Protein AF-A0A662BRL5-F1 (afdb_monomer_lite)

Structure (mmCIF, N/CA/C/O backbone):
data_AF-A0A662BRL5-F1
#
_entry.id   AF-A0A662BRL5-F1
#
loop_
_atom_site.group_PDB
_atom_site.id
_atom_site.type_symbol
_atom_site.label_atom_id
_atom_site.label_alt_id
_atom_site.label_comp_id
_atom_site.label_asym_id
_atom_site.label_entity_id
_atom_site.label_seq_id
_atom_site.pdbx_PDB_ins_code
_atom_site.Cartn_x
_atom_site.Cartn_y
_atom_site.Cartn_z
_atom_site.occupancy
_atom_site.B_iso_or_equiv
_atom_site.auth_seq_id
_atom_site.auth_comp_id
_atom_site.auth_asym_id
_atom_site.auth_atom_id
_atom_site.pdbx_PDB_model_num
ATOM 1 N N . MET A 1 1 ? -62.141 -13.578 77.604 1.00 36.78 1 MET A N 1
ATOM 2 C CA . MET A 1 1 ? -61.032 -13.968 76.701 1.00 36.78 1 MET A CA 1
ATOM 3 C C . MET A 1 1 ? -61.361 -14.030 75.199 1.00 36.78 1 MET A C 1
ATOM 5 O O . MET A 1 1 ? -60.428 -13.894 74.429 1.00 36.78 1 MET A O 1
ATOM 9 N N . LYS A 1 2 ? -62.613 -14.178 74.716 1.00 31.14 2 LYS A N 1
ATOM 10 C CA . LYS A 1 2 ? -62.895 -14.167 73.251 1.00 31.14 2 LYS A CA 1
ATOM 11 C C . LYS A 1 2 ? -63.094 -12.777 72.604 1.00 31.14 2 LYS A C 1
ATOM 13 O O . LYS A 1 2 ? -63.170 -12.710 71.384 1.00 31.14 2 LYS A O 1
ATOM 18 N N . LYS A 1 3 ? -63.198 -11.683 73.374 1.00 34.66 3 LYS A N 1
ATOM 19 C CA . LYS A 1 3 ? -63.510 -10.340 72.834 1.00 34.66 3 LYS A CA 1
ATOM 20 C C . LYS A 1 3 ? -62.288 -9.458 72.517 1.00 34.66 3 LYS A C 1
ATOM 22 O O . LYS A 1 3 ? -62.398 -8.659 71.596 1.00 34.66 3 LYS A O 1
ATOM 27 N N . ASP A 1 4 ? -61.130 -9.665 73.150 1.00 42.19 4 ASP A N 1
ATOM 28 C CA . ASP A 1 4 ? -59.970 -8.763 72.980 1.00 42.19 4 ASP A CA 1
ATOM 29 C C . ASP A 1 4 ? -59.029 -9.124 71.816 1.00 42.19 4 ASP A C 1
ATOM 31 O O . ASP A 1 4 ? -58.421 -8.237 71.221 1.00 42.19 4 ASP A O 1
ATOM 35 N N . TYR A 1 5 ? -58.996 -10.388 71.372 1.00 40.97 5 TYR A N 1
ATOM 36 C CA . TYR A 1 5 ? -58.233 -10.792 70.176 1.00 40.97 5 TYR A CA 1
ATOM 37 C C . TYR A 1 5 ? -58.779 -10.188 68.868 1.00 40.97 5 TYR A C 1
ATOM 39 O O . TYR A 1 5 ? -58.029 -9.976 67.917 1.00 40.9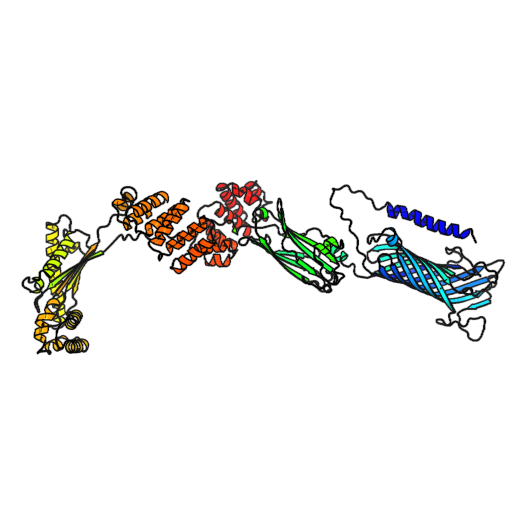7 5 TYR A O 1
ATOM 47 N N . SER A 1 6 ? -60.078 -9.864 68.823 1.00 39.91 6 SER A N 1
ATOM 48 C CA . SER A 1 6 ? -60.726 -9.239 67.657 1.00 39.91 6 SER A CA 1
ATOM 49 C C . SER A 1 6 ? -60.170 -7.839 67.380 1.00 39.91 6 SER A C 1
ATOM 51 O O . SER A 1 6 ? -60.080 -7.436 66.227 1.00 39.91 6 SER A O 1
ATOM 53 N N . SER A 1 7 ? -59.810 -7.086 68.418 1.00 37.59 7 SER A N 1
ATOM 54 C CA . SER A 1 7 ? -59.367 -5.691 68.300 1.00 37.59 7 SER A CA 1
ATOM 55 C C . SER A 1 7 ? -57.946 -5.592 67.737 1.00 37.59 7 SER A C 1
ATOM 57 O O . SER A 1 7 ? -57.661 -4.713 66.931 1.00 37.59 7 SER A O 1
ATOM 59 N N . ILE A 1 8 ? -57.090 -6.553 68.096 1.00 42.84 8 ILE A N 1
ATOM 60 C CA . ILE A 1 8 ? -55.699 -6.674 67.636 1.00 42.84 8 ILE A CA 1
ATOM 61 C C . ILE A 1 8 ? -55.653 -7.096 66.170 1.00 42.84 8 ILE A C 1
ATOM 63 O O . ILE A 1 8 ? -54.989 -6.445 65.370 1.00 42.84 8 ILE A O 1
ATOM 67 N N . LEU A 1 9 ? -56.425 -8.126 65.795 1.00 40.19 9 LEU A N 1
ATOM 68 C CA . LEU A 1 9 ? -56.559 -8.531 64.394 1.00 40.19 9 LEU A CA 1
ATOM 69 C C . LEU A 1 9 ? -57.145 -7.408 63.533 1.00 40.19 9 LEU A C 1
ATOM 71 O O . LEU A 1 9 ? -56.758 -7.278 62.381 1.00 40.19 9 LEU A O 1
ATOM 75 N N . LYS A 1 10 ? -58.047 -6.582 64.080 1.00 40.88 10 LYS A N 1
ATOM 76 C CA . LYS A 1 10 ? -58.621 -5.430 63.370 1.00 40.88 10 LYS A CA 1
ATOM 77 C C . LYS A 1 10 ? -57.633 -4.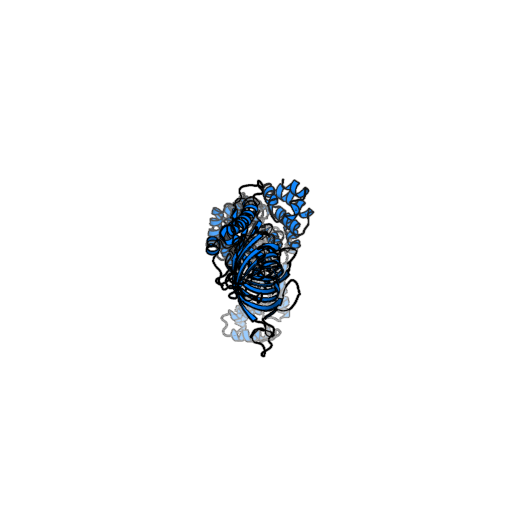277 63.214 1.00 40.88 10 LYS A C 1
ATOM 79 O O . LYS A 1 10 ? -57.625 -3.681 62.151 1.00 40.88 10 LYS A O 1
ATOM 84 N N . LEU A 1 11 ? -56.794 -3.975 64.207 1.00 38.50 11 LEU A N 1
ATOM 85 C CA . LEU A 1 11 ? -55.778 -2.919 64.091 1.00 38.50 11 LEU A CA 1
ATOM 86 C C . LEU A 1 11 ? -54.636 -3.332 63.144 1.00 38.50 11 LEU A C 1
ATOM 88 O O . LEU A 1 11 ? -54.232 -2.540 62.298 1.00 38.50 11 LEU A O 1
ATOM 92 N N . LEU A 1 12 ? -54.181 -4.590 63.230 1.00 40.88 12 LEU A N 1
ATOM 93 C CA . LEU A 1 12 ? -53.237 -5.186 62.275 1.00 40.88 12 LEU A CA 1
ATOM 94 C C . LEU A 1 12 ? -53.835 -5.249 60.869 1.00 40.88 12 LEU A C 1
ATOM 96 O O . LEU A 1 12 ? -53.167 -4.865 59.918 1.00 40.88 12 LEU A O 1
ATOM 100 N N . ALA A 1 13 ? -55.103 -5.649 60.728 1.00 41.62 13 ALA A N 1
ATOM 101 C CA . ALA A 1 13 ? -55.793 -5.597 59.445 1.00 41.62 13 ALA A CA 1
ATOM 102 C C . ALA A 1 13 ? -55.906 -4.158 58.930 1.00 41.62 13 ALA A C 1
ATOM 104 O O . ALA A 1 13 ? -55.647 -3.940 57.762 1.00 41.62 13 ALA A O 1
ATOM 105 N N . VAL A 1 14 ? -56.218 -3.163 59.765 1.00 43.59 14 VAL A N 1
ATOM 106 C CA . VAL A 1 14 ? -56.313 -1.756 59.337 1.00 43.59 14 VAL A CA 1
ATOM 107 C C . VAL A 1 14 ? -54.953 -1.193 58.911 1.00 43.59 14 VAL A C 1
ATOM 109 O O . VAL A 1 14 ? -54.904 -0.505 57.902 1.00 43.59 14 VAL A O 1
ATOM 112 N N . LEU A 1 15 ? -53.848 -1.519 59.590 1.00 40.47 15 LEU A N 1
ATOM 113 C CA . LEU A 1 15 ? -52.495 -1.128 59.157 1.00 40.47 15 LEU A CA 1
ATOM 114 C C . LEU A 1 15 ? -52.079 -1.831 57.854 1.00 40.47 15 LEU A C 1
ATOM 116 O O . LEU A 1 15 ? -51.554 -1.185 56.952 1.00 40.47 15 LEU A O 1
ATOM 120 N N . ILE A 1 16 ? -52.388 -3.124 57.711 1.00 43.31 16 ILE A N 1
ATOM 121 C CA . ILE A 1 16 ? -52.152 -3.885 56.474 1.00 43.31 16 ILE A CA 1
ATOM 122 C C . ILE A 1 16 ? -53.010 -3.330 55.317 1.00 43.31 16 ILE A C 1
ATOM 124 O O . ILE A 1 16 ? -52.501 -3.142 54.215 1.00 43.31 16 ILE A O 1
ATOM 128 N N . PHE A 1 17 ? -54.285 -3.003 55.558 1.00 44.00 17 PHE A N 1
ATOM 129 C CA . PHE A 1 17 ? -55.219 -2.472 54.553 1.00 44.00 17 PHE A CA 1
ATOM 130 C C . PHE A 1 17 ? -55.031 -0.978 54.251 1.00 44.00 17 PHE A C 1
ATOM 132 O O . PHE A 1 17 ? -55.436 -0.545 53.179 1.00 44.00 17 PHE A O 1
ATOM 139 N N . ALA A 1 18 ? -54.436 -0.186 55.148 1.00 43.16 18 ALA A N 1
ATOM 140 C CA . ALA A 1 18 ? -54.142 1.228 54.899 1.00 43.16 18 ALA A CA 1
ATOM 141 C C . ALA A 1 18 ? -52.850 1.426 54.089 1.00 43.16 18 ALA A C 1
ATOM 143 O O . ALA A 1 18 ? -52.760 2.377 53.319 1.00 43.16 18 ALA A O 1
ATOM 144 N N . VAL A 1 19 ? -51.868 0.525 54.233 1.00 42.78 19 VAL A N 1
ATOM 145 C CA . VAL A 1 19 ? -50.582 0.601 53.513 1.00 42.78 19 VAL A CA 1
ATOM 146 C C . VAL A 1 19 ? -50.626 -0.154 52.175 1.00 42.78 19 VAL A C 1
ATOM 148 O O . VAL A 1 19 ? -49.979 0.271 51.220 1.00 42.78 19 VAL A O 1
ATOM 151 N N . MET A 1 20 ? -51.440 -1.213 52.045 1.00 40.47 20 MET A N 1
ATOM 152 C CA . MET A 1 20 ? -51.589 -1.960 50.782 1.00 40.47 20 MET A CA 1
ATOM 153 C C . MET A 1 20 ? -51.941 -1.086 49.559 1.00 40.47 20 MET A C 1
ATOM 155 O O . MET A 1 20 ? -51.289 -1.254 48.534 1.00 40.47 20 MET A O 1
ATOM 159 N N . PRO A 1 21 ? -52.902 -0.143 49.607 1.00 41.41 21 PRO A N 1
ATOM 160 C CA . PRO A 1 21 ? -53.247 0.659 48.435 1.00 41.41 21 PRO A CA 1
ATOM 161 C C . PRO A 1 21 ? -52.083 1.537 47.956 1.00 41.41 21 PRO A C 1
ATOM 163 O O . PRO A 1 21 ? -51.913 1.723 46.761 1.00 41.41 21 PRO A O 1
ATOM 166 N N . ILE A 1 22 ? -51.236 2.019 48.869 1.00 45.06 22 ILE A N 1
ATOM 167 C CA . ILE A 1 22 ? -50.062 2.842 48.532 1.00 45.06 22 ILE A CA 1
ATOM 168 C C . ILE A 1 22 ? -48.951 1.971 47.917 1.00 45.06 22 ILE A C 1
ATOM 170 O O . ILE A 1 22 ? -48.270 2.406 46.995 1.00 45.06 22 ILE A O 1
ATOM 174 N N . LEU A 1 23 ? -48.814 0.718 48.371 1.00 42.38 23 LEU A N 1
ATOM 175 C CA . LEU A 1 23 ? -47.863 -0.262 47.828 1.00 42.38 23 LEU A CA 1
ATOM 176 C C . LEU A 1 23 ? -48.262 -0.823 46.450 1.00 42.38 23 LEU A C 1
ATOM 178 O O . LEU A 1 23 ? -47.379 -1.252 45.716 1.00 42.38 23 LEU A O 1
ATOM 182 N N . PHE A 1 24 ? -49.557 -0.843 46.109 1.00 43.28 24 PHE A N 1
ATOM 183 C CA . PHE A 1 24 ? -50.061 -1.393 44.839 1.00 43.28 24 PHE A CA 1
ATOM 184 C C . PHE A 1 24 ? -50.448 -0.332 43.794 1.00 43.28 24 PHE A C 1
ATOM 186 O O . PHE A 1 24 ? -50.415 -0.642 42.609 1.00 43.28 24 PHE A O 1
ATOM 193 N N . PHE A 1 25 ? -50.807 0.895 44.196 1.00 41.94 25 PHE A N 1
ATOM 194 C CA . PHE A 1 25 ? -51.289 1.940 43.273 1.00 41.94 25 PHE A CA 1
ATOM 195 C C . PHE A 1 25 ? -50.382 3.178 43.178 1.00 41.94 25 PHE A C 1
ATOM 197 O O . PHE A 1 25 ? -50.632 4.036 42.342 1.00 41.94 25 PHE A O 1
ATOM 204 N N . GLY A 1 26 ? -49.329 3.288 43.997 1.00 37.62 26 GLY A N 1
ATOM 205 C CA . GLY A 1 26 ? -48.412 4.437 43.986 1.00 37.62 26 GLY A CA 1
ATOM 206 C C . GLY A 1 26 ? -47.245 4.353 42.993 1.00 37.62 26 GLY A C 1
ATOM 207 O O . GLY A 1 26 ? -46.361 5.195 43.066 1.00 37.62 26 GLY A O 1
ATOM 208 N N . GLN A 1 27 ? -47.192 3.335 42.123 1.00 40.22 27 GLN A N 1
ATOM 209 C CA . GLN A 1 27 ? -46.070 3.100 41.192 1.00 40.22 27 GLN A CA 1
ATOM 210 C C . GLN A 1 27 ? -46.424 3.273 39.706 1.00 40.22 27 GLN A C 1
ATOM 212 O O . GLN A 1 27 ? -45.607 2.946 38.853 1.00 40.22 27 GLN A O 1
ATOM 217 N N . ALA A 1 28 ? -47.611 3.783 39.381 1.00 36.34 28 ALA A N 1
ATOM 218 C CA . ALA A 1 28 ? -47.956 4.145 38.009 1.00 36.34 28 ALA A CA 1
ATOM 219 C C . ALA A 1 28 ? -47.971 5.674 37.880 1.00 36.34 28 ALA A C 1
ATOM 221 O O . ALA A 1 28 ? -49.023 6.296 38.008 1.00 36.34 28 ALA A O 1
ATOM 222 N N . GLU A 1 29 ? -46.801 6.278 37.674 1.00 33.28 29 GLU A N 1
ATOM 223 C CA . GLU A 1 29 ? -46.736 7.530 36.916 1.00 33.28 29 GLU A CA 1
ATOM 224 C C . GLU A 1 29 ? -46.647 7.137 35.438 1.00 33.28 29 GLU A C 1
ATOM 226 O O . GLU A 1 29 ? -45.697 6.487 35.005 1.00 33.28 29 GLU A O 1
ATOM 231 N N . GLU A 1 30 ? -47.715 7.439 34.699 1.00 34.56 30 GLU A N 1
ATOM 232 C CA . GLU A 1 30 ? -47.754 7.380 33.242 1.00 34.56 30 GLU A CA 1
ATOM 233 C C . GLU A 1 30 ? -46.883 8.516 32.690 1.00 34.56 30 GLU A C 1
ATOM 235 O O . GLU A 1 30 ? -47.279 9.680 32.734 1.00 34.56 30 GLU A O 1
ATOM 240 N N . GLU A 1 31 ? -45.717 8.179 32.144 1.00 30.42 31 GLU A N 1
ATOM 241 C CA . GLU A 1 31 ? -45.100 8.966 31.078 1.00 30.42 31 GLU A CA 1
ATOM 242 C C . GLU A 1 31 ? -45.382 8.258 29.747 1.00 30.42 31 GLU A C 1
ATOM 244 O O . GLU A 1 31 ? -44.936 7.138 29.496 1.00 30.42 31 GLU A O 1
ATOM 249 N N . GLU A 1 32 ? -46.187 8.907 28.901 1.00 34.16 32 GLU A N 1
ATOM 250 C CA . GLU A 1 32 ? -46.326 8.570 27.486 1.00 34.16 32 GLU A CA 1
ATOM 251 C C . GLU A 1 32 ? -44.974 8.771 26.791 1.00 34.16 32 GLU A C 1
ATOM 253 O O . GLU A 1 32 ? -44.585 9.908 26.526 1.00 34.16 32 GLU A O 1
ATOM 258 N N . GLN A 1 33 ? -44.290 7.680 26.442 1.00 28.19 33 GLN A N 1
ATOM 259 C CA . GLN A 1 33 ? -43.311 7.649 25.355 1.00 28.19 33 GLN A CA 1
ATOM 260 C C . GLN A 1 33 ? -43.151 6.215 24.821 1.00 28.19 33 GLN A C 1
ATOM 262 O O . GLN A 1 33 ? -42.829 5.300 25.568 1.00 28.19 33 GLN A O 1
ATOM 267 N N . THR A 1 34 ? -43.485 6.077 23.531 1.00 29.47 34 THR A N 1
ATOM 268 C CA . THR A 1 34 ? -43.089 5.083 22.506 1.00 29.47 34 THR A CA 1
ATOM 269 C C . THR A 1 34 ? -42.745 3.643 22.916 1.00 29.47 34 THR A C 1
ATOM 271 O O . THR A 1 34 ? -41.901 3.399 23.766 1.00 29.47 34 THR A O 1
ATOM 274 N N . GLU A 1 35 ? -43.366 2.682 22.214 1.00 31.41 35 GLU A N 1
ATOM 275 C CA . GLU A 1 35 ? -43.081 1.239 22.256 1.00 31.41 35 GLU A CA 1
ATOM 276 C C . GLU A 1 35 ? -41.592 0.927 22.008 1.00 31.41 35 GLU A C 1
ATOM 278 O O . GLU A 1 35 ? -41.199 0.596 20.894 1.00 31.41 35 GLU A O 1
ATOM 283 N N . ASP A 1 36 ? -40.780 0.968 23.060 1.00 31.89 36 ASP A N 1
ATOM 284 C CA . ASP A 1 36 ? -39.532 0.219 23.142 1.00 31.89 36 ASP A CA 1
ATOM 285 C C . ASP A 1 36 ? -39.727 -0.978 24.067 1.00 31.89 36 ASP A C 1
ATOM 287 O O . ASP A 1 36 ? -40.474 -0.938 25.051 1.00 31.89 36 ASP A O 1
ATOM 291 N N . GLN A 1 37 ? -39.100 -2.090 23.691 1.00 32.62 37 GLN A N 1
ATOM 292 C CA . GLN A 1 37 ? -39.237 -3.387 24.337 1.00 32.62 37 GLN A CA 1
ATOM 293 C C . GLN A 1 37 ? -38.915 -3.289 25.828 1.00 32.62 37 GLN A C 1
ATOM 295 O O . GLN A 1 37 ? -37.768 -3.364 26.258 1.00 32.62 37 GLN A O 1
ATOM 300 N N . ASN A 1 38 ? -39.967 -3.168 26.630 1.00 28.20 38 ASN A N 1
ATOM 301 C CA . ASN A 1 38 ? -39.901 -3.145 28.078 1.00 28.20 38 ASN A CA 1
ATOM 302 C C . ASN A 1 38 ? -39.608 -4.574 28.575 1.00 28.20 38 ASN A C 1
ATOM 304 O O . ASN A 1 38 ? -40.479 -5.289 29.081 1.00 28.20 38 ASN A O 1
ATOM 308 N N . THR A 1 39 ? -38.374 -5.045 28.377 1.00 33.50 39 THR A N 1
ATOM 309 C CA . THR A 1 39 ? -37.855 -6.222 29.068 1.00 33.50 39 THR A CA 1
ATOM 310 C C . THR A 1 39 ? -37.786 -5.864 30.541 1.00 33.50 39 THR A C 1
ATOM 312 O O . THR A 1 39 ? -36.853 -5.203 30.988 1.00 33.50 39 THR A O 1
ATOM 315 N N . SER A 1 40 ? -38.813 -6.265 31.295 1.00 34.59 40 SER A N 1
ATOM 316 C CA . SER A 1 40 ? -38.899 -6.028 32.732 1.00 34.59 40 SER A CA 1
ATOM 317 C C . SER A 1 40 ? -37.583 -6.449 33.397 1.00 34.59 40 SER A C 1
ATOM 319 O O . SER A 1 40 ? -37.280 -7.648 33.443 1.00 34.59 40 SER A O 1
ATOM 321 N N . GLN A 1 41 ? -36.803 -5.484 33.892 1.00 44.94 41 GLN A N 1
ATOM 322 C CA . GLN A 1 41 ? -35.589 -5.732 34.665 1.00 44.94 41 GLN A CA 1
ATOM 323 C C . GLN A 1 41 ? -35.923 -6.684 35.821 1.00 44.94 41 GLN A C 1
ATOM 325 O O . GLN A 1 41 ? -36.547 -6.308 36.815 1.00 44.94 41 GLN A O 1
ATOM 330 N N . LYS A 1 42 ? -35.522 -7.954 35.712 1.00 42.34 42 LYS A N 1
ATOM 331 C CA . LYS A 1 42 ? -35.641 -8.901 36.823 1.00 42.34 42 LYS A CA 1
ATOM 332 C C . LYS A 1 42 ? -34.487 -8.650 37.777 1.00 42.34 42 LYS A C 1
ATOM 334 O O . LYS A 1 42 ? -33.387 -9.159 37.592 1.00 42.34 42 LYS A O 1
ATOM 339 N N . SER A 1 43 ? -34.743 -7.873 38.825 1.00 51.09 43 SER A N 1
ATOM 340 C CA . SER A 1 43 ? -33.744 -7.651 39.861 1.00 51.09 43 SER A CA 1
ATOM 341 C C . SER A 1 43 ? -33.311 -8.968 40.518 1.00 51.09 43 SER A C 1
ATOM 343 O O . SER A 1 43 ? -34.113 -9.700 41.103 1.00 51.09 43 SER A O 1
ATOM 345 N N . TYR A 1 44 ? -32.002 -9.209 40.505 1.00 58.53 44 TYR A N 1
ATOM 346 C CA . TYR A 1 44 ? -31.361 -10.325 41.188 1.00 58.53 44 TYR A CA 1
ATOM 347 C C . TYR A 1 44 ? -31.083 -10.005 42.673 1.00 58.53 44 TYR A C 1
ATOM 349 O O . TYR A 1 44 ? -30.647 -8.902 43.006 1.00 58.53 44 TYR A O 1
ATOM 357 N N . PHE A 1 45 ? -31.327 -10.970 43.572 1.00 67.44 45 PHE A N 1
ATOM 358 C CA . PHE A 1 45 ? -31.087 -10.836 45.018 1.00 67.44 45 PHE A CA 1
ATOM 359 C C . PHE A 1 45 ? -29.639 -11.161 45.395 1.00 67.44 45 PHE A C 1
ATOM 361 O O . PHE A 1 45 ? -29.175 -12.284 45.186 1.00 67.44 45 PHE A O 1
ATOM 368 N N . THR A 1 46 ? -28.965 -10.218 46.051 1.00 69.19 46 THR A N 1
ATOM 369 C CA . THR A 1 46 ? -27.636 -10.429 46.640 1.00 69.19 46 THR A CA 1
ATOM 370 C C . THR A 1 46 ? -27.750 -10.646 48.146 1.00 69.19 46 THR A C 1
ATOM 372 O O . THR A 1 46 ? -28.529 -9.977 48.823 1.00 69.19 46 THR A O 1
ATOM 375 N N . LYS A 1 47 ? -26.981 -11.601 48.685 1.00 80.12 47 LYS A N 1
ATOM 376 C CA . LYS A 1 47 ? -26.941 -11.871 50.130 1.00 80.12 47 LYS A CA 1
ATOM 377 C C . LYS A 1 47 ? -26.306 -10.684 50.850 1.00 80.12 47 LYS A C 1
ATOM 379 O O . LYS A 1 47 ? -25.286 -10.175 50.397 1.00 80.12 47 LYS A O 1
ATOM 384 N N . TYR A 1 48 ? -26.864 -10.295 51.989 1.00 84.25 48 TYR A N 1
ATOM 385 C CA . TYR A 1 48 ? -26.320 -9.204 52.793 1.00 84.25 48 TYR A CA 1
ATOM 386 C C . TYR A 1 48 ? -26.411 -9.510 54.288 1.00 84.25 48 TYR A C 1
ATOM 388 O O . TYR A 1 48 ? -27.338 -10.176 54.763 1.00 84.25 48 TYR A O 1
ATOM 396 N N . GLY A 1 49 ? -25.434 -9.000 55.030 1.00 90.69 49 GLY A N 1
ATOM 397 C CA . GLY A 1 49 ? -25.485 -8.895 56.479 1.00 90.69 49 GLY A CA 1
ATOM 398 C C . GLY A 1 49 ? -26.113 -7.569 56.897 1.00 90.69 49 GLY A C 1
ATOM 399 O O . GLY A 1 49 ? -26.138 -6.604 56.132 1.00 90.69 49 GLY A O 1
ATOM 400 N N . TYR A 1 50 ? -26.640 -7.508 58.114 1.00 94.50 50 TYR A N 1
ATOM 401 C CA . TYR A 1 50 ? -27.094 -6.252 58.696 1.00 94.50 50 TYR A CA 1
ATOM 402 C C . TYR A 1 50 ? -26.896 -6.222 60.207 1.00 94.50 50 TYR A C 1
ATOM 404 O O . TYR A 1 50 ? -26.993 -7.242 60.889 1.00 94.50 50 TYR A O 1
ATOM 412 N N . VAL A 1 51 ? -26.644 -5.029 60.732 1.00 96.75 51 VAL A N 1
ATOM 413 C CA . VAL A 1 51 ? -26.609 -4.743 62.169 1.00 96.75 51 VAL A CA 1
ATOM 414 C C . VAL A 1 51 ? -27.498 -3.550 62.458 1.00 96.75 51 VAL A C 1
ATOM 416 O O . VAL A 1 51 ? -27.615 -2.644 61.638 1.00 96.75 51 VAL A O 1
ATOM 419 N N . GLY A 1 52 ? -28.139 -3.536 63.617 1.00 96.25 52 GLY A N 1
ATOM 420 C CA . GLY A 1 52 ? -29.022 -2.443 63.989 1.00 96.25 52 GLY A CA 1
ATOM 421 C C . GLY A 1 52 ? -29.141 -2.279 65.490 1.00 96.25 52 GLY A C 1
ATOM 422 O O . GLY A 1 52 ? -28.859 -3.199 66.259 1.00 96.25 52 GLY A O 1
ATOM 423 N N . ALA A 1 53 ? -29.568 -1.090 65.886 1.00 96.31 53 ALA A N 1
ATOM 424 C CA . ALA A 1 53 ? -29.884 -0.760 67.264 1.00 96.31 53 ALA A CA 1
ATOM 425 C C . ALA A 1 53 ? -31.202 0.012 67.305 1.00 96.31 53 ALA A C 1
ATOM 427 O O . ALA A 1 53 ? -31.416 0.911 66.488 1.00 96.31 53 ALA A O 1
ATOM 428 N N . SER A 1 54 ? -32.069 -0.323 68.255 1.00 95.44 54 SER A N 1
ATOM 429 C CA . SER A 1 54 ? -33.331 0.369 68.498 1.00 95.44 54 SER A CA 1
ATOM 430 C C . SER A 1 54 ? -33.511 0.712 69.969 1.00 95.44 54 SER A C 1
ATOM 432 O O . SER A 1 54 ? -33.017 0.028 70.866 1.00 95.44 54 SER A O 1
ATOM 434 N N . PHE A 1 55 ? -34.264 1.778 70.213 1.00 95.31 55 PHE A N 1
ATOM 435 C CA . PHE A 1 55 ? -34.703 2.204 71.536 1.00 95.31 55 PHE A CA 1
ATOM 436 C C . PHE A 1 55 ? -36.217 2.382 71.523 1.00 95.31 55 PHE A C 1
ATOM 438 O O . PHE A 1 55 ? -36.783 2.857 70.535 1.00 95.31 55 PHE A O 1
ATOM 445 N N . GLY A 1 56 ? -36.886 2.024 72.616 1.00 92.00 56 GLY A N 1
ATOM 446 C CA . GLY A 1 56 ? -38.320 2.254 72.696 1.00 92.00 56 GLY A CA 1
ATOM 447 C C . GLY A 1 56 ? -38.993 1.764 73.958 1.00 92.00 56 GLY A C 1
ATOM 448 O O . GLY A 1 56 ? -38.338 1.519 74.968 1.00 92.00 56 GLY A O 1
ATOM 449 N N . GLY A 1 57 ? -40.320 1.692 73.889 1.00 90.62 57 GLY A N 1
ATOM 450 C CA . GLY A 1 57 ? -41.192 1.415 75.021 1.00 90.62 57 GLY A CA 1
ATOM 451 C C . GLY A 1 57 ? -41.343 -0.075 75.303 1.00 90.62 57 GLY A C 1
ATOM 452 O O . GLY A 1 57 ? -41.388 -0.888 74.377 1.00 90.62 57 GLY A O 1
ATOM 453 N N . ILE A 1 58 ? -41.468 -0.409 76.584 1.00 89.31 58 ILE A N 1
ATOM 454 C CA . ILE A 1 58 ? -41.767 -1.751 77.079 1.00 89.31 58 ILE A CA 1
ATOM 455 C C . ILE A 1 58 ? -43.143 -1.743 77.737 1.00 89.31 58 ILE A C 1
ATOM 457 O O . ILE A 1 58 ? -43.403 -0.871 78.568 1.00 89.31 58 ILE A O 1
ATOM 461 N N . ALA A 1 59 ? -43.975 -2.730 77.394 1.00 86.75 59 ALA A N 1
ATOM 462 C CA . ALA A 1 59 ? -45.207 -3.022 78.116 1.00 86.75 59 ALA A CA 1
ATOM 463 C C . ALA A 1 59 ? -45.156 -4.411 78.750 1.00 86.75 59 ALA A C 1
ATOM 465 O O . ALA A 1 59 ? -44.894 -5.398 78.061 1.00 86.75 59 ALA A O 1
ATOM 466 N N . TYR A 1 60 ? -45.375 -4.506 80.060 1.00 87.81 60 TYR A N 1
ATOM 467 C CA . TYR A 1 60 ? -45.289 -5.779 80.779 1.00 87.81 60 TYR A CA 1
ATOM 468 C C . TYR A 1 60 ? -46.667 -6.398 81.026 1.00 87.81 60 TYR A C 1
ATOM 470 O O . TYR A 1 60 ? -47.645 -5.703 81.317 1.00 87.81 60 TYR A O 1
ATOM 478 N N . HIS A 1 61 ? -46.730 -7.727 80.951 1.00 86.31 61 HIS A N 1
ATOM 479 C CA . HIS A 1 61 ? -47.935 -8.498 81.207 1.00 86.31 61 HIS A CA 1
ATOM 480 C C . HIS A 1 61 ? -47.638 -9.716 82.089 1.00 86.31 61 HIS A C 1
ATOM 482 O O . HIS A 1 61 ? -47.019 -10.684 81.648 1.00 86.31 61 HIS A O 1
ATOM 488 N N . GLY A 1 62 ? -48.149 -9.674 83.314 1.00 85.25 62 GLY A N 1
ATOM 489 C CA . GLY A 1 62 ? -48.089 -10.740 84.309 1.00 85.25 62 GLY A CA 1
ATOM 490 C C . GLY A 1 62 ? -49.224 -10.630 85.328 1.00 85.25 62 GLY A C 1
ATOM 491 O O . GLY A 1 62 ? -50.252 -9.990 85.070 1.00 85.25 62 GLY A O 1
ATOM 492 N N . ASP A 1 63 ? -49.044 -11.242 86.493 1.00 80.19 63 ASP A N 1
ATOM 493 C CA . ASP A 1 63 ? -50.070 -11.360 87.535 1.00 80.19 63 ASP A CA 1
ATOM 494 C C . ASP A 1 63 ? -50.256 -10.068 88.336 1.00 80.19 63 ASP A C 1
ATOM 496 O O . ASP A 1 63 ? -51.388 -9.699 88.700 1.00 80.19 63 ASP A O 1
ATOM 500 N N . VAL A 1 64 ? -49.148 -9.365 88.602 1.00 78.56 64 VAL A N 1
ATOM 501 C CA . VAL A 1 64 ? -49.168 -8.048 89.252 1.00 78.56 64 VAL A CA 1
ATOM 502 C C . VAL A 1 64 ? -49.781 -7.014 88.330 1.00 78.56 64 VAL A C 1
ATOM 504 O O . VAL A 1 64 ? -50.476 -6.131 88.808 1.00 78.56 64 VAL A O 1
ATOM 507 N N . TYR A 1 65 ? -49.549 -7.094 87.023 1.00 74.25 65 TYR A N 1
ATOM 508 C CA . TYR A 1 65 ? -50.073 -6.105 86.094 1.00 74.25 65 TYR A CA 1
ATOM 509 C C . TYR A 1 65 ? -50.130 -6.645 84.671 1.00 74.25 65 TYR A C 1
ATOM 511 O O . TYR A 1 65 ? -49.153 -7.197 84.175 1.00 74.25 65 TYR A O 1
ATOM 519 N N . ALA A 1 66 ? -51.262 -6.434 84.003 1.00 68.00 66 ALA A N 1
ATOM 520 C CA . ALA A 1 66 ? -51.434 -6.729 82.589 1.00 68.00 66 ALA A CA 1
ATOM 521 C C . ALA A 1 66 ? -51.769 -5.429 81.853 1.00 68.00 66 ALA A C 1
ATOM 523 O O . ALA A 1 66 ? -52.924 -4.992 81.865 1.00 68.00 66 ALA A O 1
ATOM 524 N N . GLU A 1 67 ? -50.772 -4.802 81.222 1.00 65.06 67 GLU A N 1
ATOM 525 C CA . GLU A 1 67 ? -51.032 -3.649 80.354 1.00 65.06 67 GLU A CA 1
ATOM 526 C C . GLU A 1 67 ? -51.914 -4.037 79.155 1.00 65.06 67 GLU A C 1
ATOM 528 O O . GLU A 1 67 ? -52.052 -5.214 78.803 1.00 65.06 67 GLU A O 1
ATOM 533 N N . PRO A 1 68 ? -52.539 -3.069 78.469 1.00 66.00 68 PRO A N 1
ATOM 534 C CA . PRO A 1 68 ? -52.835 -3.220 77.050 1.00 66.00 68 PRO A CA 1
ATOM 535 C C . PRO A 1 68 ? -51.532 -3.404 76.262 1.00 66.00 68 PRO A C 1
ATOM 537 O O . PRO A 1 68 ? -50.470 -3.001 76.707 1.00 66.00 68 PRO A O 1
ATOM 540 N N . ILE A 1 69 ? -51.602 -3.978 75.062 1.00 58.59 69 ILE A N 1
ATOM 541 C CA . ILE A 1 69 ? -50.405 -4.299 74.252 1.00 58.59 69 ILE A CA 1
ATOM 542 C C . ILE A 1 69 ? -49.513 -3.081 73.959 1.00 58.59 69 ILE A C 1
ATOM 544 O O . ILE A 1 69 ? -48.343 -3.253 73.657 1.00 58.59 69 ILE A O 1
ATOM 548 N N . LEU A 1 70 ? -50.041 -1.856 74.042 1.00 61.56 70 LEU A N 1
ATOM 549 C CA . LEU A 1 70 ? -49.241 -0.638 73.925 1.00 61.56 70 LEU A CA 1
ATOM 550 C C . LEU A 1 70 ? -48.955 -0.056 75.321 1.00 61.56 70 LEU A C 1
ATOM 552 O O . LEU A 1 70 ? -49.911 0.084 76.094 1.00 61.56 70 LEU A O 1
ATOM 556 N N . PRO A 1 71 ? -47.699 0.347 75.611 1.00 62.16 71 PRO A N 1
ATOM 557 C CA . PRO A 1 71 ? -47.327 0.919 76.902 1.00 62.16 71 PRO A CA 1
ATOM 558 C C . PRO A 1 71 ? -48.183 2.141 77.233 1.00 62.16 71 PRO A C 1
ATOM 560 O O . PRO A 1 71 ? -48.375 3.024 76.388 1.00 62.16 71 PRO A O 1
ATOM 563 N N . GLN A 1 72 ? -48.678 2.235 78.464 1.00 66.44 72 GLN A N 1
ATOM 564 C CA . GLN A 1 72 ? -49.367 3.441 78.918 1.00 66.44 72 GLN A CA 1
ATOM 565 C C . GLN A 1 72 ? -48.375 4.439 79.515 1.00 66.44 72 GLN A C 1
ATOM 567 O O . GLN A 1 72 ? -47.413 4.058 80.170 1.00 66.44 72 GLN A O 1
ATOM 572 N N . TRP A 1 73 ? -48.654 5.741 79.396 1.00 65.38 73 TRP A N 1
ATOM 573 C CA . TRP A 1 73 ? -47.807 6.802 79.967 1.00 65.38 73 TRP A CA 1
ATOM 574 C C . TRP A 1 73 ? -47.499 6.627 81.462 1.00 65.38 73 TRP A C 1
ATOM 576 O O . TRP A 1 73 ? -46.441 7.042 81.924 1.00 65.38 73 TRP A O 1
ATOM 586 N N . LYS A 1 74 ? -48.413 6.009 82.219 1.00 66.38 74 LYS A N 1
ATOM 587 C CA . LYS A 1 74 ? -48.275 5.799 83.665 1.00 66.38 74 LYS A CA 1
ATOM 588 C C . LYS A 1 74 ? -47.257 4.701 84.026 1.00 66.38 74 LYS A C 1
ATOM 590 O O . LYS A 1 74 ? -46.651 4.779 85.090 1.00 66.38 74 LYS A O 1
ATOM 595 N N . HIS A 1 75 ? -47.041 3.729 83.138 1.00 66.06 75 HIS A N 1
ATOM 596 C CA . HIS A 1 75 ? -46.128 2.592 83.327 1.00 66.06 75 HIS A CA 1
ATOM 597 C C . HIS A 1 75 ? -45.121 2.473 82.181 1.00 66.06 75 HIS A C 1
ATOM 599 O O . HIS A 1 75 ? -44.572 1.404 81.933 1.00 66.06 75 HIS A O 1
ATOM 605 N N . PHE A 1 76 ? -44.855 3.591 81.499 1.00 72.75 76 PHE A N 1
ATOM 606 C CA . PHE A 1 76 ? -43.924 3.629 80.386 1.00 72.75 76 PHE A CA 1
ATOM 607 C C . PHE A 1 76 ? -42.520 3.286 80.879 1.00 72.75 76 PHE A C 1
ATOM 609 O O . PHE A 1 76 ? -41.848 4.088 81.533 1.00 72.75 76 PHE A O 1
ATOM 616 N N . ASN A 1 77 ? -42.081 2.084 80.537 1.00 86.19 77 ASN A N 1
ATOM 617 C CA . ASN A 1 77 ? -40.705 1.666 80.689 1.00 86.19 77 ASN A CA 1
ATOM 618 C C . ASN A 1 77 ? -40.015 1.716 79.332 1.00 86.19 77 ASN A C 1
ATOM 620 O O . ASN A 1 77 ? -40.663 1.753 78.286 1.00 86.19 77 ASN A O 1
ATOM 624 N N . TRP A 1 78 ? -38.690 1.710 79.350 1.00 90.81 78 TRP A N 1
ATOM 625 C CA . TRP A 1 78 ? -37.891 1.759 78.138 1.00 90.81 78 TRP A CA 1
ATOM 626 C C . TRP A 1 78 ? -36.942 0.569 78.049 1.00 90.81 78 TRP A C 1
ATOM 628 O O . TRP A 1 78 ? -36.590 -0.050 79.057 1.00 90.81 78 TRP A O 1
ATOM 638 N N . GLY A 1 79 ? -36.539 0.261 76.822 1.00 93.00 79 GLY A N 1
ATOM 639 C CA . GLY A 1 79 ? -35.603 -0.804 76.506 1.00 93.00 79 GLY A CA 1
ATOM 640 C C . GLY A 1 79 ? -34.754 -0.491 75.278 1.00 93.00 79 GLY A C 1
ATOM 641 O O . GLY A 1 79 ? -35.069 0.407 74.488 1.00 93.00 79 GLY A O 1
ATOM 642 N N . PHE A 1 80 ? -33.678 -1.254 75.127 1.00 94.50 80 PHE A N 1
ATOM 643 C CA . PHE A 1 80 ? -32.766 -1.205 73.990 1.00 94.50 80 PHE A CA 1
ATOM 644 C C . PHE A 1 80 ? -32.677 -2.579 73.352 1.00 94.50 80 PHE A C 1
ATOM 646 O O . PHE A 1 80 ? -32.525 -3.557 74.072 1.00 94.50 80 PHE A O 1
ATOM 653 N N . ASP A 1 81 ? -32.678 -2.625 72.027 1.00 94.25 81 ASP A N 1
ATOM 654 C CA . ASP A 1 81 ? -32.509 -3.854 71.260 1.00 94.25 81 ASP A CA 1
ATOM 655 C C . ASP A 1 81 ? -31.357 -3.675 70.275 1.00 94.25 81 ASP A C 1
ATOM 657 O O . ASP A 1 81 ? -31.356 -2.756 69.458 1.00 94.25 81 ASP A O 1
ATOM 661 N N . PHE A 1 82 ? -30.383 -4.577 70.329 1.00 96.75 82 PHE A N 1
ATOM 662 C CA . PHE A 1 82 ? -29.342 -4.719 69.320 1.00 96.75 82 PHE A CA 1
ATOM 663 C C . PHE A 1 82 ? -29.629 -5.958 68.485 1.00 96.75 82 PHE A C 1
ATOM 665 O O . PHE A 1 82 ? -29.966 -7.021 69.011 1.00 96.75 82 PHE A O 1
ATOM 672 N N . ILE A 1 83 ? -29.493 -5.832 67.171 1.00 95.88 83 ILE A N 1
ATOM 673 C CA . ILE A 1 83 ? -29.706 -6.924 66.226 1.00 95.88 83 ILE A CA 1
ATOM 674 C C . ILE A 1 83 ? -28.489 -7.096 65.327 1.00 95.88 83 ILE A C 1
ATOM 676 O O . ILE A 1 83 ? -27.849 -6.129 64.920 1.00 95.88 83 ILE A O 1
ATOM 680 N N . GLY A 1 84 ? -28.208 -8.347 64.987 1.00 96.12 84 GLY A N 1
ATOM 681 C CA . GLY A 1 84 ? -27.271 -8.721 63.935 1.00 96.12 84 GLY A CA 1
ATOM 682 C C . GLY A 1 84 ? -27.878 -9.863 63.140 1.00 96.12 84 GLY A C 1
ATOM 683 O O . GLY A 1 84 ? -28.330 -10.844 63.729 1.00 96.12 84 GLY A O 1
ATOM 684 N N . GLY A 1 85 ? -27.943 -9.743 61.822 1.00 94.81 85 GLY A N 1
ATOM 685 C CA . GLY A 1 85 ? -28.602 -10.734 60.986 1.00 94.81 85 GLY A CA 1
ATOM 686 C C . GLY A 1 85 ? -27.971 -10.903 59.619 1.00 94.81 85 GLY A C 1
ATOM 687 O O . GLY A 1 85 ? -27.097 -10.145 59.202 1.00 94.81 85 GLY A O 1
ATOM 688 N N . TRP A 1 86 ? -28.429 -11.946 58.942 1.00 91.88 86 TRP A N 1
ATOM 689 C CA . TRP A 1 86 ? -27.989 -12.334 57.617 1.00 91.88 86 TRP A CA 1
ATOM 690 C C . TRP A 1 86 ? -29.201 -12.713 56.768 1.00 91.88 86 TRP A C 1
ATOM 692 O O . TRP A 1 86 ? -29.939 -13.645 57.103 1.00 91.88 86 TRP A O 1
ATOM 702 N N . GLN A 1 87 ? -29.392 -12.011 55.654 1.00 87.50 87 GLN A N 1
ATOM 703 C CA . GLN A 1 87 ? -30.399 -12.337 54.649 1.00 87.50 87 GLN A CA 1
ATOM 704 C C . GLN A 1 87 ? -29.728 -13.172 53.550 1.00 87.50 87 GLN A C 1
ATOM 706 O O . GLN A 1 87 ? -28.909 -12.669 52.782 1.00 87.50 87 GLN A O 1
ATOM 711 N N . PHE A 1 88 ? -30.044 -14.468 53.477 1.00 80.88 88 PHE A N 1
ATOM 712 C CA . PHE A 1 88 ? -29.414 -15.397 52.523 1.00 80.88 88 PHE A CA 1
ATOM 713 C C . PHE A 1 88 ? -30.307 -15.762 51.327 1.00 80.88 88 PHE A C 1
ATOM 715 O O . PHE A 1 88 ? -29.831 -16.415 50.398 1.00 80.88 88 PHE A O 1
ATOM 722 N N . HIS A 1 89 ? -31.575 -15.348 51.343 1.00 81.88 89 HIS A N 1
ATOM 723 C CA . HIS A 1 89 ? -32.575 -15.573 50.297 1.00 81.88 89 HIS A CA 1
ATOM 724 C C . HIS A 1 89 ? -33.501 -14.342 50.206 1.00 81.88 89 HIS A C 1
ATOM 726 O O . HIS A 1 89 ? -33.700 -13.699 51.237 1.00 81.88 89 HIS A O 1
ATOM 732 N N . PRO A 1 90 ? -34.150 -14.031 49.061 1.00 77.31 90 PRO A N 1
ATOM 733 C CA . PRO A 1 90 ? -35.038 -12.864 48.962 1.00 77.31 90 PRO A CA 1
ATOM 734 C C . PRO A 1 90 ? -36.121 -12.785 50.043 1.00 77.31 90 PRO A C 1
ATOM 736 O O . PRO A 1 90 ? -36.503 -11.708 50.485 1.00 77.31 90 PRO A O 1
ATOM 739 N N . VAL A 1 91 ? -36.590 -13.950 50.486 1.00 80.12 91 VAL A N 1
ATOM 740 C CA . VAL A 1 91 ? -37.632 -14.080 51.510 1.00 80.12 91 VAL A CA 1
ATOM 741 C C . VAL A 1 91 ? -37.069 -14.452 52.882 1.00 80.12 91 VAL A C 1
ATOM 743 O O . VAL A 1 91 ? -37.623 -14.021 53.885 1.00 80.12 91 VAL A O 1
ATOM 746 N N . LEU A 1 92 ? -35.987 -15.234 52.960 1.00 83.12 92 LEU A N 1
ATOM 747 C CA . LEU A 1 92 ? -35.562 -15.890 54.205 1.00 83.12 92 LEU A CA 1
ATOM 748 C C . LEU A 1 92 ? -34.243 -15.332 54.739 1.00 83.12 92 LEU A C 1
ATOM 750 O O . LEU A 1 92 ? -33.277 -15.137 53.992 1.00 83.12 92 LEU A O 1
ATOM 754 N N . GLY A 1 93 ? -34.192 -15.165 56.056 1.00 91.94 93 GLY A N 1
ATOM 755 C CA . GLY A 1 93 ? -32.989 -14.783 56.779 1.00 91.94 93 GLY A CA 1
ATOM 756 C C . GLY A 1 93 ? -32.957 -15.337 58.200 1.00 91.94 93 GLY A C 1
ATOM 757 O O . GLY A 1 93 ? -33.842 -16.076 58.646 1.00 91.94 93 GLY A O 1
ATOM 758 N N . ILE A 1 94 ? -31.894 -14.986 58.914 1.00 94.12 94 ILE A N 1
ATOM 759 C CA . ILE A 1 94 ? -31.694 -15.317 60.324 1.00 94.12 94 ILE A CA 1
ATOM 760 C C . ILE A 1 94 ? -31.134 -14.101 61.058 1.00 94.12 94 ILE A C 1
ATOM 762 O O . ILE A 1 94 ? -30.319 -13.362 60.507 1.00 94.12 94 ILE A O 1
ATOM 766 N N . ARG A 1 95 ? -31.550 -13.885 62.309 1.00 95.62 95 ARG A N 1
ATOM 767 C CA . ARG A 1 95 ? -31.023 -12.803 63.147 1.00 95.62 95 ARG A CA 1
ATOM 768 C C . ARG A 1 95 ? -30.817 -13.216 64.597 1.00 95.62 95 ARG A C 1
ATOM 770 O O . ARG A 1 95 ? -31.662 -13.885 65.189 1.00 95.62 95 ARG A O 1
ATOM 777 N N . GLY A 1 96 ? -29.723 -12.746 65.177 1.00 95.94 96 GLY A N 1
ATOM 778 C CA . GLY A 1 96 ? -29.529 -12.640 66.613 1.00 95.94 96 GLY A CA 1
ATOM 779 C C . GLY A 1 96 ? -30.088 -11.317 67.135 1.00 95.94 96 GLY A C 1
ATOM 780 O O . GLY A 1 96 ? -30.071 -10.300 66.437 1.00 95.94 96 GLY A O 1
ATOM 781 N N . ASN A 1 97 ? -30.588 -11.331 68.362 1.00 94.31 97 ASN A N 1
ATOM 782 C CA . ASN A 1 97 ? -31.065 -10.149 69.068 1.00 94.31 97 ASN A CA 1
ATOM 783 C C . ASN A 1 97 ? -30.566 -10.196 70.512 1.00 94.31 97 ASN A C 1
ATOM 785 O O . ASN A 1 97 ? -30.572 -11.269 71.113 1.00 94.31 97 ASN A O 1
ATOM 789 N N . ILE A 1 98 ? -30.116 -9.052 71.025 1.00 95.25 98 ILE A N 1
ATOM 790 C CA . ILE A 1 98 ? -29.746 -8.826 72.422 1.00 95.25 98 ILE A CA 1
ATOM 791 C C . ILE A 1 98 ? -30.535 -7.607 72.890 1.00 95.25 98 ILE A C 1
ATOM 793 O O . ILE A 1 98 ? -30.313 -6.507 72.384 1.00 95.25 98 ILE A O 1
ATOM 797 N N . GLY A 1 99 ? -31.449 -7.816 73.827 1.00 93.88 99 GLY A N 1
ATOM 798 C CA . GLY A 1 99 ? -32.336 -6.801 74.370 1.00 93.88 99 GLY A CA 1
ATOM 799 C C . GLY A 1 99 ? -32.064 -6.528 75.844 1.00 93.88 99 GLY A C 1
ATOM 800 O O . GLY A 1 99 ? -31.661 -7.414 76.597 1.00 93.88 99 GLY A O 1
ATOM 801 N N . TRP A 1 100 ? -32.283 -5.289 76.271 1.00 94.38 100 TRP A N 1
ATOM 802 C CA . TRP A 1 100 ? -32.426 -4.921 77.675 1.00 94.38 100 TRP A CA 1
ATOM 803 C C . TRP A 1 100 ? -33.770 -4.231 77.874 1.00 94.38 100 TRP A C 1
ATOM 805 O O . TRP A 1 100 ? -34.103 -3.301 77.140 1.00 94.38 100 TRP A O 1
ATOM 815 N N . ALA A 1 101 ? -34.523 -4.652 78.883 1.00 93.38 101 ALA A N 1
ATOM 816 C CA . ALA A 1 101 ? -35.852 -4.143 79.181 1.00 93.38 101 ALA A CA 1
ATOM 817 C C . ALA A 1 101 ? -35.969 -3.758 80.654 1.00 93.38 101 ALA A C 1
ATOM 819 O O . ALA A 1 101 ? -35.671 -4.563 81.537 1.00 93.38 101 ALA A O 1
ATOM 820 N N . ASN A 1 102 ? -36.465 -2.552 80.924 1.00 93.19 102 ASN A N 1
ATOM 821 C CA . ASN A 1 102 ? -36.949 -2.180 82.247 1.00 93.19 102 ASN A CA 1
ATOM 822 C C . ASN A 1 102 ? -38.395 -2.672 82.397 1.00 93.19 102 ASN A C 1
ATOM 824 O O . ASN A 1 102 ? -39.233 -2.403 81.537 1.00 93.19 102 ASN A O 1
ATOM 828 N N . LEU A 1 103 ? -38.680 -3.429 83.451 1.00 90.69 103 LEU A N 1
ATOM 829 C CA . LEU A 1 103 ? -39.975 -4.059 83.688 1.00 90.69 103 LEU A CA 1
ATOM 830 C C . LEU A 1 103 ? -40.598 -3.453 84.942 1.00 90.69 103 LEU A C 1
ATOM 832 O O . LEU A 1 103 ? -39.963 -3.375 85.993 1.00 90.69 103 LEU A O 1
ATOM 836 N N . SER A 1 104 ? -41.859 -3.052 84.872 1.00 88.62 104 SER A N 1
ATOM 837 C CA . SER A 1 104 ? -42.605 -2.678 86.068 1.00 88.62 104 SER A CA 1
ATOM 838 C C . SER A 1 104 ? -44.099 -2.868 85.878 1.00 88.62 104 SER A C 1
ATOM 840 O O . SER A 1 104 ? -44.595 -2.971 84.758 1.00 88.62 104 SER A O 1
ATOM 842 N N . GLY A 1 105 ? -44.815 -2.912 86.993 1.00 86.75 105 GLY A N 1
ATOM 843 C CA . GLY A 1 105 ? -46.265 -3.002 86.999 1.00 86.75 105 GLY A CA 1
ATOM 844 C C . GLY A 1 105 ? -46.820 -2.826 88.400 1.00 86.75 105 GLY A C 1
ATOM 845 O O . GLY A 1 105 ? -46.136 -3.107 89.384 1.00 86.75 105 GLY A O 1
ATOM 846 N N . GLU A 1 106 ? -48.058 -2.350 88.494 1.00 85.75 106 GLU A N 1
ATOM 847 C CA . GLU A 1 106 ? -48.769 -2.197 89.761 1.00 85.75 106 GLU A CA 1
ATOM 848 C C . GLU A 1 106 ? -50.244 -2.576 89.628 1.00 85.75 106 GLU A C 1
ATOM 850 O O . GLU A 1 106 ? -50.883 -2.332 88.605 1.00 85.75 106 GLU A O 1
ATOM 855 N N . ARG A 1 107 ? -50.808 -3.124 90.698 1.00 81.81 107 ARG A N 1
ATOM 856 C CA . ARG A 1 107 ? -52.233 -3.401 90.846 1.00 81.81 107 ARG A CA 1
ATOM 857 C C . ARG A 1 107 ? -52.684 -2.924 92.209 1.00 81.81 107 ARG A C 1
ATOM 859 O O . ARG A 1 107 ? -52.007 -3.109 93.218 1.00 81.81 107 ARG A O 1
ATOM 866 N N . TYR A 1 108 ? -53.831 -2.259 92.188 1.00 74.69 108 TYR A N 1
ATOM 867 C CA . TYR A 1 108 ? -54.455 -1.648 93.346 1.00 74.69 108 TYR A CA 1
ATOM 868 C C . TYR A 1 108 ? -55.918 -2.081 93.402 1.00 74.69 108 TYR A C 1
ATOM 870 O O . TYR A 1 108 ? -56.621 -2.024 92.391 1.00 74.69 108 TYR A O 1
ATOM 878 N N . GLY A 1 109 ? -56.377 -2.516 94.576 1.00 75.62 109 GLY A N 1
ATOM 879 C CA . GLY A 1 109 ? -57.736 -3.014 94.782 1.00 75.62 109 GLY A CA 1
ATOM 880 C C . GLY A 1 109 ? -57.749 -4.401 95.416 1.00 75.62 109 GLY A C 1
ATOM 881 O O . GLY A 1 109 ? -57.630 -4.519 96.631 1.00 75.62 109 GLY A O 1
ATOM 882 N N . ASP A 1 110 ? -57.932 -5.442 94.603 1.00 69.50 110 ASP A N 1
ATOM 883 C CA . ASP A 1 110 ? -58.052 -6.836 95.055 1.00 69.50 110 ASP A CA 1
ATOM 884 C C . ASP A 1 110 ? -56.718 -7.466 95.479 1.00 69.50 110 ASP A C 1
ATOM 886 O O . ASP A 1 110 ? -56.692 -8.355 96.330 1.00 69.50 110 ASP A O 1
ATOM 890 N N . VAL A 1 111 ? -55.613 -6.964 94.933 1.00 70.62 111 VAL A N 1
ATOM 891 C CA . VAL A 1 111 ? -54.254 -7.288 95.358 1.00 70.62 111 VAL A CA 1
ATOM 892 C C . VAL A 1 111 ? -53.453 -5.985 95.389 1.00 70.62 111 VAL A C 1
ATOM 894 O O . VAL A 1 111 ? -53.393 -5.298 94.377 1.00 70.62 111 VAL A O 1
ATOM 897 N N . ASP A 1 112 ? -52.866 -5.618 96.532 1.00 85.00 112 ASP A N 1
ATOM 898 C CA . ASP A 1 112 ? -52.040 -4.405 96.674 1.00 85.00 112 ASP A CA 1
ATOM 899 C C . ASP A 1 112 ? -50.568 -4.736 96.378 1.00 85.00 112 ASP A C 1
ATOM 901 O O . ASP A 1 112 ? -49.809 -5.124 97.273 1.00 85.00 112 ASP A O 1
ATOM 905 N N . ARG A 1 113 ? -50.169 -4.696 95.100 1.00 90.38 113 ARG A N 1
ATOM 906 C CA . ARG A 1 113 ? -48.841 -5.147 94.638 1.00 90.38 113 ARG A CA 1
ATOM 907 C C . ARG A 1 113 ? -48.254 -4.204 93.600 1.00 90.38 113 ARG A C 1
ATOM 909 O O . ARG A 1 113 ? -48.955 -3.752 92.706 1.00 90.38 113 ARG A O 1
ATOM 916 N N . ALA A 1 114 ? -46.952 -3.965 93.682 1.00 89.31 114 ALA A N 1
ATOM 917 C CA . ALA A 1 114 ? -46.165 -3.313 92.645 1.00 89.31 114 ALA A CA 1
ATOM 918 C C . ALA A 1 114 ? -44.817 -4.014 92.503 1.00 89.31 114 ALA A C 1
ATOM 920 O O . ALA A 1 114 ? -44.217 -4.394 93.505 1.00 89.31 114 ALA A O 1
ATOM 921 N N . PHE A 1 115 ? -44.310 -4.156 91.284 1.00 90.69 115 PHE A N 1
ATOM 922 C CA . PHE A 1 115 ? -42.981 -4.705 91.048 1.00 90.69 115 PHE A CA 1
ATOM 923 C C . PHE A 1 115 ? -42.151 -3.787 90.153 1.00 90.69 115 PHE A C 1
ATOM 925 O O . PHE A 1 115 ? -42.674 -3.028 89.333 1.00 90.69 115 PHE A O 1
ATOM 932 N N . LYS A 1 116 ? -40.832 -3.865 90.330 1.00 91.06 116 LYS A N 1
ATOM 933 C CA . LYS A 1 116 ? -39.845 -3.287 89.417 1.00 91.06 116 LYS A CA 1
ATOM 934 C C . LYS A 1 116 ? -38.724 -4.282 89.191 1.00 91.06 116 LYS A C 1
ATOM 936 O O . LYS A 1 116 ? -38.267 -4.926 90.135 1.00 91.06 116 LYS A O 1
ATOM 941 N N . GLY A 1 117 ? -38.266 -4.364 87.958 1.00 91.62 117 GLY A N 1
ATOM 942 C CA . GLY A 1 117 ? -37.218 -5.269 87.551 1.00 91.62 117 GLY A CA 1
ATOM 943 C C . GLY A 1 117 ? -36.579 -4.854 86.242 1.00 91.62 117 GLY A C 1
ATOM 944 O O . GLY A 1 117 ? -36.949 -3.858 85.626 1.00 91.62 117 GLY A O 1
ATOM 945 N N . ASP A 1 118 ? -35.598 -5.630 85.822 1.00 93.06 118 ASP A N 1
ATOM 946 C CA . ASP A 1 118 ? -34.983 -5.479 84.518 1.00 93.06 118 ASP A CA 1
ATOM 947 C C . ASP A 1 118 ? -34.573 -6.841 83.963 1.00 93.06 118 ASP A C 1
ATOM 949 O O . ASP A 1 118 ? -34.193 -7.742 84.718 1.00 93.06 118 ASP A O 1
ATOM 953 N N . ALA A 1 119 ? -34.647 -6.987 82.646 1.00 93.81 119 ALA A N 1
ATOM 954 C CA . ALA A 1 119 ? -34.317 -8.208 81.931 1.00 93.81 119 ALA A CA 1
ATOM 955 C C . ALA A 1 119 ? -33.284 -7.928 80.839 1.00 93.81 119 ALA A C 1
ATOM 957 O O . ALA A 1 119 ? -33.396 -6.950 80.107 1.00 93.81 119 ALA A O 1
ATOM 958 N N . LEU A 1 120 ? -32.292 -8.808 80.728 1.00 93.69 120 LEU A N 1
ATOM 959 C CA . LEU A 1 120 ? -31.382 -8.890 79.591 1.00 93.69 120 LEU A CA 1
ATOM 960 C C . LEU A 1 120 ? -31.754 -10.141 78.795 1.00 93.69 120 LEU A C 1
ATOM 962 O O . LEU A 1 120 ? -31.590 -11.248 79.310 1.00 93.69 120 LEU A O 1
ATOM 966 N N . ASP A 1 121 ? -32.261 -9.988 77.578 1.00 93.25 121 ASP A N 1
ATOM 967 C CA . ASP A 1 121 ? -32.666 -11.103 76.728 1.00 93.25 121 ASP A CA 1
ATOM 968 C C . ASP A 1 121 ? -31.761 -11.280 75.515 1.00 93.25 121 ASP A C 1
ATOM 970 O O . ASP A 1 121 ? -31.193 -10.333 74.982 1.00 93.25 121 ASP A O 1
ATOM 974 N N . TYR A 1 122 ? -31.601 -12.526 75.090 1.00 94.25 122 TYR A N 1
ATOM 975 C CA . TYR A 1 122 ? -30.907 -12.875 73.861 1.00 94.25 122 TYR A CA 1
ATOM 976 C C . TYR A 1 122 ? -31.667 -13.968 73.134 1.00 94.25 122 TYR A C 1
ATOM 978 O O . TYR A 1 122 ? -32.164 -14.916 73.742 1.00 94.25 122 TYR A O 1
ATOM 986 N N . SER A 1 123 ? -31.760 -13.845 71.814 1.00 96.06 123 SER A N 1
ATOM 987 C CA . SER A 1 123 ? -32.512 -14.783 70.984 1.00 96.06 123 SER A CA 1
ATOM 988 C C . SER A 1 123 ? -31.909 -14.956 69.601 1.00 96.06 123 SER A C 1
ATOM 990 O O . SER A 1 123 ? -31.265 -14.052 69.068 1.00 96.06 123 SER A O 1
ATOM 992 N N . VAL A 1 124 ? -32.171 -16.118 69.005 1.00 95.56 124 VAL A N 1
ATOM 993 C CA . VAL A 1 124 ? -31.937 -16.386 67.585 1.00 95.56 124 VAL A CA 1
ATOM 994 C C . VAL A 1 124 ? -33.292 -16.585 66.922 1.00 95.56 124 VAL A C 1
ATOM 996 O O . VAL A 1 124 ? -34.128 -17.344 67.411 1.00 95.56 124 VAL A O 1
ATOM 999 N N . ASN A 1 125 ? -33.514 -15.880 65.818 1.00 95.62 125 ASN A N 1
ATOM 1000 C CA . ASN A 1 125 ? -34.812 -15.763 65.171 1.00 95.62 125 ASN A CA 1
ATOM 1001 C C . ASN A 1 125 ? -34.679 -16.035 63.674 1.00 95.62 125 ASN A C 1
ATOM 1003 O O . ASN A 1 125 ? -33.793 -15.484 63.020 1.00 95.62 125 ASN A O 1
ATOM 1007 N N . ALA A 1 126 ? -35.591 -16.834 63.129 1.00 91.56 126 ALA A N 1
ATOM 1008 C CA . ALA A 1 126 ? -35.793 -16.902 61.688 1.00 91.56 126 ALA A CA 1
ATOM 1009 C C . ALA A 1 126 ? -36.572 -15.661 61.236 1.00 91.56 126 ALA A C 1
ATOM 1011 O O . ALA A 1 126 ? -37.470 -15.203 61.948 1.00 91.56 126 ALA A O 1
ATOM 1012 N N . THR A 1 127 ? -36.237 -15.123 60.065 1.00 93.69 127 THR A N 1
ATOM 1013 C CA . THR A 1 127 ? -36.905 -13.955 59.482 1.00 93.69 127 THR A CA 1
ATOM 1014 C C . THR A 1 127 ? -37.547 -14.313 58.146 1.00 93.69 127 THR A C 1
ATOM 1016 O O . THR A 1 127 ? -36.998 -15.090 57.361 1.00 93.69 127 THR A O 1
ATOM 1019 N N . ILE A 1 128 ? -38.725 -13.744 57.889 1.00 87.94 128 ILE A N 1
ATOM 1020 C CA . ILE A 1 128 ? -39.440 -13.845 56.617 1.00 87.94 128 ILE A CA 1
ATOM 1021 C C . ILE A 1 128 ? -39.816 -12.430 56.179 1.00 87.94 128 ILE A C 1
ATOM 1023 O O . ILE A 1 128 ? -40.602 -11.756 56.846 1.00 87.94 128 ILE A O 1
ATOM 1027 N N . SER A 1 129 ? -39.273 -11.992 55.048 1.00 88.12 129 SER A N 1
ATOM 1028 C CA . SER A 1 129 ? -39.679 -10.756 54.377 1.00 88.12 129 SER A CA 1
ATOM 1029 C C . SER A 1 129 ? -41.025 -10.991 53.687 1.00 88.12 129 SER A C 1
ATOM 1031 O O . SER A 1 129 ? -41.136 -11.753 52.724 1.00 88.12 129 SER A O 1
ATOM 1033 N N . LEU A 1 130 ? -42.075 -10.381 54.235 1.00 83.94 130 LEU A N 1
ATOM 1034 C CA . LEU A 1 130 ? -43.450 -10.588 53.794 1.00 83.94 130 LEU A CA 1
ATOM 1035 C C . LEU A 1 130 ? -43.708 -9.943 52.439 1.00 83.94 130 LEU A C 1
ATOM 1037 O O . LEU A 1 130 ? -44.412 -10.530 51.621 1.00 83.94 130 LEU A O 1
ATOM 1041 N N . ILE A 1 131 ? -43.148 -8.761 52.183 1.00 79.62 131 ILE A N 1
ATOM 1042 C CA . ILE A 1 131 ? -43.418 -8.081 50.917 1.00 79.62 131 ILE A CA 1
ATOM 1043 C C . ILE A 1 131 ? -42.699 -8.812 49.783 1.00 79.62 131 ILE A C 1
ATOM 1045 O O . ILE A 1 131 ? -43.306 -9.046 48.742 1.00 79.62 131 ILE A O 1
ATOM 1049 N N . ASN A 1 132 ? -41.478 -9.310 50.007 1.00 79.62 132 ASN A N 1
ATOM 1050 C CA . ASN A 1 132 ? -40.815 -10.164 49.017 1.00 79.62 132 ASN A CA 1
ATOM 1051 C C . ASN A 1 132 ? -41.513 -11.513 48.818 1.00 79.62 132 ASN A C 1
ATOM 1053 O O . ASN A 1 132 ? -41.497 -12.041 47.708 1.00 79.62 132 ASN A O 1
ATOM 1057 N N . LEU A 1 133 ? -42.138 -12.075 49.858 1.00 75.44 133 LEU A N 1
ATOM 1058 C CA . LEU A 1 133 ? -42.915 -13.311 49.737 1.00 75.44 133 LEU A CA 1
ATOM 1059 C C . LEU A 1 133 ? -44.170 -13.127 48.866 1.00 75.44 133 LEU A C 1
ATOM 1061 O O . LEU A 1 133 ? -44.520 -14.040 48.124 1.00 75.44 133 LEU A O 1
ATOM 1065 N N . ILE A 1 134 ? -44.853 -11.982 48.972 1.00 71.56 134 ILE A N 1
ATOM 1066 C CA . ILE A 1 134 ? -46.170 -11.763 48.346 1.00 71.56 134 ILE A CA 1
ATOM 1067 C C . ILE A 1 134 ? -46.055 -11.051 46.990 1.00 71.56 134 ILE A C 1
ATOM 1069 O O . ILE A 1 134 ? -46.781 -11.390 46.061 1.00 71.56 134 ILE A O 1
ATOM 1073 N N . ALA A 1 135 ? -45.156 -10.073 46.872 1.00 69.00 135 ALA A N 1
ATOM 1074 C CA . ALA A 1 135 ? -45.004 -9.216 45.693 1.00 69.00 135 ALA A CA 1
ATOM 1075 C C . ALA A 1 135 ? -43.707 -9.482 44.909 1.00 69.00 135 ALA A C 1
ATOM 1077 O O . ALA A 1 135 ? -43.393 -8.758 43.968 1.00 69.00 135 ALA A O 1
ATOM 1078 N N . GLY A 1 136 ? -42.937 -10.502 45.295 1.00 69.56 136 GLY A N 1
ATOM 1079 C CA . GLY A 1 136 ? -41.627 -10.767 44.713 1.00 69.56 136 GLY A CA 1
ATOM 1080 C C . GLY A 1 136 ? -40.554 -9.785 45.190 1.00 69.56 136 GLY A C 1
ATOM 1081 O O . GLY A 1 136 ? -40.823 -8.759 45.826 1.00 69.56 136 GLY A O 1
ATOM 1082 N N . TYR A 1 137 ? -39.302 -10.139 44.913 1.00 75.19 137 TYR A N 1
ATOM 1083 C CA . TYR A 1 137 ? -38.153 -9.330 45.299 1.00 75.19 137 TYR A CA 1
ATOM 1084 C C . TYR A 1 137 ? -38.077 -8.052 44.466 1.00 75.19 137 TYR A C 1
ATOM 1086 O O . TYR A 1 137 ? -37.933 -8.124 43.248 1.00 75.19 137 TYR A O 1
ATOM 1094 N N . ASN A 1 138 ? -38.124 -6.901 45.137 1.00 74.25 138 ASN A N 1
ATOM 1095 C CA . ASN A 1 138 ? -37.850 -5.602 44.534 1.00 74.25 138 ASN A CA 1
ATOM 1096 C C . ASN A 1 138 ? -36.815 -4.856 45.407 1.00 74.25 138 ASN A C 1
ATOM 1098 O O . ASN A 1 138 ? -37.126 -4.531 46.554 1.00 74.25 138 ASN A O 1
ATOM 1102 N N . PRO A 1 139 ? -35.593 -4.627 44.901 1.00 67.94 139 PRO A N 1
ATOM 1103 C CA . PRO A 1 139 ? -34.496 -3.973 45.615 1.00 67.94 139 PRO A CA 1
ATOM 1104 C C . PRO A 1 139 ? -34.728 -2.467 45.793 1.00 67.94 139 PRO A C 1
ATOM 1106 O O . PRO A 1 139 ? -34.240 -1.905 46.766 1.00 67.94 139 PRO A O 1
ATOM 1109 N N . ASP A 1 140 ? -35.496 -1.848 44.893 1.00 70.31 140 ASP A N 1
ATOM 1110 C CA . ASP A 1 140 ? -35.711 -0.400 44.802 1.00 70.31 140 ASP A CA 1
ATOM 1111 C C . ASP A 1 140 ? -36.940 0.023 45.616 1.00 70.31 140 ASP A C 1
ATOM 1113 O O . ASP A 1 140 ? -37.384 1.172 45.604 1.00 70.31 140 ASP A O 1
ATOM 1117 N N . ARG A 1 141 ? -37.531 -0.928 46.345 1.00 80.44 141 ARG A N 1
ATOM 1118 C CA . ARG A 1 141 ? -38.665 -0.670 47.218 1.00 80.44 141 ARG A CA 1
ATOM 1119 C C . ARG A 1 141 ? -38.206 0.206 48.383 1.00 80.44 141 ARG A C 1
ATOM 1121 O O . ARG A 1 141 ? -37.279 -0.139 49.104 1.00 80.44 141 ARG A O 1
ATOM 1128 N N . TRP A 1 142 ? -38.920 1.299 48.632 1.00 83.62 142 TRP A N 1
ATOM 1129 C CA . TRP A 1 142 ? -38.641 2.210 49.750 1.00 83.62 142 TRP A CA 1
ATOM 1130 C C . TRP A 1 142 ? -39.070 1.659 51.127 1.00 83.62 142 TRP A C 1
ATOM 1132 O O . TRP A 1 142 ? -38.744 2.239 52.162 1.00 83.62 142 TRP A O 1
ATOM 1142 N N . PHE A 1 143 ? -39.817 0.550 51.162 1.00 88.75 143 PHE A N 1
ATOM 1143 C CA . PHE A 1 143 ? -40.427 -0.009 52.370 1.00 88.75 143 PHE A CA 1
ATOM 1144 C C . PHE A 1 143 ? -40.405 -1.541 52.374 1.00 88.75 143 PHE A C 1
ATOM 1146 O O . PHE A 1 143 ? -40.749 -2.162 51.376 1.00 88.75 143 PHE A O 1
ATOM 1153 N N . GLU A 1 144 ? -40.082 -2.162 53.507 1.00 88.19 144 GLU A N 1
ATOM 1154 C CA . GLU A 1 144 ? -40.101 -3.617 53.684 1.00 88.19 144 GLU A CA 1
ATOM 1155 C C . GLU A 1 144 ? -40.760 -4.009 55.016 1.00 88.19 144 GLU A C 1
ATOM 1157 O O . GLU A 1 144 ? -40.670 -3.288 56.010 1.00 88.19 144 GLU A O 1
ATOM 1162 N N . MET A 1 145 ? -41.418 -5.172 55.052 1.00 92.50 145 MET A N 1
ATOM 1163 C CA . MET A 1 145 ? -42.048 -5.701 56.263 1.00 92.50 145 MET A CA 1
ATOM 1164 C C . MET A 1 145 ? -41.550 -7.117 56.526 1.00 92.50 145 MET A C 1
ATOM 1166 O O . MET A 1 145 ? -41.743 -8.016 55.710 1.00 92.50 145 MET A O 1
ATOM 1170 N N . THR A 1 146 ? -40.956 -7.337 57.696 1.00 92.44 146 THR A N 1
ATOM 1171 C CA . THR A 1 146 ? -40.359 -8.624 58.067 1.00 92.44 146 THR A CA 1
ATOM 1172 C C . THR A 1 146 ? -41.034 -9.193 59.308 1.00 92.44 146 THR A C 1
ATOM 1174 O O . THR A 1 146 ? -41.035 -8.556 60.358 1.00 92.44 146 THR A O 1
ATOM 1177 N N . VAL A 1 147 ? -41.565 -10.415 59.220 1.00 93.50 147 VAL A N 1
ATOM 1178 C CA . VAL A 1 147 ? -41.948 -11.196 60.409 1.00 93.50 147 VAL A CA 1
ATOM 1179 C C . VAL A 1 147 ? -40.756 -11.993 60.898 1.00 93.50 147 VAL A C 1
ATOM 1181 O O . VAL A 1 147 ? -39.940 -12.472 60.108 1.00 93.50 147 VAL A O 1
ATOM 1184 N N . TRP A 1 148 ? -40.672 -12.189 62.204 1.00 94.75 148 TRP A N 1
ATOM 1185 C CA . TRP A 1 148 ? -39.637 -13.023 62.784 1.00 94.75 148 TRP A CA 1
ATOM 1186 C C . TRP A 1 148 ? -40.126 -13.715 64.049 1.00 94.75 148 TRP A C 1
ATOM 1188 O O . TRP A 1 148 ? -40.956 -13.196 64.794 1.00 94.75 148 TRP A O 1
ATOM 1198 N N . ALA A 1 149 ? -39.613 -14.916 64.277 1.00 91.69 149 ALA A N 1
ATOM 1199 C CA . ALA A 1 149 ? -39.902 -15.713 65.459 1.00 91.69 149 ALA A CA 1
ATOM 1200 C C . ALA A 1 149 ? -38.686 -16.568 65.803 1.00 91.69 149 ALA A C 1
ATOM 1202 O O . ALA A 1 149 ? -37.909 -16.946 64.919 1.00 91.69 149 ALA A O 1
ATOM 1203 N N . GLY A 1 150 ? -38.514 -16.875 67.081 1.00 94.06 150 GLY A N 1
ATOM 1204 C CA . GLY A 1 150 ? -37.316 -17.560 67.531 1.00 94.06 150 GLY A CA 1
ATOM 1205 C C . GLY A 1 150 ? -37.434 -18.221 68.887 1.00 94.06 150 GLY A C 1
ATOM 1206 O O . GLY A 1 150 ? -38.516 -18.382 69.453 1.00 94.06 150 GLY A O 1
ATOM 1207 N N . ILE A 1 151 ? -36.268 -18.595 69.397 1.00 93.50 151 ILE A N 1
ATOM 1208 C CA . ILE A 1 151 ? -36.070 -19.080 70.756 1.00 93.50 151 ILE A CA 1
ATOM 1209 C C . ILE A 1 151 ? -34.918 -18.298 71.377 1.00 93.50 151 ILE A C 1
ATOM 1211 O O . ILE A 1 151 ? -33.944 -17.936 70.709 1.00 93.50 151 ILE A O 1
ATOM 1215 N N . GLY A 1 152 ? -35.049 -18.005 72.659 1.00 94.69 152 GLY A N 1
ATOM 1216 C CA . GLY A 1 152 ? -34.080 -17.237 73.405 1.00 94.69 152 GLY A CA 1
ATOM 1217 C C . GLY A 1 152 ? -34.101 -17.561 74.885 1.00 94.69 152 GLY A C 1
ATOM 1218 O O . GLY A 1 152 ? -34.737 -18.510 75.348 1.00 94.69 152 GLY A O 1
ATOM 1219 N N . GLN A 1 153 ? -33.377 -16.745 75.629 1.00 93.94 153 GLN A N 1
ATOM 1220 C CA . GLN A 1 153 ? -33.340 -16.776 77.077 1.00 93.94 153 GLN A CA 1
ATOM 1221 C C . GLN A 1 153 ? -33.256 -15.340 77.585 1.00 93.94 153 GLN A C 1
ATOM 1223 O O . GLN A 1 153 ? -32.575 -14.505 76.991 1.00 93.94 153 GLN A O 1
ATOM 1228 N N . ALA A 1 154 ? -33.948 -15.058 78.682 1.00 93.88 154 ALA A N 1
ATOM 1229 C CA . ALA A 1 154 ? -33.836 -13.800 79.395 1.00 93.88 154 ALA A CA 1
ATOM 1230 C C . ALA A 1 154 ? -33.278 -14.022 80.797 1.00 93.88 154 ALA A C 1
ATOM 1232 O O . ALA A 1 154 ? -33.574 -15.018 81.459 1.00 93.88 154 ALA A O 1
ATOM 1233 N N . GLN A 1 155 ? -32.457 -13.073 81.230 1.00 92.88 155 GLN A N 1
ATOM 1234 C CA . GLN A 1 155 ? -31.882 -13.010 82.560 1.00 92.88 155 GLN A CA 1
ATOM 1235 C C . GLN A 1 155 ? -32.438 -11.801 83.293 1.00 92.88 155 GLN A C 1
ATOM 1237 O O . GLN A 1 155 ? -32.158 -10.662 82.911 1.00 92.88 155 GLN A O 1
ATOM 1242 N N . TYR A 1 156 ? -33.200 -12.025 84.355 1.00 92.06 156 TYR A N 1
ATOM 1243 C CA . TYR A 1 156 ? -33.964 -10.964 84.998 1.00 92.06 156 TYR A CA 1
ATOM 1244 C C . TYR A 1 156 ? -33.654 -10.811 86.486 1.00 92.06 156 TYR A C 1
ATOM 1246 O O . TYR A 1 156 ? -33.165 -11.731 87.149 1.00 92.06 156 TYR A O 1
ATOM 1254 N N . ARG A 1 157 ? -33.934 -9.610 86.995 1.00 91.19 157 ARG A N 1
ATOM 1255 C CA . ARG A 1 157 ? -34.057 -9.321 88.424 1.00 91.19 157 ARG A CA 1
ATOM 1256 C C . ARG A 1 157 ? -35.337 -8.576 88.669 1.00 91.19 157 ARG A C 1
ATOM 1258 O O . ARG A 1 157 ? -35.632 -7.646 87.928 1.00 91.19 157 ARG A O 1
ATOM 1265 N N . THR A 1 158 ? -36.011 -8.907 89.756 1.00 91.06 158 THR A N 1
ATOM 1266 C CA . THR A 1 158 ? -37.259 -8.249 90.129 1.00 91.06 158 THR A CA 1
ATOM 1267 C C . THR A 1 158 ? -37.350 -8.083 91.636 1.00 91.06 158 THR A C 1
ATOM 1269 O O . THR A 1 158 ? -36.861 -8.920 92.391 1.00 91.06 158 THR A O 1
ATOM 1272 N N . ALA A 1 159 ? -37.965 -6.990 92.078 1.00 89.50 159 ALA A N 1
ATOM 1273 C CA . ALA A 1 159 ? -38.394 -6.774 93.451 1.00 89.50 159 ALA A CA 1
ATOM 1274 C C . ALA A 1 159 ? -39.902 -6.497 93.476 1.00 89.50 159 ALA A C 1
ATOM 1276 O O . ALA A 1 159 ? -40.366 -5.538 92.853 1.00 89.50 159 ALA A O 1
ATOM 1277 N N . LEU A 1 160 ? -40.642 -7.321 94.216 1.00 89.25 160 LEU A N 1
ATOM 1278 C CA . LEU A 1 160 ? -42.066 -7.164 94.485 1.00 89.25 160 LEU A CA 1
ATOM 1279 C C . LEU A 1 160 ? -42.258 -6.407 95.797 1.00 89.25 160 LEU A C 1
ATOM 1281 O O . LEU A 1 160 ? -41.606 -6.686 96.804 1.00 89.25 160 LEU A O 1
ATOM 1285 N N . ARG A 1 161 ? -43.188 -5.461 95.804 1.00 90.31 161 ARG A N 1
ATOM 1286 C CA . ARG A 1 161 ? -43.521 -4.612 96.944 1.00 90.31 161 ARG A CA 1
ATOM 1287 C C . ARG A 1 161 ? -45.028 -4.506 97.110 1.00 90.31 161 ARG A C 1
ATOM 1289 O O . ARG A 1 161 ? -45.794 -4.684 96.165 1.00 90.31 161 ARG A O 1
ATOM 1296 N N . GLU A 1 162 ? -45.454 -4.190 98.318 1.00 88.25 162 GLU A N 1
ATOM 1297 C CA . GLU A 1 162 ? -46.809 -3.731 98.582 1.00 88.25 162 GLU A CA 1
ATOM 1298 C C . GLU A 1 162 ? -46.965 -2.306 98.034 1.00 88.25 162 GLU A C 1
ATOM 1300 O O . GLU A 1 162 ? -46.138 -1.435 98.317 1.00 88.25 162 GLU A O 1
ATOM 1305 N N . HIS A 1 163 ? -47.982 -2.068 97.202 1.00 85.44 163 HIS A N 1
ATOM 1306 C CA . HIS A 1 163 ? -48.109 -0.800 96.477 1.00 85.44 163 HIS A CA 1
ATOM 1307 C C . HIS A 1 163 ? -48.449 0.373 97.418 1.00 85.44 163 HIS A C 1
ATOM 1309 O O . HIS A 1 163 ? -47.897 1.459 97.250 1.00 85.44 163 HIS A O 1
ATOM 1315 N N . SER A 1 164 ? -49.275 0.167 98.453 1.00 84.56 164 SER A N 1
ATOM 1316 C CA . SER A 1 164 ? -49.644 1.233 99.401 1.00 84.56 164 SER A CA 1
ATOM 1317 C C . SER A 1 164 ? -48.533 1.645 100.375 1.00 84.56 164 SER A C 1
ATOM 1319 O O . SER A 1 164 ? -48.434 2.826 100.712 1.00 84.56 164 SER A O 1
ATOM 1321 N N . THR A 1 165 ? -47.694 0.707 100.832 1.00 85.31 165 THR A N 1
ATOM 1322 C CA . THR A 1 165 ? -46.660 0.965 101.857 1.00 85.31 165 THR A CA 1
ATOM 1323 C C . THR A 1 165 ? -45.239 1.024 101.299 1.00 85.31 165 THR A C 1
ATOM 1325 O O . THR A 1 165 ? -44.321 1.428 102.011 1.00 85.31 165 THR A O 1
ATOM 1328 N N . ALA A 1 166 ? -45.041 0.623 100.038 1.00 83.19 166 ALA A N 1
ATOM 1329 C CA . ALA A 1 166 ? -43.735 0.386 99.422 1.00 83.19 166 ALA A CA 1
ATOM 1330 C C . ALA A 1 166 ? -42.865 -0.653 100.165 1.00 83.19 166 ALA A C 1
ATOM 1332 O O . ALA A 1 166 ? -41.658 -0.733 99.914 1.00 83.19 166 ALA A O 1
ATOM 1333 N N . THR A 1 167 ? -43.461 -1.464 101.049 1.00 87.69 167 THR A N 1
ATOM 1334 C CA . THR A 1 167 ? -42.765 -2.524 101.789 1.00 87.69 167 THR A CA 1
ATOM 1335 C C . THR A 1 167 ? -42.412 -3.658 100.839 1.00 87.69 167 THR A C 1
ATOM 1337 O O . THR A 1 167 ? -43.252 -4.105 100.063 1.00 87.69 167 THR A O 1
ATOM 1340 N N . GLU A 1 168 ? -41.170 -4.129 100.869 1.00 84.94 168 GLU A N 1
ATOM 1341 C CA . GLU A 1 168 ? -40.726 -5.215 99.999 1.00 84.94 168 GLU A CA 1
ATOM 1342 C C . GLU A 1 168 ? -41.235 -6.575 100.476 1.00 84.94 168 GLU A C 1
ATOM 1344 O O . GLU A 1 168 ? -41.135 -6.901 101.655 1.00 84.94 168 GLU A O 1
ATOM 1349 N N . LEU A 1 169 ? -41.801 -7.342 99.545 1.00 85.44 169 LEU A N 1
ATOM 1350 C CA . LEU A 1 169 ? -42.435 -8.631 99.808 1.00 85.44 169 LEU A CA 1
ATOM 1351 C C . LEU A 1 169 ? -41.559 -9.795 99.351 1.00 85.44 169 LEU A C 1
ATOM 1353 O O . LEU A 1 169 ? -41.480 -10.802 100.043 1.00 85.44 169 LEU A O 1
ATOM 1357 N N . SER A 1 170 ? -40.922 -9.668 98.186 1.00 84.69 170 SER A N 1
ATOM 1358 C CA . SER A 1 170 ? -40.016 -10.682 97.645 1.00 84.69 170 SER A CA 1
ATOM 1359 C C . SER A 1 170 ? -39.050 -10.064 96.635 1.00 84.69 170 SER A C 1
ATOM 1361 O O . SER A 1 170 ? -39.313 -9.005 96.054 1.00 84.69 170 SER A O 1
ATOM 1363 N N . ARG A 1 171 ? -37.922 -10.735 96.400 1.00 85.19 171 ARG A N 1
ATOM 1364 C CA . ARG A 1 171 ? -36.992 -10.426 95.311 1.00 85.19 171 ARG A CA 1
ATOM 1365 C C . ARG A 1 171 ? -36.655 -11.697 94.544 1.00 85.19 171 ARG A C 1
ATOM 1367 O O . ARG A 1 171 ? -36.669 -12.782 95.099 1.00 85.19 171 ARG A O 1
ATOM 1374 N N . ARG A 1 172 ? -36.332 -11.568 93.261 1.00 85.25 172 ARG A N 1
ATOM 1375 C CA . ARG A 1 172 ? -35.844 -12.667 92.414 1.00 85.25 172 ARG A CA 1
ATOM 1376 C C . ARG A 1 172 ? -34.637 -12.214 91.601 1.00 85.25 172 ARG A C 1
ATOM 1378 O O . ARG A 1 172 ? -34.581 -11.051 91.192 1.00 85.25 172 ARG A O 1
ATOM 1385 N N . GLY A 1 173 ? -33.668 -13.104 91.399 1.00 83.75 173 GLY A N 1
ATOM 1386 C CA . GLY A 1 173 ? -32.451 -12.848 90.623 1.00 83.75 173 GLY A CA 1
ATOM 1387 C C . GLY A 1 173 ? -31.365 -11.995 91.303 1.00 83.75 173 GLY A C 1
ATOM 1388 O O . GLY A 1 173 ? -30.565 -11.370 90.601 1.00 83.75 173 GLY A O 1
ATOM 1389 N N . TRP A 1 174 ? -31.325 -11.921 92.642 1.00 81.44 174 TRP A N 1
ATOM 1390 C CA . TRP A 1 174 ? -30.330 -11.116 93.386 1.00 81.44 174 TRP A CA 1
ATOM 1391 C C . TRP A 1 174 ? -29.225 -11.926 94.098 1.00 81.44 174 TRP A C 1
ATOM 1393 O O . TRP A 1 174 ? -28.253 -11.318 94.538 1.00 81.44 174 TRP A O 1
ATOM 1403 N N . GLY A 1 175 ? -29.307 -13.263 94.144 1.00 66.00 175 GLY A N 1
ATOM 1404 C CA . GLY A 1 175 ? -28.152 -14.141 94.401 1.00 66.00 175 GLY A CA 1
ATOM 1405 C C . GLY A 1 175 ? -27.669 -14.334 95.851 1.00 66.00 175 GLY A C 1
ATOM 1406 O O . GLY A 1 175 ? -26.528 -14.760 96.024 1.00 66.00 175 GLY A O 1
ATOM 1407 N N . ASP A 1 176 ? -28.481 -14.081 96.886 1.00 59.38 176 ASP A N 1
ATOM 1408 C CA . ASP A 1 176 ? -28.097 -14.397 98.277 1.00 59.38 176 ASP A CA 1
ATOM 1409 C C . ASP A 1 176 ? -28.488 -15.836 98.668 1.00 59.38 176 ASP A C 1
ATOM 1411 O O . ASP A 1 176 ? -29.653 -16.148 98.906 1.00 59.38 176 ASP A O 1
ATOM 1415 N N . ALA A 1 177 ? -27.483 -16.711 98.787 1.00 49.19 177 ALA A N 1
ATOM 1416 C CA . ALA A 1 177 ? -27.596 -18.163 99.009 1.00 49.19 177 ALA A CA 1
ATOM 1417 C C . ALA A 1 177 ? -28.152 -18.604 100.389 1.00 49.19 177 ALA A C 1
ATOM 1419 O O . ALA A 1 177 ? -28.022 -19.771 100.765 1.00 49.19 177 ALA A O 1
ATOM 1420 N N . GLY A 1 178 ? -28.722 -17.687 101.175 1.00 52.72 178 GLY A N 1
ATOM 1421 C CA . GLY A 1 178 ? -29.195 -17.941 102.541 1.00 52.72 178 GLY A CA 1
ATOM 1422 C C . GLY A 1 178 ? -30.712 -17.931 102.726 1.00 52.72 178 GLY A C 1
ATOM 1423 O O . GLY A 1 178 ? -31.180 -18.440 103.743 1.00 52.72 178 GLY A O 1
ATOM 1424 N N . ASP A 1 179 ? -31.474 -17.390 101.771 1.00 51.78 179 ASP A N 1
ATOM 1425 C CA . ASP A 1 179 ? -32.915 -17.171 101.924 1.00 51.78 179 ASP A CA 1
ATOM 1426 C C . ASP A 1 179 ? -33.683 -17.752 100.732 1.00 51.78 179 ASP A C 1
ATOM 1428 O O . ASP A 1 179 ? -33.459 -17.370 99.582 1.00 51.78 179 ASP A O 1
ATOM 1432 N N . LYS A 1 180 ? -34.588 -18.703 100.999 1.00 49.34 180 LYS A N 1
ATOM 1433 C CA . LYS A 1 180 ? -35.318 -19.458 99.957 1.00 49.34 180 LYS A CA 1
ATOM 1434 C C . LYS A 1 180 ? -36.262 -18.587 99.119 1.00 49.34 180 LYS A C 1
ATOM 1436 O O . LYS A 1 180 ? -36.728 -19.045 98.078 1.00 49.34 180 LYS A O 1
ATOM 1441 N N . ASP A 1 181 ? -36.494 -17.349 99.545 1.00 52.47 181 ASP A N 1
ATOM 1442 C CA . ASP A 1 181 ? -37.392 -16.394 98.899 1.00 52.47 181 ASP A CA 1
ATOM 1443 C C . ASP A 1 181 ? -36.685 -15.440 97.909 1.00 52.47 181 ASP A C 1
ATOM 1445 O O . ASP A 1 181 ? -37.371 -14.645 97.270 1.00 52.47 181 ASP A O 1
ATOM 1449 N N . ASN A 1 182 ? -35.351 -15.532 97.735 1.00 55.91 182 ASN A N 1
ATOM 1450 C CA . ASN A 1 182 ? -34.551 -14.611 96.896 1.00 55.91 182 ASN A CA 1
ATOM 1451 C C . ASN A 1 182 ? -34.082 -15.167 95.526 1.00 55.91 182 ASN A C 1
ATOM 1453 O O . ASN A 1 182 ? -33.515 -14.414 94.724 1.00 55.91 182 ASN A O 1
ATOM 1457 N N . GLY A 1 183 ? -34.340 -16.452 95.243 1.00 57.59 183 GLY A N 1
ATOM 1458 C CA . GLY A 1 183 ? -34.008 -17.139 93.981 1.00 57.59 183 GLY A CA 1
ATOM 1459 C C . GLY A 1 183 ? -32.538 -17.587 93.843 1.00 57.59 183 GLY A C 1
ATOM 1460 O O . GLY A 1 183 ? -31.614 -16.820 94.108 1.00 57.59 183 GLY A O 1
ATOM 1461 N N . ASP A 1 184 ? -32.311 -18.823 93.372 1.00 60.19 184 ASP A N 1
ATOM 1462 C CA . ASP A 1 184 ? -30.981 -19.443 93.156 1.00 60.19 184 ASP A CA 1
ATOM 1463 C C . ASP A 1 184 ? -30.344 -19.045 91.799 1.00 60.19 184 ASP A C 1
ATOM 1465 O O . ASP A 1 184 ? -29.759 -19.881 91.097 1.00 60.19 184 ASP A O 1
ATOM 1469 N N . GLY A 1 185 ? -30.517 -17.791 91.371 1.00 68.56 185 GLY A N 1
ATOM 1470 C CA . GLY A 1 185 ? -30.240 -17.346 90.004 1.00 68.56 185 GLY A CA 1
ATOM 1471 C C . GLY A 1 185 ? -28.847 -17.719 89.488 1.00 68.56 185 GLY A C 1
ATOM 1472 O O . GLY A 1 185 ? -27.822 -17.328 90.045 1.00 68.56 185 GLY A O 1
ATOM 1473 N N . LYS A 1 186 ? -28.803 -18.486 88.389 1.00 77.75 186 LYS A N 1
ATOM 1474 C CA . LYS A 1 186 ? -27.563 -18.992 87.759 1.00 77.75 186 LYS A CA 1
ATOM 1475 C C . LYS A 1 186 ? -27.044 -18.099 86.626 1.00 77.75 186 LYS A C 1
ATOM 1477 O O . LYS A 1 186 ? -26.084 -18.463 85.949 1.00 77.75 186 LYS A O 1
ATOM 1482 N N . GLY A 1 187 ? -27.706 -16.971 86.375 1.00 81.75 187 GLY A N 1
ATOM 1483 C CA . GLY A 1 187 ? -27.328 -15.986 85.369 1.00 81.75 187 GLY A CA 1
ATOM 1484 C C . GLY A 1 187 ? -26.217 -15.042 85.837 1.00 81.75 187 GLY A C 1
ATOM 1485 O O . GLY A 1 187 ? -25.723 -15.098 86.965 1.00 81.75 187 GLY A O 1
ATOM 1486 N N . PHE A 1 188 ? -25.830 -14.123 84.957 1.00 80.88 188 PHE A N 1
ATOM 1487 C CA . PHE A 1 188 ? -24.811 -13.116 85.212 1.00 80.88 188 PHE A CA 1
ATOM 1488 C C . PHE A 1 188 ? -25.178 -12.249 86.423 1.00 80.88 188 PHE A C 1
ATOM 1490 O O . PHE A 1 188 ? -26.250 -11.646 86.491 1.00 80.88 188 PHE A O 1
ATOM 1497 N N . GLY A 1 189 ? -24.273 -12.199 87.403 1.00 81.38 189 GLY A N 1
ATOM 1498 C CA . GLY A 1 189 ? -24.486 -11.491 88.664 1.00 81.38 189 GLY A CA 1
ATOM 1499 C C . GLY A 1 189 ? -25.610 -12.074 89.533 1.00 81.38 189 GLY A C 1
ATOM 1500 O O . GLY A 1 189 ? -26.211 -11.321 90.290 1.00 81.38 189 GLY A O 1
ATOM 1501 N N . GLY A 1 190 ? -25.952 -13.358 89.407 1.00 81.62 190 GLY A N 1
ATOM 1502 C CA . GLY A 1 190 ? -26.995 -13.993 90.226 1.00 81.62 190 GLY A CA 1
ATOM 1503 C C . GLY A 1 190 ? -28.424 -13.797 89.711 1.00 81.62 190 GLY A C 1
ATOM 1504 O O . GLY A 1 190 ? -29.372 -14.036 90.451 1.00 81.62 190 GLY A O 1
ATOM 1505 N N . ARG A 1 191 ? -28.587 -13.343 88.457 1.00 89.12 191 ARG A N 1
ATOM 1506 C CA . ARG A 1 191 ? -29.891 -13.180 87.787 1.00 89.12 191 ARG A CA 1
ATOM 1507 C C . ARG A 1 191 ? -30.608 -14.515 87.605 1.00 89.12 191 ARG A C 1
ATOM 1509 O O . ARG A 1 191 ? -29.965 -15.531 87.333 1.00 89.12 191 ARG A O 1
ATOM 1516 N N . ASP A 1 192 ? -31.934 -14.491 87.673 1.00 88.88 192 ASP A N 1
ATOM 1517 C CA . ASP A 1 192 ? -32.750 -15.654 87.331 1.00 88.88 192 ASP A CA 1
ATOM 1518 C C . ASP A 1 192 ? -32.869 -15.798 85.816 1.00 88.88 192 ASP A C 1
ATOM 1520 O O . ASP A 1 192 ? -32.798 -14.818 85.074 1.00 88.88 192 ASP A O 1
ATOM 1524 N N . LEU A 1 193 ? -33.016 -17.039 85.358 1.00 89.81 193 LEU A N 1
ATOM 1525 C CA . LEU A 1 193 ? -33.045 -17.405 83.945 1.00 89.81 193 LEU A CA 1
ATOM 1526 C C . LEU A 1 193 ? -34.446 -17.863 83.566 1.00 89.81 193 LEU A C 1
ATOM 1528 O O . LEU A 1 193 ? -35.055 -18.659 84.278 1.00 89.81 193 LEU A O 1
ATOM 1532 N N . VAL A 1 194 ? -34.915 -17.416 82.408 1.00 91.25 194 VAL A N 1
ATOM 1533 C CA . VAL A 1 194 ? -36.187 -17.844 81.833 1.00 91.25 194 VAL A CA 1
ATOM 1534 C C . VAL A 1 194 ? -36.026 -18.087 80.338 1.00 91.25 194 VAL A C 1
ATOM 1536 O O . VAL A 1 194 ? -35.307 -17.349 79.662 1.00 91.25 194 VAL A O 1
ATOM 1539 N N . THR A 1 195 ? -36.659 -19.129 79.804 1.00 92.75 195 THR A N 1
ATOM 1540 C CA . THR A 1 195 ? -36.669 -19.361 78.355 1.00 92.75 195 THR A CA 1
ATOM 1541 C C . THR A 1 195 ? -37.640 -18.380 77.720 1.00 92.75 195 THR A C 1
ATOM 1543 O O . THR A 1 195 ? -38.753 -18.201 78.218 1.00 92.75 195 THR A O 1
ATOM 1546 N N . THR A 1 196 ? -37.250 -17.764 76.606 1.00 94.44 196 THR A N 1
ATOM 1547 C CA . THR A 1 196 ? -38.121 -16.854 75.859 1.00 94.44 196 THR A CA 1
ATOM 1548 C C . THR A 1 196 ? -38.456 -17.403 74.476 1.00 94.44 196 THR A C 1
ATOM 1550 O O . THR A 1 196 ? -37.624 -18.005 73.799 1.00 94.44 196 THR A O 1
ATOM 1553 N N . TYR A 1 197 ? -39.693 -17.177 74.044 1.00 93.75 197 TYR A N 1
ATOM 1554 C CA . TYR A 1 197 ? -40.201 -17.483 72.707 1.00 93.75 197 TYR A CA 1
ATOM 1555 C C . TYR A 1 197 ? -40.619 -16.167 72.049 1.00 93.75 197 TYR A C 1
ATOM 1557 O O . TYR A 1 197 ? -41.785 -15.768 72.133 1.00 93.75 197 TYR A O 1
ATOM 1565 N N . PRO A 1 198 ? -39.658 -15.419 71.492 1.00 94.50 198 PRO A N 1
ATOM 1566 C CA . PRO A 1 198 ? -39.933 -14.114 70.926 1.00 94.50 198 PRO A CA 1
ATOM 1567 C C . PRO A 1 198 ? -40.594 -14.213 69.546 1.00 94.50 198 PRO A C 1
ATOM 1569 O O . PRO A 1 198 ? -40.230 -15.050 68.718 1.00 94.50 198 PRO A O 1
ATOM 1572 N N . VAL A 1 199 ? -41.547 -13.321 69.291 1.00 93.31 199 VAL A N 1
ATOM 1573 C CA . VAL A 1 199 ? -42.192 -13.131 67.985 1.00 93.31 199 VAL A CA 1
ATOM 1574 C C . VAL A 1 199 ? -42.315 -11.637 67.731 1.00 93.31 199 VAL A C 1
ATOM 1576 O O . VAL A 1 199 ? -42.702 -10.896 68.633 1.00 93.31 199 VAL A O 1
ATOM 1579 N N . GLY A 1 200 ? -42.032 -11.177 66.517 1.00 93.19 200 GLY A N 1
ATOM 1580 C CA . GLY A 1 200 ? -42.193 -9.770 66.184 1.00 93.19 200 GLY A CA 1
ATOM 1581 C C . GLY A 1 200 ? -42.300 -9.457 64.701 1.00 93.19 200 GLY A C 1
ATOM 1582 O O . GLY A 1 200 ? -42.283 -10.331 63.832 1.00 93.19 200 GLY A O 1
ATOM 1583 N N . LEU A 1 201 ? -42.464 -8.162 64.462 1.00 94.69 201 LEU A N 1
ATOM 1584 C CA . LEU A 1 201 ? -42.674 -7.508 63.183 1.00 94.69 201 LEU A CA 1
ATOM 1585 C C . LEU A 1 201 ? -41.712 -6.328 63.087 1.00 94.69 201 LEU A C 1
ATOM 1587 O O . LEU A 1 201 ? -41.672 -5.490 63.986 1.00 94.69 201 LEU A O 1
ATOM 1591 N N . ASP A 1 202 ? -40.974 -6.255 61.990 1.00 94.62 202 ASP A N 1
ATOM 1592 C CA . ASP A 1 202 ? -40.149 -5.106 61.641 1.00 94.62 202 ASP A CA 1
ATOM 1593 C C . ASP A 1 202 ? -40.760 -4.399 60.426 1.00 94.62 202 ASP A C 1
ATOM 1595 O O . ASP A 1 202 ? -41.120 -5.047 59.440 1.00 94.62 202 ASP A O 1
ATOM 1599 N N . PHE A 1 203 ? -40.835 -3.074 60.495 1.00 95.19 203 PHE A N 1
ATOM 1600 C CA . PHE A 1 203 ? -41.151 -2.179 59.389 1.00 95.19 203 PHE A CA 1
ATOM 1601 C C . PHE A 1 203 ? -39.894 -1.379 59.055 1.00 95.19 203 PHE A C 1
ATOM 1603 O O . PHE A 1 203 ? -39.444 -0.560 59.858 1.00 95.19 203 PHE A O 1
ATOM 1610 N N . ASP A 1 204 ? -39.307 -1.650 57.898 1.00 93.00 204 ASP A N 1
ATOM 1611 C CA . ASP A 1 204 ? -38.080 -1.023 57.424 1.00 93.00 204 ASP A CA 1
ATOM 1612 C C . ASP A 1 204 ? -38.412 0.040 56.374 1.00 93.00 204 ASP A C 1
ATOM 1614 O O . ASP A 1 204 ? -38.943 -0.274 55.314 1.00 93.00 204 ASP A O 1
ATOM 1618 N N . PHE A 1 205 ? -38.049 1.288 56.648 1.00 93.31 205 PHE A N 1
ATOM 1619 C CA . PHE A 1 205 ? -38.037 2.385 55.687 1.00 93.31 205 PHE A CA 1
ATOM 1620 C C . PHE A 1 205 ? -36.622 2.503 55.122 1.00 93.31 205 PHE A C 1
ATOM 1622 O O . PHE A 1 205 ? -35.681 2.826 55.854 1.00 93.31 205 PHE A O 1
ATOM 1629 N N . ILE A 1 206 ? -36.458 2.175 53.845 1.00 88.31 206 ILE A N 1
ATOM 1630 C CA . ILE A 1 206 ? -35.164 2.089 53.167 1.00 88.31 206 ILE A CA 1
ATOM 1631 C C . ILE A 1 206 ? -34.760 3.500 52.732 1.00 88.31 206 ILE A C 1
ATOM 1633 O O . ILE A 1 206 ? -35.458 4.136 51.948 1.00 88.31 206 ILE A O 1
ATOM 1637 N N . LEU A 1 207 ? -33.654 4.001 53.285 1.00 84.69 207 LEU A N 1
ATOM 1638 C CA . LEU A 1 207 ? -33.129 5.341 52.999 1.00 84.69 207 LEU A CA 1
ATOM 1639 C C . LEU A 1 207 ? -32.057 5.319 51.906 1.00 84.69 207 LEU A C 1
ATOM 1641 O O . LEU A 1 207 ? -31.906 6.284 51.164 1.00 84.69 207 LEU A O 1
ATOM 1645 N N . SER A 1 208 ? -31.271 4.243 51.860 1.00 81.56 208 SER A N 1
ATOM 1646 C CA . SER A 1 208 ? -30.235 3.981 50.861 1.00 81.56 208 SER A CA 1
ATOM 1647 C C . SER A 1 208 ? -29.929 2.483 50.806 1.00 81.56 208 SER A C 1
ATOM 1649 O O . SER A 1 208 ? -30.445 1.710 51.620 1.00 81.56 208 SER A O 1
ATOM 1651 N N . ASP A 1 209 ? -29.019 2.078 49.918 1.00 75.69 209 ASP A N 1
ATOM 1652 C CA . ASP A 1 209 ? -28.541 0.689 49.811 1.00 75.69 209 ASP A CA 1
ATOM 1653 C C . ASP A 1 209 ? -28.020 0.132 51.148 1.00 75.69 209 ASP A C 1
ATOM 1655 O O . ASP A 1 209 ? -28.112 -1.067 51.425 1.00 75.69 209 ASP A O 1
ATOM 1659 N N . HIS A 1 210 ? -27.526 1.020 52.016 1.00 83.75 210 HIS A N 1
ATOM 1660 C CA . HIS A 1 210 ? -26.900 0.661 53.280 1.00 83.75 210 HIS A CA 1
ATOM 1661 C C . HIS A 1 210 ? -27.714 1.007 54.526 1.00 83.75 210 HIS A C 1
ATOM 1663 O O . HIS A 1 210 ? -27.476 0.388 55.556 1.00 83.75 210 HIS A O 1
ATOM 1669 N N . PHE A 1 211 ? -28.648 1.959 54.496 1.00 90.56 211 PHE A N 1
ATOM 1670 C CA . PHE A 1 211 ? -29.324 2.423 55.714 1.00 90.56 211 PHE A CA 1
ATOM 1671 C C . PHE A 1 211 ? -30.841 2.260 55.655 1.00 90.56 211 PHE A C 1
ATOM 1673 O O . PHE A 1 211 ? -31.496 2.705 54.714 1.00 90.56 211 PHE A O 1
ATOM 1680 N N . ASN A 1 212 ? -31.401 1.704 56.731 1.00 93.06 212 ASN A N 1
ATOM 1681 C CA . ASN A 1 212 ? -32.838 1.646 56.972 1.00 93.06 212 ASN A CA 1
ATOM 1682 C C . ASN A 1 212 ? -33.188 2.293 58.316 1.00 93.06 212 ASN A C 1
ATOM 1684 O O . ASN A 1 212 ? -32.515 2.038 59.320 1.00 93.06 212 ASN A O 1
ATOM 1688 N N . ILE A 1 213 ? -34.307 3.013 58.374 1.00 95.38 213 ILE A N 1
ATOM 1689 C CA . ILE A 1 213 ? -35.005 3.280 59.638 1.00 95.38 213 ILE A CA 1
ATOM 1690 C C . ILE A 1 213 ? -35.929 2.097 59.917 1.00 95.38 213 ILE A C 1
ATOM 1692 O O . ILE A 1 213 ? -36.780 1.770 59.096 1.00 95.38 213 ILE A O 1
ATOM 1696 N N . ARG A 1 214 ? -35.787 1.468 61.083 1.00 94.75 214 ARG A N 1
ATOM 1697 C CA . ARG A 1 214 ? -36.580 0.306 61.489 1.00 94.75 214 ARG A CA 1
ATOM 1698 C C . ARG A 1 214 ? -37.515 0.655 62.633 1.00 94.75 214 ARG A C 1
ATOM 1700 O O . ARG A 1 214 ? -37.062 1.090 63.688 1.00 94.75 214 ARG A O 1
ATOM 1707 N N . VAL A 1 215 ? -38.801 0.372 62.464 1.00 95.12 215 VAL A N 1
ATOM 1708 C CA . VAL A 1 215 ? -39.760 0.281 63.568 1.00 95.12 215 VAL A CA 1
ATOM 1709 C C . VAL A 1 215 ? -39.974 -1.193 63.868 1.00 95.12 215 VAL A C 1
ATOM 1711 O O . VAL A 1 215 ? -40.459 -1.933 63.019 1.00 95.12 215 VAL A O 1
ATOM 1714 N N . THR A 1 216 ? -39.606 -1.636 65.064 1.00 93.62 216 THR A N 1
ATOM 1715 C CA . THR A 1 216 ? -39.783 -3.024 65.501 1.00 93.62 216 THR A CA 1
ATOM 1716 C C . THR A 1 216 ? -40.865 -3.103 66.562 1.00 93.62 216 THR A C 1
ATOM 1718 O O . THR A 1 216 ? -40.942 -2.250 67.446 1.00 93.62 216 THR A O 1
ATOM 1721 N N . SER A 1 217 ? -41.713 -4.121 66.478 1.00 92.56 217 SER A N 1
ATOM 1722 C CA . SER A 1 217 ? -42.707 -4.445 67.491 1.00 92.56 217 SER A CA 1
ATOM 1723 C C . SER A 1 217 ? -42.637 -5.935 67.791 1.00 92.56 217 SER A C 1
ATOM 1725 O O . SER A 1 217 ? -42.719 -6.755 66.878 1.00 92.56 217 SER A O 1
ATOM 1727 N N . SER A 1 218 ? -42.463 -6.311 69.055 1.00 92.50 218 SER A N 1
ATOM 1728 C CA . SER A 1 218 ? -42.249 -7.708 69.433 1.00 92.50 218 SER A CA 1
ATOM 1729 C C . SER A 1 218 ? -42.871 -8.076 70.763 1.00 92.50 218 SER A C 1
ATOM 1731 O O . SER A 1 218 ? -43.007 -7.236 71.643 1.00 92.50 218 SER A O 1
ATOM 1733 N N . ILE A 1 219 ? -43.226 -9.348 70.910 1.00 91.81 219 ILE A N 1
ATOM 1734 C CA . ILE A 1 219 ? -43.691 -9.957 72.152 1.00 91.81 219 ILE A CA 1
ATOM 1735 C C . ILE A 1 219 ? -42.688 -11.039 72.545 1.00 91.81 219 ILE A C 1
ATOM 1737 O O . ILE A 1 219 ? -42.344 -11.904 71.738 1.00 91.81 219 ILE A O 1
ATOM 1741 N N . LYS A 1 220 ? -42.237 -11.005 73.796 1.00 92.81 220 LYS A N 1
ATOM 1742 C CA . LYS A 1 220 ? -41.319 -11.974 74.391 1.00 92.81 220 LYS A CA 1
ATOM 1743 C C . LYS A 1 220 ? -42.102 -12.856 75.364 1.00 92.81 220 LYS A C 1
ATOM 1745 O O . LYS A 1 220 ? -42.240 -12.517 76.536 1.00 92.81 220 LYS A O 1
ATOM 1750 N N . PHE A 1 221 ? -42.650 -13.975 74.886 1.00 90.56 221 PHE A N 1
ATOM 1751 C CA . PHE A 1 221 ? -43.304 -14.943 75.774 1.00 90.56 221 PHE A CA 1
ATOM 1752 C C . PHE A 1 221 ? -42.266 -15.657 76.623 1.00 90.56 221 PHE A C 1
ATOM 1754 O O . PHE A 1 221 ? -41.243 -16.075 76.085 1.00 90.56 221 PHE A O 1
ATOM 1761 N N . THR A 1 222 ? -42.533 -15.850 77.910 1.00 90.81 222 THR A N 1
ATOM 1762 C CA . THR A 1 222 ? -41.633 -16.603 78.784 1.00 90.81 222 THR A CA 1
ATOM 1763 C C . THR A 1 222 ? -42.210 -17.968 79.150 1.00 90.81 222 THR A C 1
ATOM 1765 O O . THR A 1 222 ? -43.399 -18.230 78.950 1.00 90.81 222 THR A O 1
ATOM 1768 N N . ASP A 1 223 ? -41.376 -18.877 79.660 1.00 86.50 223 ASP A N 1
ATOM 1769 C CA . ASP A 1 223 ? -41.836 -20.134 80.251 1.00 86.50 223 ASP A CA 1
ATOM 1770 C C . ASP A 1 223 ? -42.157 -20.049 81.754 1.00 86.50 223 ASP A C 1
ATOM 1772 O O . ASP A 1 223 ? -42.646 -21.049 82.287 1.00 86.50 223 ASP A O 1
ATOM 1776 N N . SER A 1 224 ? -41.979 -18.877 82.376 1.00 82.81 224 SER A N 1
ATOM 1777 C CA . SER A 1 224 ? -42.170 -18.599 83.806 1.00 82.81 224 SER A CA 1
ATOM 1778 C C . SER A 1 224 ? -43.415 -17.746 84.073 1.00 82.81 224 SER A C 1
ATOM 1780 O O . SER A 1 224 ? -43.863 -16.978 83.229 1.00 82.81 224 SER A O 1
ATOM 1782 N N . ASP A 1 225 ? -43.972 -17.885 85.268 1.00 81.44 225 ASP A N 1
ATOM 1783 C CA . ASP A 1 225 ? -45.047 -17.065 85.847 1.00 81.44 225 ASP A CA 1
ATOM 1784 C C . ASP A 1 225 ? -44.534 -16.186 87.004 1.00 81.44 225 ASP A C 1
ATOM 1786 O O . ASP A 1 225 ? -45.304 -15.725 87.835 1.00 81.44 225 ASP A O 1
ATOM 1790 N N . GLY A 1 226 ? -43.212 -16.072 87.152 1.00 81.19 226 GLY A N 1
ATOM 1791 C CA . GLY A 1 226 ? -42.586 -15.414 88.294 1.00 81.19 226 GLY A CA 1
ATOM 1792 C C . GLY A 1 226 ? -41.542 -14.382 87.901 1.00 81.19 226 GLY A C 1
ATOM 1793 O O . GLY A 1 226 ? -40.588 -14.171 88.655 1.00 81.19 226 GLY A O 1
ATOM 1794 N N . VAL A 1 227 ? -41.670 -13.775 86.724 1.00 87.12 227 VAL A N 1
ATOM 1795 C CA . VAL A 1 227 ? -40.841 -12.643 86.302 1.00 87.12 227 VAL A CA 1
ATOM 1796 C C . VAL A 1 227 ? -41.193 -11.396 87.116 1.00 87.12 227 VAL A C 1
ATOM 1798 O O . VAL A 1 227 ? -40.287 -10.655 87.488 1.00 87.12 227 VAL A O 1
ATOM 1801 N N . ASP A 1 228 ? -42.452 -11.218 87.521 1.00 84.88 228 ASP A N 1
ATOM 1802 C CA . ASP A 1 228 ? -42.890 -10.155 88.448 1.00 84.88 228 ASP A CA 1
ATOM 1803 C C . ASP A 1 228 ? -42.716 -10.518 89.942 1.00 84.88 228 ASP A C 1
ATOM 1805 O O . ASP A 1 228 ? -43.015 -9.719 90.832 1.00 84.88 228 ASP A O 1
ATOM 1809 N N . ALA A 1 229 ? -42.186 -11.716 90.212 1.00 83.88 229 ALA A N 1
ATOM 1810 C CA . ALA A 1 229 ? -42.027 -12.324 91.530 1.00 83.88 229 ALA A CA 1
ATOM 1811 C C . ALA A 1 229 ? -43.340 -12.566 92.312 1.00 83.88 229 ALA A C 1
ATOM 1813 O O . ALA A 1 229 ? -43.287 -12.777 93.530 1.00 83.88 229 ALA A O 1
ATOM 1814 N N . TYR A 1 230 ? -44.492 -12.622 91.633 1.00 82.44 230 TYR A N 1
ATOM 1815 C CA . TYR A 1 230 ? -45.808 -12.878 92.219 1.00 82.44 230 TYR A CA 1
ATOM 1816 C C . TYR A 1 230 ? -46.584 -13.949 91.436 1.00 82.44 230 TYR A C 1
ATOM 1818 O O . TYR A 1 230 ? -46.903 -13.764 90.276 1.00 82.44 230 TYR A O 1
ATOM 1826 N N . GLN A 1 231 ? -46.949 -15.054 92.093 1.00 74.69 231 GLN A N 1
ATOM 1827 C CA . GLN A 1 231 ? -47.692 -16.152 91.460 1.00 74.69 231 GLN A CA 1
ATOM 1828 C C . GLN A 1 231 ? -49.079 -16.287 92.090 1.00 74.69 231 GLN A C 1
ATOM 1830 O O . GLN A 1 231 ? -49.194 -16.627 93.273 1.00 74.69 231 GLN A O 1
ATOM 1835 N N . HIS A 1 232 ? -50.147 -16.056 91.321 1.00 68.62 232 HIS A N 1
ATOM 1836 C CA . HIS A 1 232 ? -51.522 -16.227 91.796 1.00 68.62 232 HIS A CA 1
ATOM 1837 C C . HIS A 1 232 ? -52.208 -17.417 91.106 1.00 68.62 232 HIS A C 1
ATOM 1839 O O . HIS A 1 232 ? -52.470 -17.418 89.909 1.00 68.62 232 HIS A O 1
ATOM 1845 N N . ALA A 1 233 ? -52.642 -18.416 91.888 1.00 58.34 233 ALA A N 1
ATOM 1846 C CA . ALA A 1 233 ? -53.190 -19.692 91.389 1.00 58.34 233 ALA A CA 1
ATOM 1847 C C . ALA A 1 233 ? -54.449 -19.608 90.478 1.00 58.34 233 ALA A C 1
ATOM 1849 O O . ALA A 1 233 ? -54.879 -20.620 89.926 1.00 58.34 233 ALA A O 1
ATOM 1850 N N . THR A 1 234 ? -55.054 -18.426 90.318 1.00 61.72 234 THR A N 1
ATOM 1851 C CA . THR A 1 234 ? -56.268 -18.158 89.518 1.00 61.72 234 THR A CA 1
ATOM 1852 C C . THR A 1 234 ? -56.092 -16.964 88.569 1.00 61.72 234 THR A C 1
ATOM 1854 O O . THR A 1 234 ? -57.078 -16.334 88.185 1.00 61.72 234 THR A O 1
ATOM 1857 N N . ALA A 1 235 ? -54.853 -16.611 88.224 1.00 61.75 235 ALA A N 1
ATOM 1858 C CA . ALA A 1 235 ? -54.549 -15.402 87.470 1.00 61.75 235 ALA A CA 1
ATOM 1859 C C . ALA A 1 235 ? -55.059 -15.388 86.018 1.00 61.75 235 ALA A C 1
ATOM 1861 O O . ALA A 1 235 ? -55.355 -16.418 85.405 1.00 61.75 235 ALA A O 1
ATOM 1862 N N . ALA A 1 236 ? -55.160 -14.172 85.468 1.00 61.94 236 ALA A N 1
ATOM 1863 C CA . ALA A 1 236 ? -55.624 -13.908 84.106 1.00 61.94 236 ALA A CA 1
ATOM 1864 C C . ALA A 1 236 ? -54.554 -14.187 83.031 1.00 61.94 236 ALA A C 1
ATOM 1866 O O . ALA A 1 236 ? -54.910 -14.474 81.885 1.00 61.94 236 ALA A O 1
ATOM 1867 N N . VAL A 1 237 ? -53.270 -14.137 83.395 1.00 68.31 237 VAL A N 1
ATOM 1868 C CA . VAL A 1 237 ? -52.116 -14.413 82.531 1.00 68.31 237 VAL A CA 1
ATOM 1869 C C . VAL A 1 237 ? -51.381 -15.610 83.134 1.00 68.31 237 VAL A C 1
ATOM 1871 O O . VAL A 1 237 ? -51.057 -15.603 84.304 1.00 68.31 237 VAL A O 1
ATOM 1874 N N . LYS A 1 238 ? -51.192 -16.699 82.378 1.00 74.94 238 LYS A N 1
ATOM 1875 C CA . LYS A 1 238 ? -50.599 -17.938 82.933 1.00 74.94 238 LYS A CA 1
ATOM 1876 C C . LYS A 1 238 ? -49.071 -17.941 82.967 1.00 74.94 238 LYS A C 1
ATOM 1878 O O . LYS A 1 238 ? -48.493 -18.808 83.610 1.00 74.94 238 LYS A O 1
ATOM 1883 N N . LYS A 1 239 ? -48.451 -17.092 82.153 1.00 84.75 239 LYS A N 1
ATOM 1884 C CA . LYS A 1 239 ? -47.006 -16.965 81.984 1.00 84.75 239 LYS A CA 1
ATOM 1885 C C . LYS A 1 239 ? -46.704 -15.527 81.631 1.00 84.75 239 LYS A C 1
ATOM 1887 O O . LYS A 1 239 ? -47.387 -14.970 80.768 1.00 84.75 239 LYS A O 1
ATOM 1892 N N . ASP A 1 240 ? -45.681 -14.985 82.260 1.00 88.00 240 ASP A N 1
ATOM 1893 C CA . ASP A 1 240 ? -45.295 -13.600 82.087 1.00 88.00 240 ASP A CA 1
ATOM 1894 C C . ASP A 1 240 ? -44.742 -13.372 80.683 1.00 88.00 240 ASP A C 1
ATOM 1896 O O . ASP A 1 240 ? -44.104 -14.244 80.081 1.00 88.00 240 ASP A O 1
ATOM 1900 N N . PHE A 1 241 ? -44.993 -12.190 80.141 1.00 90.19 241 PHE A N 1
ATOM 1901 C CA . PHE A 1 241 ? -44.416 -11.747 78.882 1.00 90.19 241 PHE A CA 1
ATOM 1902 C C . PHE A 1 241 ? -44.307 -10.228 78.860 1.00 90.19 241 PHE A C 1
ATOM 1904 O O . PHE A 1 241 ? -44.983 -9.522 79.605 1.00 90.19 241 PHE A O 1
ATOM 1911 N N . TRP A 1 242 ? -43.474 -9.705 77.970 1.00 90.50 242 TRP A N 1
ATOM 1912 C CA . TRP A 1 242 ? -43.441 -8.272 77.704 1.00 90.50 242 TRP A CA 1
ATOM 1913 C C . TRP A 1 242 ? -43.444 -7.992 76.212 1.00 90.50 242 TRP A C 1
ATOM 1915 O O . TRP A 1 242 ? -42.998 -8.796 75.390 1.00 90.50 242 TRP A O 1
ATOM 1925 N N . HIS A 1 243 ? -43.989 -6.837 75.875 1.00 90.31 243 HIS A N 1
ATOM 1926 C CA . HIS A 1 243 ? -43.970 -6.254 74.552 1.00 90.31 243 HIS A CA 1
ATOM 1927 C C . HIS A 1 243 ? -42.879 -5.193 74.478 1.00 90.31 243 HIS A C 1
ATOM 1929 O O . HIS A 1 243 ? -42.659 -4.455 75.435 1.00 90.31 243 HIS A O 1
ATOM 1935 N N . TYR A 1 244 ? -42.208 -5.115 73.336 1.00 91.25 244 TYR A N 1
ATOM 1936 C CA . TYR A 1 244 ? -41.258 -4.064 73.004 1.00 91.25 244 TYR A CA 1
ATOM 1937 C C . TYR A 1 244 ? -41.682 -3.407 71.699 1.00 91.25 244 TYR A C 1
ATOM 1939 O O . TYR A 1 244 ? -41.928 -4.101 70.712 1.00 91.25 244 TYR A O 1
ATOM 1947 N N . THR A 1 245 ? -41.735 -2.076 71.678 1.00 91.69 245 THR A N 1
ATOM 1948 C CA . THR A 1 245 ? -41.855 -1.301 70.438 1.00 91.69 245 THR A CA 1
ATOM 1949 C C . THR A 1 245 ? -40.752 -0.267 70.375 1.00 91.69 245 THR A C 1
ATOM 1951 O O . THR A 1 245 ? -40.718 0.642 71.204 1.00 91.69 245 THR A O 1
ATOM 1954 N N . GLY A 1 246 ? -39.870 -0.400 69.387 1.00 90.69 246 GLY A N 1
ATOM 1955 C CA . GLY A 1 246 ? -38.674 0.419 69.232 1.00 90.69 246 GLY A CA 1
ATOM 1956 C C . GLY A 1 246 ? -38.549 1.062 67.861 1.00 90.69 246 GLY A C 1
ATOM 1957 O O . GLY A 1 246 ? -38.995 0.509 66.858 1.00 90.69 246 GLY A O 1
ATOM 1958 N N . LEU A 1 247 ? -37.900 2.224 67.832 1.00 95.00 247 LEU A N 1
ATOM 1959 C CA . LEU A 1 247 ? -37.414 2.878 66.620 1.00 95.00 247 LEU A CA 1
ATOM 1960 C C . LEU A 1 247 ? -35.888 2.767 66.601 1.00 95.00 247 LEU A C 1
ATOM 1962 O O . LEU A 1 247 ? -35.230 3.001 67.618 1.00 95.00 247 LEU A O 1
ATOM 1966 N N . GLY A 1 248 ? -35.323 2.392 65.461 1.00 93.75 248 GLY A N 1
ATOM 1967 C CA . GLY A 1 248 ? -33.896 2.139 65.325 1.00 93.75 248 GLY A CA 1
ATOM 1968 C C . GLY A 1 248 ? -33.344 2.424 63.940 1.00 93.75 248 GLY A C 1
ATOM 1969 O O . GLY A 1 248 ? -34.084 2.658 62.986 1.00 93.75 248 GLY A O 1
ATOM 1970 N N . LEU A 1 249 ? -32.019 2.374 63.844 1.00 96.50 249 LEU A N 1
ATOM 1971 C CA . LEU A 1 249 ? -31.279 2.452 62.589 1.00 96.50 249 LEU A CA 1
ATOM 1972 C C . LEU A 1 249 ? -30.646 1.086 62.316 1.00 96.50 249 LEU A C 1
ATOM 1974 O O . LEU A 1 249 ? -30.067 0.476 63.217 1.00 96.50 249 LEU A O 1
ATOM 1978 N N . THR A 1 250 ? -30.756 0.613 61.079 1.00 95.38 250 THR A N 1
ATOM 1979 C CA . THR A 1 250 ? -30.119 -0.623 60.614 1.00 95.38 250 THR A CA 1
ATOM 1980 C C . THR A 1 250 ? -29.159 -0.298 59.477 1.00 95.38 250 THR A C 1
ATOM 1982 O O . THR A 1 250 ? -29.537 0.385 58.528 1.00 95.38 250 THR A O 1
ATOM 1985 N N . TYR A 1 251 ? -27.931 -0.801 59.575 1.00 94.00 251 TYR A N 1
ATOM 1986 C CA . TYR A 1 251 ? -26.909 -0.735 58.540 1.00 94.00 251 TYR A CA 1
ATOM 1987 C C . TYR A 1 251 ? -26.769 -2.100 57.855 1.00 94.00 251 TYR A C 1
ATOM 1989 O O . TYR A 1 251 ? -26.528 -3.109 58.524 1.00 94.00 251 TYR A O 1
ATOM 1997 N N . LYS A 1 252 ? -26.921 -2.132 56.532 1.00 90.06 252 LYS A N 1
ATOM 1998 C CA . LYS A 1 252 ? -26.710 -3.291 55.661 1.00 90.06 252 LYS A CA 1
ATOM 1999 C C . LYS A 1 252 ? -25.290 -3.263 55.098 1.00 90.06 252 LYS A C 1
ATOM 2001 O O . LYS A 1 252 ? -24.802 -2.214 54.686 1.00 90.06 252 LYS A O 1
ATOM 2006 N N . PHE A 1 253 ? -24.648 -4.420 55.029 1.00 83.50 253 PHE A N 1
ATOM 2007 C CA . PHE A 1 253 ? -23.312 -4.592 54.462 1.00 83.50 253 PHE A CA 1
ATOM 2008 C C . PHE A 1 253 ? -23.224 -5.878 53.632 1.00 83.50 253 PHE A C 1
ATOM 2010 O O . PHE A 1 253 ? -23.901 -6.868 53.911 1.00 83.50 253 PHE A O 1
ATOM 2017 N N . GLY A 1 254 ? -22.385 -5.851 52.599 1.00 69.31 254 GLY A N 1
ATOM 2018 C CA . GLY A 1 254 ? -22.287 -6.877 51.554 1.00 69.31 254 GLY A CA 1
ATOM 2019 C C . GLY A 1 254 ? -22.138 -6.219 50.178 1.00 69.31 254 GLY A C 1
ATOM 2020 O O . GLY A 1 254 ? -22.515 -5.058 50.023 1.00 69.31 254 GLY A O 1
ATOM 2021 N N . ASN A 1 255 ? -21.552 -6.918 49.200 1.00 57.94 255 ASN A N 1
ATOM 2022 C CA . ASN A 1 255 ? -21.293 -6.352 47.872 1.00 57.94 255 ASN A CA 1
ATOM 2023 C C . ASN A 1 255 ? -22.615 -6.066 47.139 1.00 57.94 255 ASN A C 1
ATOM 2025 O O . ASN A 1 255 ? -23.465 -6.948 47.023 1.00 57.94 255 ASN A O 1
ATOM 2029 N N . GLY A 1 256 ? -22.765 -4.856 46.584 1.00 63.50 256 GLY A N 1
ATOM 2030 C CA . GLY A 1 256 ? -23.831 -4.528 45.622 1.00 63.50 256 GLY A CA 1
ATOM 2031 C C . GLY A 1 256 ? -23.737 -5.340 44.319 1.00 63.50 256 GLY A C 1
ATOM 2032 O O . GLY A 1 256 ? -24.652 -5.307 43.496 1.00 63.50 256 GLY A O 1
ATOM 2033 N N . GLY A 1 257 ? -22.665 -6.129 44.167 1.00 75.38 257 GLY A N 1
ATOM 2034 C CA . GLY A 1 257 ? -22.468 -7.104 43.104 1.00 75.38 257 GLY A CA 1
ATOM 2035 C C . GLY A 1 257 ? -22.496 -6.446 41.731 1.00 75.38 257 GLY A C 1
ATOM 2036 O O . GLY A 1 257 ? -22.109 -5.290 41.567 1.00 75.38 257 GLY A O 1
ATOM 2037 N N . VAL A 1 258 ? -23.010 -7.182 40.749 1.00 82.81 258 VAL A N 1
ATOM 2038 C CA . VAL A 1 258 ? -23.114 -6.740 39.351 1.00 82.81 258 VAL A CA 1
ATOM 2039 C C . VAL A 1 258 ? -23.870 -5.411 39.190 1.00 82.81 258 VAL A C 1
ATOM 2041 O O . VAL A 1 258 ? -23.562 -4.641 38.288 1.00 82.81 258 VAL A O 1
ATOM 2044 N N . LYS A 1 259 ? -24.808 -5.068 40.085 1.00 79.50 259 LYS A N 1
ATOM 2045 C CA . LYS A 1 259 ? -25.552 -3.797 39.991 1.00 79.50 259 LYS A CA 1
ATOM 2046 C C . LYS A 1 259 ? -24.670 -2.566 40.154 1.00 79.50 259 LYS A C 1
ATOM 2048 O O . LYS A 1 259 ? -24.944 -1.547 39.530 1.00 79.50 259 LYS A O 1
ATOM 2053 N N . ASN A 1 260 ? -23.614 -2.657 40.962 1.00 83.31 260 ASN A N 1
ATOM 2054 C CA . ASN A 1 260 ? -22.666 -1.556 41.097 1.00 83.31 260 ASN A CA 1
ATOM 2055 C C . ASN A 1 260 ? -21.884 -1.345 39.796 1.00 83.31 260 ASN A C 1
ATOM 2057 O O . ASN A 1 260 ? -21.650 -0.204 39.422 1.00 83.31 260 ASN A O 1
ATOM 2061 N N . MET A 1 261 ? -21.545 -2.428 39.085 1.00 89.75 261 MET A N 1
ATOM 2062 C CA . MET A 1 261 ? -20.889 -2.340 37.776 1.00 89.75 261 MET A CA 1
ATOM 2063 C C . MET A 1 261 ? -21.792 -1.655 36.747 1.00 89.75 261 MET A C 1
ATOM 2065 O O . MET A 1 261 ? -21.327 -0.795 36.011 1.00 89.75 261 MET A O 1
ATOM 2069 N N . VAL A 1 262 ? -23.087 -1.994 36.739 1.00 87.38 262 VAL A N 1
ATOM 2070 C CA . VAL A 1 262 ? -24.092 -1.372 35.858 1.00 87.38 262 VAL A CA 1
ATOM 2071 C C . VAL A 1 262 ? -24.245 0.118 36.166 1.00 87.38 262 VAL A C 1
ATOM 2073 O O . VAL A 1 262 ? -24.187 0.943 35.264 1.00 87.38 262 VAL A O 1
ATOM 2076 N N . LYS A 1 263 ? -24.411 0.476 37.446 1.00 84.50 263 LYS A N 1
ATOM 2077 C CA . LYS A 1 263 ? -24.614 1.865 37.885 1.00 84.50 263 LYS A CA 1
ATOM 2078 C C . LYS A 1 263 ? -23.421 2.771 37.577 1.00 84.50 263 LYS A C 1
ATOM 2080 O O . LYS A 1 263 ? -23.614 3.942 37.283 1.00 84.50 263 LYS A O 1
ATOM 2085 N N . ASN A 1 264 ? -22.214 2.226 37.672 1.00 88.69 264 ASN A N 1
ATOM 2086 C CA . ASN A 1 264 ? -20.966 2.965 37.517 1.00 88.69 264 ASN A CA 1
ATOM 2087 C C . ASN A 1 264 ? -20.290 2.662 36.172 1.00 88.69 264 ASN A C 1
ATOM 2089 O O . ASN A 1 264 ? -19.077 2.784 36.053 1.00 88.69 264 ASN A O 1
ATOM 2093 N N . PHE A 1 265 ? -21.036 2.178 35.176 1.00 89.94 265 PHE A N 1
ATOM 2094 C CA . PHE A 1 265 ? -20.451 1.736 33.910 1.00 89.94 265 PHE A CA 1
ATOM 2095 C C . PHE A 1 265 ? -19.704 2.861 33.176 1.00 89.94 265 PHE A C 1
ATOM 2097 O O . PHE A 1 265 ? -18.670 2.607 32.565 1.00 89.94 265 PHE A O 1
ATOM 2104 N N . GLU A 1 266 ? -20.173 4.104 33.311 1.00 89.88 266 GLU A N 1
ATOM 2105 C CA . GLU A 1 266 ? -19.522 5.304 32.763 1.00 89.88 266 GLU A CA 1
ATOM 2106 C C . GLU A 1 266 ? -18.115 5.562 33.335 1.00 89.88 266 GLU A C 1
ATOM 2108 O O . GLU A 1 266 ? -17.353 6.327 32.751 1.00 89.88 266 GLU A O 1
ATOM 2113 N N . ASP A 1 267 ? -17.736 4.907 34.440 1.00 93.75 267 ASP A N 1
ATOM 2114 C CA . ASP A 1 267 ? -16.382 5.003 34.991 1.00 93.75 267 ASP A CA 1
ATOM 2115 C C . ASP A 1 267 ? -15.348 4.209 34.156 1.00 93.75 267 ASP A C 1
ATOM 2117 O O . ASP A 1 267 ? -14.143 4.342 34.389 1.00 93.75 267 ASP A O 1
ATOM 2121 N N . ILE A 1 268 ? -15.785 3.364 33.208 1.00 95.69 268 ILE A N 1
ATOM 2122 C CA . ILE A 1 268 ? -14.892 2.672 32.270 1.00 95.69 268 ILE A CA 1
ATOM 2123 C C . ILE A 1 268 ? -14.531 3.614 31.121 1.00 95.69 268 ILE A C 1
ATOM 2125 O O . ILE A 1 268 ? -15.401 4.093 30.395 1.00 95.69 268 ILE A O 1
ATOM 2129 N N . THR A 1 269 ? -13.233 3.788 30.876 1.00 96.94 269 THR A N 1
ATOM 2130 C CA . THR A 1 269 ? -12.754 4.490 29.680 1.00 96.94 269 THR A CA 1
ATOM 2131 C C . THR A 1 269 ? -12.516 3.498 28.550 1.00 96.94 269 THR A C 1
ATOM 2133 O O . THR A 1 269 ? -11.707 2.579 28.698 1.00 96.94 269 THR A O 1
ATOM 2136 N N . TRP A 1 270 ? -13.164 3.727 27.410 1.00 96.81 270 TRP A N 1
ATOM 2137 C CA . TRP A 1 270 ? -12.961 2.968 26.179 1.00 96.81 270 TRP A CA 1
ATOM 2138 C C . TRP A 1 270 ? -12.243 3.810 25.130 1.00 96.81 270 TRP A C 1
ATOM 2140 O O . TRP A 1 270 ? -12.515 5.002 24.993 1.00 96.81 270 TRP A O 1
ATOM 2150 N N . LYS A 1 271 ? -11.338 3.185 24.379 1.00 97.25 271 LYS A N 1
ATOM 2151 C CA . LYS A 1 271 ? -10.620 3.820 23.274 1.00 97.25 271 LYS A CA 1
ATOM 2152 C C . LYS A 1 271 ? -10.482 2.846 22.108 1.00 97.25 271 LYS A C 1
ATOM 2154 O O . LYS A 1 271 ? -9.939 1.762 22.297 1.00 97.25 271 LYS A O 1
ATOM 2159 N N . ALA A 1 272 ? -10.930 3.249 20.922 1.00 97.19 272 ALA A N 1
ATOM 2160 C CA . ALA A 1 272 ? -10.617 2.571 19.667 1.00 97.19 272 ALA A CA 1
ATOM 2161 C C . ALA A 1 272 ? -9.341 3.164 19.041 1.00 97.19 272 ALA A C 1
ATOM 2163 O O . ALA A 1 272 ? -9.009 4.336 19.246 1.00 97.19 272 ALA A O 1
ATOM 2164 N N . THR A 1 273 ? -8.553 2.342 18.355 1.00 95.88 273 THR A N 1
ATOM 2165 C CA . THR A 1 273 ? -7.372 2.771 17.599 1.00 95.88 273 THR A CA 1
ATOM 2166 C C . THR A 1 273 ? -7.217 1.905 16.341 1.00 95.88 273 THR A C 1
ATOM 2168 O O . THR A 1 273 ? -7.234 0.676 16.478 1.00 95.88 273 THR A O 1
ATOM 2171 N N . PRO A 1 274 ? -7.006 2.509 15.154 1.00 94.06 274 PRO A N 1
ATOM 2172 C CA . PRO A 1 274 ? -7.044 3.960 14.884 1.00 94.06 274 PRO A CA 1
ATOM 2173 C C . PRO A 1 274 ? -8.450 4.562 15.109 1.00 94.06 274 PRO A C 1
ATOM 2175 O O . PRO A 1 274 ? -9.383 3.809 15.343 1.00 94.06 274 PRO A O 1
ATOM 2178 N N . ASN A 1 275 ? -8.559 5.894 15.177 1.00 92.75 275 ASN A N 1
ATOM 2179 C CA . ASN A 1 275 ? -9.840 6.616 15.212 1.00 92.75 275 ASN A CA 1
ATOM 2180 C C . ASN A 1 275 ? -9.709 7.898 14.364 1.00 92.75 275 ASN A C 1
ATOM 2182 O O . ASN A 1 275 ? -8.954 8.790 14.776 1.00 92.75 275 ASN A O 1
ATOM 2186 N N . PRO A 1 276 ? -10.385 7.993 13.202 1.00 95.06 276 PRO A N 1
ATOM 2187 C CA . PRO A 1 276 ? -11.281 6.977 12.622 1.00 95.06 276 PRO A CA 1
ATOM 2188 C C . PRO A 1 276 ? -10.579 5.651 12.273 1.00 95.06 276 PRO A C 1
ATOM 2190 O O . PRO A 1 276 ? -9.350 5.611 12.161 1.00 95.06 276 PRO A O 1
ATOM 2193 N N . LEU A 1 277 ? -11.339 4.566 12.103 1.00 96.12 277 LEU A N 1
ATOM 2194 C CA . LEU A 1 277 ? -10.811 3.278 11.631 1.00 96.12 277 LEU A CA 1
ATOM 2195 C C . LEU A 1 277 ? -10.262 3.393 10.203 1.00 96.12 277 LEU A C 1
ATOM 2197 O O . LEU A 1 277 ? -10.801 4.135 9.394 1.00 96.12 277 LEU A O 1
ATOM 2201 N N . GLU A 1 278 ? -9.234 2.614 9.863 1.00 94.56 278 GLU A N 1
ATOM 2202 C CA . GLU A 1 278 ? -8.561 2.661 8.556 1.00 94.56 278 GLU A CA 1
ATOM 2203 C C . GLU A 1 278 ? -8.793 1.351 7.776 1.00 94.56 278 GLU A C 1
ATOM 2205 O O . GLU A 1 278 ? -8.694 0.257 8.341 1.00 94.56 278 GLU A O 1
ATOM 2210 N N . VAL A 1 279 ? -9.069 1.441 6.468 1.00 94.94 279 VAL A N 1
ATOM 2211 C CA . VAL A 1 279 ? -9.056 0.270 5.573 1.00 94.94 279 VAL A CA 1
ATOM 2212 C C . VAL A 1 279 ? -7.615 -0.100 5.221 1.00 94.94 279 VAL A C 1
ATOM 2214 O O . VAL A 1 279 ? -6.885 0.691 4.614 1.00 94.94 279 VAL A O 1
ATOM 2217 N N . HIS A 1 280 ? -7.229 -1.335 5.537 1.00 90.31 280 HIS A N 1
ATOM 2218 C CA . HIS A 1 280 ? -5.960 -1.941 5.142 1.00 90.31 280 HIS A CA 1
ATOM 2219 C C . HIS A 1 280 ? -6.216 -3.145 4.234 1.00 90.31 280 HIS A C 1
ATOM 2221 O O . HIS A 1 280 ? -6.754 -4.170 4.664 1.00 90.31 280 HIS A O 1
ATOM 2227 N N . GLY A 1 281 ? -5.850 -3.005 2.958 1.00 87.31 281 GLY A N 1
ATOM 2228 C CA . GLY A 1 281 ? -6.199 -3.968 1.917 1.00 87.31 281 GLY A CA 1
ATOM 2229 C C . GLY A 1 281 ? -7.715 -4.136 1.799 1.00 87.31 281 GLY A C 1
ATOM 2230 O O . GLY A 1 281 ? -8.416 -3.206 1.403 1.00 87.31 281 GLY A O 1
ATOM 2231 N N . GLU A 1 282 ? -8.230 -5.308 2.175 1.00 90.00 282 GLU A N 1
ATOM 2232 C CA . GLU A 1 282 ? -9.668 -5.638 2.156 1.00 90.00 282 GLU A CA 1
ATOM 2233 C C . GLU A 1 282 ? -10.309 -5.706 3.553 1.00 90.00 282 GLU A C 1
ATOM 2235 O O . GLU A 1 282 ? -11.418 -6.223 3.705 1.00 90.00 282 GLU A O 1
ATOM 2240 N N . TYR A 1 283 ? -9.625 -5.217 4.591 1.00 94.19 283 TYR A N 1
ATOM 2241 C CA . TYR A 1 283 ? -10.074 -5.354 5.977 1.00 94.19 283 TYR A CA 1
ATOM 2242 C C . TYR A 1 283 ? -10.093 -4.024 6.725 1.00 94.19 283 TYR A C 1
ATOM 2244 O O . TYR A 1 283 ? -9.283 -3.131 6.481 1.00 94.19 283 TYR A O 1
ATOM 2252 N N . VAL A 1 284 ? -11.005 -3.939 7.689 1.00 95.62 284 VAL A N 1
ATOM 2253 C CA . VAL A 1 284 ? -11.026 -2.910 8.728 1.00 95.62 284 VAL A CA 1
ATOM 2254 C C . VAL A 1 284 ? -10.577 -3.572 10.023 1.00 95.62 284 VAL A C 1
ATOM 2256 O O . VAL A 1 284 ? -11.229 -4.500 10.514 1.00 95.62 284 VAL A O 1
ATOM 2259 N N . GLU A 1 285 ? -9.442 -3.128 10.557 1.00 95.31 285 GLU A N 1
ATOM 2260 C CA . GLU A 1 285 ? -8.912 -3.603 11.834 1.00 95.31 285 GLU A CA 1
ATOM 2261 C C . GLU A 1 285 ? -9.164 -2.571 12.933 1.00 95.31 285 GLU A C 1
ATOM 2263 O O . GLU A 1 285 ? -9.072 -1.365 12.713 1.00 95.31 285 GLU A O 1
ATOM 2268 N N . VAL A 1 286 ? -9.456 -3.048 14.141 1.00 96.69 286 VAL A N 1
ATOM 2269 C CA . VAL A 1 286 ? -9.623 -2.192 15.315 1.00 96.69 286 VAL A CA 1
ATOM 2270 C C . VAL A 1 286 ? -8.905 -2.782 16.514 1.00 96.69 286 VAL A C 1
ATOM 2272 O O . VAL A 1 286 ? -9.003 -3.977 16.794 1.00 96.69 286 VAL A O 1
ATOM 2275 N N . THR A 1 287 ? -8.225 -1.924 17.268 1.00 98.00 287 THR A N 1
ATOM 2276 C CA . THR A 1 287 ? -7.781 -2.221 18.629 1.00 98.00 287 THR A CA 1
ATOM 2277 C C . THR A 1 287 ? -8.624 -1.434 19.626 1.00 98.00 287 THR A C 1
ATOM 2279 O O . THR A 1 287 ? -8.690 -0.211 19.549 1.00 98.00 287 THR A O 1
ATOM 2282 N N . ILE A 1 288 ? -9.270 -2.130 20.562 1.00 98.25 288 ILE A N 1
ATOM 2283 C CA . ILE A 1 288 ? -10.100 -1.544 21.619 1.00 98.25 288 ILE A CA 1
ATOM 2284 C C . ILE A 1 288 ? -9.389 -1.715 22.958 1.00 98.25 288 ILE A C 1
ATOM 2286 O O . ILE A 1 288 ? -9.159 -2.836 23.418 1.00 98.25 288 ILE A O 1
ATOM 2290 N N . GLU A 1 289 ? -9.081 -0.598 23.608 1.00 98.19 289 GLU A N 1
ATOM 2291 C CA . GLU A 1 289 ? -8.565 -0.554 24.972 1.00 98.19 289 GLU A CA 1
ATOM 2292 C C . GLU A 1 289 ? -9.686 -0.179 25.945 1.00 98.19 289 GLU A C 1
ATOM 2294 O O . GLU A 1 289 ? -10.348 0.847 25.782 1.00 98.19 289 GLU A O 1
ATOM 2299 N N . GLY A 1 290 ? -9.896 -1.009 26.969 1.00 97.69 290 GLY A N 1
ATOM 2300 C CA . GLY A 1 290 ? -10.854 -0.755 28.050 1.00 97.69 290 GLY A CA 1
ATOM 2301 C C . GLY A 1 290 ? -10.135 -0.618 29.385 1.00 97.69 290 GLY A C 1
ATOM 2302 O O . GLY A 1 290 ? -9.465 -1.558 29.814 1.00 97.69 290 GLY A O 1
ATOM 2303 N N . THR A 1 291 ? -10.257 0.533 30.047 1.00 98.06 291 THR A N 1
ATOM 2304 C CA . THR A 1 291 ? -9.628 0.803 31.350 1.00 98.06 291 THR A CA 1
ATOM 2305 C C . THR A 1 291 ? -10.669 0.815 32.461 1.00 98.06 291 THR A C 1
ATOM 2307 O O . THR A 1 291 ? -11.558 1.661 32.487 1.00 98.06 291 THR A O 1
ATOM 2310 N N . PHE A 1 292 ? -10.524 -0.120 33.397 1.00 97.62 292 PHE A N 1
ATOM 2311 C CA . PHE A 1 292 ? -11.430 -0.361 34.512 1.00 97.62 292 PHE A CA 1
ATOM 2312 C C . PHE A 1 292 ? -10.833 0.182 35.817 1.00 97.62 292 PHE A C 1
ATOM 2314 O O . PHE A 1 292 ? -9.699 -0.180 36.159 1.00 97.62 292 PHE A O 1
ATOM 2321 N N . PRO A 1 293 ? -11.578 0.994 36.585 1.00 96.94 293 PRO A N 1
ATOM 2322 C CA . PRO A 1 293 ? -11.073 1.557 37.829 1.00 96.94 293 PRO A CA 1
ATOM 2323 C C . PRO A 1 293 ? -10.970 0.525 38.959 1.00 96.94 293 PRO A C 1
ATOM 2325 O O . PRO A 1 293 ? -11.603 -0.536 38.948 1.00 96.94 293 PRO A O 1
ATOM 2328 N N . GLU A 1 294 ? -10.185 0.868 39.983 1.00 94.00 294 GLU A N 1
ATOM 2329 C CA . GLU A 1 294 ? -10.138 0.113 41.236 1.00 94.00 294 GLU A CA 1
ATOM 2330 C C . GLU A 1 294 ? -11.546 -0.038 41.833 1.00 94.00 294 GLU A C 1
ATOM 2332 O O . GLU A 1 294 ? -12.326 0.912 41.891 1.00 94.00 294 GLU A O 1
ATOM 2337 N N . LYS A 1 295 ? -11.854 -1.225 42.356 1.00 91.62 295 LYS A N 1
ATOM 2338 C CA . LYS A 1 295 ? -13.123 -1.575 43.023 1.00 91.62 295 LYS A CA 1
ATOM 2339 C C . LYS A 1 295 ? -14.359 -1.475 42.128 1.00 91.62 295 LYS A C 1
ATOM 2341 O O . LYS A 1 295 ? -15.473 -1.379 42.643 1.00 91.62 295 LYS A O 1
ATOM 2346 N N . TYR A 1 296 ? -14.176 -1.547 40.811 1.00 93.44 296 TYR A N 1
ATOM 2347 C CA . TYR A 1 296 ? -15.269 -1.621 39.845 1.00 93.44 296 TYR A CA 1
ATOM 2348 C C . TYR A 1 296 ? -15.706 -3.071 39.583 1.00 93.44 296 TYR A C 1
ATOM 2350 O O . TYR A 1 296 ? -16.811 -3.476 39.959 1.00 93.44 296 TYR A O 1
ATOM 2358 N N . PHE A 1 297 ? -14.827 -3.866 38.962 1.00 94.81 297 PHE A N 1
ATOM 2359 C CA . PHE A 1 297 ? -15.179 -5.166 38.385 1.00 94.81 297 PHE A CA 1
ATOM 2360 C C . PHE A 1 297 ? -15.294 -6.241 39.469 1.00 94.81 297 PHE A C 1
ATOM 2362 O O . PHE A 1 297 ? -14.305 -6.555 40.126 1.00 94.81 297 PHE A O 1
ATOM 2369 N N . GLN A 1 298 ? -16.492 -6.788 39.693 1.00 92.19 298 GLN A N 1
ATOM 2370 C CA . GLN A 1 298 ? -16.710 -7.771 40.761 1.00 92.19 298 GLN A CA 1
ATOM 2371 C C . GLN A 1 298 ? -15.976 -9.087 40.478 1.00 92.19 298 GLN A C 1
ATOM 2373 O O . GLN A 1 298 ? -15.874 -9.520 39.331 1.00 92.19 298 GLN A O 1
ATOM 2378 N N . ASP A 1 299 ? -15.509 -9.729 41.544 1.00 90.50 299 ASP A N 1
ATOM 2379 C CA . ASP A 1 299 ? -14.795 -11.007 41.527 1.00 90.50 299 ASP A CA 1
ATOM 2380 C C . ASP A 1 299 ? -15.618 -12.143 40.894 1.00 90.50 299 ASP A C 1
ATOM 2382 O O . ASP A 1 299 ? -15.066 -12.912 40.109 1.00 90.50 299 ASP A O 1
ATOM 2386 N N . ASP A 1 300 ? -16.930 -12.195 41.150 1.00 90.19 300 ASP A N 1
ATOM 2387 C CA . ASP A 1 300 ? -17.869 -13.219 40.659 1.00 90.19 300 ASP A CA 1
ATOM 2388 C C . ASP A 1 300 ? -18.696 -12.814 39.415 1.00 90.19 300 ASP A C 1
ATOM 2390 O O . ASP A 1 300 ? -19.774 -13.369 39.159 1.00 90.19 300 ASP A O 1
ATOM 2394 N N . ALA A 1 301 ? -18.217 -11.844 38.630 1.00 93.00 301 ALA A N 1
ATOM 2395 C CA . ALA A 1 301 ? -18.925 -11.298 37.470 1.00 93.00 301 ALA A CA 1
ATOM 2396 C C . ALA A 1 301 ? -18.170 -11.473 36.147 1.00 93.00 301 ALA A C 1
ATOM 2398 O O . ALA A 1 301 ? -16.959 -11.689 36.107 1.00 93.00 301 ALA A O 1
ATOM 2399 N N . ALA A 1 302 ? -18.907 -11.335 35.049 1.00 95.25 302 ALA A N 1
ATOM 2400 C CA . ALA A 1 302 ? -18.362 -11.259 33.705 1.00 95.25 302 ALA A CA 1
ATOM 2401 C C . ALA A 1 302 ? -19.143 -10.244 32.858 1.00 95.25 302 ALA A C 1
ATOM 2403 O O . ALA A 1 302 ? -20.288 -9.893 33.158 1.00 95.25 302 ALA A O 1
ATOM 2404 N N . MET A 1 303 ? -18.495 -9.752 31.808 1.00 95.00 303 MET A N 1
ATOM 2405 C CA . MET A 1 303 ? -19.040 -8.796 30.856 1.00 95.00 303 MET A CA 1
ATOM 2406 C C . MET A 1 303 ? -18.718 -9.268 29.440 1.00 95.00 303 MET A C 1
ATOM 2408 O O . MET A 1 303 ? -17.547 -9.353 29.073 1.00 95.00 303 MET A O 1
ATOM 2412 N N . TYR A 1 304 ? -19.755 -9.572 28.669 1.00 91.44 304 TYR A N 1
ATOM 2413 C CA . TYR A 1 304 ? -19.661 -9.768 27.226 1.00 91.44 304 TYR A CA 1
ATOM 2414 C C . TYR A 1 304 ? -19.668 -8.413 26.536 1.00 91.44 304 TYR A C 1
ATOM 2416 O O . TYR A 1 304 ? -20.474 -7.557 26.894 1.00 91.44 304 TYR A O 1
ATOM 2424 N N . VAL A 1 305 ? -18.777 -8.211 25.572 1.00 94.38 305 VAL A N 1
ATOM 2425 C CA . VAL A 1 305 ? -18.712 -6.986 24.776 1.00 94.38 305 VAL A CA 1
ATOM 2426 C C . VAL A 1 305 ? -18.627 -7.366 23.308 1.00 94.38 305 VAL A C 1
ATOM 2428 O O . VAL A 1 305 ? -17.679 -8.034 22.893 1.00 94.38 305 VAL A O 1
ATOM 2431 N N . THR A 1 306 ? -19.600 -6.904 22.530 1.00 92.06 306 THR A N 1
ATOM 2432 C CA . THR A 1 306 ? -19.630 -7.090 21.077 1.00 92.06 306 THR A CA 1
ATOM 2433 C C . THR A 1 306 ? -19.378 -5.742 20.406 1.00 92.06 306 THR A C 1
ATOM 2435 O O . THR A 1 306 ? -20.232 -4.856 20.504 1.00 92.06 306 THR A O 1
ATOM 2438 N N . PRO A 1 307 ? -18.223 -5.534 19.751 1.00 96.06 307 PRO A N 1
ATOM 2439 C CA . PRO A 1 307 ? -18.017 -4.361 18.913 1.00 96.06 307 PRO A CA 1
ATOM 2440 C C . PRO A 1 307 ? -18.863 -4.477 17.644 1.00 96.06 307 PRO A C 1
ATOM 2442 O O . PRO A 1 307 ? -18.818 -5.493 16.952 1.00 96.06 307 PRO A O 1
ATOM 2445 N N . VAL A 1 308 ? -19.634 -3.443 17.330 1.00 89.62 308 VAL A N 1
ATOM 2446 C CA . VAL A 1 308 ? -20.548 -3.409 16.189 1.00 89.62 308 VAL A CA 1
ATOM 2447 C C . VAL A 1 308 ? -20.325 -2.128 15.408 1.00 89.62 308 VAL A C 1
ATOM 2449 O O . VAL A 1 308 ? -20.543 -1.031 15.923 1.00 89.62 308 VAL A O 1
ATOM 2452 N N . LEU A 1 309 ? -19.920 -2.280 14.153 1.00 88.81 309 LEU A N 1
ATOM 2453 C CA . LEU A 1 309 ? -19.846 -1.190 13.197 1.00 88.81 309 LEU A CA 1
ATOM 2454 C C . LEU A 1 309 ? -21.237 -0.990 12.588 1.00 88.81 309 LEU A C 1
ATOM 2456 O O . LEU A 1 309 ? -21.784 -1.913 11.983 1.00 88.81 309 LEU A O 1
ATOM 2460 N N . ARG A 1 310 ? -21.836 0.185 12.787 1.00 85.50 310 ARG A N 1
ATOM 2461 C CA . ARG A 1 310 ? -23.185 0.526 12.305 1.00 85.50 310 ARG A CA 1
ATOM 2462 C C . ARG A 1 310 ? -23.088 1.536 11.179 1.00 85.50 310 ARG A C 1
ATOM 2464 O O . ARG A 1 310 ? -22.319 2.478 11.293 1.00 85.50 310 ARG A O 1
ATOM 2471 N N . TYR A 1 311 ? -23.878 1.355 10.132 1.00 84.44 311 TYR A N 1
ATOM 2472 C CA . TYR A 1 311 ? -23.932 2.243 8.973 1.00 84.44 311 TYR A CA 1
ATOM 2473 C C . TYR A 1 311 ? -25.357 2.291 8.413 1.00 84.44 311 TYR A C 1
ATOM 2475 O O . TYR A 1 311 ? -26.250 1.566 8.864 1.00 84.44 311 TYR A O 1
ATOM 2483 N N . GLU A 1 312 ? -25.611 3.172 7.448 1.00 76.06 312 GLU A N 1
ATOM 2484 C CA . GLU A 1 312 ? -26.944 3.282 6.861 1.00 76.06 312 GLU A CA 1
ATOM 2485 C C . GLU A 1 312 ? -27.361 1.958 6.195 1.00 76.06 312 GLU A C 1
ATOM 2487 O O . GLU A 1 312 ? -26.690 1.433 5.311 1.00 76.06 312 GLU A O 1
ATOM 2492 N N . GLY A 1 313 ? -28.483 1.390 6.647 1.00 66.31 313 GLY A N 1
ATOM 2493 C CA . GLY A 1 313 ? -29.025 0.143 6.105 1.00 66.31 313 GLY A CA 1
ATOM 2494 C C . GLY A 1 313 ? -28.431 -1.150 6.678 1.00 66.31 313 GLY A C 1
ATOM 2495 O O . GLY A 1 313 ? -28.913 -2.222 6.306 1.00 66.31 313 GLY A O 1
ATOM 2496 N N . GLY A 1 314 ? -27.461 -1.096 7.603 1.00 74.50 314 GLY A N 1
ATOM 2497 C CA . GLY A 1 314 ? -26.858 -2.316 8.145 1.00 74.50 314 GLY A CA 1
ATOM 2498 C C . GLY A 1 314 ? -25.945 -2.152 9.360 1.00 74.50 314 GLY A C 1
ATOM 2499 O O . GLY A 1 314 ? -25.697 -1.064 9.873 1.00 74.50 314 GLY A O 1
ATOM 2500 N N . ALA A 1 315 ? -25.463 -3.292 9.849 1.00 83.56 315 ALA A N 1
ATOM 2501 C CA . ALA A 1 315 ? -24.451 -3.366 10.890 1.00 83.56 315 ALA A CA 1
ATOM 2502 C C . ALA A 1 315 ? -23.642 -4.659 10.743 1.00 83.56 315 ALA A C 1
ATOM 2504 O O . ALA A 1 315 ? -24.200 -5.707 10.406 1.00 83.56 315 ALA A O 1
ATOM 2505 N N . VAL A 1 316 ? -22.346 -4.592 11.044 1.00 83.75 316 VAL A N 1
ATOM 2506 C CA . VAL A 1 316 ? -21.442 -5.747 11.071 1.00 83.75 316 VAL A CA 1
ATOM 2507 C C . VAL A 1 316 ? -20.796 -5.836 12.445 1.00 83.75 316 VAL A C 1
ATOM 2509 O O . VAL A 1 316 ? -20.252 -4.860 12.961 1.00 83.75 316 VAL A O 1
ATOM 2512 N N . ALA A 1 317 ? -20.884 -7.013 13.057 1.00 87.06 317 ALA A N 1
ATOM 2513 C CA . ALA A 1 317 ? -20.257 -7.290 14.340 1.00 87.06 317 ALA A CA 1
ATOM 2514 C C . ALA A 1 317 ? -18.832 -7.819 14.140 1.00 87.06 317 ALA A C 1
ATOM 2516 O O . ALA A 1 317 ? -18.587 -8.656 13.270 1.00 87.06 317 ALA A O 1
ATOM 2517 N N . TYR A 1 318 ? -17.913 -7.354 14.980 1.00 92.06 318 TYR A N 1
ATOM 2518 C CA . TYR A 1 318 ? -16.643 -8.030 15.213 1.00 92.06 318 TYR A CA 1
ATOM 2519 C C . TYR A 1 318 ? -16.869 -9.243 16.123 1.00 92.06 318 TYR A C 1
ATOM 2521 O O . TYR A 1 318 ? -17.904 -9.354 16.785 1.00 92.06 318 TYR A O 1
ATOM 2529 N N . GLU A 1 319 ? -15.876 -10.129 16.201 1.00 91.56 319 GLU A N 1
ATOM 2530 C CA . GLU A 1 319 ? -15.891 -11.219 17.178 1.00 91.56 319 GLU A CA 1
ATOM 2531 C C . GLU A 1 319 ? -16.060 -10.660 18.608 1.00 91.56 319 GLU A C 1
ATOM 2533 O O . GLU A 1 319 ? -15.352 -9.726 19.003 1.00 91.56 319 GLU A O 1
ATOM 2538 N N . PRO A 1 320 ? -17.008 -11.185 19.402 1.00 91.38 320 PRO A N 1
ATOM 2539 C CA . PRO A 1 320 ? -17.225 -10.709 20.757 1.00 91.38 320 PRO A CA 1
ATOM 2540 C C . PRO A 1 320 ? -16.068 -11.120 21.669 1.00 91.38 320 PRO A C 1
ATOM 2542 O O . PRO A 1 320 ? -15.461 -12.181 21.514 1.00 91.38 320 PRO A O 1
ATOM 2545 N N . PHE A 1 321 ? -15.804 -10.312 22.692 1.00 94.81 321 PHE A N 1
ATOM 2546 C CA . PHE A 1 321 ? -14.841 -10.649 23.734 1.00 94.81 321 PHE A CA 1
ATOM 2547 C C . PHE A 1 321 ? -15.464 -10.587 25.124 1.00 94.81 321 PHE A C 1
ATOM 2549 O O . PHE A 1 321 ? -16.495 -9.956 25.356 1.00 94.81 321 PHE A O 1
ATOM 2556 N N . THR A 1 322 ? -14.826 -11.272 26.073 1.00 95.69 322 THR A N 1
ATOM 2557 C CA . THR A 1 322 ? -15.317 -11.366 27.451 1.00 95.69 322 THR A CA 1
ATOM 2558 C C . THR A 1 322 ? -14.308 -10.795 28.425 1.00 95.69 322 THR A C 1
ATOM 2560 O O . THR A 1 322 ? -13.130 -11.152 28.397 1.00 95.69 322 THR A O 1
ATOM 2563 N N . VAL A 1 323 ? -14.786 -9.947 29.327 1.00 97.19 323 VAL A N 1
ATOM 2564 C CA . VAL A 1 323 ? -14.055 -9.469 30.501 1.00 97.19 323 VAL A CA 1
ATOM 2565 C C . VAL A 1 323 ? -14.578 -10.212 31.722 1.00 97.19 323 VAL A C 1
ATOM 2567 O O . VAL A 1 323 ? -15.780 -10.456 31.830 1.00 97.19 323 VAL A O 1
ATOM 2570 N N . LYS A 1 324 ? -13.701 -10.599 32.645 1.00 96.06 324 LYS A N 1
ATOM 2571 C CA . LYS A 1 324 ? -14.061 -11.457 33.775 1.00 96.06 324 LYS A CA 1
ATOM 2572 C C . LYS A 1 324 ? -13.392 -11.045 35.083 1.00 96.06 324 LYS A C 1
ATOM 2574 O O . LYS A 1 324 ? -12.271 -10.531 35.087 1.00 96.06 324 LYS A O 1
ATOM 2579 N N . GLY A 1 325 ? -14.083 -11.336 36.180 1.00 94.88 325 GLY A N 1
ATOM 2580 C CA . GLY A 1 325 ? -13.582 -11.195 37.539 1.00 94.88 325 GLY A CA 1
ATOM 2581 C C . GLY A 1 325 ? -12.623 -12.317 37.930 1.00 94.88 325 GLY A C 1
ATOM 2582 O O . GLY A 1 325 ? -12.496 -13.338 37.249 1.00 94.88 325 GLY A O 1
ATOM 2583 N N . GLU A 1 326 ? -11.927 -12.120 39.047 1.00 93.31 326 GLU A N 1
ATOM 2584 C CA . GLU A 1 326 ? -10.874 -13.024 39.524 1.00 93.31 326 GLU A CA 1
ATOM 2585 C C . GLU A 1 326 ? -11.354 -14.398 40.010 1.00 93.31 326 GLU A C 1
ATOM 2587 O O . GLU A 1 326 ? -10.574 -15.350 39.950 1.00 93.31 326 GLU A O 1
ATOM 2592 N N . ASP A 1 327 ? -12.633 -14.539 40.371 1.00 92.38 327 ASP A N 1
ATOM 2593 C CA . ASP A 1 327 ? -13.231 -15.816 40.781 1.00 92.38 327 ASP A CA 1
ATOM 2594 C C . ASP A 1 327 ? -13.901 -16.568 39.610 1.00 92.38 327 ASP A C 1
ATOM 2596 O O . ASP A 1 327 ? -14.521 -17.617 39.806 1.00 92.38 327 ASP A O 1
ATOM 2600 N N . VAL A 1 328 ? -13.759 -16.074 38.372 1.00 93.50 328 VAL A N 1
ATOM 2601 C CA . VAL A 1 328 ? -14.370 -16.667 37.174 1.00 93.50 328 VAL A CA 1
ATOM 2602 C C . VAL A 1 328 ? -13.334 -17.410 36.321 1.00 93.50 328 VAL A C 1
ATOM 2604 O O . VAL A 1 328 ? -12.397 -16.839 35.749 1.00 93.50 328 VAL A O 1
ATOM 2607 N N . ALA A 1 329 ? -13.510 -18.722 36.191 1.00 90.31 329 ALA A N 1
ATOM 2608 C CA . ALA A 1 329 ? -12.733 -19.586 35.312 1.00 90.31 329 ALA A CA 1
ATOM 2609 C C . ALA A 1 329 ? -13.232 -19.520 33.856 1.00 90.31 329 ALA A C 1
ATOM 2611 O O . ALA A 1 329 ? -14.403 -19.263 33.587 1.00 90.31 329 ALA A O 1
ATOM 2612 N N . GLY A 1 330 ? -12.335 -19.789 32.907 1.00 89.31 330 GLY A N 1
ATOM 2613 C CA . GLY A 1 330 ? -12.599 -19.672 31.469 1.00 89.31 330 GLY A CA 1
ATOM 2614 C C . GLY A 1 330 ? -11.680 -18.661 30.789 1.00 89.31 330 GLY A C 1
ATOM 2615 O O . GLY A 1 330 ? -10.895 -17.983 31.465 1.00 89.31 330 GLY A O 1
ATOM 2616 N N . ASP A 1 331 ? -11.767 -18.605 29.463 1.00 90.31 331 ASP A N 1
ATOM 2617 C CA . ASP A 1 331 ? -10.959 -17.728 28.617 1.00 90.31 331 ASP A CA 1
ATOM 2618 C C . ASP A 1 331 ? -11.607 -16.342 28.491 1.00 90.31 331 ASP A C 1
ATOM 2620 O O . ASP A 1 331 ? -12.776 -16.227 28.136 1.00 90.31 331 ASP A O 1
ATOM 2624 N N . GLY A 1 332 ? -10.873 -15.296 28.862 1.00 93.12 332 GLY A N 1
ATOM 2625 C CA . GLY A 1 332 ? -11.379 -13.927 28.927 1.00 93.12 332 GLY A CA 1
ATOM 2626 C C . GLY A 1 332 ? -10.413 -12.989 29.643 1.00 93.12 332 GLY A C 1
ATOM 2627 O O . GLY A 1 332 ? -9.577 -13.420 30.445 1.00 93.12 332 GLY A O 1
ATOM 2628 N N . PHE A 1 333 ? -10.537 -11.693 29.370 1.00 97.12 333 PHE A N 1
ATOM 2629 C CA . PHE A 1 333 ? -9.675 -10.666 29.942 1.00 97.12 333 PHE A CA 1
ATOM 2630 C C . PHE A 1 333 ? -9.941 -10.505 31.441 1.00 97.12 333 PHE A C 1
ATOM 2632 O O . PHE A 1 333 ? -11.038 -10.137 31.854 1.00 97.12 333 PHE A O 1
ATOM 2639 N N . LEU A 1 334 ? -8.935 -10.789 32.268 1.00 96.75 334 LEU A N 1
ATOM 2640 C CA . LEU A 1 334 ? -9.045 -10.693 33.721 1.00 96.75 334 LEU A CA 1
ATOM 2641 C C . LEU A 1 334 ? -8.940 -9.235 34.186 1.00 96.75 334 LEU A C 1
ATOM 2643 O O . LEU A 1 334 ? -7.925 -8.584 33.943 1.00 96.75 334 LEU A O 1
ATOM 2647 N N . VAL A 1 335 ? -9.925 -8.779 34.959 1.00 97.06 335 VAL A N 1
ATOM 2648 C CA . VAL A 1 335 ? -9.879 -7.514 35.704 1.00 97.06 335 VAL A CA 1
ATOM 2649 C C . VAL A 1 335 ? -10.059 -7.822 37.185 1.00 97.06 335 VAL A C 1
ATOM 2651 O O . VAL A 1 335 ? -11.016 -8.485 37.585 1.00 97.06 335 VAL A O 1
ATOM 2654 N N . LYS A 1 336 ? -9.121 -7.364 38.018 1.00 95.06 336 LYS A N 1
ATOM 2655 C CA . LYS A 1 336 ? -9.167 -7.634 39.457 1.00 95.06 336 LYS A CA 1
ATOM 2656 C C . LYS A 1 336 ? -9.991 -6.583 40.173 1.00 95.06 336 LYS A C 1
ATOM 2658 O O . LYS A 1 336 ? -9.855 -5.392 39.897 1.00 95.06 336 LYS A O 1
ATOM 2663 N N . TYR A 1 337 ? -10.779 -7.008 41.159 1.00 92.88 337 TYR A N 1
ATOM 2664 C CA . TYR A 1 337 ? -11.641 -6.084 41.885 1.00 92.88 337 TYR A CA 1
ATOM 2665 C C . TYR A 1 337 ? -10.835 -4.993 42.587 1.00 92.88 337 TYR A C 1
ATOM 2667 O O . TYR A 1 337 ? -11.194 -3.829 42.505 1.00 92.88 337 TYR A O 1
ATOM 2675 N N . LYS A 1 338 ? -9.733 -5.315 43.273 1.00 92.12 338 LYS A N 1
ATOM 2676 C CA . LYS A 1 338 ? -9.000 -4.305 44.054 1.00 92.12 338 LYS A CA 1
ATOM 2677 C C . LYS A 1 338 ? -8.181 -3.353 43.194 1.00 92.12 338 LYS A C 1
ATOM 2679 O O . LYS A 1 338 ? -8.209 -2.162 43.476 1.00 92.12 338 LYS A O 1
ATOM 2684 N N . GLU A 1 339 ? -7.447 -3.875 42.216 1.00 95.44 339 GLU A N 1
ATOM 2685 C CA . GLU A 1 339 ? -6.506 -3.087 41.414 1.00 95.44 339 GLU A CA 1
ATOM 2686 C C . GLU A 1 339 ? -7.126 -2.468 40.150 1.00 95.44 339 GLU A C 1
ATOM 2688 O O . GLU A 1 339 ? -6.528 -1.563 39.576 1.00 95.44 339 GLU A O 1
ATOM 2693 N N . GLY A 1 340 ? -8.298 -2.933 39.703 1.00 95.31 340 GLY A N 1
ATOM 2694 C CA . GLY A 1 340 ? -8.812 -2.601 38.374 1.00 95.31 340 GLY A CA 1
ATOM 2695 C C . GLY A 1 340 ? -7.990 -3.284 37.275 1.00 95.31 340 GLY A C 1
ATOM 2696 O O . GLY A 1 340 ? -7.460 -4.386 37.469 1.00 95.31 340 GLY A O 1
ATOM 2697 N N . GLY A 1 341 ? -7.889 -2.651 36.107 1.00 95.62 341 GLY A N 1
ATOM 2698 C CA . GLY A 1 341 ? -7.035 -3.140 35.025 1.00 95.62 341 GLY A CA 1
ATOM 2699 C C . GLY A 1 341 ? -7.327 -2.515 33.668 1.00 95.62 341 GLY A C 1
ATOM 2700 O O . GLY A 1 341 ? -8.352 -1.870 33.477 1.00 95.62 341 GLY A O 1
ATOM 2701 N N . THR A 1 342 ? -6.429 -2.749 32.716 1.00 97.56 342 THR A N 1
ATOM 2702 C CA . THR A 1 342 ? -6.622 -2.390 31.308 1.00 97.56 342 THR A CA 1
ATOM 2703 C C . THR A 1 342 ? -6.630 -3.661 30.476 1.00 97.56 342 THR A C 1
ATOM 2705 O O . THR A 1 342 ? -5.803 -4.550 30.688 1.00 97.56 342 THR A O 1
ATOM 2708 N N . ILE A 1 343 ? -7.569 -3.742 29.541 1.00 97.62 343 ILE A N 1
ATOM 2709 C CA . ILE A 1 343 ? -7.662 -4.818 28.557 1.00 97.62 343 ILE A CA 1
ATOM 2710 C C . ILE A 1 343 ? -7.368 -4.256 27.170 1.00 97.62 343 ILE A C 1
ATOM 2712 O O . ILE A 1 343 ? -7.637 -3.081 26.915 1.00 97.62 343 ILE A O 1
ATOM 2716 N N . THR A 1 344 ? -6.896 -5.117 26.275 1.00 98.06 344 THR A N 1
ATOM 2717 C CA . THR A 1 344 ? -6.680 -4.782 24.867 1.00 98.06 344 THR A CA 1
ATOM 2718 C C . THR A 1 344 ? -7.262 -5.898 24.014 1.00 98.06 344 THR A C 1
ATOM 2720 O O . THR A 1 344 ? -6.811 -7.041 24.094 1.00 98.06 344 THR A O 1
ATOM 2723 N N . TYR A 1 345 ? -8.271 -5.563 23.220 1.00 97.75 345 TYR A N 1
ATOM 2724 C CA . TYR A 1 345 ? -8.877 -6.433 22.220 1.00 97.75 345 TYR A CA 1
ATOM 2725 C C . TYR A 1 345 ? -8.450 -5.975 20.826 1.00 97.75 345 TYR A C 1
ATOM 2727 O O . TYR A 1 345 ? -8.387 -4.774 20.578 1.00 97.75 345 TYR A O 1
ATOM 2735 N N . THR A 1 346 ? -8.214 -6.915 19.913 1.00 97.75 346 THR A N 1
ATOM 2736 C CA . THR A 1 346 ? -8.001 -6.618 18.494 1.00 97.75 346 THR A CA 1
ATOM 2737 C C . THR A 1 346 ? -8.963 -7.456 17.669 1.00 97.75 346 THR A C 1
ATOM 2739 O O . THR A 1 346 ? -9.071 -8.664 17.884 1.00 97.75 346 THR A O 1
ATOM 2742 N N . GLY A 1 347 ? -9.647 -6.814 16.729 1.00 95.50 347 GLY A N 1
ATOM 2743 C CA . GLY A 1 347 ? -10.591 -7.447 15.820 1.00 95.50 347 GLY A CA 1
ATOM 2744 C C . GLY A 1 347 ? -10.375 -6.988 14.387 1.00 95.50 347 GLY A C 1
ATOM 2745 O O . GLY A 1 347 ? -9.811 -5.922 14.150 1.00 95.50 347 GLY A O 1
ATOM 2746 N N . LYS A 1 348 ? -10.852 -7.791 13.436 1.00 95.62 348 LYS A N 1
ATOM 2747 C CA . LYS A 1 348 ? -10.866 -7.436 12.017 1.00 95.62 348 LYS A CA 1
ATOM 2748 C C . LYS A 1 348 ? -12.121 -7.950 11.329 1.00 95.62 348 LYS A C 1
ATOM 2750 O O . LYS A 1 348 ? -12.569 -9.055 11.637 1.00 95.62 348 LYS A O 1
ATOM 2755 N N . ILE A 1 349 ? -12.646 -7.176 10.388 1.00 94.62 349 ILE A N 1
ATOM 2756 C CA . ILE A 1 349 ? -13.781 -7.553 9.534 1.00 94.62 349 ILE A CA 1
ATOM 2757 C C . ILE A 1 349 ? -13.484 -7.197 8.071 1.00 94.62 349 ILE A C 1
ATOM 2759 O O . ILE A 1 349 ? -12.695 -6.283 7.828 1.00 94.62 349 ILE A O 1
ATOM 2763 N N . PRO A 1 350 ? -14.072 -7.905 7.091 1.00 95.25 350 PRO A N 1
ATOM 2764 C CA . PRO A 1 350 ? -13.979 -7.512 5.687 1.00 95.25 350 PRO A CA 1
ATOM 2765 C C . PRO A 1 350 ? -14.609 -6.136 5.457 1.00 95.25 350 PRO A C 1
ATOM 2767 O O . PRO A 1 350 ? -15.671 -5.851 6.008 1.00 95.25 350 PRO A O 1
ATOM 2770 N N . TYR A 1 351 ? -13.970 -5.311 4.633 1.00 94.69 351 TYR A N 1
ATOM 2771 C CA . TYR A 1 351 ? -14.485 -4.008 4.223 1.00 94.69 351 TYR A CA 1
ATOM 2772 C C . TYR A 1 351 ? -15.606 -4.151 3.185 1.00 94.69 351 TYR A C 1
ATOM 2774 O O . TYR A 1 351 ? -15.516 -4.970 2.268 1.00 94.69 351 TYR A O 1
ATOM 2782 N N . THR A 1 352 ? -16.636 -3.310 3.294 1.00 91.69 352 THR A N 1
ATOM 2783 C CA . THR A 1 352 ? -17.597 -3.061 2.213 1.00 91.69 352 THR A CA 1
ATOM 2784 C C . THR A 1 352 ? -17.872 -1.554 2.091 1.00 91.69 352 THR A C 1
ATOM 2786 O O . THR A 1 352 ? -17.792 -0.851 3.101 1.00 91.69 352 THR A O 1
ATOM 2789 N N . PRO A 1 353 ? -18.202 -1.024 0.896 1.00 91.44 353 PRO A N 1
ATOM 2790 C CA . PRO A 1 353 ? -18.393 0.418 0.692 1.00 91.44 353 PRO A CA 1
ATOM 2791 C C . PRO A 1 353 ? -19.460 1.067 1.582 1.00 91.44 353 PRO A C 1
ATOM 2793 O O . PRO A 1 353 ? -19.356 2.242 1.926 1.00 91.44 353 PRO A O 1
ATOM 2796 N N . GLU A 1 354 ? -20.470 0.313 2.024 1.00 86.56 354 GLU A N 1
ATOM 2797 C CA . GLU A 1 354 ? -21.500 0.816 2.941 1.00 86.56 354 GLU A CA 1
ATOM 2798 C C . GLU A 1 354 ? -20.919 1.243 4.302 1.00 86.56 354 GLU A C 1
ATOM 2800 O O . GLU A 1 354 ? -21.543 2.017 5.025 1.00 86.56 354 GLU A O 1
ATOM 2805 N N . MET A 1 355 ? -19.711 0.780 4.645 1.00 89.62 355 MET A N 1
ATOM 2806 C CA . MET A 1 355 ? -19.024 1.113 5.893 1.00 89.62 355 MET A CA 1
ATOM 2807 C C . MET A 1 355 ? -18.401 2.518 5.904 1.00 89.62 355 MET A C 1
ATOM 2809 O O . MET A 1 355 ? -18.022 2.978 6.981 1.00 89.62 355 MET A O 1
ATOM 2813 N N . ASN A 1 356 ? -18.305 3.220 4.767 1.00 88.56 356 ASN A N 1
ATOM 2814 C CA . ASN A 1 356 ? -17.646 4.537 4.688 1.00 88.56 356 ASN A CA 1
ATOM 2815 C C . ASN A 1 356 ? -18.302 5.568 5.628 1.00 88.56 356 ASN A C 1
ATOM 2817 O O . ASN A 1 356 ? -17.628 6.371 6.262 1.00 88.56 356 ASN A O 1
ATOM 2821 N N . ALA A 1 357 ? -19.627 5.510 5.790 1.00 85.50 357 ALA A N 1
ATOM 2822 C CA . ALA A 1 357 ? -20.393 6.365 6.700 1.00 85.50 357 ALA A CA 1
ATOM 2823 C C . ALA A 1 357 ? -20.841 5.605 7.958 1.00 85.50 357 ALA A C 1
ATOM 2825 O O . ALA A 1 357 ? -22.030 5.560 8.280 1.00 85.50 357 ALA A O 1
ATOM 2826 N N . SER A 1 358 ? -19.894 4.962 8.642 1.00 89.62 358 SER A N 1
ATOM 2827 C CA . SER A 1 358 ? -20.177 4.149 9.825 1.00 89.62 358 SER A CA 1
ATOM 2828 C C . SER A 1 358 ? -19.805 4.815 11.150 1.00 89.62 358 SER A C 1
ATOM 2830 O O . SER A 1 358 ? -19.157 5.854 11.188 1.00 89.62 358 SER A O 1
ATOM 2832 N N . GLU A 1 359 ? -20.225 4.193 12.249 1.00 90.00 359 GLU A N 1
ATOM 2833 C CA . GLU A 1 359 ? -19.808 4.491 13.620 1.00 90.00 359 GLU A CA 1
ATOM 2834 C C . GLU A 1 359 ? -19.593 3.167 14.373 1.00 90.00 359 GLU A C 1
ATOM 2836 O O . GLU A 1 359 ? -20.373 2.218 14.216 1.00 90.00 359 GLU A O 1
ATOM 2841 N N . LEU A 1 360 ? -18.548 3.080 15.204 1.00 94.12 360 LEU A N 1
ATOM 2842 C CA . LEU A 1 360 ? -18.280 1.879 16.004 1.00 94.12 360 LEU A CA 1
ATOM 2843 C C . LEU A 1 360 ? -18.894 2.010 17.396 1.00 94.12 360 LEU A C 1
ATOM 2845 O O . LEU A 1 360 ? -18.590 2.946 18.141 1.00 94.12 360 LEU A O 1
ATOM 2849 N N . PHE A 1 361 ? -19.683 1.009 17.775 1.00 90.38 361 PHE A N 1
ATOM 2850 C CA . PHE A 1 361 ? -20.281 0.891 19.097 1.00 90.38 361 PHE A CA 1
ATOM 2851 C C . PHE A 1 361 ? -19.790 -0.359 19.824 1.00 90.38 361 PHE A C 1
ATOM 2853 O O . PHE A 1 361 ? -19.605 -1.409 19.218 1.00 90.38 361 PHE A O 1
ATOM 2860 N N . LEU A 1 362 ? -19.643 -0.277 21.142 1.00 93.50 362 LEU A N 1
ATOM 2861 C CA . LEU A 1 362 ? -19.544 -1.440 22.016 1.00 93.50 362 LEU A CA 1
ATOM 2862 C C . LEU A 1 362 ? -20.926 -1.746 22.579 1.00 93.50 362 LEU A C 1
ATOM 2864 O O . LEU A 1 362 ? -21.556 -0.855 23.146 1.00 93.50 362 LEU A O 1
ATOM 2868 N N . VAL A 1 363 ? -21.361 -2.998 22.453 1.00 86.75 363 VAL A N 1
ATOM 2869 C CA . VAL A 1 363 ? -22.633 -3.504 22.986 1.00 86.75 363 VAL A CA 1
ATOM 2870 C C . VAL A 1 363 ? -22.328 -4.384 24.207 1.00 86.75 363 VAL A C 1
ATOM 2872 O O . VAL A 1 363 ? -21.920 -5.537 24.027 1.00 86.75 363 VAL A O 1
ATOM 2875 N N . PRO A 1 364 ? -22.429 -3.867 25.450 1.00 89.62 364 PRO A N 1
ATOM 2876 C CA . PRO A 1 364 ? -22.008 -4.581 26.650 1.00 89.62 364 PRO A CA 1
ATOM 2877 C C . PRO A 1 364 ? -23.178 -5.299 27.336 1.00 89.62 364 PRO A C 1
ATOM 2879 O O . PRO A 1 364 ? -24.246 -4.730 27.574 1.00 89.62 364 PRO A O 1
ATOM 2882 N N . ILE A 1 365 ? -22.931 -6.531 27.773 1.00 85.75 365 ILE A N 1
ATOM 2883 C CA . ILE A 1 365 ? -23.840 -7.318 28.607 1.00 85.75 365 ILE A CA 1
ATOM 2884 C C . ILE A 1 365 ? -23.093 -7.751 29.866 1.00 85.75 365 ILE A C 1
ATOM 2886 O O . ILE A 1 365 ? -22.142 -8.529 29.798 1.00 85.75 365 ILE A O 1
ATOM 2890 N N . ILE A 1 366 ? -23.545 -7.296 31.036 1.00 92.44 366 ILE A N 1
ATOM 2891 C CA . ILE A 1 366 ? -22.940 -7.663 32.324 1.00 92.44 366 ILE A CA 1
ATOM 2892 C C . ILE A 1 366 ? -23.788 -8.732 33.007 1.00 92.44 366 ILE A C 1
ATOM 2894 O O . ILE A 1 366 ? -25.002 -8.584 33.151 1.00 92.44 366 ILE A O 1
ATOM 2898 N N . TYR A 1 367 ? -23.163 -9.804 33.487 1.00 88.94 367 TYR A N 1
ATOM 2899 C CA . TYR A 1 367 ? -23.865 -10.911 34.129 1.00 88.94 367 TYR A CA 1
ATOM 2900 C C . TYR A 1 367 ? -23.059 -11.515 35.292 1.00 88.94 367 TYR A C 1
ATOM 2902 O O . TYR A 1 367 ? -21.830 -11.439 35.329 1.00 88.94 367 TYR A O 1
ATOM 2910 N N . PRO A 1 368 ? -23.734 -12.112 36.291 1.00 87.75 368 PRO A N 1
ATOM 2911 C CA . PRO A 1 368 ? -23.065 -12.830 37.365 1.00 87.75 368 PRO A CA 1
ATOM 2912 C C . PRO A 1 368 ? -22.641 -14.237 36.914 1.00 87.75 368 PRO A C 1
ATOM 2914 O O . PRO A 1 368 ? -23.481 -15.033 36.490 1.00 87.75 368 PRO A O 1
ATOM 2917 N N . ALA A 1 369 ? -21.376 -14.596 37.120 1.00 86.19 369 ALA A N 1
ATOM 2918 C CA . ALA A 1 369 ? -20.800 -15.893 36.760 1.00 86.19 369 ALA A CA 1
ATOM 2919 C C . ALA A 1 369 ? -20.726 -16.828 37.985 1.00 86.19 369 ALA A C 1
ATOM 2921 O O . ALA A 1 369 ? -19.667 -17.290 38.402 1.00 86.19 369 ALA A O 1
ATOM 2922 N N . LYS A 1 370 ? -21.882 -17.095 38.605 1.00 64.25 370 LYS A N 1
ATOM 2923 C CA . LYS A 1 370 ? -21.997 -17.735 39.939 1.00 64.25 370 LYS A CA 1
ATOM 2924 C C . LYS A 1 370 ? -21.496 -19.167 40.041 1.00 64.25 370 LYS A C 1
ATOM 2926 O O . LYS A 1 370 ? -21.181 -19.606 41.145 1.00 64.25 370 LYS A O 1
ATOM 2931 N N . ASP A 1 371 ? -21.435 -19.877 38.924 1.00 72.00 371 ASP A N 1
ATOM 2932 C CA . ASP A 1 371 ? -20.862 -21.222 38.876 1.00 72.00 371 ASP A CA 1
ATOM 2933 C C . ASP A 1 371 ? -19.326 -21.172 38.758 1.00 72.00 371 ASP A C 1
ATOM 2935 O O . ASP A 1 371 ? -18.677 -22.201 38.581 1.00 72.00 371 ASP A O 1
ATOM 2939 N N . GLY A 1 372 ? -18.741 -19.969 38.847 1.00 78.88 372 GLY A N 1
ATOM 2940 C CA . GLY A 1 372 ? -17.310 -19.719 38.725 1.00 78.88 372 GLY A CA 1
ATOM 2941 C C . GLY A 1 372 ? -16.785 -19.994 37.322 1.00 78.88 372 GLY A C 1
ATOM 2942 O O . GLY A 1 372 ? -15.597 -20.238 37.165 1.00 78.88 372 GLY A O 1
ATOM 2943 N N . THR A 1 373 ? -17.651 -20.020 36.307 1.00 86.12 373 THR A N 1
ATOM 2944 C CA . THR A 1 373 ? -17.299 -20.321 34.914 1.00 86.12 373 THR A CA 1
ATOM 2945 C C . THR A 1 373 ? -18.001 -19.358 33.963 1.00 86.12 373 THR A C 1
ATOM 2947 O O . THR A 1 373 ? -19.113 -18.907 34.242 1.00 86.12 373 THR A O 1
ATOM 2950 N N . LEU A 1 374 ? -17.338 -19.025 32.855 1.00 89.88 374 LEU A N 1
ATOM 2951 C CA . LEU A 1 374 ? -17.943 -18.252 31.772 1.00 89.88 374 LEU A CA 1
ATOM 2952 C C . LEU A 1 374 ? -19.019 -19.081 31.064 1.00 89.88 374 LEU A C 1
ATOM 2954 O O . LEU A 1 374 ? -18.755 -20.198 30.623 1.00 89.88 374 LEU A O 1
ATOM 2958 N N . ALA A 1 375 ? -20.219 -18.515 30.962 1.00 85.19 375 ALA A N 1
ATOM 2959 C CA . ALA A 1 375 ? -21.319 -19.043 30.157 1.00 85.19 375 ALA A CA 1
ATOM 2960 C C . ALA A 1 375 ? -21.274 -18.379 28.785 1.00 85.19 375 ALA A C 1
ATOM 2962 O O . ALA A 1 375 ? -20.924 -17.211 28.737 1.00 85.19 375 ALA A O 1
ATOM 2963 N N . THR A 1 376 ? -21.633 -19.059 27.701 1.00 85.19 376 THR A N 1
ATOM 2964 C CA . THR A 1 376 ? -21.739 -18.471 26.349 1.00 85.19 376 THR A CA 1
ATOM 2965 C C . THR A 1 376 ? -22.784 -17.350 26.286 1.00 85.19 376 THR A C 1
ATOM 2967 O O . THR A 1 376 ? -23.686 -17.294 27.122 1.00 85.19 376 THR A O 1
ATOM 2970 N N . GLU A 1 377 ? -22.708 -16.468 25.285 1.00 78.88 377 GLU A N 1
ATOM 2971 C CA . GLU A 1 377 ? -23.701 -15.395 25.096 1.00 78.88 377 GLU A CA 1
ATOM 2972 C C . GLU A 1 377 ? -25.137 -15.947 25.035 1.00 78.88 377 GLU A C 1
ATOM 2974 O O . GLU A 1 377 ? -26.023 -15.456 25.734 1.00 78.88 377 GLU A O 1
ATOM 2979 N N . GLU A 1 378 ? -25.361 -17.037 24.295 1.00 79.75 378 GLU A N 1
ATOM 2980 C CA . GLU A 1 378 ? -26.666 -17.699 24.210 1.00 79.75 378 GLU A CA 1
ATOM 2981 C C . GLU A 1 378 ? -27.152 -18.200 25.583 1.00 79.75 378 GLU A C 1
ATOM 2983 O O . GLU A 1 378 ? -28.317 -18.017 25.941 1.00 79.75 378 GLU A O 1
ATOM 2988 N N . GLU A 1 379 ? -26.273 -18.798 26.392 1.00 83.94 379 GLU A N 1
ATOM 2989 C CA . GLU A 1 379 ? -26.607 -19.239 27.751 1.00 83.94 379 GLU A CA 1
ATOM 2990 C C . GLU A 1 379 ? -26.930 -18.058 28.673 1.00 83.94 379 GLU A C 1
ATOM 2992 O O . GLU A 1 379 ? -27.876 -18.137 29.464 1.00 83.94 379 GLU A O 1
ATOM 2997 N N . VAL A 1 380 ? -26.190 -16.950 28.558 1.00 81.69 380 VAL A N 1
ATOM 2998 C CA . VAL A 1 380 ? -26.451 -15.718 29.312 1.00 81.69 380 VAL A CA 1
ATOM 2999 C C . VAL A 1 380 ? -27.828 -15.167 28.950 1.00 81.69 380 VAL A C 1
ATOM 3001 O O . VAL A 1 380 ? -28.653 -14.974 29.851 1.00 81.69 380 VAL A O 1
ATOM 3004 N N . LEU A 1 381 ? -28.119 -15.006 27.657 1.00 74.25 381 LEU A N 1
ATOM 3005 C CA . LEU A 1 381 ? -29.400 -14.501 27.164 1.00 74.25 381 LEU A CA 1
ATOM 3006 C C . LEU A 1 381 ? -30.568 -15.415 27.571 1.00 74.25 381 LEU A C 1
ATOM 3008 O O . LEU A 1 381 ? -31.573 -14.936 28.106 1.00 74.25 381 LEU A O 1
ATOM 3012 N N . ASN A 1 382 ? -30.412 -16.735 27.433 1.00 73.81 382 ASN A N 1
ATOM 3013 C CA . ASN A 1 382 ? -31.425 -17.723 27.821 1.00 73.81 382 ASN A CA 1
ATOM 3014 C C . ASN A 1 382 ? -31.642 -17.802 29.338 1.00 73.81 382 ASN A C 1
ATOM 3016 O O . ASN A 1 382 ? -32.746 -18.110 29.798 1.00 73.81 382 ASN A O 1
ATOM 3020 N N . SER A 1 383 ? -30.614 -17.515 30.141 1.00 77.00 383 SER A N 1
ATOM 3021 C CA . SER A 1 383 ? -30.738 -17.522 31.601 1.00 77.00 383 SER A CA 1
ATOM 3022 C C . SER A 1 383 ? -31.656 -16.411 32.124 1.00 77.00 383 SER A C 1
ATOM 3024 O O . SER A 1 383 ? -32.214 -16.540 33.220 1.00 77.00 383 SER A O 1
ATOM 3026 N N . GLY A 1 384 ? -31.781 -15.306 31.375 1.00 68.31 384 GLY A N 1
ATOM 3027 C CA . GLY A 1 384 ? -32.455 -14.082 31.811 1.00 68.31 384 GLY A CA 1
ATOM 3028 C C . GLY A 1 384 ? -31.786 -13.393 33.008 1.00 68.31 384 GLY A C 1
ATOM 3029 O O . GLY A 1 384 ? -32.432 -12.596 33.688 1.00 68.31 384 GLY A O 1
ATOM 3030 N N . LYS A 1 385 ? -30.530 -13.740 33.327 1.00 77.06 385 LYS A N 1
ATOM 3031 C CA . LYS A 1 385 ? -29.764 -13.215 34.469 1.00 77.06 385 LYS A CA 1
ATOM 3032 C C . LYS A 1 385 ? -28.607 -12.340 33.987 1.00 77.06 385 LYS A C 1
ATOM 3034 O O . LYS A 1 385 ? -27.451 -12.685 34.191 1.00 77.06 385 LYS A O 1
ATOM 3039 N N . TYR A 1 386 ? -28.918 -11.209 33.375 1.00 82.88 386 TYR A N 1
ATOM 3040 C CA . TYR A 1 386 ? -27.931 -10.260 32.864 1.00 82.88 386 TYR A CA 1
ATOM 3041 C C . TYR A 1 386 ? -28.493 -8.838 32.878 1.00 82.88 386 TYR A C 1
ATOM 3043 O O . TYR A 1 386 ? -29.680 -8.631 33.138 1.00 82.88 386 TYR A O 1
ATOM 3051 N N . TYR A 1 387 ? -27.627 -7.870 32.606 1.00 81.06 387 TYR A N 1
ATOM 3052 C CA . TYR A 1 387 ? -27.950 -6.462 32.445 1.00 81.06 387 TYR A CA 1
ATOM 3053 C C . TYR A 1 387 ? -27.428 -6.000 31.088 1.00 81.06 387 TYR A C 1
ATOM 3055 O O . TYR A 1 387 ? -26.249 -6.187 30.790 1.00 81.06 387 TYR A O 1
ATOM 3063 N N . ILE A 1 388 ? -28.314 -5.415 30.285 1.00 75.94 388 ILE A N 1
ATOM 3064 C CA . ILE A 1 388 ? -27.950 -4.719 29.049 1.00 75.94 388 ILE A CA 1
ATOM 3065 C C . ILE A 1 388 ? -27.530 -3.306 29.439 1.00 75.94 388 ILE A C 1
ATOM 3067 O O . ILE A 1 388 ? -28.231 -2.645 30.211 1.00 75.94 388 ILE A O 1
ATOM 3071 N N . ILE A 1 389 ? -26.386 -2.873 28.931 1.00 82.62 389 ILE A N 1
ATOM 3072 C CA . ILE A 1 389 ? -25.888 -1.510 29.081 1.00 82.62 389 ILE A CA 1
ATOM 3073 C C . ILE A 1 389 ? -26.172 -0.755 27.776 1.00 82.62 389 ILE A C 1
ATOM 3075 O O . ILE A 1 389 ? -26.103 -1.380 26.718 1.00 82.62 389 ILE A O 1
ATOM 3079 N N . PRO A 1 390 ? -26.498 0.552 27.817 1.00 79.19 390 PRO A N 1
ATOM 3080 C CA . PRO A 1 390 ? -26.559 1.358 26.605 1.00 79.19 390 PRO A CA 1
ATOM 3081 C C . PRO A 1 390 ? -25.273 1.236 25.786 1.00 79.19 390 PRO A C 1
ATOM 3083 O O . PRO A 1 390 ? -24.174 1.177 26.342 1.00 79.19 390 PRO A O 1
ATOM 3086 N N . ASP A 1 391 ? -25.422 1.212 24.468 1.00 82.38 391 ASP A N 1
ATOM 3087 C CA . ASP A 1 391 ? -24.283 1.085 23.568 1.00 82.38 391 ASP A CA 1
ATOM 3088 C C . ASP A 1 391 ? -23.320 2.264 23.728 1.00 82.38 391 ASP A C 1
ATOM 3090 O O . ASP A 1 391 ? -23.731 3.420 23.857 1.00 82.38 391 ASP A O 1
ATOM 3094 N N . VAL A 1 392 ? -22.024 1.976 23.668 1.00 90.50 392 VAL A N 1
ATOM 3095 C CA . VAL A 1 392 ? -20.971 2.984 23.816 1.00 90.50 392 VAL A CA 1
ATOM 3096 C C . VAL A 1 392 ? -20.368 3.269 22.456 1.00 90.50 392 VAL A C 1
ATOM 3098 O O . VAL A 1 392 ? -19.699 2.400 21.903 1.00 90.50 392 VAL A O 1
ATOM 3101 N N . LYS A 1 393 ? -20.550 4.478 21.921 1.00 94.06 393 LYS A N 1
ATOM 3102 C CA . LYS A 1 393 ? -19.805 4.906 20.731 1.00 94.06 393 LYS A CA 1
ATOM 3103 C C . LYS A 1 393 ? -18.326 5.067 21.086 1.00 94.06 393 LYS A C 1
ATOM 3105 O O . LYS A 1 393 ? -18.003 5.744 22.062 1.00 94.06 393 LYS A O 1
ATOM 3110 N N . VAL A 1 394 ? -17.441 4.457 20.303 1.00 95.50 394 VAL A N 1
ATOM 3111 C CA . VAL A 1 394 ? -15.984 4.484 20.532 1.00 95.50 394 VAL A CA 1
ATOM 3112 C C . VAL A 1 394 ? -15.170 4.944 19.323 1.00 95.50 394 VAL A C 1
ATOM 3114 O O . VAL A 1 394 ? -13.986 5.232 19.492 1.00 95.50 394 VAL A O 1
ATOM 3117 N N . ASP A 1 395 ? -15.788 5.040 18.142 1.00 96.00 395 ASP A N 1
ATOM 3118 C CA . ASP A 1 395 ? -15.146 5.498 16.906 1.00 96.00 395 ASP A CA 1
ATOM 3119 C C . ASP A 1 395 ? -16.122 6.249 15.985 1.00 96.00 395 ASP A C 1
ATOM 3121 O O . ASP A 1 395 ? -17.331 5.988 16.017 1.00 96.00 395 ASP A O 1
ATOM 3125 N N . ASP A 1 396 ? -15.589 7.161 15.170 1.00 90.44 396 ASP A N 1
ATOM 3126 C CA . ASP A 1 396 ? -16.331 8.034 14.254 1.00 90.44 396 ASP A CA 1
ATOM 3127 C C . ASP A 1 396 ? -16.404 7.526 12.799 1.00 90.44 396 ASP A C 1
ATOM 3129 O O . ASP A 1 396 ? -16.955 8.229 11.949 1.00 90.44 396 ASP A O 1
ATOM 3133 N N . GLY A 1 397 ? -15.907 6.317 12.507 1.00 88.94 397 GLY A N 1
ATOM 3134 C CA . GLY A 1 397 ? -16.216 5.586 11.274 1.00 88.94 397 GLY A CA 1
ATOM 3135 C C . GLY A 1 397 ? -15.012 4.939 10.610 1.00 88.94 397 GLY A C 1
ATOM 3136 O O . GLY A 1 397 ? -14.044 4.591 11.271 1.00 88.94 397 GLY A O 1
ATOM 3137 N N . VAL A 1 398 ? -15.081 4.744 9.293 1.00 95.38 398 VAL A N 1
ATOM 3138 C CA . VAL A 1 398 ? -14.013 4.117 8.504 1.00 95.38 398 VAL A CA 1
ATOM 3139 C C . VAL A 1 398 ? -13.548 5.083 7.417 1.00 95.38 398 VAL A C 1
ATOM 3141 O O . VAL A 1 398 ? -14.374 5.580 6.657 1.00 95.38 398 VAL A O 1
ATOM 3144 N N . ILE A 1 399 ? -12.238 5.324 7.330 1.00 95.81 399 ILE A N 1
ATOM 3145 C CA . ILE A 1 399 ? -11.589 5.970 6.183 1.00 95.81 399 ILE A CA 1
ATOM 3146 C C . ILE A 1 399 ? -11.037 4.910 5.231 1.00 95.81 399 ILE A C 1
ATOM 3148 O O . ILE A 1 399 ? -10.362 3.959 5.635 1.00 95.81 399 ILE A O 1
ATOM 3152 N N . HIS A 1 400 ? -11.301 5.094 3.944 1.00 95.25 400 HIS A N 1
ATOM 3153 C CA . HIS A 1 400 ? -10.989 4.157 2.861 1.00 95.25 400 HIS A CA 1
ATOM 3154 C C . HIS A 1 400 ? -10.015 4.756 1.843 1.00 95.25 400 HIS A C 1
ATOM 3156 O O . HIS A 1 400 ? -9.996 4.344 0.689 1.00 95.25 400 HIS A O 1
ATOM 3162 N N . THR A 1 401 ? -9.161 5.688 2.273 1.00 96.12 401 THR A N 1
ATOM 3163 C CA . THR A 1 401 ? -8.193 6.395 1.414 1.00 96.12 401 THR A CA 1
ATOM 3164 C C . THR A 1 401 ? -7.322 5.470 0.563 1.00 96.12 401 THR A C 1
ATOM 3166 O O . THR A 1 401 ? -6.977 5.811 -0.564 1.00 96.12 401 THR A O 1
ATOM 3169 N N . SER A 1 402 ? -7.017 4.264 1.048 1.00 94.62 402 SER A N 1
ATOM 3170 C CA . SER A 1 402 ? -6.277 3.239 0.301 1.00 94.62 402 SER A CA 1
ATOM 3171 C C . SER A 1 402 ? -6.990 2.730 -0.958 1.00 94.62 402 SER A C 1
ATOM 3173 O O . SER A 1 402 ? -6.337 2.152 -1.825 1.00 94.62 402 SER A O 1
ATOM 3175 N N . LYS A 1 403 ? -8.302 2.958 -1.089 1.00 93.69 403 LYS A N 1
ATOM 3176 C CA . LYS A 1 403 ? -9.109 2.578 -2.254 1.00 93.69 403 LYS A CA 1
ATOM 3177 C C . LYS A 1 403 ? -9.048 3.589 -3.400 1.00 93.69 403 LYS A C 1
ATOM 3179 O O . LYS A 1 403 ? -9.435 3.234 -4.508 1.00 93.69 403 LYS A O 1
ATOM 3184 N N . TYR A 1 404 ? -8.517 4.793 -3.184 1.00 95.06 404 TYR A N 1
ATOM 3185 C CA . TYR A 1 404 ? -8.311 5.788 -4.244 1.00 95.06 404 TYR A CA 1
ATOM 3186 C C . TYR A 1 404 ? -7.062 5.484 -5.082 1.00 95.06 404 TYR A C 1
ATOM 3188 O O . TYR A 1 404 ? -6.269 6.371 -5.347 1.00 95.06 404 TYR A O 1
ATOM 3196 N N . ILE A 1 405 ? -6.849 4.223 -5.452 1.00 93.38 405 ILE A N 1
ATOM 3197 C CA . ILE A 1 405 ? -5.721 3.786 -6.277 1.00 93.38 405 ILE A CA 1
ATOM 3198 C C . ILE A 1 405 ? -6.059 3.973 -7.762 1.00 93.38 405 ILE A C 1
ATOM 3200 O O . ILE A 1 405 ? -7.165 3.648 -8.194 1.00 93.38 405 ILE A O 1
ATOM 3204 N N . LEU A 1 406 ? -5.108 4.458 -8.562 1.00 93.44 406 LEU A N 1
ATOM 3205 C CA . LEU A 1 406 ? -5.259 4.521 -10.021 1.00 93.44 406 LEU A CA 1
ATOM 3206 C C . LEU A 1 406 ? -4.584 3.329 -10.707 1.00 93.44 406 LEU A C 1
ATOM 3208 O O . LEU A 1 406 ? -3.505 2.892 -10.308 1.00 93.44 406 LEU A O 1
ATOM 3212 N N . ASN A 1 407 ? -5.179 2.842 -11.796 1.00 90.62 407 ASN A N 1
ATOM 3213 C CA . ASN A 1 407 ? -4.546 1.867 -12.690 1.00 90.62 407 ASN A CA 1
ATOM 3214 C C . ASN A 1 407 ? -3.571 2.582 -13.637 1.00 90.62 407 ASN A C 1
ATOM 3216 O O . ASN A 1 407 ? -3.885 2.828 -14.797 1.00 90.62 407 ASN A O 1
ATOM 3220 N N . ASN A 1 408 ? -2.413 2.980 -13.110 1.00 90.94 408 ASN A N 1
ATOM 3221 C CA . ASN A 1 408 ? -1.373 3.721 -13.831 1.00 90.94 408 ASN A CA 1
ATOM 3222 C C . ASN A 1 408 ? -0.010 3.009 -13.776 1.00 90.94 408 ASN A C 1
ATOM 3224 O O . ASN A 1 408 ? 1.041 3.655 -13.719 1.00 90.94 408 ASN A O 1
ATOM 3228 N N . GLN A 1 409 ? -0.032 1.674 -13.743 1.00 93.25 409 GLN A N 1
ATOM 3229 C CA . GLN A 1 409 ? 1.176 0.858 -13.771 1.00 93.25 409 GLN A CA 1
ATOM 3230 C C . GLN A 1 409 ? 2.034 1.231 -14.986 1.00 93.25 409 GLN A C 1
ATOM 3232 O O . GLN A 1 409 ? 1.526 1.474 -16.076 1.00 93.25 409 GLN A O 1
ATOM 3237 N N . MET A 1 410 ? 3.348 1.287 -14.790 1.00 93.50 410 MET A N 1
ATOM 3238 C CA . MET A 1 410 ? 4.293 1.730 -15.808 1.00 93.50 410 MET A CA 1
ATOM 3239 C C . MET A 1 410 ? 4.635 0.573 -16.752 1.00 93.50 410 MET A C 1
ATOM 3241 O O . MET A 1 410 ? 5.231 -0.421 -16.311 1.00 93.50 410 MET A O 1
ATOM 3245 N N . PRO A 1 411 ? 4.304 0.675 -18.047 1.00 95.31 411 PRO A N 1
ATOM 3246 C CA . PRO A 1 411 ? 4.725 -0.317 -19.014 1.00 95.31 411 PRO A CA 1
ATOM 3247 C C . PRO A 1 411 ? 6.193 -0.115 -19.423 1.00 95.31 411 PRO A C 1
ATOM 3249 O O . PRO A 1 411 ? 6.818 0.914 -19.160 1.00 95.31 411 PRO A O 1
ATOM 3252 N N . ILE A 1 412 ? 6.757 -1.120 -20.091 1.00 96.50 412 ILE A N 1
ATOM 3253 C CA . ILE A 1 412 ? 8.109 -1.104 -20.645 1.00 96.50 412 ILE A CA 1
ATOM 3254 C C . ILE A 1 412 ? 8.019 -1.187 -22.169 1.00 96.50 412 ILE A C 1
ATOM 3256 O O . ILE A 1 412 ? 7.638 -2.205 -22.759 1.00 96.50 412 ILE A O 1
ATOM 3260 N N . ILE A 1 413 ? 8.434 -0.099 -22.812 1.00 95.81 413 ILE A N 1
ATOM 3261 C CA . ILE A 1 413 ? 8.561 -0.006 -24.264 1.00 95.81 413 ILE A CA 1
ATOM 3262 C C . ILE A 1 413 ? 9.899 -0.597 -24.698 1.00 95.81 413 ILE A C 1
ATOM 3264 O O . ILE A 1 413 ? 10.977 -0.168 -24.277 1.00 95.81 413 ILE A O 1
ATOM 3268 N N . ALA A 1 414 ? 9.848 -1.554 -25.619 1.00 97.19 414 ALA A N 1
ATOM 3269 C CA . ALA A 1 414 ? 11.041 -2.155 -26.176 1.00 97.19 414 ALA A CA 1
ATOM 3270 C C . ALA A 1 414 ? 11.765 -1.179 -27.114 1.00 97.19 414 ALA A C 1
ATOM 3272 O O . ALA A 1 414 ? 11.191 -0.646 -28.069 1.00 97.19 414 ALA A O 1
ATOM 3273 N N . TYR A 1 415 ? 13.065 -0.987 -26.876 1.00 96.44 415 TYR A N 1
ATOM 3274 C CA . TYR A 1 415 ? 13.875 -0.000 -27.589 1.00 96.44 415 TYR A CA 1
ATOM 3275 C C . TYR A 1 415 ? 13.879 -0.205 -29.116 1.00 96.44 415 TYR A C 1
ATOM 3277 O O . TYR A 1 415 ? 14.170 -1.291 -29.634 1.00 96.44 415 TYR A O 1
ATOM 3285 N N . HIS A 1 416 ? 13.642 0.876 -29.864 1.00 95.62 416 HIS A N 1
ATOM 3286 C CA . HIS A 1 416 ? 13.510 0.868 -31.326 1.00 95.62 416 HIS A CA 1
ATOM 3287 C C . HIS A 1 416 ? 14.787 0.427 -32.075 1.00 95.62 416 HIS A C 1
ATOM 3289 O O . HIS A 1 416 ? 14.719 -0.105 -33.187 1.00 95.62 416 HIS A O 1
ATOM 3295 N N . GLY A 1 417 ? 15.972 0.558 -31.468 1.00 93.50 417 GLY A N 1
ATOM 3296 C CA . GLY A 1 417 ? 17.231 0.026 -32.010 1.00 93.50 417 GLY A CA 1
ATOM 3297 C C . GLY A 1 417 ? 17.792 0.777 -33.226 1.00 93.50 417 GLY A C 1
ATOM 3298 O O . GLY A 1 417 ? 18.729 0.294 -33.869 1.00 93.50 417 GLY A O 1
ATOM 3299 N N . TYR A 1 418 ? 17.233 1.937 -33.577 1.00 94.75 418 TYR A N 1
ATOM 3300 C CA . TYR A 1 418 ? 17.741 2.777 -34.664 1.00 94.75 418 TYR A CA 1
ATOM 3301 C C . TYR A 1 418 ? 18.967 3.562 -34.206 1.00 94.75 418 TYR A C 1
ATOM 3303 O O . TYR A 1 418 ? 18.937 4.247 -33.188 1.00 94.75 418 TYR A O 1
ATOM 3311 N N . LYS A 1 419 ? 20.047 3.478 -34.984 1.00 92.62 419 LYS A N 1
ATOM 3312 C CA . LYS A 1 419 ? 21.274 4.244 -34.757 1.00 92.62 419 LYS A CA 1
ATOM 3313 C C . LYS A 1 419 ? 21.354 5.349 -35.801 1.00 92.62 419 LYS A C 1
ATOM 3315 O O . LYS A 1 419 ? 21.455 5.042 -36.990 1.00 92.62 419 LYS A O 1
ATOM 3320 N N . LYS A 1 420 ? 21.339 6.607 -35.344 1.00 88.50 420 LYS A N 1
ATOM 3321 C CA . LYS A 1 420 ? 21.427 7.791 -36.217 1.00 88.50 420 LYS A CA 1
ATOM 3322 C C . LYS A 1 420 ? 22.735 7.842 -37.003 1.00 88.50 420 LYS A C 1
ATOM 3324 O O . LYS A 1 420 ? 22.752 8.306 -38.135 1.00 88.50 420 LYS A O 1
ATOM 3329 N N . GLU A 1 421 ? 23.807 7.302 -36.431 1.00 88.62 421 GLU A N 1
ATOM 3330 C CA . GLU A 1 421 ? 25.104 7.196 -37.087 1.00 88.62 421 GLU A CA 1
ATOM 3331 C C . GLU A 1 421 ? 25.645 5.769 -36.974 1.00 88.62 421 GLU A C 1
ATOM 3333 O O . GLU A 1 421 ? 25.606 5.141 -35.913 1.00 88.62 421 GLU A O 1
ATOM 3338 N N . VAL A 1 422 ? 26.151 5.250 -38.092 1.00 90.94 422 VAL A N 1
ATOM 3339 C CA . VAL A 1 422 ? 26.865 3.973 -38.163 1.00 90.94 422 VAL A CA 1
ATOM 3340 C C . VAL A 1 422 ? 28.130 4.207 -38.971 1.00 90.94 422 VAL A C 1
ATOM 3342 O O . VAL A 1 422 ? 28.064 4.730 -40.082 1.00 90.94 422 VAL A O 1
ATOM 3345 N N . ILE A 1 423 ? 29.274 3.833 -38.404 1.00 92.69 423 ILE A N 1
ATOM 3346 C CA . ILE A 1 423 ? 30.562 3.912 -39.089 1.00 92.69 423 ILE A CA 1
ATOM 3347 C C . ILE A 1 423 ? 30.827 2.570 -39.762 1.00 92.69 423 ILE A C 1
ATOM 3349 O O . ILE A 1 423 ? 30.751 1.520 -39.122 1.00 92.69 423 ILE A O 1
ATOM 3353 N N . VAL A 1 424 ? 31.131 2.621 -41.054 1.00 94.12 424 VAL A N 1
ATOM 3354 C CA . VAL A 1 424 ? 31.538 1.470 -41.860 1.00 94.12 424 VAL A CA 1
ATOM 3355 C C . VAL A 1 424 ? 32.943 1.732 -42.382 1.00 94.12 424 VAL A C 1
ATOM 3357 O O . VAL A 1 424 ? 33.247 2.845 -42.815 1.00 94.12 424 VAL A O 1
ATOM 3360 N N . SER A 1 425 ? 33.783 0.701 -42.350 1.00 96.06 425 SER A N 1
ATOM 3361 C CA . SER A 1 425 ? 35.205 0.812 -42.670 1.00 96.06 425 SER A CA 1
ATOM 3362 C C . SER A 1 425 ? 35.598 -0.137 -43.793 1.00 96.06 425 SER A C 1
ATOM 3364 O O . SER A 1 425 ? 35.085 -1.256 -43.894 1.00 96.06 425 SER A O 1
ATOM 3366 N N . LYS A 1 426 ? 36.546 0.293 -44.626 1.00 97.44 426 LYS A N 1
ATOM 3367 C CA . LYS A 1 426 ? 37.190 -0.550 -45.637 1.00 97.44 426 LYS A CA 1
ATOM 3368 C C . LYS A 1 426 ? 38.696 -0.325 -45.590 1.00 97.44 426 LYS A C 1
ATOM 3370 O O . LYS A 1 426 ? 39.130 0.821 -45.516 1.00 97.44 426 LYS A O 1
ATOM 3375 N N . THR A 1 427 ? 39.464 -1.408 -45.672 1.00 97.38 427 THR A N 1
ATOM 3376 C CA . THR A 1 427 ? 40.927 -1.389 -45.541 1.00 97.38 427 THR A CA 1
ATOM 3377 C C . THR A 1 427 ? 41.595 -2.001 -46.768 1.00 97.38 427 THR A C 1
ATOM 3379 O O . THR A 1 427 ? 41.059 -2.942 -47.359 1.00 97.38 427 THR A O 1
ATOM 3382 N N . ALA A 1 428 ? 42.751 -1.462 -47.158 1.00 97.31 428 ALA A N 1
ATOM 3383 C CA . ALA A 1 428 ? 43.634 -2.037 -48.169 1.00 97.31 428 ALA A CA 1
ATOM 3384 C C . ALA A 1 428 ? 45.106 -1.718 -47.872 1.00 97.31 428 ALA A C 1
ATOM 3386 O O . ALA A 1 428 ? 45.418 -0.781 -47.136 1.00 97.31 428 ALA A O 1
ATOM 3387 N N . GLU A 1 429 ? 46.020 -2.466 -48.491 1.00 97.38 429 GLU A N 1
ATOM 3388 C CA . GLU A 1 429 ? 47.452 -2.373 -48.207 1.00 97.38 429 GLU A CA 1
ATOM 3389 C C . GLU A 1 429 ? 48.283 -2.053 -49.458 1.00 97.38 429 GLU A C 1
ATOM 3391 O O . GLU A 1 429 ? 48.031 -2.519 -50.577 1.00 97.38 429 GLU A O 1
ATOM 3396 N N . LEU A 1 430 ? 49.337 -1.263 -49.255 1.00 97.56 430 LEU A N 1
ATOM 3397 C CA . LEU A 1 430 ? 50.397 -1.042 -50.232 1.00 97.56 430 LEU A CA 1
ATOM 3398 C C . LEU A 1 430 ? 51.684 -1.688 -49.739 1.00 97.56 430 LEU A C 1
ATOM 3400 O O . LEU A 1 430 ? 52.188 -1.327 -48.680 1.00 97.56 430 LEU A O 1
ATOM 3404 N N . PHE A 1 431 ? 52.257 -2.581 -50.542 1.00 97.69 431 PHE A N 1
ATOM 3405 C CA . PHE A 1 431 ? 53.499 -3.268 -50.201 1.00 97.69 431 PHE A CA 1
ATOM 3406 C C . PHE A 1 431 ? 54.720 -2.616 -50.853 1.00 97.69 431 PHE A C 1
ATOM 3408 O O . PHE A 1 431 ? 54.667 -2.085 -51.969 1.00 97.69 431 PHE A O 1
ATOM 3415 N N . PHE A 1 432 ? 55.861 -2.705 -50.179 1.00 97.25 432 PHE A N 1
ATOM 3416 C CA . PHE A 1 432 ? 57.104 -2.052 -50.565 1.00 97.25 432 PHE A CA 1
ATOM 3417 C C . PHE A 1 432 ? 58.271 -3.040 -50.626 1.00 97.25 432 PHE A C 1
ATOM 3419 O O . PHE A 1 432 ? 58.293 -4.077 -49.968 1.00 97.25 432 PHE A O 1
ATOM 3426 N N . LEU A 1 433 ? 59.287 -2.701 -51.423 1.00 95.12 433 LEU A N 1
ATOM 3427 C CA . LEU A 1 433 ? 60.562 -3.419 -51.390 1.00 95.12 433 LEU A CA 1
ATOM 3428 C C . LEU A 1 433 ? 61.329 -3.094 -50.099 1.00 95.12 433 LEU A C 1
ATOM 3430 O O . LEU A 1 433 ? 61.117 -2.046 -49.477 1.00 95.12 433 LEU A O 1
ATOM 3434 N N . VAL A 1 434 ? 62.255 -3.982 -49.733 1.00 93.44 434 VAL A N 1
ATOM 3435 C CA . VAL A 1 434 ? 63.196 -3.772 -48.624 1.00 93.44 434 VAL A CA 1
ATOM 3436 C C . VAL A 1 434 ? 63.886 -2.411 -48.742 1.00 93.44 434 VAL A C 1
ATOM 3438 O O . VAL A 1 434 ? 64.285 -2.008 -49.836 1.00 93.44 434 VAL A O 1
ATOM 3441 N N . ASN A 1 435 ? 63.989 -1.684 -47.626 1.00 93.31 435 ASN A N 1
ATOM 3442 C CA . ASN A 1 435 ? 64.646 -0.372 -47.519 1.00 93.31 435 ASN A CA 1
ATOM 3443 C C . ASN A 1 435 ? 64.143 0.693 -48.513 1.00 93.31 435 ASN A C 1
ATOM 3445 O O . ASN A 1 435 ? 64.858 1.638 -48.853 1.00 93.31 435 ASN A O 1
ATOM 3449 N N . ARG A 1 436 ? 62.916 0.538 -49.026 1.00 95.56 436 ARG A N 1
ATOM 3450 C CA . ARG A 1 436 ? 62.293 1.461 -49.979 1.00 95.56 436 ARG A CA 1
ATOM 3451 C C . ARG A 1 436 ? 60.897 1.855 -49.519 1.00 95.56 436 ARG A C 1
ATOM 3453 O O . ARG A 1 436 ? 60.164 1.051 -48.944 1.00 95.56 436 ARG A O 1
ATOM 3460 N N . TYR A 1 437 ? 60.535 3.094 -49.827 1.00 95.19 437 TYR A N 1
ATOM 3461 C CA . TYR A 1 437 ? 59.197 3.653 -49.619 1.00 95.19 437 TYR A CA 1
ATOM 3462 C C . TYR A 1 437 ? 58.532 4.073 -50.933 1.00 95.19 437 TYR A C 1
ATOM 3464 O O . TYR A 1 437 ? 57.349 4.374 -50.955 1.00 95.19 437 TYR A O 1
ATOM 3472 N N . ASN A 1 438 ? 59.258 4.087 -52.056 1.00 94.00 438 ASN A N 1
ATOM 3473 C CA . ASN A 1 438 ? 58.669 4.446 -53.340 1.00 94.00 438 ASN A CA 1
ATOM 3474 C C . ASN A 1 438 ? 57.711 3.340 -53.818 1.00 94.00 438 ASN A C 1
ATOM 3476 O O . ASN A 1 438 ? 58.131 2.194 -54.006 1.00 94.00 438 ASN A O 1
ATOM 3480 N N . LEU A 1 439 ? 56.440 3.688 -54.051 1.00 93.94 439 LEU A N 1
ATOM 3481 C CA . LEU A 1 439 ? 55.429 2.741 -54.523 1.00 93.94 439 LEU A CA 1
ATOM 3482 C C . LEU A 1 439 ? 55.856 2.113 -55.857 1.00 93.94 439 LEU A C 1
ATOM 3484 O O . LEU A 1 439 ? 56.164 2.809 -56.828 1.00 93.94 439 LEU A O 1
ATOM 3488 N N . ASN A 1 440 ? 55.882 0.782 -55.900 1.00 93.75 440 ASN A N 1
ATOM 3489 C CA . ASN A 1 440 ? 56.292 0.014 -57.068 1.00 93.75 440 ASN A CA 1
ATOM 3490 C C . ASN A 1 440 ? 55.316 -1.141 -57.313 1.00 93.75 440 ASN A C 1
ATOM 3492 O O . ASN A 1 440 ? 55.297 -2.134 -56.589 1.00 93.75 440 ASN A O 1
ATOM 3496 N N . TRP A 1 441 ? 54.556 -1.047 -58.402 1.00 94.12 441 TRP A N 1
ATOM 3497 C CA . TRP A 1 441 ? 53.592 -2.074 -58.808 1.00 94.12 441 TRP A CA 1
ATOM 3498 C C . TRP A 1 441 ? 54.231 -3.390 -59.270 1.00 94.12 441 TRP A C 1
ATOM 3500 O O . TRP A 1 441 ? 53.529 -4.364 -59.513 1.00 94.12 441 TRP A O 1
ATOM 3510 N N . ARG A 1 442 ? 55.563 -3.446 -59.414 1.00 92.50 442 ARG A N 1
ATOM 3511 C CA . ARG A 1 442 ? 56.288 -4.693 -59.696 1.00 92.50 442 ARG A CA 1
ATOM 3512 C C . ARG A 1 442 ? 56.576 -5.520 -58.439 1.00 92.50 442 ARG A C 1
ATOM 3514 O O . ARG A 1 442 ? 57.033 -6.648 -58.594 1.00 92.50 442 ARG A O 1
ATOM 3521 N N . VAL A 1 443 ? 56.321 -4.993 -57.235 1.00 94.19 443 VAL A N 1
ATOM 3522 C CA . VAL A 1 443 ? 56.381 -5.771 -55.983 1.00 94.19 443 VAL A CA 1
ATOM 3523 C C . VAL A 1 443 ? 55.408 -6.955 -56.092 1.00 94.19 443 VAL A C 1
ATOM 3525 O O . VAL A 1 443 ? 54.247 -6.717 -56.425 1.00 94.19 443 VAL A O 1
ATOM 3528 N N . PRO A 1 444 ? 55.834 -8.209 -55.829 1.00 94.12 444 PRO A N 1
ATOM 3529 C CA . PRO A 1 444 ? 54.985 -9.390 -56.005 1.00 94.12 444 PRO A CA 1
ATOM 3530 C C . PRO A 1 444 ? 53.629 -9.300 -55.296 1.00 94.12 444 PRO A C 1
ATOM 3532 O O . PRO A 1 444 ? 52.609 -9.550 -55.931 1.00 94.12 444 PRO A O 1
ATOM 3535 N N . LEU A 1 445 ? 53.605 -8.847 -54.037 1.00 95.50 445 LEU A N 1
ATOM 3536 C CA . LEU A 1 445 ? 52.374 -8.704 -53.250 1.00 95.50 445 LEU A CA 1
ATOM 3537 C C . LEU A 1 445 ? 51.394 -7.684 -53.853 1.00 95.50 445 LEU A C 1
ATOM 3539 O O . LEU A 1 445 ? 50.198 -7.945 -53.919 1.00 95.50 445 LEU A O 1
ATOM 3543 N N . ASN A 1 446 ? 51.894 -6.584 -54.429 1.00 95.75 446 ASN A N 1
ATOM 3544 C CA . ASN A 1 446 ? 51.052 -5.614 -55.142 1.00 95.75 446 ASN A CA 1
ATOM 3545 C C . ASN A 1 446 ? 50.460 -6.170 -56.451 1.00 95.75 446 ASN A C 1
ATOM 3547 O O . ASN A 1 446 ? 49.526 -5.587 -56.998 1.00 95.75 446 ASN A O 1
ATOM 3551 N N . LYS A 1 447 ? 51.011 -7.265 -56.993 1.00 94.75 447 LYS A N 1
ATOM 3552 C CA . LYS A 1 447 ? 50.520 -7.902 -58.223 1.00 94.75 447 LYS A CA 1
ATOM 3553 C C . LYS A 1 447 ? 49.485 -8.991 -57.971 1.00 94.75 447 LYS A C 1
ATOM 3555 O O . LYS A 1 447 ? 48.851 -9.399 -58.947 1.00 94.75 447 LYS A O 1
ATOM 3560 N N . LEU A 1 448 ? 49.353 -9.466 -56.733 1.00 95.81 448 LEU A N 1
ATOM 3561 C CA . LEU A 1 448 ? 48.362 -10.471 -56.368 1.00 95.81 448 LEU A CA 1
ATOM 3562 C C . LEU A 1 448 ? 46.964 -9.924 -56.639 1.00 95.81 448 LEU A C 1
ATOM 3564 O O . LEU A 1 448 ? 46.668 -8.780 -56.291 1.00 95.81 448 LEU A O 1
ATOM 3568 N N . ASP A 1 449 ? 46.108 -10.738 -57.251 1.00 95.00 449 ASP A N 1
ATOM 3569 C CA . ASP A 1 449 ? 44.748 -10.311 -57.585 1.00 95.00 449 ASP A CA 1
ATOM 3570 C C . ASP A 1 449 ? 43.955 -9.967 -56.322 1.00 95.00 449 ASP A C 1
ATOM 3572 O O . ASP A 1 449 ? 43.322 -8.920 -56.287 1.00 95.00 449 ASP A O 1
ATOM 3576 N N . ALA A 1 450 ? 44.156 -10.714 -55.232 1.00 93.44 450 ALA A N 1
ATOM 3577 C CA . ALA A 1 450 ? 43.581 -10.399 -53.926 1.00 93.44 450 ALA A CA 1
ATOM 3578 C C . ALA A 1 450 ? 43.938 -8.985 -53.417 1.00 93.44 450 ALA A C 1
ATOM 3580 O O . ALA A 1 450 ? 43.083 -8.303 -52.859 1.00 93.44 450 ALA A O 1
ATOM 3581 N N . ASN A 1 451 ? 45.175 -8.505 -53.619 1.00 94.31 451 ASN A N 1
ATOM 3582 C CA . ASN A 1 451 ? 45.543 -7.150 -53.188 1.00 94.31 451 ASN A CA 1
ATOM 3583 C C . ASN A 1 451 ? 44.970 -6.076 -54.122 1.00 94.31 451 ASN A C 1
ATOM 3585 O O . ASN A 1 451 ? 44.525 -5.021 -53.674 1.00 94.31 451 ASN A O 1
ATOM 3589 N N . LYS A 1 452 ? 44.946 -6.346 -55.433 1.00 94.56 452 LYS A N 1
ATOM 3590 C CA . LYS A 1 452 ? 44.291 -5.447 -56.394 1.00 94.56 452 LYS A CA 1
ATOM 3591 C C . LYS A 1 452 ? 42.801 -5.313 -56.100 1.00 94.56 452 LYS A C 1
ATOM 3593 O O . LYS A 1 452 ? 42.285 -4.207 -56.181 1.00 94.56 452 LYS A O 1
ATOM 3598 N N . GLU A 1 453 ? 42.134 -6.412 -55.758 1.00 95.75 453 GLU A N 1
ATOM 3599 C CA . GLU A 1 453 ? 40.721 -6.437 -55.375 1.00 95.75 453 GLU A CA 1
ATOM 3600 C C . GLU A 1 453 ? 40.471 -5.651 -54.087 1.00 95.75 453 GLU A C 1
ATOM 3602 O O . GLU A 1 453 ? 39.505 -4.897 -54.027 1.00 95.75 453 GLU A O 1
ATOM 3607 N N . GLN A 1 454 ? 41.353 -5.740 -53.086 1.00 95.69 454 GLN A N 1
ATOM 3608 C CA . GLN A 1 454 ? 41.247 -4.914 -51.877 1.00 95.69 454 GLN 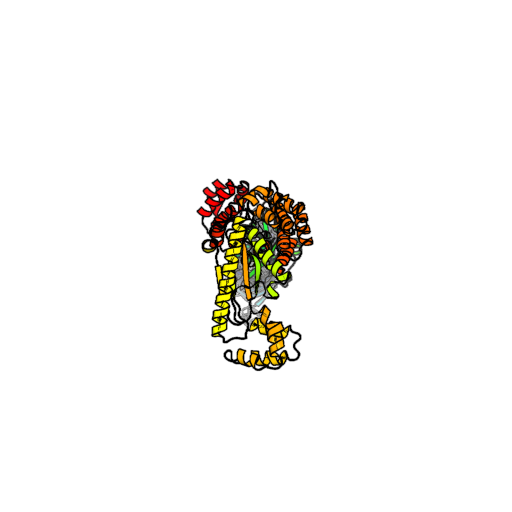A CA 1
ATOM 3609 C C . GLN A 1 454 ? 41.377 -3.417 -52.186 1.00 95.69 454 GLN A C 1
ATOM 3611 O O . GLN A 1 454 ? 40.530 -2.630 -51.767 1.00 95.69 454 GLN A O 1
ATOM 3616 N N . LEU A 1 455 ? 42.387 -3.021 -52.969 1.00 95.19 455 LEU A N 1
ATOM 3617 C CA . LEU A 1 455 ? 42.584 -1.624 -53.376 1.00 95.19 455 LEU A CA 1
ATOM 3618 C C . LEU A 1 455 ? 41.432 -1.106 -54.253 1.00 95.19 455 LEU A C 1
ATOM 3620 O O . LEU A 1 455 ? 40.985 0.026 -54.078 1.00 95.19 455 LEU A O 1
ATOM 3624 N N . ALA A 1 456 ? 40.930 -1.930 -55.177 1.00 94.62 456 ALA A N 1
ATOM 3625 C CA . ALA A 1 456 ? 39.764 -1.599 -55.990 1.00 94.62 456 ALA A CA 1
ATOM 3626 C C . ALA A 1 456 ? 38.507 -1.457 -55.123 1.00 94.62 456 ALA A C 1
ATOM 3628 O O . ALA A 1 456 ? 37.812 -0.454 -55.232 1.00 94.62 456 ALA A O 1
ATOM 3629 N N . GLY A 1 457 ? 38.269 -2.393 -54.204 1.00 95.81 457 GLY A N 1
ATOM 3630 C CA . GLY A 1 457 ? 37.139 -2.355 -53.280 1.00 95.81 457 GLY A CA 1
ATOM 3631 C C . GLY A 1 457 ? 37.185 -1.170 -52.312 1.00 95.81 457 GLY A C 1
ATOM 3632 O O . GLY A 1 457 ? 36.136 -0.645 -51.948 1.00 95.81 457 GLY A O 1
ATOM 3633 N N . LEU A 1 458 ? 38.376 -0.712 -51.911 1.00 96.00 458 LEU A N 1
ATOM 3634 C CA . LEU A 1 458 ? 38.546 0.526 -51.145 1.00 96.00 458 LEU A CA 1
ATOM 3635 C C . LEU A 1 458 ? 38.148 1.756 -51.972 1.00 96.00 458 LEU A C 1
ATOM 3637 O O . LEU A 1 458 ? 37.418 2.622 -51.493 1.00 96.00 458 LEU A O 1
ATOM 3641 N N . ASN A 1 459 ? 38.585 1.816 -53.231 1.00 93.75 459 ASN A N 1
ATOM 3642 C CA . ASN A 1 459 ? 38.222 2.897 -54.144 1.00 93.75 459 ASN A CA 1
ATOM 3643 C C . ASN A 1 459 ? 36.718 2.900 -54.466 1.00 93.75 459 ASN A C 1
ATOM 3645 O O . ASN A 1 459 ? 36.103 3.962 -54.496 1.00 93.75 459 ASN A O 1
ATOM 3649 N N . GLU A 1 460 ? 36.113 1.728 -54.673 1.00 93.19 460 GLU A N 1
ATOM 3650 C CA . GLU A 1 460 ? 34.666 1.573 -54.858 1.00 93.19 460 GLU A CA 1
ATOM 3651 C C . GLU A 1 460 ? 33.891 2.031 -53.620 1.00 93.19 460 GLU A C 1
ATOM 3653 O O . GLU A 1 460 ? 32.896 2.740 -53.753 1.00 93.19 460 GLU A O 1
ATOM 3658 N N . PHE A 1 461 ? 34.378 1.697 -52.421 1.00 93.50 461 PHE A N 1
ATOM 3659 C CA . PHE A 1 461 ? 33.786 2.144 -51.161 1.00 93.50 461 PHE A CA 1
ATOM 3660 C C . PHE A 1 461 ? 33.791 3.673 -51.033 1.00 93.50 461 PHE A C 1
ATOM 3662 O O . PHE A 1 461 ? 32.767 4.267 -50.708 1.00 93.50 461 PHE A O 1
ATOM 3669 N N . VAL A 1 462 ? 34.900 4.332 -51.379 1.00 91.88 462 VAL A N 1
ATOM 3670 C CA . VAL A 1 462 ? 34.969 5.804 -51.439 1.00 91.88 462 VAL A CA 1
ATOM 3671 C C . VAL A 1 462 ? 34.037 6.371 -52.513 1.00 91.88 462 VAL A C 1
ATOM 3673 O O . VAL A 1 462 ? 33.380 7.391 -52.299 1.00 91.88 462 VAL A O 1
ATOM 3676 N N . ALA A 1 463 ? 33.933 5.701 -53.662 1.00 90.50 463 ALA A N 1
ATOM 3677 C CA . ALA A 1 463 ? 33.088 6.135 -54.771 1.00 90.50 463 ALA A CA 1
ATOM 3678 C C . ALA A 1 463 ? 31.582 6.103 -54.457 1.00 90.50 463 ALA A C 1
ATOM 3680 O O . ALA A 1 463 ? 30.823 6.761 -55.174 1.00 90.50 463 ALA A O 1
ATOM 3681 N N . LEU A 1 464 ? 31.160 5.424 -53.377 1.00 89.44 464 LEU A N 1
ATOM 3682 C CA . LEU A 1 464 ? 29.789 5.481 -52.853 1.00 89.44 464 LEU A CA 1
ATOM 3683 C C . LEU A 1 464 ? 29.364 6.902 -52.451 1.00 89.44 464 LEU A C 1
ATOM 3685 O O . LEU A 1 464 ? 28.168 7.166 -52.338 1.00 89.44 464 LEU A O 1
ATOM 3689 N N . GLY A 1 465 ? 30.317 7.817 -52.231 1.00 87.00 465 GLY A N 1
ATOM 3690 C CA . GLY A 1 465 ? 30.017 9.209 -51.893 1.00 87.00 465 GLY A CA 1
ATOM 3691 C C . GLY A 1 465 ? 29.557 9.414 -50.451 1.00 87.00 465 GLY A C 1
ATOM 3692 O O . GLY A 1 465 ? 29.006 10.459 -50.115 1.00 87.00 465 GLY A O 1
ATOM 3693 N N . TRP A 1 466 ? 29.747 8.412 -49.595 1.00 90.56 466 TRP A N 1
ATOM 3694 C CA . TRP A 1 466 ? 29.390 8.498 -48.185 1.00 90.56 466 TRP A CA 1
ATOM 3695 C C . TRP A 1 466 ? 30.283 9.514 -47.473 1.00 90.56 466 TRP A C 1
ATOM 3697 O O . TRP A 1 466 ? 31.461 9.664 -47.806 1.00 90.56 466 TRP A O 1
ATOM 3707 N N . LYS A 1 467 ? 29.733 10.207 -46.470 1.00 89.12 467 LYS A N 1
ATOM 3708 C CA . LYS A 1 467 ? 30.493 11.197 -45.701 1.00 89.12 467 LYS A CA 1
ATOM 3709 C C . LYS A 1 467 ? 31.653 10.491 -44.998 1.00 89.12 467 LYS A C 1
ATOM 3711 O O . LYS A 1 467 ? 31.431 9.633 -44.146 1.00 89.12 467 LYS A O 1
ATOM 3716 N N . ILE A 1 468 ? 32.881 10.851 -45.351 1.00 91.38 468 ILE A N 1
ATOM 3717 C CA . ILE A 1 468 ? 34.081 10.307 -44.713 1.00 91.38 468 ILE A CA 1
ATOM 3718 C C . ILE A 1 468 ? 34.190 10.908 -43.308 1.00 91.38 468 ILE A C 1
ATOM 3720 O O . ILE A 1 468 ? 34.135 12.126 -43.144 1.00 91.38 468 ILE A O 1
ATOM 3724 N N . ARG A 1 469 ? 34.322 10.045 -42.299 1.00 92.62 469 ARG A N 1
ATOM 3725 C CA . ARG A 1 469 ? 34.662 10.437 -40.928 1.00 92.62 469 ARG A CA 1
ATOM 3726 C C . ARG A 1 469 ? 36.152 10.734 -40.843 1.00 92.62 469 ARG A C 1
ATOM 3728 O O . ARG A 1 469 ? 36.539 11.820 -40.427 1.00 92.62 469 ARG A O 1
ATOM 3735 N N . GLU A 1 470 ? 36.961 9.765 -41.256 1.00 95.75 470 GLU A N 1
ATOM 3736 C CA . GLU A 1 470 ? 38.417 9.862 -41.278 1.00 95.75 470 GLU A CA 1
ATOM 3737 C C . GLU A 1 470 ? 39.030 8.827 -42.225 1.00 95.75 470 GLU A C 1
ATOM 3739 O O . GLU A 1 470 ? 38.400 7.821 -42.568 1.00 95.75 470 GLU A O 1
ATOM 3744 N N . VAL A 1 471 ? 40.262 9.094 -42.650 1.00 96.81 471 VAL A N 1
ATOM 3745 C CA . VAL A 1 471 ? 41.114 8.131 -43.346 1.00 96.81 471 VAL A CA 1
ATOM 3746 C C . VAL A 1 471 ? 42.352 7.902 -42.503 1.00 96.81 471 VAL A C 1
ATOM 3748 O O . VAL A 1 471 ? 43.147 8.818 -42.292 1.00 96.81 471 VAL A O 1
ATOM 3751 N N . GLU A 1 472 ? 42.508 6.669 -42.050 1.00 97.94 472 GLU A N 1
ATOM 3752 C CA . GLU A 1 472 ? 43.642 6.215 -41.263 1.00 97.94 472 GLU A CA 1
ATOM 3753 C C . GLU A 1 472 ? 44.688 5.608 -42.193 1.00 97.94 472 GLU A C 1
ATOM 3755 O O . GLU A 1 472 ? 44.383 4.770 -43.047 1.00 97.94 472 GLU A O 1
ATOM 3760 N N . ILE A 1 473 ? 45.938 6.036 -42.042 1.00 98.06 473 ILE A N 1
ATOM 3761 C CA . ILE A 1 473 ? 47.070 5.494 -42.783 1.00 98.06 473 ILE A CA 1
ATOM 3762 C C . ILE A 1 473 ? 48.187 5.171 -41.812 1.00 98.06 473 ILE A C 1
ATOM 3764 O O . ILE A 1 473 ? 48.784 6.073 -41.229 1.00 98.06 473 ILE A O 1
ATOM 3768 N N . THR A 1 474 ? 48.537 3.892 -41.720 1.00 97.94 474 THR A N 1
ATOM 3769 C CA . THR A 1 474 ? 49.625 3.434 -40.854 1.00 97.94 474 THR A CA 1
ATOM 3770 C C . THR A 1 474 ? 50.753 2.855 -41.688 1.00 97.94 474 THR A C 1
ATOM 3772 O O . THR A 1 474 ? 50.584 1.872 -42.411 1.00 97.94 474 THR A O 1
ATOM 3775 N N . GLY A 1 475 ? 51.929 3.472 -41.601 1.00 97.56 475 GLY A N 1
ATOM 3776 C CA . GLY A 1 475 ? 53.148 2.969 -42.227 1.00 97.56 475 GLY A CA 1
ATOM 3777 C C . GLY A 1 475 ? 53.893 1.993 -41.322 1.00 97.56 475 GLY A C 1
ATOM 3778 O O . GLY A 1 475 ? 54.087 2.270 -40.137 1.00 97.56 475 GLY A O 1
ATOM 3779 N N . TRP A 1 476 ? 54.381 0.897 -41.905 1.00 97.25 476 TRP A N 1
ATOM 3780 C CA . TRP A 1 476 ? 55.146 -0.138 -41.214 1.00 97.25 476 TRP A CA 1
ATOM 3781 C C . TRP A 1 476 ? 56.476 -0.428 -41.914 1.00 97.25 476 TRP A C 1
ATOM 3783 O O . TRP A 1 476 ? 56.609 -0.391 -43.148 1.00 97.25 476 TRP A O 1
ATOM 3793 N N . ALA A 1 477 ? 57.487 -0.735 -41.110 1.00 96.19 477 ALA A N 1
ATOM 3794 C CA . ALA A 1 477 ? 58.739 -1.320 -41.555 1.00 96.19 477 ALA A CA 1
ATOM 3795 C C . ALA A 1 477 ? 58.828 -2.786 -41.124 1.00 96.19 477 ALA A C 1
ATOM 3797 O O . ALA A 1 477 ? 58.287 -3.190 -40.105 1.00 96.19 477 ALA A O 1
ATOM 3798 N N . SER A 1 478 ? 59.523 -3.601 -41.904 1.00 94.00 478 SER A N 1
ATOM 3799 C CA . SER A 1 478 ? 59.892 -4.957 -41.498 1.00 94.00 478 SER A CA 1
ATOM 3800 C C . SER A 1 478 ? 61.036 -4.894 -40.469 1.00 94.00 478 SER A C 1
ATOM 3802 O O . SER A 1 478 ? 61.890 -4.009 -40.589 1.00 94.00 478 SER A O 1
ATOM 3804 N N . PRO A 1 479 ? 61.127 -5.827 -39.500 1.00 91.50 479 PRO A N 1
ATOM 3805 C CA . PRO A 1 479 ? 62.186 -5.841 -38.474 1.00 91.50 479 PRO A CA 1
ATOM 3806 C C . PRO A 1 479 ? 63.592 -6.258 -38.961 1.00 91.50 479 PRO A C 1
ATOM 3808 O O . PRO A 1 479 ? 64.247 -7.111 -38.372 1.00 91.50 479 PRO A O 1
ATOM 3811 N N . GLU A 1 480 ? 64.062 -5.676 -40.063 1.00 86.75 480 GLU A N 1
ATOM 3812 C CA . GLU A 1 480 ? 65.335 -6.011 -40.724 1.00 86.75 480 GLU A CA 1
ATOM 3813 C C . GLU A 1 480 ? 66.270 -4.807 -40.899 1.00 86.75 480 GLU A C 1
ATOM 3815 O O . GLU A 1 480 ? 67.192 -4.853 -41.703 1.00 86.75 480 GLU A O 1
ATOM 3820 N N . GLY A 1 481 ? 66.016 -3.697 -40.217 1.00 85.31 481 GLY A N 1
ATOM 3821 C CA . GLY A 1 481 ? 66.867 -2.513 -40.261 1.00 85.31 481 GLY A CA 1
ATOM 3822 C C . GLY A 1 481 ? 66.977 -1.875 -38.886 1.00 85.31 481 GLY A C 1
ATOM 3823 O O . GLY A 1 481 ? 66.167 -2.152 -37.999 1.00 85.31 481 GLY A O 1
ATOM 3824 N N . GLU A 1 482 ? 67.967 -0.998 -38.716 1.00 87.50 482 GLU A N 1
ATOM 3825 C CA . GLU A 1 482 ? 68.137 -0.246 -37.472 1.00 87.50 482 GLU A CA 1
ATOM 3826 C C . GLU A 1 482 ? 66.836 0.476 -37.083 1.00 87.50 482 GLU A C 1
ATOM 3828 O O . GLU A 1 482 ? 66.149 1.043 -37.935 1.00 87.50 482 GLU A O 1
ATOM 3833 N N . GLU A 1 483 ? 66.511 0.497 -35.789 1.00 86.00 483 GLU A N 1
ATOM 3834 C CA . GLU A 1 483 ? 65.236 1.011 -35.263 1.00 86.00 483 GLU A CA 1
ATOM 3835 C C . GLU A 1 483 ? 64.905 2.427 -35.778 1.00 86.00 483 GLU A C 1
ATOM 3837 O O . GLU A 1 483 ? 63.799 2.681 -36.257 1.00 86.00 483 GLU A O 1
ATOM 3842 N N . LEU A 1 484 ? 65.882 3.346 -35.740 1.00 88.31 484 LEU A N 1
ATOM 3843 C CA . LEU A 1 484 ? 65.710 4.723 -36.223 1.00 88.31 484 LEU A CA 1
ATOM 3844 C C . LEU A 1 484 ? 65.483 4.780 -37.737 1.00 88.31 484 LEU A C 1
ATOM 3846 O O . LEU A 1 484 ? 64.633 5.536 -38.200 1.00 88.31 484 LEU A O 1
ATOM 3850 N N . PHE A 1 485 ? 66.201 3.955 -38.501 1.00 92.38 485 PHE A N 1
ATOM 3851 C CA . PHE A 1 485 ? 66.012 3.861 -39.945 1.00 92.38 485 PHE A CA 1
ATOM 3852 C C . PHE A 1 485 ? 64.616 3.325 -40.285 1.00 92.38 485 PHE A C 1
ATOM 3854 O O . PHE A 1 485 ? 63.941 3.868 -41.155 1.00 92.38 485 PHE A O 1
ATOM 3861 N N . ASN A 1 486 ? 64.156 2.295 -39.575 1.00 93.69 486 ASN A N 1
ATOM 3862 C CA . ASN A 1 486 ? 62.842 1.696 -39.779 1.00 93.69 486 ASN A CA 1
ATOM 3863 C C . ASN A 1 486 ? 61.696 2.621 -39.366 1.00 93.69 486 ASN A C 1
ATOM 3865 O O . ASN A 1 486 ? 60.669 2.656 -40.046 1.00 93.69 486 ASN A O 1
ATOM 3869 N N . ARG A 1 487 ? 61.885 3.425 -38.315 1.00 92.94 487 ARG A N 1
ATOM 3870 C CA . ARG A 1 487 ? 60.963 4.508 -37.961 1.00 92.94 487 ARG A CA 1
ATOM 3871 C C . ARG A 1 487 ? 60.808 5.493 -39.123 1.00 92.94 487 ARG A C 1
ATOM 3873 O O . ARG A 1 487 ? 59.693 5.668 -39.609 1.00 92.94 487 ARG A O 1
ATOM 3880 N N . ASP A 1 488 ? 61.905 6.054 -39.623 1.00 95.88 488 ASP A N 1
ATOM 3881 C CA . ASP A 1 488 ? 61.874 7.050 -40.705 1.00 95.88 488 ASP A CA 1
ATOM 3882 C C . ASP A 1 488 ? 61.380 6.434 -42.041 1.00 95.88 488 ASP A C 1
ATOM 3884 O O . ASP A 1 488 ? 60.702 7.074 -42.855 1.00 95.88 488 ASP A O 1
ATOM 3888 N N . LEU A 1 489 ? 61.664 5.145 -42.268 1.00 96.25 489 LEU A N 1
ATOM 3889 C CA . LEU A 1 489 ? 61.162 4.387 -43.415 1.00 96.25 489 LEU A CA 1
ATOM 3890 C C . LEU A 1 489 ? 59.644 4.184 -43.344 1.00 96.25 489 LEU A C 1
ATOM 3892 O O . LEU A 1 489 ? 58.961 4.333 -44.360 1.00 96.25 489 LEU A O 1
ATOM 3896 N N . SER A 1 490 ? 59.119 3.847 -42.166 1.00 97.06 490 SER A N 1
ATOM 3897 C CA . SER A 1 490 ? 57.682 3.679 -41.942 1.00 97.06 490 SER A CA 1
ATOM 3898 C C . SER A 1 490 ? 56.920 5.001 -42.123 1.00 97.06 490 SER A C 1
ATOM 3900 O O . SER A 1 490 ? 55.891 5.009 -42.798 1.00 97.06 490 SER A O 1
ATOM 3902 N N . GLU A 1 491 ? 57.485 6.130 -41.675 1.00 97.88 491 GLU A N 1
ATOM 3903 C CA . GLU A 1 491 ? 56.964 7.485 -41.933 1.00 97.88 491 GLU A CA 1
ATOM 3904 C C . GLU A 1 491 ? 56.926 7.797 -43.438 1.00 97.88 491 GLU A C 1
ATOM 3906 O O . GLU A 1 491 ? 55.927 8.258 -43.992 1.00 97.88 491 GLU A O 1
ATOM 3911 N N . SER A 1 492 ? 57.997 7.468 -44.160 1.00 97.81 492 SER A N 1
ATOM 3912 C CA . SER A 1 492 ? 58.047 7.685 -45.611 1.00 97.81 492 SER A CA 1
ATOM 3913 C C . SER A 1 492 ? 57.030 6.816 -46.374 1.00 97.81 492 SER A C 1
ATOM 3915 O O . SER A 1 492 ? 56.519 7.211 -47.431 1.00 97.81 492 SER A O 1
ATOM 3917 N N . ARG A 1 493 ? 56.720 5.619 -45.860 1.00 98.06 493 ARG A N 1
ATOM 3918 C CA . ARG A 1 493 ? 55.711 4.709 -46.429 1.00 98.06 493 ARG A CA 1
ATOM 3919 C C . ARG A 1 493 ? 54.291 5.200 -46.173 1.00 98.06 493 ARG A C 1
ATOM 3921 O O . ARG A 1 493 ? 53.505 5.198 -47.121 1.00 98.06 493 ARG A O 1
ATOM 3928 N N . SER A 1 494 ? 53.980 5.686 -44.970 1.00 97.56 494 SER A N 1
ATOM 3929 C CA . SER A 1 494 ? 52.675 6.302 -44.691 1.00 97.56 494 SER A CA 1
ATOM 3930 C C . SER A 1 494 ? 52.461 7.553 -45.550 1.00 97.56 494 SER A C 1
ATOM 3932 O O . SER A 1 494 ? 51.423 7.683 -46.198 1.00 97.56 494 SER A O 1
ATOM 3934 N N . ALA A 1 495 ? 53.484 8.400 -45.716 1.00 97.19 495 ALA A N 1
ATOM 3935 C CA . ALA A 1 495 ? 53.432 9.538 -46.637 1.00 97.19 495 ALA A CA 1
ATOM 3936 C C . ALA A 1 495 ? 53.204 9.110 -48.102 1.00 97.19 495 ALA A C 1
ATOM 3938 O O . ALA A 1 495 ? 52.499 9.781 -48.863 1.00 97.19 495 ALA A O 1
ATOM 3939 N N . THR A 1 496 ? 53.775 7.979 -48.523 1.00 97.75 496 THR A N 1
ATOM 3940 C CA . THR A 1 496 ? 53.551 7.433 -49.870 1.00 97.75 496 THR A CA 1
ATOM 3941 C C . THR A 1 496 ? 52.122 6.924 -50.048 1.00 97.75 496 THR A C 1
ATOM 3943 O O . THR A 1 496 ? 51.505 7.206 -51.077 1.00 97.75 496 THR A O 1
ATOM 3946 N N . ALA A 1 497 ? 51.577 6.226 -49.052 1.00 97.44 497 ALA A N 1
ATOM 3947 C CA . ALA A 1 497 ? 50.191 5.770 -49.049 1.00 97.44 497 ALA A CA 1
ATOM 3948 C C . ALA A 1 497 ? 49.192 6.933 -49.033 1.00 97.44 497 ALA A C 1
ATOM 3950 O O . ALA A 1 497 ? 48.235 6.922 -49.804 1.00 97.44 497 ALA A O 1
ATOM 3951 N N . HIS A 1 498 ? 49.471 7.991 -48.270 1.00 96.12 498 HIS A N 1
ATOM 3952 C CA . HIS A 1 498 ? 48.677 9.218 -48.286 1.00 96.12 498 HIS A CA 1
ATOM 3953 C C . HIS A 1 498 ? 48.655 9.863 -49.677 1.00 96.12 498 HIS A C 1
ATOM 3955 O O . HIS A 1 498 ? 47.588 10.173 -50.206 1.00 96.12 498 HIS A O 1
ATOM 3961 N N . ASN A 1 499 ? 49.813 9.985 -50.333 1.00 95.25 499 ASN A N 1
ATOM 3962 C CA . ASN A 1 499 ? 49.886 10.508 -51.700 1.00 95.25 499 ASN A CA 1
ATOM 3963 C C . ASN A 1 499 ? 49.148 9.625 -52.719 1.00 95.25 499 ASN A C 1
ATOM 3965 O O . ASN A 1 499 ? 48.539 10.148 -53.656 1.00 95.25 499 ASN A O 1
ATOM 3969 N N . TYR A 1 500 ? 49.206 8.300 -52.551 1.00 95.69 500 TYR A N 1
ATOM 3970 C CA . TYR A 1 500 ? 48.427 7.363 -53.355 1.00 95.69 500 TYR A CA 1
ATOM 3971 C C . TYR A 1 500 ? 46.926 7.607 -53.166 1.00 95.69 500 TYR A C 1
ATOM 3973 O O . TYR A 1 500 ? 46.233 7.868 -54.149 1.00 95.69 500 TYR A O 1
ATOM 3981 N N . MET A 1 501 ? 46.444 7.632 -51.920 1.00 94.69 501 MET A N 1
ATOM 3982 C CA . MET A 1 501 ? 45.023 7.806 -51.625 1.00 94.69 501 MET A CA 1
ATOM 3983 C C . MET A 1 501 ? 44.499 9.160 -52.110 1.00 94.69 501 MET A C 1
ATOM 3985 O O . MET A 1 501 ? 43.476 9.230 -52.783 1.00 94.69 501 MET A O 1
ATOM 3989 N N . MET A 1 502 ? 45.257 10.235 -51.887 1.00 91.94 502 MET A N 1
ATOM 3990 C CA . MET A 1 502 ? 44.957 11.571 -52.411 1.00 91.94 502 MET A CA 1
ATOM 3991 C C . MET A 1 502 ? 44.798 11.590 -53.935 1.00 91.94 502 MET A C 1
ATOM 3993 O O . MET A 1 502 ? 43.979 12.338 -54.475 1.00 91.94 502 MET A O 1
ATOM 3997 N N . LYS A 1 503 ? 45.598 10.799 -54.658 1.00 92.06 503 LYS A N 1
ATOM 3998 C CA . LYS A 1 503 ? 45.507 10.693 -56.116 1.00 92.06 503 LYS A CA 1
ATOM 3999 C C . LYS A 1 503 ? 44.271 9.904 -56.542 1.00 92.06 503 LYS A C 1
ATOM 4001 O O . LYS A 1 503 ? 43.590 10.345 -57.469 1.00 92.06 503 LYS A O 1
ATOM 4006 N N . GLU A 1 504 ? 43.982 8.786 -55.882 1.00 92.50 504 GLU A N 1
ATOM 4007 C CA . GLU A 1 504 ? 42.802 7.971 -56.181 1.00 92.50 504 GLU A CA 1
ATOM 4008 C C . GLU A 1 504 ? 41.509 8.730 -55.863 1.00 92.50 504 GLU A C 1
ATOM 4010 O O . GLU A 1 504 ? 40.640 8.813 -56.724 1.00 92.50 504 GLU A O 1
ATOM 4015 N N . MET A 1 505 ? 41.416 9.426 -54.727 1.00 91.25 505 MET A N 1
ATOM 4016 C CA . MET A 1 505 ? 40.258 10.271 -54.398 1.00 91.25 505 MET A CA 1
ATOM 4017 C C . MET A 1 505 ? 40.030 11.387 -55.423 1.00 91.25 505 MET A C 1
ATOM 4019 O O . MET A 1 505 ? 38.902 11.612 -55.851 1.00 91.25 505 MET A O 1
ATOM 4023 N N . LYS A 1 506 ? 41.094 12.051 -55.900 1.00 88.19 506 LYS A N 1
ATOM 4024 C CA . LYS A 1 506 ? 40.993 13.054 -56.981 1.00 88.19 506 LYS A CA 1
ATOM 4025 C C . LYS A 1 506 ? 40.551 12.460 -58.314 1.00 88.19 506 LYS A C 1
ATOM 4027 O O . LYS A 1 506 ? 40.005 13.179 -59.149 1.00 88.19 506 LYS A O 1
ATOM 4032 N N . LYS A 1 507 ? 40.865 11.189 -58.563 1.00 89.50 507 LYS A N 1
ATOM 4033 C CA . LYS A 1 507 ? 40.401 10.469 -59.747 1.00 89.50 507 LYS A CA 1
ATOM 4034 C C . LYS A 1 507 ? 38.918 10.123 -59.593 1.00 89.50 507 LYS A C 1
ATOM 4036 O O . LYS A 1 507 ? 38.143 10.461 -60.480 1.00 89.50 507 LYS A O 1
ATOM 4041 N N . ILE A 1 508 ? 38.528 9.568 -58.446 1.00 89.44 508 ILE A N 1
ATOM 4042 C CA . ILE A 1 508 ? 37.138 9.236 -58.111 1.00 89.44 508 ILE A CA 1
ATOM 4043 C C . ILE A 1 508 ? 36.249 10.481 -58.199 1.00 89.44 508 ILE A C 1
ATOM 4045 O O . ILE A 1 508 ? 35.221 10.423 -58.857 1.00 89.44 508 ILE A O 1
ATOM 4049 N N . ALA A 1 509 ? 36.672 11.629 -57.661 1.00 85.56 509 ALA A N 1
ATOM 4050 C CA . ALA A 1 509 ? 35.915 12.886 -57.736 1.00 85.56 509 ALA A CA 1
ATOM 4051 C C . ALA A 1 509 ? 35.690 13.405 -59.173 1.00 85.56 509 ALA A C 1
ATOM 4053 O O . ALA A 1 509 ? 34.780 14.189 -59.417 1.00 85.56 509 ALA A O 1
ATOM 4054 N N . LYS A 1 510 ? 36.516 12.994 -60.147 1.00 84.81 510 LYS A N 1
ATOM 4055 C CA . LYS A 1 510 ? 36.322 13.342 -61.569 1.00 84.81 510 LYS A CA 1
ATOM 4056 C C . LYS A 1 510 ? 35.406 12.368 -62.302 1.00 84.81 510 LYS A C 1
ATOM 4058 O O . LYS A 1 510 ? 34.843 12.733 -63.330 1.00 84.81 510 LYS A O 1
ATOM 4063 N N . GLU A 1 511 ? 35.343 11.126 -61.833 1.00 82.94 511 GLU A N 1
ATOM 4064 C CA . GLU A 1 511 ? 34.681 10.008 -62.512 1.00 82.94 511 GLU A CA 1
ATOM 4065 C C . GLU A 1 511 ? 33.312 9.676 -61.893 1.00 82.94 511 GLU A C 1
ATOM 4067 O O . GLU A 1 511 ? 32.425 9.204 -62.601 1.00 82.94 511 GLU A O 1
ATOM 4072 N N . SER A 1 512 ? 33.121 9.944 -60.598 1.00 76.75 512 SER A N 1
ATOM 4073 C CA . SER A 1 512 ? 31.893 9.691 -59.841 1.00 76.75 512 SER A CA 1
ATOM 4074 C C . SER A 1 512 ? 31.114 10.981 -59.613 1.00 76.75 512 SER A C 1
ATOM 4076 O O . SER A 1 512 ? 31.664 11.980 -59.164 1.00 76.75 512 SER A O 1
ATOM 4078 N N . THR A 1 513 ? 29.805 10.942 -59.859 1.00 73.00 513 THR A N 1
ATOM 4079 C CA . THR A 1 513 ? 28.875 12.031 -59.516 1.00 73.00 513 THR A CA 1
ATOM 4080 C C . THR A 1 513 ? 28.438 12.005 -58.050 1.00 73.00 513 THR A C 1
ATOM 4082 O O . THR A 1 513 ? 27.763 12.927 -57.600 1.00 73.00 513 THR A O 1
ATOM 4085 N N . CYS A 1 514 ? 28.755 10.930 -57.322 1.00 72.50 514 CYS A N 1
ATOM 4086 C CA . CYS A 1 514 ? 28.337 10.724 -55.934 1.00 72.50 514 CYS A CA 1
ATOM 4087 C C . CYS A 1 514 ? 29.384 11.223 -54.927 1.00 72.50 514 CYS A C 1
ATOM 4089 O O . CYS A 1 514 ? 29.020 11.612 -53.823 1.00 72.50 514 CYS A O 1
ATOM 4091 N N . PHE A 1 515 ? 30.668 11.241 -55.296 1.00 79.56 515 PHE A N 1
ATOM 4092 C CA . PHE A 1 515 ? 31.758 11.695 -54.430 1.00 79.56 515 PHE A CA 1
ATOM 4093 C C . PHE A 1 515 ? 32.178 13.129 -54.786 1.00 79.56 515 PHE A C 1
ATOM 4095 O O . PHE A 1 515 ? 32.994 13.342 -55.681 1.00 79.56 515 PHE A O 1
ATOM 4102 N N . ASN A 1 516 ? 31.623 14.109 -54.069 1.00 68.00 516 ASN A N 1
ATOM 4103 C CA . ASN A 1 516 ? 31.902 15.533 -54.270 1.00 68.00 516 ASN A CA 1
ATOM 4104 C C . ASN A 1 516 ? 32.852 16.053 -53.189 1.00 68.00 516 ASN A C 1
ATOM 4106 O O . ASN A 1 516 ? 32.409 16.570 -52.168 1.00 68.00 516 ASN A O 1
ATOM 4110 N N . VAL A 1 517 ? 34.154 15.904 -53.426 1.00 71.75 517 VAL A N 1
ATOM 4111 C CA . VAL A 1 517 ? 35.211 16.501 -52.599 1.00 71.75 517 VAL A CA 1
ATOM 4112 C C . VAL A 1 517 ? 36.141 17.279 -53.526 1.00 71.75 517 VAL A C 1
ATOM 4114 O O . VAL A 1 517 ? 36.839 16.683 -54.353 1.00 71.75 517 VAL A O 1
ATOM 4117 N N . GLU A 1 518 ? 36.132 18.610 -53.426 1.00 63.09 518 GLU A N 1
ATOM 4118 C CA . GLU A 1 518 ? 36.910 19.485 -54.316 1.00 63.09 518 GLU A CA 1
ATOM 4119 C C . GLU A 1 518 ? 38.396 19.474 -53.934 1.00 63.09 518 GLU A C 1
ATOM 4121 O O . GLU A 1 518 ? 39.275 19.365 -54.800 1.00 63.09 518 GLU A O 1
ATOM 4126 N N . CYS A 1 519 ? 38.686 19.515 -52.630 1.00 66.69 519 CYS A N 1
ATOM 4127 C CA . CYS A 1 519 ? 40.028 19.406 -52.077 1.00 66.69 519 CYS A CA 1
ATOM 4128 C C . CYS A 1 519 ? 40.095 18.353 -50.954 1.00 66.69 519 CYS A C 1
ATOM 4130 O O . CYS A 1 519 ? 40.015 18.690 -49.771 1.00 66.69 519 CYS A O 1
ATOM 4132 N N . PRO A 1 520 ? 40.375 17.073 -51.284 1.00 73.31 520 PRO A N 1
ATOM 4133 C CA . PRO A 1 520 ? 40.459 15.995 -50.289 1.00 73.31 520 PRO A CA 1
ATOM 4134 C C . PRO A 1 520 ? 41.483 16.218 -49.170 1.00 73.31 520 PRO A C 1
ATOM 4136 O O . PRO A 1 520 ? 41.420 15.566 -48.138 1.00 73.31 520 PRO A O 1
ATOM 4139 N N . LYS A 1 521 ? 42.435 17.138 -49.354 1.00 69.88 521 LYS A N 1
ATOM 4140 C CA . LYS A 1 521 ? 43.433 17.477 -48.336 1.00 69.88 521 LYS A CA 1
ATOM 4141 C C . LYS A 1 521 ? 42.832 18.267 -47.171 1.00 69.88 521 LYS A C 1
ATOM 4143 O O . LYS A 1 521 ? 43.256 18.075 -46.039 1.00 69.88 521 LYS A O 1
ATOM 4148 N N . ASP A 1 522 ? 41.906 19.170 -47.475 1.00 71.75 522 ASP A N 1
ATOM 4149 C CA . ASP A 1 522 ? 41.391 20.154 -46.521 1.00 71.75 522 ASP A CA 1
ATOM 4150 C C . ASP A 1 522 ? 40.005 19.747 -45.984 1.00 71.75 522 ASP A C 1
ATOM 4152 O O . ASP A 1 522 ? 39.583 20.220 -44.934 1.00 71.75 522 ASP A O 1
ATOM 4156 N N . GLU A 1 523 ? 39.310 18.848 -46.692 1.00 77.19 523 GLU A N 1
ATOM 4157 C CA . GLU A 1 523 ? 37.943 18.403 -46.379 1.00 77.19 523 GLU A CA 1
ATOM 4158 C C . GLU A 1 523 ? 37.872 17.043 -45.660 1.00 77.19 523 GLU A C 1
ATOM 4160 O O . GLU A 1 523 ? 36.812 16.670 -45.159 1.00 77.19 523 GLU A O 1
ATOM 4165 N N . ILE A 1 524 ? 38.976 16.290 -45.604 1.00 87.25 524 ILE A N 1
ATOM 4166 C CA . ILE A 1 524 ? 39.034 14.961 -44.977 1.00 87.25 524 ILE A CA 1
ATOM 4167 C C . ILE A 1 524 ? 39.923 15.020 -43.738 1.00 87.25 524 ILE A C 1
ATOM 4169 O O . ILE A 1 524 ? 41.011 15.593 -43.768 1.00 87.25 524 ILE A O 1
ATOM 4173 N N . ASN A 1 525 ? 39.473 14.383 -42.656 1.00 91.75 525 ASN A N 1
ATOM 4174 C CA . ASN A 1 525 ? 40.320 14.133 -41.498 1.00 91.75 525 ASN A CA 1
ATOM 4175 C C . ASN A 1 525 ? 41.300 12.990 -41.812 1.00 91.75 525 ASN A C 1
ATOM 4177 O O . ASN A 1 525 ? 40.872 11.862 -42.060 1.00 91.75 525 ASN A O 1
ATOM 4181 N N . TRP A 1 526 ? 42.598 13.288 -41.823 1.00 94.25 526 TRP A N 1
ATOM 4182 C CA . TRP A 1 526 ? 43.658 12.320 -42.099 1.00 94.25 526 TRP A CA 1
ATOM 4183 C C . TRP A 1 526 ? 44.387 11.970 -40.806 1.00 94.25 526 TRP A C 1
ATOM 4185 O O . TRP A 1 526 ? 45.079 12.821 -40.248 1.00 94.25 526 TRP A O 1
ATOM 4195 N N . ASP A 1 527 ? 44.284 10.715 -40.378 1.00 96.19 527 ASP A N 1
ATOM 4196 C CA . ASP A 1 527 ? 45.100 10.180 -39.292 1.00 96.19 527 ASP A CA 1
ATOM 4197 C C . ASP A 1 527 ? 46.266 9.388 -39.889 1.00 96.19 527 ASP A C 1
ATOM 4199 O O . ASP A 1 527 ? 46.116 8.254 -40.342 1.00 96.19 527 ASP A O 1
ATOM 4203 N N . ILE A 1 528 ? 47.431 10.029 -39.988 1.00 96.50 528 ILE A N 1
ATOM 4204 C CA . ILE A 1 528 ? 48.614 9.443 -40.622 1.00 96.50 528 ILE A CA 1
ATOM 4205 C C . ILE A 1 528 ? 49.634 9.132 -39.537 1.00 96.50 528 ILE A C 1
ATOM 4207 O O . ILE A 1 528 ? 50.255 10.036 -38.976 1.00 96.50 528 ILE A O 1
ATOM 4211 N N . THR A 1 529 ? 49.857 7.845 -39.300 1.00 96.75 529 THR A N 1
ATOM 4212 C CA . THR A 1 529 ? 50.767 7.343 -38.273 1.00 96.75 529 THR A CA 1
ATOM 4213 C C . THR A 1 529 ? 51.861 6.460 -38.873 1.00 96.75 529 THR A C 1
ATOM 4215 O O . THR A 1 529 ? 51.822 6.033 -40.034 1.00 96.75 529 THR A O 1
ATOM 4218 N N . TRP A 1 530 ? 52.906 6.219 -38.088 1.00 96.19 530 TRP A N 1
ATOM 4219 C CA . TRP A 1 530 ? 54.018 5.353 -38.455 1.00 96.19 530 TRP A CA 1
ATOM 4220 C C . TRP A 1 530 ? 54.567 4.682 -37.202 1.00 96.19 530 TRP A C 1
ATOM 4222 O O . TRP A 1 530 ? 54.846 5.338 -36.200 1.00 96.19 530 TRP A O 1
ATOM 4232 N N . GLN A 1 531 ? 54.688 3.361 -37.253 1.00 94.25 531 GLN A N 1
ATOM 4233 C CA . GLN A 1 531 ? 54.934 2.544 -36.061 1.00 94.25 531 GLN A CA 1
ATOM 4234 C C . GLN A 1 531 ? 56.358 1.972 -36.016 1.00 94.25 531 GLN A C 1
ATOM 4236 O O . GLN A 1 531 ? 56.728 1.271 -35.080 1.00 94.25 531 GLN A O 1
ATOM 4241 N N . GLY A 1 532 ? 57.191 2.284 -37.014 1.00 92.69 532 GLY A N 1
ATOM 4242 C CA . GLY A 1 532 ? 58.522 1.701 -37.137 1.00 92.69 532 GLY A CA 1
ATOM 4243 C C . GLY A 1 532 ? 58.461 0.207 -37.478 1.00 92.69 532 GLY A C 1
ATOM 4244 O O . GLY A 1 532 ? 57.632 -0.188 -38.306 1.00 92.69 532 GLY A O 1
ATOM 4245 N N . PRO A 1 533 ? 59.375 -0.619 -36.941 1.00 92.25 533 PRO A N 1
ATOM 4246 C CA . PRO A 1 533 ? 59.407 -2.048 -37.230 1.00 92.25 533 PRO A CA 1
ATOM 4247 C C . PRO A 1 533 ? 58.220 -2.806 -36.613 1.00 92.25 533 PRO A C 1
ATOM 4249 O O . PRO A 1 533 ? 57.995 -2.755 -35.406 1.00 92.25 533 PRO A O 1
ATOM 4252 N N . ASP A 1 534 ? 57.506 -3.572 -37.440 1.00 93.62 534 ASP A N 1
ATOM 4253 C CA . ASP A 1 534 ? 56.356 -4.397 -37.054 1.00 93.62 534 ASP A CA 1
ATOM 4254 C C . ASP A 1 534 ? 56.802 -5.694 -36.356 1.00 93.62 534 ASP A C 1
ATOM 4256 O O . ASP A 1 534 ? 56.823 -6.785 -36.937 1.00 93.62 534 ASP A O 1
ATOM 4260 N N . TRP A 1 535 ? 57.234 -5.562 -35.102 1.00 90.50 535 TRP A N 1
ATOM 4261 C CA . TRP A 1 535 ? 57.683 -6.687 -34.280 1.00 90.50 535 TRP A CA 1
ATOM 4262 C C . TRP A 1 535 ? 56.553 -7.675 -33.971 1.00 90.50 535 TRP A C 1
ATOM 4264 O O . TRP A 1 535 ? 56.778 -8.887 -34.000 1.00 90.50 535 TRP A O 1
ATOM 4274 N N . ASP A 1 536 ? 55.344 -7.178 -33.716 1.00 92.44 536 ASP A N 1
ATOM 4275 C CA . ASP A 1 536 ? 54.187 -8.012 -33.384 1.00 92.44 536 ASP A CA 1
ATOM 4276 C C . ASP A 1 536 ? 53.667 -8.768 -34.613 1.00 92.44 536 ASP A C 1
ATOM 4278 O O . ASP A 1 536 ? 53.388 -9.972 -34.537 1.00 92.44 536 ASP A O 1
ATOM 4282 N N . GLY A 1 537 ? 53.622 -8.107 -35.772 1.00 92.12 537 GLY A N 1
ATOM 4283 C CA . GLY A 1 537 ? 53.334 -8.737 -37.055 1.00 92.12 537 GLY A CA 1
ATOM 4284 C C . GLY A 1 537 ? 54.381 -9.783 -37.421 1.00 92.12 537 GLY A C 1
ATOM 4285 O O . GLY A 1 537 ? 54.026 -10.870 -37.874 1.00 92.12 537 GLY A O 1
ATOM 4286 N N . PHE A 1 538 ? 55.663 -9.529 -37.140 1.00 93.00 538 PHE A N 1
ATOM 4287 C CA . PHE A 1 538 ? 56.719 -10.521 -37.346 1.00 93.00 538 PHE A CA 1
ATOM 4288 C C . PHE A 1 538 ? 56.581 -11.747 -36.443 1.00 93.00 538 PHE A C 1
ATOM 4290 O O . PHE A 1 538 ? 56.648 -12.876 -36.928 1.00 93.00 538 PHE A O 1
ATOM 4297 N N . ILE A 1 539 ? 56.330 -11.548 -35.147 1.00 92.31 539 ILE A N 1
ATOM 4298 C CA . ILE A 1 539 ? 56.059 -12.639 -34.200 1.00 92.31 539 ILE A CA 1
ATOM 4299 C C . ILE A 1 539 ? 54.870 -13.477 -34.683 1.00 92.31 539 ILE A C 1
ATOM 4301 O O . ILE A 1 539 ? 54.947 -14.707 -34.698 1.00 92.31 539 ILE A O 1
ATOM 4305 N N . SER A 1 540 ? 53.800 -12.816 -35.124 1.00 93.69 540 SER A N 1
ATOM 4306 C CA . SER A 1 540 ? 52.598 -13.473 -35.641 1.00 93.69 540 SER A CA 1
ATOM 4307 C C . SER A 1 540 ? 52.868 -14.238 -36.941 1.00 93.69 540 SER A C 1
ATOM 4309 O O . SER A 1 540 ? 52.376 -15.355 -37.114 1.00 93.69 540 SER A O 1
ATOM 4311 N N . ALA A 1 541 ? 53.680 -13.685 -37.844 1.00 92.31 541 ALA A N 1
ATOM 4312 C CA . ALA A 1 541 ? 54.080 -14.342 -39.086 1.00 92.31 541 ALA A CA 1
ATOM 4313 C C . ALA A 1 541 ? 54.935 -15.591 -38.818 1.00 92.31 541 ALA A C 1
ATOM 4315 O O . ALA A 1 541 ? 54.683 -16.642 -39.403 1.00 92.31 541 ALA A O 1
ATOM 4316 N N . VAL A 1 542 ? 55.897 -15.516 -37.889 1.00 92.06 542 VAL A N 1
ATOM 4317 C CA . VAL A 1 542 ? 56.726 -16.665 -37.485 1.00 92.06 542 VAL A CA 1
ATOM 4318 C C . VAL A 1 542 ? 55.874 -17.765 -36.849 1.00 92.06 542 VAL A C 1
ATOM 4320 O O . VAL A 1 542 ? 56.063 -18.939 -37.173 1.00 92.06 542 VAL A O 1
ATOM 4323 N N . ASP A 1 543 ? 54.925 -17.419 -35.976 1.00 92.00 543 ASP A N 1
ATOM 4324 C CA . ASP A 1 543 ? 54.089 -18.411 -35.288 1.00 92.00 543 ASP A CA 1
ATOM 4325 C C . ASP A 1 543 ? 53.210 -19.219 -36.263 1.00 92.00 543 ASP A C 1
ATOM 4327 O O . ASP A 1 543 ? 53.116 -20.452 -36.151 1.00 92.00 543 ASP A O 1
ATOM 4331 N N . ASN A 1 544 ? 52.666 -18.529 -37.274 1.00 92.06 544 ASN A N 1
ATOM 4332 C CA . ASN A 1 544 ? 51.832 -19.091 -38.342 1.00 92.06 544 ASN A CA 1
ATOM 4333 C C . ASN A 1 544 ? 52.625 -19.717 -39.505 1.00 92.06 544 ASN A C 1
ATOM 4335 O O . ASN A 1 544 ? 52.030 -20.330 -40.393 1.00 92.06 544 ASN A O 1
ATOM 4339 N N . SER A 1 545 ? 53.952 -19.585 -39.517 1.00 91.12 545 SER A N 1
ATOM 4340 C CA . SER A 1 545 ? 54.806 -20.128 -40.577 1.00 91.12 545 SER A CA 1
ATOM 4341 C C . SER A 1 545 ? 55.041 -21.640 -40.455 1.00 91.12 545 SER A C 1
ATOM 4343 O O . SER A 1 545 ? 54.839 -22.260 -39.403 1.00 91.12 545 SER A O 1
ATOM 4345 N N . SER A 1 546 ? 55.554 -22.233 -41.536 1.00 87.94 546 SER A N 1
ATOM 4346 C CA . SER A 1 546 ? 56.057 -23.612 -41.577 1.00 87.94 546 SER A CA 1
ATOM 4347 C C . SER A 1 546 ? 57.551 -23.739 -41.240 1.00 87.94 546 SER A C 1
ATOM 4349 O O . SER A 1 546 ? 58.137 -24.784 -41.516 1.00 87.94 546 SER A O 1
ATOM 4351 N N . LEU A 1 547 ? 58.183 -22.705 -40.665 1.00 86.56 547 LEU A N 1
ATOM 4352 C CA . LEU A 1 547 ? 59.613 -22.726 -40.339 1.00 86.56 547 LEU A CA 1
ATOM 4353 C C . LEU A 1 547 ? 59.942 -23.812 -39.299 1.00 86.56 547 LEU A C 1
ATOM 4355 O O . LEU A 1 547 ? 59.290 -23.915 -38.255 1.00 86.56 547 LEU A O 1
ATOM 4359 N N . THR A 1 548 ? 61.007 -24.577 -39.556 1.00 82.19 548 THR A N 1
ATOM 4360 C CA . THR A 1 548 ? 61.428 -25.721 -38.721 1.00 82.19 548 THR A CA 1
ATOM 4361 C C . THR A 1 548 ? 61.762 -25.312 -37.278 1.00 82.19 548 THR A C 1
ATOM 4363 O O . THR A 1 548 ? 61.378 -26.006 -36.337 1.00 82.19 548 THR A O 1
ATOM 4366 N N . ASP A 1 549 ? 62.386 -24.143 -37.083 1.00 83.06 549 ASP A N 1
ATOM 4367 C CA . ASP A 1 549 ? 62.885 -23.668 -35.781 1.00 83.06 549 ASP A CA 1
ATOM 4368 C C . ASP A 1 549 ? 62.080 -22.491 -35.189 1.00 83.06 549 ASP A C 1
ATOM 4370 O O . ASP A 1 549 ? 62.589 -21.714 -34.376 1.00 83.06 549 ASP A O 1
ATOM 4374 N N . LYS A 1 550 ? 60.787 -22.361 -35.530 1.00 89.00 550 LYS A N 1
ATOM 4375 C CA . LYS A 1 550 ? 59.942 -21.216 -35.121 1.00 89.00 550 LYS A CA 1
ATOM 4376 C C . LYS A 1 550 ? 59.960 -20.897 -33.622 1.00 89.00 550 LYS A C 1
ATOM 4378 O O . LYS A 1 550 ? 60.002 -19.736 -33.228 1.00 89.00 550 LYS A O 1
ATOM 4383 N N . ARG A 1 551 ? 59.992 -21.922 -32.760 1.00 86.38 551 ARG A N 1
ATOM 4384 C CA . ARG A 1 551 ? 60.054 -21.742 -31.296 1.00 86.38 551 ARG A CA 1
ATOM 4385 C C . ARG A 1 551 ? 61.361 -21.099 -30.840 1.00 86.38 551 ARG A C 1
ATOM 4387 O O . ARG A 1 551 ? 61.337 -20.286 -29.921 1.00 86.38 551 ARG A O 1
ATOM 4394 N N . ALA A 1 552 ? 62.481 -21.459 -31.462 1.00 84.25 552 ALA A N 1
ATOM 4395 C CA . ALA A 1 552 ? 63.774 -20.865 -31.147 1.00 84.25 552 ALA A CA 1
ATOM 4396 C C . ALA A 1 552 ? 63.807 -19.396 -31.587 1.00 84.25 552 ALA A C 1
ATOM 4398 O O . ALA A 1 552 ? 64.186 -18.540 -30.792 1.00 84.25 552 ALA A O 1
ATOM 4399 N N . ILE A 1 553 ? 63.300 -19.102 -32.789 1.00 86.06 553 ILE A N 1
ATOM 4400 C CA . ILE A 1 553 ? 63.186 -17.741 -33.335 1.00 86.06 553 ILE A CA 1
ATOM 4401 C C . ILE A 1 553 ? 62.361 -16.848 -32.391 1.00 86.06 553 ILE A C 1
ATOM 4403 O O . ILE A 1 553 ? 62.834 -15.803 -31.946 1.00 86.06 553 ILE A O 1
ATOM 4407 N N . LEU A 1 554 ? 61.164 -17.298 -31.996 1.00 89.19 554 LEU A N 1
ATOM 4408 C CA . LEU A 1 554 ? 60.285 -16.555 -31.085 1.00 89.19 554 LEU A CA 1
ATOM 4409 C C . LEU A 1 554 ? 60.909 -16.324 -29.704 1.00 89.19 554 LEU A C 1
ATOM 4411 O O . LEU A 1 554 ? 60.750 -15.243 -29.137 1.00 89.19 554 LEU A O 1
ATOM 4415 N N . ASN A 1 555 ? 61.616 -17.316 -29.155 1.00 87.69 555 ASN A N 1
ATOM 4416 C CA . ASN A 1 555 ? 62.278 -17.183 -27.857 1.00 87.69 555 ASN A CA 1
ATOM 4417 C C . ASN A 1 555 ? 63.413 -16.158 -27.904 1.00 87.69 555 ASN A C 1
ATOM 4419 O O . ASN A 1 555 ? 63.532 -15.354 -26.981 1.00 87.69 555 ASN A O 1
ATOM 4423 N N . VAL A 1 556 ? 64.215 -16.157 -28.971 1.00 85.38 556 VAL A N 1
ATOM 4424 C CA . VAL A 1 556 ? 65.299 -15.184 -29.161 1.00 85.38 556 VAL A CA 1
ATOM 4425 C C . VAL A 1 556 ? 64.732 -13.766 -29.252 1.00 85.38 556 VAL A C 1
ATOM 4427 O O . VAL A 1 556 ? 65.148 -12.896 -28.498 1.00 85.38 556 VAL A O 1
ATOM 4430 N N . ILE A 1 557 ? 63.701 -13.538 -30.069 1.00 84.75 557 ILE A N 1
ATOM 4431 C CA . ILE A 1 557 ? 63.117 -12.197 -30.255 1.00 84.75 557 ILE A CA 1
ATOM 4432 C C . ILE A 1 557 ? 62.436 -11.684 -28.980 1.00 84.75 557 ILE A C 1
ATOM 4434 O O . ILE A 1 557 ? 62.596 -10.519 -28.618 1.00 84.75 557 ILE A O 1
ATOM 4438 N N . LYS A 1 558 ? 61.686 -12.544 -28.276 1.00 86.19 558 LYS A N 1
ATOM 4439 C CA . LYS A 1 558 ? 60.978 -12.159 -27.043 1.00 86.19 558 LYS A CA 1
ATOM 4440 C C . LYS A 1 558 ? 61.927 -11.890 -25.873 1.00 86.19 558 LYS A C 1
ATOM 4442 O O . LYS A 1 558 ? 61.581 -11.095 -25.004 1.00 86.19 558 LYS A O 1
ATOM 4447 N N . SER A 1 559 ? 63.087 -12.550 -25.838 1.00 85.38 559 SER A N 1
ATOM 4448 C CA . SER A 1 559 ? 64.085 -12.390 -24.769 1.00 85.38 559 SER A CA 1
ATOM 4449 C C . SER A 1 559 ? 65.148 -11.327 -25.057 1.00 85.38 559 SER A C 1
ATOM 4451 O O . SER A 1 559 ? 65.808 -10.880 -24.122 1.00 85.38 559 SER A O 1
ATOM 4453 N N . ALA A 1 560 ? 65.305 -10.903 -26.314 1.00 81.62 560 ALA A N 1
ATOM 4454 C CA . ALA A 1 560 ? 66.298 -9.913 -26.705 1.00 81.62 560 ALA A CA 1
ATOM 4455 C C . ALA A 1 560 ? 65.893 -8.473 -26.340 1.00 81.62 560 ALA A C 1
ATOM 4457 O O . ALA A 1 560 ? 64.732 -8.060 -26.487 1.00 81.62 560 ALA A O 1
ATOM 4458 N N . ASP A 1 561 ? 66.897 -7.694 -25.925 1.00 82.75 561 ASP A N 1
ATOM 4459 C CA . ASP A 1 561 ? 66.804 -6.244 -25.747 1.00 82.75 561 ASP A CA 1
ATOM 4460 C C . ASP A 1 561 ? 66.368 -5.583 -27.058 1.00 82.75 561 ASP A C 1
ATOM 4462 O O . ASP A 1 561 ? 66.889 -5.919 -28.122 1.00 82.75 561 ASP A O 1
ATOM 4466 N N . GLN A 1 562 ? 65.459 -4.605 -26.993 1.00 76.88 562 GLN A N 1
ATOM 4467 C CA . GLN A 1 562 ? 64.880 -3.956 -28.181 1.00 76.88 562 GLN A CA 1
ATOM 4468 C C . GLN A 1 562 ? 65.941 -3.457 -29.176 1.00 76.88 562 GLN A C 1
ATOM 4470 O O . GLN A 1 562 ? 65.782 -3.643 -30.377 1.00 76.88 562 GLN A O 1
ATOM 4475 N N . SER A 1 563 ? 67.056 -2.905 -28.688 1.00 77.88 563 SER A N 1
ATOM 4476 C CA . SER A 1 563 ? 68.152 -2.397 -29.525 1.00 77.88 563 SER A CA 1
ATOM 4477 C C . SER A 1 563 ? 68.983 -3.475 -30.229 1.00 77.88 563 SER A C 1
ATOM 4479 O O . SER A 1 563 ? 69.782 -3.135 -31.096 1.00 77.88 563 SER A O 1
ATOM 4481 N N . LYS A 1 564 ? 68.817 -4.752 -29.864 1.00 82.12 564 LYS A N 1
ATOM 4482 C CA . LYS A 1 564 ? 69.550 -5.897 -30.426 1.00 82.12 564 LYS A CA 1
ATOM 4483 C C . LYS A 1 564 ? 68.666 -6.886 -31.179 1.00 82.12 564 LYS A C 1
ATOM 4485 O O . LYS A 1 564 ? 69.190 -7.768 -31.847 1.00 82.12 564 LYS A O 1
ATOM 4490 N N . ARG A 1 565 ? 67.337 -6.762 -31.097 1.00 85.38 565 ARG A N 1
ATOM 4491 C CA . ARG A 1 565 ? 66.400 -7.725 -31.706 1.00 85.38 565 ARG A CA 1
ATOM 4492 C C . ARG A 1 565 ? 66.623 -7.923 -33.205 1.00 85.38 565 ARG A C 1
ATOM 4494 O O . ARG A 1 565 ? 66.477 -9.036 -33.696 1.00 85.38 565 ARG A O 1
ATOM 4501 N N . GLU A 1 566 ? 66.971 -6.862 -33.926 1.00 85.69 566 GLU A N 1
ATOM 4502 C CA . GLU A 1 566 ? 67.242 -6.928 -35.367 1.00 85.69 566 GLU A CA 1
ATOM 4503 C C . GLU A 1 566 ? 68.549 -7.676 -35.678 1.00 85.69 566 GLU A C 1
ATOM 4505 O O . GLU A 1 566 ? 68.562 -8.555 -36.544 1.00 85.69 566 GLU A O 1
ATOM 4510 N N . GLU A 1 567 ? 69.608 -7.421 -34.902 1.00 84.62 567 GLU A N 1
ATOM 4511 C CA . GLU A 1 567 ? 70.887 -8.134 -34.994 1.00 84.62 567 GLU A CA 1
ATOM 4512 C C . GLU A 1 567 ? 70.698 -9.632 -34.714 1.00 84.62 567 GLU A C 1
ATOM 4514 O O . GLU A 1 567 ? 71.219 -10.478 -35.441 1.00 84.62 567 GLU A O 1
ATOM 4519 N N . GLU A 1 568 ? 69.885 -9.971 -33.711 1.00 85.75 568 GLU A N 1
ATOM 4520 C CA . GLU A 1 568 ? 69.570 -11.358 -33.365 1.00 85.75 568 GLU A CA 1
ATOM 4521 C C . GLU A 1 568 ? 68.854 -12.101 -34.500 1.00 85.75 568 GLU A C 1
ATOM 4523 O O . GLU A 1 568 ? 69.187 -13.255 -34.761 1.00 85.75 568 GLU A O 1
ATOM 4528 N N . ILE A 1 569 ? 67.931 -11.455 -35.227 1.00 83.00 569 ILE A N 1
ATOM 4529 C CA . ILE A 1 569 ? 67.303 -12.057 -36.418 1.00 83.00 569 ILE A CA 1
ATOM 4530 C C . ILE A 1 569 ? 68.348 -12.273 -37.520 1.00 83.00 569 ILE A C 1
ATOM 4532 O O . ILE A 1 569 ? 68.401 -13.350 -38.117 1.00 83.00 569 ILE A O 1
ATOM 4536 N N . ARG A 1 570 ? 69.207 -11.281 -37.785 1.00 80.38 570 ARG A N 1
ATOM 4537 C CA . ARG A 1 570 ? 70.258 -11.377 -38.817 1.00 80.38 570 ARG A CA 1
ATOM 4538 C C . ARG A 1 570 ? 71.312 -12.440 -38.505 1.00 80.38 570 ARG A C 1
ATOM 4540 O O . ARG A 1 570 ? 71.850 -13.056 -39.425 1.00 80.38 570 ARG A O 1
ATOM 4547 N N . ASN A 1 571 ? 71.579 -12.691 -37.226 1.00 84.25 571 ASN A N 1
ATOM 4548 C CA . ASN A 1 571 ? 72.511 -13.721 -36.769 1.00 84.25 571 ASN A CA 1
ATOM 4549 C C . ASN A 1 571 ? 71.984 -15.151 -36.983 1.00 84.25 571 ASN A C 1
ATOM 4551 O O . ASN A 1 571 ? 72.754 -16.111 -36.893 1.00 84.25 571 ASN A O 1
ATOM 4555 N N . MET A 1 572 ? 70.710 -15.323 -37.355 1.00 84.38 572 MET A N 1
ATOM 4556 C CA . MET A 1 572 ? 70.126 -16.617 -37.720 1.00 84.38 572 MET A CA 1
ATOM 4557 C C . MET A 1 572 ? 70.463 -17.010 -39.173 1.00 84.38 572 MET A C 1
ATOM 4559 O O . MET A 1 572 ? 69.583 -17.334 -39.966 1.00 84.38 572 MET A O 1
ATOM 4563 N N . ILE A 1 573 ? 71.755 -17.006 -39.525 1.00 79.31 573 ILE A N 1
ATOM 4564 C CA . ILE A 1 573 ? 72.293 -17.088 -40.903 1.00 79.31 573 ILE A CA 1
ATOM 4565 C C . ILE A 1 573 ? 71.683 -18.223 -41.749 1.00 79.31 573 ILE A C 1
ATOM 4567 O O . ILE A 1 573 ? 71.503 -18.057 -42.952 1.00 79.31 573 ILE A O 1
ATOM 4571 N N . LEU A 1 574 ? 71.374 -19.375 -41.143 1.00 83.19 574 LEU A N 1
ATOM 4572 C CA . LEU A 1 574 ? 70.841 -20.540 -41.862 1.00 83.19 574 LEU A CA 1
ATOM 4573 C C . LEU A 1 574 ? 69.363 -20.399 -42.259 1.00 83.19 574 LEU A C 1
ATOM 4575 O O . LEU A 1 574 ? 68.982 -20.941 -43.288 1.00 83.19 574 LEU A O 1
ATOM 4579 N N . ILE A 1 575 ? 68.555 -19.693 -41.462 1.00 84.69 575 ILE A N 1
ATOM 4580 C CA . ILE A 1 575 ? 67.095 -19.569 -41.650 1.00 84.69 575 ILE A CA 1
ATOM 4581 C C . ILE A 1 575 ? 66.682 -18.165 -42.112 1.00 84.69 575 ILE A C 1
ATOM 4583 O O . ILE A 1 575 ? 65.575 -17.971 -42.606 1.00 84.69 575 ILE A O 1
ATOM 4587 N N . TYR A 1 576 ? 67.576 -17.178 -41.991 1.00 86.75 576 TYR A N 1
ATOM 4588 C CA . TYR A 1 576 ? 67.325 -15.803 -42.414 1.00 86.75 576 TYR A CA 1
ATOM 4589 C C . TYR A 1 576 ? 66.875 -15.680 -43.881 1.00 86.75 576 TYR A C 1
ATOM 4591 O O . TYR A 1 576 ? 65.953 -14.905 -44.112 1.00 86.75 576 TYR A O 1
ATOM 4599 N N . PRO A 1 577 ? 67.412 -16.443 -44.862 1.00 89.38 577 PRO A N 1
ATOM 4600 C CA . PRO A 1 577 ? 66.909 -16.384 -46.236 1.00 89.38 577 PRO A CA 1
ATOM 4601 C C . PRO A 1 577 ? 65.417 -16.735 -46.360 1.00 89.38 577 PRO A C 1
ATOM 4603 O O . PRO A 1 577 ? 64.693 -16.042 -47.066 1.00 89.38 577 PRO A O 1
ATOM 4606 N N . GLU A 1 578 ? 64.942 -17.751 -45.628 1.00 88.38 578 GLU A N 1
ATOM 4607 C CA . GLU A 1 578 ? 63.519 -18.137 -45.604 1.00 88.38 578 GLU A CA 1
ATOM 4608 C C . GLU A 1 578 ? 62.669 -17.063 -44.904 1.00 88.38 578 GLU A C 1
ATOM 4610 O O . GLU A 1 578 ? 61.589 -16.708 -45.366 1.00 88.38 578 GLU A O 1
ATOM 4615 N N . ILE A 1 579 ? 63.180 -16.464 -43.822 1.00 89.25 579 ILE A N 1
ATOM 4616 C CA . ILE A 1 579 ? 62.526 -15.332 -43.147 1.00 89.25 579 ILE A CA 1
ATOM 4617 C C . ILE A 1 579 ? 62.395 -14.124 -44.092 1.00 89.25 579 ILE A C 1
ATOM 4619 O O . ILE A 1 579 ? 61.328 -13.509 -44.177 1.00 89.25 579 ILE A O 1
ATOM 4623 N N . GLU A 1 580 ? 63.475 -13.775 -44.792 1.00 90.31 580 GLU A N 1
ATOM 4624 C CA . GLU A 1 580 ? 63.554 -12.622 -45.692 1.00 90.31 580 GLU A CA 1
ATOM 4625 C C . GLU A 1 580 ? 62.655 -12.773 -46.924 1.00 90.31 580 GLU A C 1
ATOM 4627 O O . GLU A 1 580 ? 62.058 -11.783 -47.366 1.00 90.31 580 GLU A O 1
ATOM 4632 N N . GLU A 1 581 ? 62.550 -13.989 -47.465 1.00 89.00 581 GLU A N 1
ATOM 4633 C CA . GLU A 1 581 ? 61.749 -14.289 -48.652 1.00 89.00 581 GLU A CA 1
ATOM 4634 C C . GLU A 1 581 ? 60.264 -14.494 -48.323 1.00 89.00 581 GLU A C 1
ATOM 4636 O O . GLU A 1 581 ? 59.416 -13.932 -49.019 1.00 89.00 581 GLU A O 1
ATOM 4641 N N . ASP A 1 582 ? 59.938 -15.211 -47.243 1.00 88.25 582 ASP A N 1
ATOM 4642 C CA . ASP A 1 582 ? 58.566 -15.671 -46.998 1.00 88.25 582 ASP A CA 1
ATOM 4643 C C . ASP A 1 582 ? 57.807 -14.845 -45.948 1.00 88.25 582 ASP A C 1
ATOM 4645 O O . ASP A 1 582 ? 56.584 -14.720 -46.038 1.00 88.25 582 ASP A O 1
A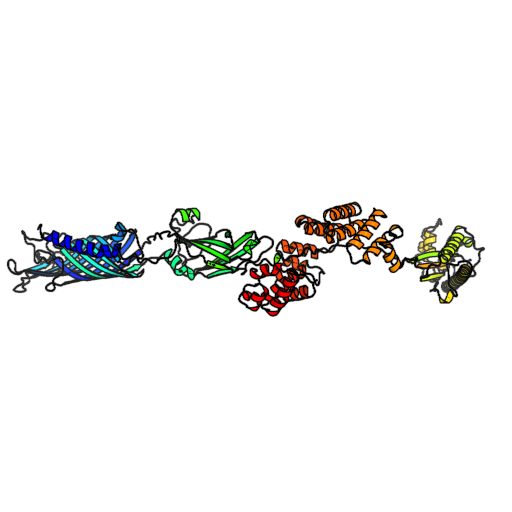TOM 4649 N N . LEU A 1 583 ? 58.492 -14.259 -44.952 1.00 91.81 583 LEU A N 1
ATOM 4650 C CA . LEU A 1 583 ? 57.829 -13.625 -43.796 1.00 91.81 583 LEU A CA 1
ATOM 4651 C C . LEU A 1 583 ? 57.927 -12.101 -43.766 1.00 91.81 583 LEU A C 1
ATOM 4653 O O . LEU A 1 583 ? 56.974 -11.427 -43.377 1.00 91.81 583 LEU A O 1
ATOM 4657 N N . LEU A 1 584 ? 59.069 -11.534 -44.152 1.00 93.12 584 LEU A N 1
ATOM 4658 C CA . LEU A 1 584 ? 59.280 -10.085 -44.107 1.00 93.12 584 LEU A CA 1
ATOM 4659 C C . LEU A 1 584 ? 58.534 -9.281 -45.187 1.00 93.12 584 LEU A C 1
ATOM 4661 O O . LEU A 1 584 ? 58.160 -8.142 -44.891 1.00 93.12 584 LEU A O 1
ATOM 4665 N N . PRO A 1 585 ? 58.286 -9.778 -46.420 1.00 95.00 585 PRO A N 1
ATOM 4666 C CA . PRO A 1 585 ? 57.672 -8.951 -47.457 1.00 95.00 585 PRO A CA 1
ATOM 4667 C C . PRO A 1 585 ? 56.277 -8.395 -47.118 1.00 95.00 585 PRO A C 1
ATOM 4669 O O . PRO A 1 585 ? 56.076 -7.208 -47.385 1.00 95.00 585 PRO A O 1
ATOM 4672 N N . PRO A 1 586 ? 55.337 -9.148 -46.505 1.00 95.00 586 PRO A N 1
ATOM 4673 C CA . PRO A 1 586 ? 54.044 -8.596 -46.086 1.00 95.00 586 PRO A CA 1
ATOM 4674 C C . PRO A 1 586 ? 54.156 -7.513 -45.007 1.00 95.00 586 PRO A C 1
ATOM 4676 O O . PRO A 1 586 ? 53.343 -6.599 -44.958 1.00 95.00 586 PRO A O 1
ATOM 4679 N N . LEU A 1 587 ? 55.200 -7.547 -44.177 1.00 95.81 587 LEU A N 1
ATOM 4680 C CA . LEU A 1 587 ? 55.423 -6.543 -43.128 1.00 95.81 587 LEU A CA 1
ATOM 4681 C C . LEU A 1 587 ? 55.922 -5.204 -43.691 1.00 95.81 587 LEU A C 1
ATOM 4683 O O . LEU A 1 587 ? 55.859 -4.169 -43.030 1.00 95.81 587 LEU A O 1
ATOM 4687 N N . ARG A 1 588 ? 56.396 -5.192 -44.941 1.00 96.19 588 ARG A N 1
ATOM 4688 C CA . ARG A 1 588 ? 56.822 -3.981 -45.648 1.00 96.19 588 ARG A CA 1
ATOM 4689 C C . ARG A 1 588 ? 55.614 -3.271 -46.248 1.00 96.19 588 ARG A C 1
ATOM 4691 O O . ARG A 1 588 ? 55.489 -3.221 -47.472 1.00 96.19 588 ARG A O 1
ATOM 4698 N N . ARG A 1 589 ? 54.732 -2.723 -45.414 1.00 97.06 589 ARG A N 1
ATOM 4699 C CA . ARG A 1 589 ? 53.442 -2.200 -45.879 1.00 97.06 589 ARG A CA 1
ATOM 4700 C C . ARG A 1 589 ? 53.093 -0.809 -45.367 1.00 97.06 589 ARG A C 1
ATOM 4702 O O . ARG A 1 589 ? 53.693 -0.296 -44.427 1.00 97.06 589 ARG A O 1
ATOM 4709 N N . ALA A 1 590 ? 52.113 -0.209 -46.019 1.00 97.88 590 ALA A N 1
ATOM 4710 C CA . ALA A 1 590 ? 51.302 0.856 -45.465 1.00 97.88 590 ALA A CA 1
ATOM 4711 C C . ALA A 1 590 ? 49.839 0.435 -45.596 1.00 97.88 590 ALA A C 1
ATOM 4713 O O . ALA A 1 590 ? 49.406 0.048 -46.683 1.00 97.88 590 ALA A O 1
ATOM 4714 N N . GLU A 1 591 ? 49.119 0.484 -44.487 1.00 97.81 591 GLU A N 1
ATOM 4715 C CA . GLU A 1 591 ? 47.704 0.143 -44.396 1.00 97.81 591 GLU A CA 1
ATOM 4716 C C . GLU A 1 591 ? 46.877 1.421 -44.536 1.00 97.81 591 GLU A C 1
ATOM 4718 O O . GLU A 1 591 ? 47.240 2.447 -43.962 1.00 97.81 591 GLU A O 1
ATOM 4723 N N . ILE A 1 592 ? 45.810 1.372 -45.332 1.00 98.25 592 ILE A N 1
ATOM 4724 C CA . ILE A 1 592 ? 44.892 2.486 -45.576 1.00 98.25 592 ILE A CA 1
ATOM 4725 C C . ILE A 1 592 ? 43.492 2.021 -45.194 1.00 98.25 592 ILE A C 1
ATOM 4727 O O . ILE A 1 592 ? 42.946 1.140 -45.860 1.00 98.25 592 ILE A O 1
ATOM 4731 N N . THR A 1 593 ? 42.897 2.651 -44.186 1.00 98.00 593 THR A N 1
ATOM 4732 C CA . THR A 1 593 ? 41.522 2.403 -43.747 1.00 98.00 593 THR A CA 1
ATOM 4733 C C . THR A 1 593 ? 40.687 3.659 -43.952 1.00 98.00 593 THR A C 1
ATOM 4735 O O . THR A 1 593 ? 41.024 4.734 -43.465 1.00 98.00 593 THR A O 1
ATOM 4738 N N . VAL A 1 594 ? 39.587 3.542 -44.692 1.00 97.00 594 VAL A N 1
ATOM 4739 C CA . VAL A 1 594 ? 38.621 4.632 -44.873 1.00 97.00 594 VAL A CA 1
ATOM 4740 C C . VAL A 1 594 ? 37.401 4.343 -44.013 1.00 97.00 594 VAL A C 1
ATOM 4742 O O . VAL A 1 594 ? 36.752 3.313 -44.200 1.00 97.00 594 VAL A O 1
ATOM 4745 N N . ASN A 1 595 ? 37.074 5.270 -43.114 1.00 95.69 595 ASN A N 1
ATOM 4746 C CA . ASN A 1 595 ? 35.909 5.209 -42.240 1.00 95.69 595 ASN A CA 1
ATOM 4747 C C . ASN A 1 595 ? 34.838 6.189 -42.740 1.00 95.69 595 ASN A C 1
ATOM 4749 O O . ASN A 1 595 ? 35.071 7.399 -42.789 1.00 95.69 595 ASN A O 1
ATOM 4753 N N . CYS A 1 596 ? 33.647 5.695 -43.078 1.00 92.75 596 CYS A N 1
ATOM 4754 C CA . CYS A 1 596 ? 32.531 6.507 -43.569 1.00 92.75 596 CYS A CA 1
ATOM 4755 C C . CYS A 1 596 ? 31.295 6.378 -42.677 1.00 92.75 596 CYS A C 1
ATOM 4757 O O . CYS A 1 596 ? 31.024 5.311 -42.129 1.00 92.75 596 CYS A O 1
ATOM 4759 N N . TYR A 1 597 ? 30.506 7.448 -42.601 1.00 90.00 597 TYR A N 1
ATOM 4760 C CA . TYR A 1 597 ? 29.143 7.399 -42.084 1.00 90.00 597 TYR A CA 1
ATOM 4761 C C . TYR A 1 597 ? 28.227 6.756 -43.129 1.00 90.00 597 TYR A C 1
ATOM 4763 O O . TYR A 1 597 ? 28.098 7.269 -44.242 1.00 90.00 597 TYR A O 1
ATOM 4771 N N . GLU A 1 598 ? 27.580 5.647 -42.774 1.00 89.62 598 GLU A N 1
ATOM 4772 C CA . GLU A 1 598 ? 26.528 5.046 -43.596 1.00 89.62 598 GLU A CA 1
ATOM 4773 C C . GLU A 1 598 ? 25.374 6.055 -43.758 1.00 89.62 598 GLU A C 1
ATOM 4775 O O . GLU A 1 598 ? 24.873 6.550 -42.745 1.00 89.62 598 GLU A O 1
ATOM 4780 N N . PRO A 1 599 ? 24.917 6.367 -44.986 1.00 87.94 599 PRO A N 1
ATOM 4781 C CA . PRO A 1 599 ? 23.767 7.234 -45.188 1.00 87.94 599 PRO A CA 1
ATOM 4782 C C . PRO A 1 599 ? 22.525 6.674 -44.496 1.00 87.94 599 PRO A C 1
ATOM 4784 O O . PRO A 1 599 ? 22.137 5.520 -44.697 1.00 87.94 599 PRO A O 1
ATOM 4787 N N . LYS A 1 600 ? 21.893 7.520 -43.689 1.00 89.50 600 LYS A N 1
ATOM 4788 C CA . LYS A 1 600 ? 20.675 7.224 -42.940 1.00 89.50 600 LYS A CA 1
ATOM 4789 C C . LYS A 1 600 ? 19.557 8.162 -43.380 1.00 89.50 600 LYS A C 1
ATOM 4791 O O . LYS A 1 600 ? 19.827 9.267 -43.851 1.00 89.50 600 LYS A O 1
ATOM 4796 N N . ARG A 1 601 ? 18.308 7.715 -43.240 1.00 89.75 601 ARG A N 1
ATOM 4797 C CA . ARG A 1 601 ? 17.148 8.597 -43.409 1.00 89.75 601 ARG A CA 1
ATOM 4798 C C . ARG A 1 601 ? 17.119 9.615 -42.272 1.00 89.75 601 ARG A C 1
ATOM 4800 O O . ARG A 1 601 ? 17.502 9.286 -41.146 1.00 89.75 601 ARG A O 1
ATOM 4807 N N . THR A 1 602 ? 16.693 10.836 -42.583 1.00 90.94 602 THR A N 1
ATOM 4808 C CA . THR A 1 602 ? 16.513 11.874 -41.561 1.00 90.94 602 THR A CA 1
ATOM 4809 C C . THR A 1 602 ? 15.273 11.587 -40.720 1.00 90.94 602 THR A C 1
ATOM 4811 O O . THR A 1 602 ? 14.395 10.830 -41.143 1.00 90.94 602 THR A O 1
ATOM 4814 N N . ASP A 1 603 ? 15.191 12.203 -39.544 1.00 94.12 603 ASP A N 1
ATOM 4815 C CA . ASP A 1 603 ? 14.037 12.062 -38.654 1.00 94.12 603 ASP A CA 1
ATOM 4816 C C . ASP A 1 603 ? 12.744 12.490 -39.377 1.00 94.12 603 ASP A C 1
ATOM 4818 O O . ASP A 1 603 ? 11.753 11.766 -39.335 1.00 94.12 603 ASP A O 1
ATOM 4822 N N . GLU A 1 604 ? 12.778 13.575 -40.165 1.00 92.12 604 GLU A N 1
ATOM 4823 C CA . GLU A 1 604 ? 11.619 14.045 -40.942 1.00 92.12 604 GLU A CA 1
ATOM 4824 C C . GLU A 1 604 ? 11.184 13.037 -42.011 1.00 92.12 604 GLU A C 1
ATOM 4826 O O . GLU A 1 604 ? 9.994 12.876 -42.273 1.00 92.12 604 GLU A O 1
ATOM 4831 N N . GLN A 1 605 ? 12.140 12.347 -42.640 1.00 92.00 605 GLN A N 1
ATOM 4832 C CA . GLN A 1 605 ? 11.838 11.316 -43.633 1.00 92.00 605 GLN A CA 1
ATOM 4833 C C . GLN A 1 605 ? 11.233 10.070 -42.985 1.00 92.00 605 GLN A C 1
ATOM 4835 O O . GLN A 1 605 ? 10.299 9.493 -43.537 1.00 92.00 605 GLN A O 1
ATOM 4840 N N . ILE A 1 606 ? 11.765 9.647 -41.834 1.00 94.88 606 ILE A N 1
ATOM 4841 C CA . ILE A 1 606 ? 11.262 8.485 -41.094 1.00 94.88 606 ILE A CA 1
ATOM 4842 C C . ILE A 1 606 ? 9.852 8.765 -40.574 1.00 94.88 606 ILE A C 1
ATOM 4844 O O . ILE A 1 606 ? 8.957 7.956 -40.806 1.00 94.88 606 ILE A O 1
ATOM 4848 N N . MET A 1 607 ? 9.640 9.931 -39.960 1.00 93.31 607 MET A N 1
ATOM 4849 C CA . MET A 1 607 ? 8.326 10.377 -39.501 1.00 93.31 607 MET A CA 1
ATOM 4850 C C . MET A 1 607 ? 7.323 10.425 -40.663 1.00 93.31 607 MET A C 1
ATOM 4852 O O . MET A 1 607 ? 6.260 9.821 -40.582 1.00 93.31 607 MET A O 1
ATOM 4856 N N . ALA A 1 608 ? 7.675 11.059 -41.790 1.00 90.81 608 ALA A N 1
ATOM 4857 C CA . ALA A 1 608 ? 6.767 11.175 -42.933 1.00 90.81 608 ALA A CA 1
ATOM 4858 C C . ALA A 1 608 ? 6.338 9.813 -43.507 1.00 90.81 608 ALA A C 1
ATOM 4860 O O . ALA A 1 608 ? 5.208 9.678 -43.979 1.00 90.81 608 ALA A O 1
ATOM 4861 N N . TYR A 1 609 ? 7.223 8.812 -43.492 1.00 93.06 609 TYR A N 1
ATOM 4862 C CA . TYR A 1 609 ? 6.953 7.487 -44.057 1.00 93.06 609 TYR A CA 1
ATOM 4863 C C . TYR A 1 609 ? 6.315 6.505 -43.077 1.00 93.06 609 TYR A C 1
ATOM 4865 O O . TYR A 1 609 ? 5.727 5.538 -43.553 1.00 93.06 609 TYR A O 1
ATOM 4873 N N . GLY A 1 610 ? 6.378 6.751 -41.763 1.00 91.75 610 GLY A N 1
ATOM 4874 C CA . GLY A 1 610 ? 5.859 5.844 -40.733 1.00 91.75 610 GLY A CA 1
ATOM 4875 C C . GLY A 1 610 ? 4.418 5.399 -40.984 1.00 91.75 610 GLY A C 1
ATOM 4876 O O . GLY A 1 610 ? 4.154 4.203 -41.038 1.00 91.75 610 GLY A O 1
ATOM 4877 N N . LEU A 1 611 ? 3.517 6.358 -41.223 1.00 91.69 611 LEU A N 1
ATOM 4878 C CA . LEU A 1 611 ? 2.111 6.079 -41.547 1.00 91.69 611 LEU A CA 1
ATOM 4879 C C . LEU A 1 611 ? 1.834 5.973 -43.053 1.00 91.69 611 LEU A C 1
ATOM 4881 O O . LEU A 1 611 ? 0.946 5.232 -43.465 1.00 91.69 611 LEU A O 1
ATOM 4885 N N . SER A 1 612 ? 2.551 6.731 -43.891 1.00 93.19 612 SER A N 1
ATOM 4886 C CA . SER A 1 612 ? 2.209 6.832 -45.319 1.00 93.19 612 SER A CA 1
ATOM 4887 C C . SER A 1 612 ? 2.763 5.682 -46.162 1.00 93.19 612 SER A C 1
ATOM 4889 O O . SER A 1 612 ? 2.039 5.132 -46.991 1.00 93.19 612 SER A O 1
ATOM 4891 N N . ASN A 1 613 ? 4.028 5.308 -45.942 1.00 94.44 613 ASN A N 1
ATOM 4892 C CA . ASN A 1 613 ? 4.779 4.346 -46.752 1.00 94.44 613 ASN A CA 1
ATOM 4893 C C . ASN A 1 613 ? 5.626 3.401 -45.859 1.00 94.44 613 ASN A C 1
ATOM 4895 O O . ASN A 1 613 ? 6.862 3.371 -45.991 1.00 94.44 613 ASN A O 1
ATOM 4899 N N . PRO A 1 614 ? 5.006 2.647 -44.930 1.00 93.12 614 PRO A N 1
ATOM 4900 C CA . PRO A 1 614 ? 5.725 1.841 -43.939 1.00 93.12 614 PRO A CA 1
ATOM 4901 C C . PRO A 1 614 ? 6.574 0.713 -44.544 1.00 93.12 614 PRO A C 1
ATOM 4903 O O . PRO A 1 614 ? 7.620 0.366 -43.997 1.00 93.12 614 PRO A O 1
ATOM 4906 N N . ASP A 1 615 ? 6.181 0.183 -45.703 1.00 93.81 615 ASP A N 1
ATOM 4907 C CA . ASP A 1 615 ? 6.898 -0.861 -46.449 1.00 93.81 615 ASP A CA 1
ATOM 4908 C C . ASP A 1 615 ? 8.292 -0.414 -46.932 1.00 93.81 615 ASP A C 1
ATOM 4910 O O . ASP A 1 615 ? 9.182 -1.232 -47.178 1.00 93.81 615 ASP A O 1
ATOM 4914 N N . SER A 1 616 ? 8.502 0.900 -47.050 1.00 92.94 616 SER A N 1
ATOM 4915 C CA . SER A 1 616 ? 9.773 1.492 -47.470 1.00 92.94 616 SER A CA 1
ATOM 4916 C C . SER A 1 616 ? 10.813 1.597 -46.345 1.00 92.94 616 SER A C 1
ATOM 4918 O O . SER A 1 616 ? 12.006 1.817 -46.622 1.00 92.94 616 SER A O 1
ATOM 4920 N N . LEU A 1 617 ? 10.383 1.460 -45.086 1.00 94.62 617 LEU A N 1
ATOM 4921 C CA . LEU A 1 617 ? 11.215 1.589 -43.894 1.00 94.62 617 LEU A CA 1
ATOM 4922 C C . LEU A 1 617 ? 11.758 0.231 -43.443 1.00 94.62 617 LEU A C 1
ATOM 4924 O O . LEU A 1 617 ? 11.104 -0.804 -43.528 1.00 94.62 617 LEU A O 1
ATOM 4928 N N . LYS A 1 618 ? 12.988 0.225 -42.927 1.00 94.81 618 LYS A N 1
ATOM 4929 C CA . LYS A 1 618 ? 13.546 -0.946 -42.235 1.00 94.81 618 LYS A CA 1
ATOM 4930 C C . LYS A 1 618 ? 12.897 -1.078 -40.857 1.00 94.81 618 LYS A C 1
ATOM 4932 O O . LYS A 1 618 ? 12.529 -0.075 -40.260 1.00 94.81 618 LYS A O 1
ATOM 4937 N N . VAL A 1 619 ? 12.884 -2.283 -40.284 1.00 95.81 619 VAL A N 1
ATOM 4938 C CA . VAL A 1 619 ? 12.266 -2.540 -38.966 1.00 95.81 619 VAL A CA 1
ATOM 4939 C C . VAL A 1 619 ? 12.662 -1.527 -37.882 1.00 95.81 619 VAL A C 1
ATOM 4941 O O . VAL A 1 619 ? 11.791 -0.996 -37.211 1.00 95.81 619 VAL A O 1
ATOM 4944 N N . ASN A 1 620 ? 13.948 -1.180 -37.739 1.00 96.00 620 ASN A N 1
ATOM 4945 C CA . ASN A 1 620 ? 14.373 -0.206 -36.723 1.00 96.00 620 ASN A CA 1
ATOM 4946 C C . ASN A 1 620 ? 13.946 1.231 -37.060 1.00 96.00 620 ASN A C 1
ATOM 4948 O O . ASN A 1 620 ? 13.721 2.008 -36.144 1.00 96.00 620 ASN A O 1
ATOM 4952 N N . GLU A 1 621 ? 13.849 1.586 -38.345 1.00 95.88 621 GLU A N 1
ATOM 4953 C CA . GLU A 1 621 ? 13.324 2.890 -38.773 1.00 95.88 621 GLU A CA 1
ATOM 4954 C C . GLU A 1 621 ? 11.827 2.975 -38.479 1.00 95.88 621 GLU A C 1
ATOM 4956 O O . GLU A 1 621 ? 11.376 3.990 -37.976 1.00 95.88 621 GLU A O 1
ATOM 4961 N N . LEU A 1 622 ? 11.074 1.900 -38.722 1.00 95.56 622 LEU A N 1
ATOM 4962 C CA . LEU A 1 622 ? 9.636 1.855 -38.473 1.00 95.56 622 LEU A CA 1
ATOM 4963 C C . LEU A 1 622 ? 9.317 1.868 -36.969 1.00 95.56 622 LEU A C 1
ATOM 4965 O O . LEU A 1 622 ? 8.479 2.643 -36.530 1.00 95.56 622 LEU A O 1
ATOM 4969 N N . MET A 1 623 ? 10.066 1.110 -36.160 1.00 97.31 623 MET A N 1
ATOM 4970 C CA . MET A 1 623 ? 9.980 1.199 -34.695 1.00 97.31 623 MET A CA 1
ATOM 4971 C C . MET A 1 623 ? 10.354 2.598 -34.181 1.00 97.31 623 MET A C 1
ATOM 4973 O O . MET A 1 623 ? 9.801 3.057 -33.192 1.00 97.31 623 MET A O 1
ATOM 4977 N N . TYR A 1 624 ? 11.313 3.273 -34.827 1.00 97.19 624 TYR A N 1
ATOM 4978 C CA . TYR A 1 624 ? 11.693 4.640 -34.467 1.00 97.19 624 TYR A CA 1
ATOM 4979 C C . TYR A 1 624 ? 10.642 5.661 -34.909 1.00 97.19 624 TYR A C 1
ATOM 4981 O O . TYR A 1 624 ? 10.418 6.639 -34.203 1.00 97.19 624 TYR A O 1
ATOM 4989 N N . ALA A 1 625 ? 9.960 5.408 -36.029 1.00 96.75 625 ALA A N 1
ATOM 4990 C CA . ALA A 1 625 ? 8.899 6.266 -36.531 1.00 96.75 625 ALA A CA 1
ATOM 4991 C C . ALA A 1 625 ? 7.772 6.428 -35.504 1.00 96.75 625 ALA A C 1
ATOM 4993 O O . ALA A 1 625 ? 7.306 7.545 -35.313 1.00 96.75 625 ALA A O 1
ATOM 4994 N N . ALA A 1 626 ? 7.406 5.351 -34.797 1.00 96.06 626 ALA A N 1
ATOM 4995 C CA . ALA A 1 626 ? 6.385 5.388 -33.749 1.00 96.06 626 ALA A CA 1
ATOM 4996 C C . ALA A 1 626 ? 6.704 6.408 -32.638 1.00 96.06 626 ALA A C 1
ATOM 4998 O O . ALA A 1 626 ? 5.813 7.099 -32.167 1.00 96.06 626 ALA A O 1
ATOM 4999 N N . THR A 1 627 ? 7.984 6.608 -32.300 1.00 95.62 627 THR A N 1
ATOM 5000 C CA . THR A 1 627 ? 8.400 7.533 -31.224 1.00 95.62 627 THR A CA 1
ATOM 5001 C C . THR A 1 627 ? 8.175 9.018 -31.537 1.00 95.62 627 THR A C 1
ATOM 5003 O O . THR A 1 627 ? 8.406 9.862 -30.677 1.00 95.62 627 THR A O 1
ATOM 5006 N N . PHE A 1 628 ? 7.762 9.356 -32.764 1.00 94.94 628 PHE A N 1
ATOM 5007 C CA . PHE A 1 628 ? 7.430 10.729 -33.160 1.00 94.94 628 PHE A CA 1
ATOM 5008 C C . PHE A 1 628 ? 5.948 11.079 -32.981 1.00 94.94 628 PHE A C 1
ATOM 5010 O O . PHE A 1 628 ? 5.571 12.219 -33.254 1.00 94.94 628 PHE A O 1
ATOM 5017 N N . TYR A 1 629 ? 5.120 10.118 -32.576 1.00 93.31 629 TYR A N 1
ATOM 5018 C CA . TYR A 1 629 ? 3.684 10.291 -32.388 1.00 93.31 629 TYR A CA 1
ATOM 5019 C C . TYR A 1 629 ? 3.363 10.252 -30.896 1.00 93.31 629 TYR A C 1
ATOM 5021 O O . TYR A 1 629 ? 3.972 9.471 -30.171 1.00 93.31 629 TYR A O 1
ATOM 5029 N N . GLU A 1 630 ? 2.447 11.113 -30.455 1.00 91.50 630 GLU A N 1
ATOM 5030 C CA . GLU A 1 630 ? 1.948 11.158 -29.068 1.00 91.50 630 GLU A CA 1
ATOM 5031 C C . GLU A 1 630 ? 0.615 10.412 -28.903 1.00 91.50 630 GLU A C 1
ATOM 5033 O O . GLU A 1 630 ? 0.213 10.149 -27.781 1.00 91.50 630 GLU A O 1
ATOM 5038 N N . ASP A 1 631 ? -0.081 10.115 -30.004 1.00 94.31 631 ASP A N 1
ATOM 5039 C CA . ASP A 1 631 ? -1.370 9.422 -29.999 1.00 94.31 631 ASP A CA 1
ATOM 5040 C C . ASP A 1 631 ? -1.166 7.902 -30.102 1.00 94.31 631 ASP A C 1
ATOM 5042 O O . ASP A 1 631 ? -0.566 7.416 -31.070 1.00 94.31 631 ASP A O 1
ATOM 5046 N N . ASP A 1 632 ? -1.699 7.168 -29.126 1.00 94.00 632 ASP A N 1
ATOM 5047 C CA . ASP A 1 632 ? -1.574 5.710 -29.009 1.00 94.00 632 ASP A CA 1
ATOM 5048 C C . ASP A 1 632 ? -2.104 4.977 -30.257 1.00 94.00 632 ASP A C 1
ATOM 5050 O O . ASP A 1 632 ? -1.573 3.944 -30.675 1.00 94.00 632 ASP A O 1
ATOM 5054 N N . ALA A 1 633 ? -3.139 5.507 -30.926 1.00 95.75 633 ALA A N 1
ATOM 5055 C CA . ALA A 1 633 ? -3.703 4.874 -32.118 1.00 95.75 633 ALA A CA 1
ATOM 5056 C C . ALA A 1 633 ? -2.778 5.020 -33.339 1.00 95.75 633 ALA A C 1
ATOM 5058 O O . ALA A 1 633 ? -2.632 4.068 -34.119 1.00 95.75 633 ALA A O 1
ATOM 5059 N N . ASP A 1 634 ? -2.116 6.170 -33.494 1.00 95.81 634 ASP A N 1
ATOM 5060 C CA . ASP A 1 634 ? -1.081 6.373 -34.513 1.00 95.81 634 ASP A CA 1
ATOM 5061 C C . ASP A 1 634 ? 0.151 5.488 -34.244 1.00 95.81 634 ASP A C 1
ATOM 5063 O O . ASP A 1 634 ? 0.669 4.843 -35.168 1.00 95.81 634 ASP A O 1
ATOM 5067 N N . GLN A 1 635 ? 0.597 5.393 -32.986 1.00 97.00 635 GLN A N 1
ATOM 5068 C CA . GLN A 1 635 ? 1.698 4.508 -32.586 1.00 97.00 635 GLN A CA 1
ATOM 5069 C C . GLN A 1 635 ? 1.363 3.037 -32.873 1.00 97.00 635 GLN A C 1
ATOM 5071 O O . GLN A 1 635 ? 2.131 2.336 -33.552 1.00 97.00 635 GLN A O 1
ATOM 5076 N N . LEU A 1 636 ? 0.170 2.585 -32.477 1.00 97.94 636 LEU A N 1
ATOM 5077 C CA . LEU A 1 636 ? -0.336 1.243 -32.753 1.00 97.94 636 LEU A CA 1
ATOM 5078 C C . LEU A 1 636 ? -0.405 0.944 -34.257 1.00 97.94 636 LEU A C 1
ATOM 5080 O O . LEU A 1 636 ? -0.038 -0.155 -34.685 1.00 97.94 636 LEU A O 1
ATOM 5084 N N . ALA A 1 637 ? -0.842 1.894 -35.089 1.00 97.50 637 ALA A N 1
ATOM 5085 C CA . ALA A 1 637 ? -0.896 1.715 -36.541 1.00 97.50 637 ALA A CA 1
ATOM 5086 C C . ALA A 1 637 ? 0.498 1.463 -37.150 1.00 97.50 637 ALA A C 1
ATOM 5088 O O . ALA A 1 637 ? 0.666 0.603 -38.029 1.00 97.50 637 ALA A O 1
ATOM 5089 N N . ILE A 1 638 ? 1.522 2.156 -36.647 1.00 97.50 638 ILE A N 1
ATOM 5090 C CA . ILE A 1 638 ? 2.914 1.959 -37.065 1.00 97.50 638 ILE A CA 1
ATOM 5091 C C . ILE A 1 638 ? 3.436 0.601 -36.585 1.00 97.50 638 ILE A C 1
ATOM 5093 O O . ILE A 1 638 ? 4.041 -0.134 -37.374 1.00 97.50 638 ILE A O 1
ATOM 5097 N N . TYR A 1 639 ? 3.176 0.211 -35.334 1.00 98.12 639 TYR A N 1
ATOM 5098 C CA . TYR A 1 639 ? 3.590 -1.101 -34.831 1.00 98.12 639 TYR A CA 1
ATOM 5099 C C . TYR A 1 639 ? 2.886 -2.256 -35.551 1.00 98.12 639 TYR A C 1
ATOM 5101 O O . TYR A 1 639 ? 3.538 -3.247 -35.881 1.00 98.12 639 TYR A O 1
ATOM 5109 N N . ARG A 1 640 ? 1.602 -2.117 -35.902 1.00 98.25 640 ARG A N 1
ATOM 5110 C CA . ARG A 1 640 ? 0.882 -3.077 -36.758 1.00 98.25 640 ARG A CA 1
ATOM 5111 C C . ARG A 1 640 ? 1.525 -3.200 -38.136 1.00 98.25 640 ARG A C 1
ATOM 5113 O O . ARG A 1 640 ? 1.721 -4.315 -38.617 1.00 98.25 640 ARG A O 1
ATOM 5120 N N . SER A 1 641 ? 1.948 -2.086 -38.729 1.00 97.44 641 SER A N 1
ATOM 5121 C CA . SER A 1 641 ? 2.723 -2.117 -39.974 1.00 97.44 641 SER A CA 1
ATOM 5122 C C . SER A 1 641 ? 4.063 -2.843 -39.779 1.00 97.44 641 SER A C 1
ATOM 5124 O O . SER A 1 641 ? 4.469 -3.655 -40.611 1.00 97.44 641 SER A O 1
ATOM 5126 N N . ALA A 1 642 ? 4.747 -2.628 -38.650 1.00 97.19 642 ALA A N 1
ATOM 5127 C CA . ALA A 1 642 ? 5.980 -3.346 -38.333 1.00 97.19 642 ALA A CA 1
ATOM 5128 C C . ALA A 1 642 ? 5.755 -4.852 -38.147 1.00 97.19 642 ALA A C 1
ATOM 5130 O O . ALA A 1 642 ? 6.596 -5.643 -38.573 1.00 97.19 642 ALA A O 1
ATOM 5131 N N . ILE A 1 643 ? 4.623 -5.257 -37.577 1.00 98.12 643 ILE A N 1
ATOM 5132 C CA . ILE A 1 643 ? 4.203 -6.657 -37.473 1.00 98.12 643 ILE A CA 1
ATOM 5133 C C . ILE A 1 643 ? 3.932 -7.251 -38.862 1.00 98.12 643 ILE A C 1
ATOM 5135 O O . ILE A 1 643 ? 4.397 -8.354 -39.148 1.00 98.12 643 ILE A O 1
ATOM 5139 N N . GLU A 1 644 ? 3.237 -6.526 -39.739 1.00 97.62 644 GLU A N 1
ATOM 5140 C CA . GLU A 1 644 ? 2.909 -6.983 -41.094 1.00 97.62 644 GLU A CA 1
ATOM 5141 C C . GLU A 1 644 ? 4.169 -7.232 -41.937 1.00 97.62 644 GLU A C 1
ATOM 5143 O O . GLU A 1 644 ? 4.351 -8.318 -42.495 1.00 97.62 644 GLU A O 1
ATOM 5148 N N . TYR A 1 645 ? 5.074 -6.251 -41.996 1.00 96.94 645 TYR A N 1
ATOM 5149 C CA . TYR A 1 645 ? 6.276 -6.334 -42.832 1.00 96.94 645 TYR A CA 1
ATOM 5150 C C . TYR A 1 645 ? 7.430 -7.091 -42.159 1.00 96.94 645 TYR A C 1
ATOM 5152 O O . TYR A 1 645 ? 8.283 -7.667 -42.843 1.00 96.94 645 TYR A O 1
ATOM 5160 N N . PHE A 1 646 ? 7.465 -7.132 -40.824 1.00 97.06 646 PHE A N 1
ATOM 5161 C CA . PHE A 1 646 ? 8.524 -7.766 -40.036 1.00 97.06 646 PHE A CA 1
ATOM 5162 C C . PHE A 1 646 ? 7.952 -8.661 -38.918 1.00 97.06 646 PHE A C 1
ATOM 5164 O O . PHE A 1 646 ? 8.245 -8.449 -37.738 1.00 97.06 646 PHE A O 1
ATOM 5171 N N . PRO A 1 647 ? 7.244 -9.758 -39.256 1.00 97.12 647 PRO A N 1
ATOM 5172 C CA . PRO A 1 647 ? 6.450 -10.558 -38.309 1.00 97.12 647 PRO A CA 1
ATOM 5173 C C . PRO A 1 647 ? 7.251 -11.315 -37.240 1.00 97.12 647 PRO A C 1
ATOM 5175 O O . PRO A 1 647 ? 6.668 -12.000 -36.405 1.00 97.12 647 PRO A O 1
ATOM 5178 N N . LYS A 1 648 ? 8.586 -11.227 -37.262 1.00 97.31 648 LYS A N 1
ATOM 5179 C CA . LYS A 1 648 ? 9.489 -11.792 -36.245 1.00 97.31 648 LYS A CA 1
ATOM 5180 C C . LYS A 1 648 ? 10.009 -10.745 -35.252 1.00 97.31 648 LYS A C 1
ATOM 5182 O O . LYS A 1 648 ? 10.841 -11.067 -34.408 1.00 97.31 648 LYS A O 1
ATOM 5187 N N . CYS A 1 649 ? 9.586 -9.487 -35.369 1.00 97.50 649 CYS A N 1
ATOM 5188 C CA . CYS A 1 649 ? 10.004 -8.424 -34.465 1.00 97.50 649 CYS A CA 1
ATOM 5189 C C . CYS A 1 649 ? 9.190 -8.481 -33.166 1.00 97.50 649 CYS A C 1
ATOM 5191 O O . CYS A 1 649 ? 8.140 -7.853 -33.082 1.00 97.50 649 CYS A O 1
ATOM 5193 N N . TYR A 1 650 ? 9.682 -9.188 -32.142 1.00 98.31 650 TYR A N 1
ATOM 5194 C CA . TYR A 1 650 ? 9.001 -9.262 -30.836 1.00 98.31 650 TYR A CA 1
ATOM 5195 C C . TYR A 1 650 ? 8.690 -7.872 -30.252 1.00 98.31 650 TYR A C 1
ATOM 5197 O O . TYR A 1 650 ? 7.646 -7.681 -29.646 1.00 98.31 650 TYR A O 1
ATOM 5205 N N . ARG A 1 651 ? 9.567 -6.884 -30.493 1.00 98.38 651 ARG A N 1
ATOM 5206 C CA . ARG A 1 651 ? 9.419 -5.500 -30.012 1.00 98.38 651 ARG A CA 1
ATOM 5207 C C . ARG A 1 651 ? 8.170 -4.816 -30.562 1.00 98.38 651 ARG A C 1
ATOM 5209 O O . ARG A 1 651 ? 7.541 -4.059 -29.843 1.00 98.38 651 ARG A O 1
ATOM 5216 N N . ALA A 1 652 ? 7.815 -5.094 -31.819 1.00 98.19 652 ALA A N 1
ATOM 5217 C CA . ALA A 1 652 ? 6.616 -4.527 -32.429 1.00 98.19 652 ALA A CA 1
ATOM 5218 C C . ALA A 1 652 ? 5.350 -5.084 -31.766 1.00 98.19 652 ALA A C 1
ATOM 5220 O O . ALA A 1 652 ? 4.444 -4.321 -31.473 1.00 98.19 652 ALA A O 1
ATOM 5221 N N . TYR A 1 653 ? 5.324 -6.387 -31.464 1.00 98.75 653 TYR A N 1
ATOM 5222 C CA . TYR A 1 653 ? 4.228 -7.002 -30.710 1.00 98.75 653 TYR A CA 1
ATOM 5223 C C . TYR A 1 653 ? 4.170 -6.514 -29.257 1.00 98.75 653 TYR A C 1
ATOM 5225 O O . TYR A 1 653 ? 3.087 -6.226 -28.769 1.00 98.75 653 TYR A O 1
ATOM 5233 N N . ASN A 1 654 ? 5.318 -6.391 -28.579 1.00 98.62 654 ASN A N 1
ATOM 5234 C CA . ASN A 1 654 ? 5.384 -5.886 -27.206 1.00 98.62 654 ASN A CA 1
ATOM 5235 C C . ASN A 1 654 ? 4.816 -4.469 -27.096 1.00 98.62 654 ASN A C 1
ATOM 5237 O O . ASN A 1 654 ? 3.970 -4.217 -26.249 1.00 98.62 654 ASN A O 1
ATOM 5241 N N . ASN A 1 655 ? 5.280 -3.566 -27.964 1.00 98.44 655 ASN A N 1
ATOM 5242 C CA . ASN A 1 655 ? 4.855 -2.172 -27.924 1.00 98.44 655 ASN A CA 1
ATOM 5243 C C . ASN A 1 655 ? 3.412 -2.034 -28.418 1.00 98.44 655 ASN A C 1
ATOM 5245 O O . ASN A 1 655 ? 2.638 -1.360 -27.771 1.00 98.44 655 ASN A O 1
ATOM 5249 N N . ALA A 1 656 ? 2.993 -2.755 -29.469 1.00 98.50 656 ALA A N 1
ATOM 5250 C CA . ALA A 1 656 ? 1.580 -2.778 -29.865 1.00 98.50 656 ALA A CA 1
ATOM 5251 C C . ALA A 1 656 ? 0.659 -3.266 -28.736 1.00 98.50 656 ALA A C 1
ATOM 5253 O O . ALA A 1 656 ? -0.445 -2.757 -28.593 1.00 98.50 656 ALA A O 1
ATOM 5254 N N . GLY A 1 657 ? 1.094 -4.265 -27.960 1.00 98.25 657 GLY A N 1
ATOM 5255 C CA . GLY A 1 657 ? 0.346 -4.752 -26.805 1.00 98.25 657 GLY A CA 1
ATOM 5256 C C . GLY A 1 657 ? 0.184 -3.694 -25.719 1.00 98.25 657 GLY A C 1
ATOM 5257 O O . GLY A 1 657 ? -0.867 -3.636 -25.100 1.00 98.25 657 GLY A O 1
ATOM 5258 N N . GLU A 1 658 ? 1.191 -2.850 -25.524 1.00 97.38 658 GLU A N 1
ATOM 5259 C CA . GLU A 1 658 ? 1.140 -1.727 -24.592 1.00 97.38 658 GLU A CA 1
ATOM 5260 C C . GLU A 1 658 ? 0.186 -0.623 -25.075 1.00 97.38 658 GLU A C 1
ATOM 5262 O O . GLU A 1 658 ? -0.737 -0.292 -24.338 1.00 97.38 658 GLU A O 1
ATOM 5267 N N . GLU A 1 659 ? 0.279 -0.188 -26.336 1.00 97.88 659 GLU A N 1
ATOM 5268 C CA . GLU A 1 659 ? -0.659 0.806 -26.892 1.00 97.88 659 GLU A CA 1
ATOM 5269 C C . GLU A 1 659 ? -2.116 0.315 -26.816 1.00 97.88 659 GLU A C 1
ATOM 5271 O O . GLU A 1 659 ? -3.050 1.068 -26.551 1.00 97.88 659 GLU A O 1
ATOM 5276 N N . LEU A 1 660 ? -2.336 -0.990 -27.023 1.00 98.44 660 LEU A N 1
ATOM 5277 C CA . LEU A 1 660 ? -3.657 -1.609 -26.888 1.00 98.44 660 LEU A CA 1
ATOM 5278 C C . LEU A 1 660 ? -4.172 -1.593 -25.441 1.00 98.44 660 LEU A C 1
ATOM 5280 O O . LEU A 1 660 ? -5.382 -1.489 -25.249 1.00 98.44 660 LEU A O 1
ATOM 5284 N N . ILE A 1 661 ? -3.296 -1.682 -24.431 1.00 97.81 661 ILE A N 1
ATOM 5285 C CA . ILE A 1 661 ? -3.691 -1.518 -23.022 1.00 97.81 661 ILE A CA 1
ATOM 5286 C C . ILE A 1 661 ? -4.172 -0.086 -22.787 1.00 97.81 661 ILE A C 1
ATOM 5288 O O . ILE A 1 661 ? -5.254 0.090 -22.224 1.00 97.81 661 ILE A O 1
ATOM 5292 N N . SER A 1 662 ? -3.421 0.913 -23.260 1.00 95.06 662 SER A N 1
ATOM 5293 C CA . SER A 1 662 ? -3.772 2.335 -23.129 1.00 95.06 662 SER A CA 1
ATOM 5294 C C . SER A 1 662 ? -5.099 2.668 -23.821 1.00 95.06 662 SER A C 1
ATOM 5296 O O . SER A 1 662 ? -5.927 3.400 -23.279 1.00 95.06 662 SER A O 1
ATOM 5298 N N . LEU A 1 663 ? -5.372 2.029 -24.964 1.00 96.56 663 LEU A N 1
ATOM 5299 C CA . LEU A 1 663 ? -6.640 2.140 -25.696 1.00 96.56 663 LEU A CA 1
ATOM 5300 C C . LEU A 1 663 ? -7.803 1.323 -25.092 1.00 96.56 663 LEU A C 1
ATOM 5302 O O . LEU A 1 663 ? -8.933 1.431 -25.570 1.00 96.56 663 LEU A O 1
ATOM 5306 N N . GLY A 1 664 ? -7.560 0.503 -24.063 1.00 96.62 664 GLY A N 1
ATOM 5307 C CA . GLY A 1 664 ? -8.574 -0.346 -23.422 1.00 96.62 664 GLY A CA 1
ATOM 5308 C C . GLY A 1 664 ? -8.940 -1.627 -24.190 1.00 96.62 664 GLY A C 1
ATOM 5309 O O . GLY A 1 664 ? -9.903 -2.310 -23.842 1.00 96.62 664 GLY A O 1
ATOM 5310 N N . GLU A 1 665 ? -8.178 -1.986 -25.223 1.00 98.06 665 GLU A N 1
ATOM 5311 C CA . GLU A 1 665 ? -8.391 -3.156 -26.086 1.00 98.06 665 GLU A CA 1
ATOM 5312 C C . GLU A 1 665 ? -7.664 -4.397 -25.521 1.00 98.06 665 GLU A C 1
ATOM 5314 O O . GLU A 1 665 ? -6.772 -4.991 -26.140 1.00 98.06 665 GLU A O 1
ATOM 5319 N N . TYR A 1 666 ? -8.042 -4.791 -24.301 1.00 97.94 666 TYR A N 1
ATOM 5320 C CA . TYR A 1 666 ? -7.318 -5.768 -23.473 1.00 97.94 666 TYR A CA 1
ATOM 5321 C C . TYR A 1 666 ? -7.192 -7.173 -24.087 1.00 97.94 666 TYR A C 1
ATOM 5323 O O . TYR A 1 666 ? -6.146 -7.817 -23.957 1.00 97.94 666 TYR A O 1
ATOM 5331 N N . ASP A 1 667 ? -8.221 -7.648 -24.795 1.00 98.06 667 ASP A N 1
ATOM 5332 C CA . ASP A 1 667 ? -8.192 -8.963 -25.451 1.00 98.06 667 ASP A CA 1
ATOM 5333 C C . ASP A 1 667 ? -7.118 -9.016 -26.551 1.00 98.06 667 ASP A C 1
ATOM 5335 O O . ASP A 1 667 ? -6.375 -9.996 -26.676 1.00 98.06 667 ASP A O 1
ATOM 5339 N N . GLU A 1 668 ? -7.009 -7.952 -27.355 1.00 98.31 668 GLU A N 1
ATOM 5340 C CA . GLU A 1 668 ? -5.993 -7.866 -28.403 1.00 98.31 668 GLU A CA 1
ATOM 5341 C C . GLU A 1 668 ? -4.601 -7.639 -27.813 1.00 98.31 668 GLU A C 1
ATOM 5343 O O . GLU A 1 668 ? -3.648 -8.282 -28.265 1.00 98.31 668 GLU A O 1
ATOM 5348 N N . ALA A 1 669 ? -4.487 -6.818 -26.764 1.00 98.50 669 ALA A N 1
ATOM 5349 C CA . ALA A 1 669 ? -3.238 -6.626 -26.032 1.00 98.50 669 ALA A CA 1
ATOM 5350 C C . ALA A 1 669 ? -2.650 -7.966 -25.567 1.00 98.50 669 ALA A C 1
ATOM 5352 O O . ALA A 1 669 ? -1.484 -8.268 -25.842 1.00 98.50 669 ALA A O 1
ATOM 5353 N N . GLY A 1 670 ? -3.476 -8.822 -24.956 1.00 98.31 670 GLY A N 1
ATOM 5354 C CA . GLY A 1 670 ? -3.069 -10.155 -24.514 1.00 98.31 670 GLY A CA 1
ATOM 5355 C C . GLY A 1 670 ? -2.561 -11.037 -25.658 1.00 98.31 670 GLY A C 1
ATOM 5356 O O . GLY A 1 670 ? -1.543 -11.719 -25.512 1.00 98.31 670 GLY A O 1
ATOM 5357 N N . MET A 1 671 ? -3.206 -10.988 -26.831 1.00 98.44 671 MET A N 1
ATOM 5358 C CA . MET A 1 671 ? -2.741 -11.717 -28.019 1.00 98.44 671 MET A CA 1
ATOM 5359 C C . MET A 1 671 ? -1.382 -11.207 -28.521 1.00 98.44 671 MET A C 1
ATOM 5361 O O . MET A 1 671 ? -0.520 -12.017 -28.879 1.00 98.44 671 MET A O 1
ATOM 5365 N N . MET A 1 672 ? -1.174 -9.888 -28.542 1.00 98.56 672 MET A N 1
ATOM 5366 C CA . MET A 1 672 ? 0.090 -9.288 -28.979 1.00 98.56 672 MET A CA 1
ATOM 5367 C C . MET A 1 672 ? 1.228 -9.621 -28.011 1.00 98.56 672 MET A C 1
ATOM 5369 O O . MET A 1 672 ? 2.272 -10.109 -28.447 1.00 98.56 672 MET A O 1
ATOM 5373 N N . LEU A 1 673 ? 1.017 -9.458 -26.704 1.00 98.69 673 LEU A N 1
ATOM 5374 C CA . LEU A 1 673 ? 2.018 -9.776 -25.682 1.00 98.69 673 LEU A CA 1
ATOM 5375 C C . LEU A 1 673 ? 2.370 -11.269 -25.666 1.00 98.69 673 LEU A C 1
ATOM 5377 O O . LEU A 1 673 ? 3.551 -11.620 -25.659 1.00 98.69 673 LEU A O 1
ATOM 5381 N N . ALA A 1 674 ? 1.383 -12.163 -25.792 1.00 98.50 674 ALA A N 1
ATOM 5382 C CA . ALA A 1 674 ? 1.637 -13.599 -25.917 1.00 98.50 674 ALA A CA 1
ATOM 5383 C C . ALA A 1 674 ? 2.487 -13.928 -27.157 1.00 98.50 674 ALA A C 1
ATOM 5385 O O . ALA A 1 674 ? 3.386 -14.774 -27.103 1.00 98.50 674 ALA A O 1
ATOM 5386 N N . LYS A 1 675 ? 2.253 -13.231 -28.279 1.00 98.62 675 LYS A N 1
ATOM 5387 C CA . LYS A 1 675 ? 3.071 -13.400 -29.483 1.00 98.62 675 LYS A CA 1
ATOM 5388 C C . LYS A 1 675 ? 4.484 -12.843 -29.310 1.00 98.62 675 LYS A C 1
ATOM 5390 O O . LYS A 1 675 ? 5.434 -13.458 -29.800 1.00 98.62 675 LYS A O 1
ATOM 5395 N N . ALA A 1 676 ? 4.641 -11.721 -28.609 1.00 98.50 676 ALA A N 1
ATOM 5396 C CA . ALA A 1 676 ? 5.949 -11.182 -28.247 1.00 98.50 676 ALA A CA 1
ATOM 5397 C C . ALA A 1 676 ? 6.743 -12.196 -27.407 1.00 98.50 676 ALA A C 1
ATOM 5399 O O . ALA A 1 676 ? 7.900 -12.473 -27.732 1.00 98.50 676 ALA A O 1
ATOM 5400 N N . GLN A 1 677 ? 6.093 -12.820 -26.419 1.00 98.25 677 GLN A N 1
ATOM 5401 C CA . GLN A 1 677 ? 6.684 -13.845 -25.556 1.00 98.25 677 GLN A CA 1
ATOM 5402 C C . GLN A 1 677 ? 7.116 -15.092 -26.340 1.00 98.25 677 GLN A C 1
ATOM 5404 O O . GLN A 1 677 ? 8.208 -15.612 -26.122 1.00 98.25 677 GLN A O 1
ATOM 5409 N N . GLU A 1 678 ? 6.307 -15.555 -27.302 1.00 98.38 678 GLU A N 1
ATOM 5410 C CA . GLU A 1 678 ? 6.673 -16.674 -28.189 1.00 98.38 678 GLU A CA 1
ATOM 5411 C C . GLU A 1 678 ? 7.949 -16.370 -28.993 1.00 98.38 678 GLU A C 1
ATOM 5413 O O . GLU A 1 678 ? 8.779 -17.251 -29.227 1.00 98.38 678 GLU A O 1
ATOM 5418 N N . LEU A 1 679 ? 8.105 -15.119 -29.436 1.00 98.25 679 LEU A N 1
ATOM 5419 C CA . LEU A 1 679 ? 9.242 -14.687 -30.246 1.00 98.25 679 LEU A CA 1
ATOM 5420 C C . LEU A 1 679 ? 10.500 -14.415 -29.412 1.00 98.25 679 LEU A C 1
ATOM 5422 O O . LEU A 1 679 ? 11.605 -14.601 -29.930 1.00 98.25 679 LEU A O 1
ATOM 5426 N N . ASN A 1 680 ? 10.354 -13.957 -28.166 1.00 97.56 680 ASN A N 1
ATOM 5427 C CA . ASN A 1 680 ? 11.470 -13.701 -27.263 1.00 97.56 680 ASN A CA 1
ATOM 5428 C C . ASN A 1 680 ? 11.060 -13.738 -25.780 1.00 97.56 680 ASN A C 1
ATOM 5430 O O . ASN A 1 680 ? 10.820 -12.699 -25.174 1.00 97.56 680 ASN A O 1
ATOM 5434 N N . ALA A 1 681 ? 11.082 -14.925 -25.179 1.00 96.50 681 ALA A N 1
ATOM 5435 C CA . ALA A 1 681 ? 10.739 -15.111 -23.770 1.00 96.50 681 ALA A CA 1
ATOM 5436 C C . ALA A 1 681 ? 11.771 -14.539 -22.774 1.00 96.50 681 ALA A C 1
ATOM 5438 O O . ALA A 1 681 ? 11.487 -14.472 -21.582 1.00 96.50 681 ALA A O 1
ATOM 5439 N N . GLU A 1 682 ? 12.966 -14.142 -23.225 1.00 96.56 682 GLU A N 1
ATOM 5440 C CA . GLU A 1 682 ? 14.038 -13.645 -22.344 1.00 96.56 682 GLU A CA 1
ATOM 5441 C C . GLU A 1 682 ? 13.935 -12.137 -22.069 1.00 96.56 682 GLU A C 1
ATOM 5443 O O . GLU A 1 682 ? 14.643 -11.620 -21.209 1.00 96.56 682 GLU A O 1
ATOM 5448 N N . TYR A 1 683 ? 13.088 -11.409 -22.803 1.00 97.31 683 TYR A N 1
ATOM 5449 C CA . TYR A 1 683 ? 12.924 -9.973 -22.602 1.00 97.31 683 TYR A CA 1
ATOM 5450 C C . TYR A 1 683 ? 11.868 -9.694 -21.528 1.00 97.31 683 TYR A C 1
ATOM 5452 O O . TYR A 1 683 ? 10.673 -9.820 -21.790 1.00 97.31 683 TYR A O 1
ATOM 5460 N N . GLY A 1 684 ? 12.312 -9.304 -20.330 1.00 97.75 684 GLY A N 1
ATOM 5461 C CA . GLY A 1 684 ? 11.434 -9.101 -19.173 1.00 97.75 684 GLY A CA 1
ATOM 5462 C C . GLY A 1 684 ? 10.385 -8.002 -19.354 1.00 97.75 684 GLY A C 1
ATOM 5463 O O . GLY A 1 684 ? 9.335 -8.069 -18.721 1.00 97.75 684 GLY A O 1
ATOM 5464 N N . GLY A 1 685 ? 10.608 -7.035 -20.255 1.00 98.06 685 GLY A N 1
ATOM 5465 C CA . GLY A 1 685 ? 9.611 -6.008 -20.579 1.00 98.06 685 GLY A CA 1
ATOM 5466 C C . GLY A 1 685 ? 8.260 -6.572 -21.043 1.00 98.06 685 GLY A C 1
ATOM 5467 O O . GLY A 1 685 ? 7.230 -5.957 -20.777 1.00 98.06 685 GLY A O 1
ATOM 5468 N N . ILE A 1 686 ? 8.242 -7.768 -21.652 1.00 98.62 686 ILE A N 1
ATOM 5469 C CA . ILE A 1 686 ? 6.988 -8.445 -22.027 1.00 98.62 686 ILE A CA 1
ATOM 5470 C C . ILE A 1 686 ? 6.228 -8.894 -20.782 1.00 98.62 686 ILE A C 1
ATOM 5472 O O . ILE A 1 686 ? 5.037 -8.615 -20.675 1.00 98.62 686 ILE A O 1
ATOM 5476 N N . ASP A 1 687 ? 6.903 -9.543 -19.826 1.00 98.62 687 ASP A N 1
ATOM 5477 C CA . ASP A 1 687 ? 6.273 -9.952 -18.568 1.00 98.62 687 ASP A CA 1
ATOM 5478 C C . ASP A 1 687 ? 5.776 -8.731 -17.787 1.00 98.62 687 ASP A C 1
ATOM 5480 O O . ASP A 1 687 ? 4.664 -8.760 -17.273 1.00 98.62 687 ASP A O 1
ATOM 5484 N N . ASN A 1 688 ? 6.522 -7.619 -17.777 1.00 98.50 688 ASN A N 1
ATOM 5485 C CA . ASN A 1 688 ? 6.034 -6.382 -17.167 1.00 98.50 688 ASN A CA 1
ATOM 5486 C C . ASN A 1 688 ? 4.714 -5.926 -17.804 1.00 98.50 688 ASN A C 1
ATOM 5488 O O . ASN A 1 688 ? 3.751 -5.671 -17.090 1.00 98.50 688 ASN A O 1
ATOM 5492 N N . ASN A 1 689 ? 4.636 -5.871 -19.134 1.00 98.56 689 ASN A N 1
ATOM 5493 C CA . ASN A 1 689 ? 3.422 -5.421 -19.820 1.00 98.56 689 ASN A CA 1
ATOM 5494 C C . ASN A 1 689 ? 2.258 -6.411 -19.657 1.00 98.56 689 ASN A C 1
ATOM 5496 O O . ASN A 1 689 ? 1.106 -5.988 -19.594 1.00 98.56 689 ASN A O 1
ATOM 5500 N N . MET A 1 690 ? 2.534 -7.713 -19.516 1.00 98.62 690 MET A N 1
ATOM 5501 C CA . MET A 1 690 ? 1.515 -8.695 -19.121 1.00 98.62 690 MET A CA 1
ATOM 5502 C C . MET A 1 690 ? 1.010 -8.447 -17.694 1.00 98.62 690 MET A C 1
ATOM 5504 O O . MET A 1 690 ? -0.186 -8.574 -17.447 1.00 98.62 690 MET A O 1
ATOM 5508 N N . GLY A 1 691 ? 1.888 -8.034 -16.776 1.00 98.25 691 GLY A N 1
ATOM 5509 C CA . GLY A 1 691 ? 1.500 -7.612 -15.431 1.00 98.25 691 GLY A CA 1
ATOM 5510 C C . GLY A 1 691 ? 0.635 -6.349 -15.434 1.00 98.25 691 GLY A C 1
ATOM 5511 O O . GLY A 1 691 ? -0.380 -6.303 -14.743 1.00 98.25 691 GLY A O 1
ATOM 5512 N N . VAL A 1 692 ? 0.973 -5.358 -16.268 1.00 98.31 692 VAL A N 1
ATOM 5513 C CA . VAL A 1 692 ? 0.147 -4.153 -16.470 1.00 98.31 692 VAL A CA 1
ATOM 5514 C C . VAL A 1 692 ? -1.244 -4.538 -16.986 1.00 98.31 692 VAL A C 1
ATOM 5516 O O . VAL A 1 692 ? -2.247 -4.126 -16.407 1.00 98.31 692 VAL A O 1
ATOM 5519 N N . LEU A 1 693 ? -1.326 -5.390 -18.016 1.00 98.38 693 LEU A N 1
ATOM 5520 C CA . LEU A 1 693 ? -2.600 -5.904 -18.532 1.00 98.38 693 LEU A CA 1
ATOM 5521 C C . LEU A 1 693 ? -3.418 -6.608 -17.437 1.00 98.38 693 LEU A C 1
ATOM 5523 O O . LEU A 1 693 ? -4.620 -6.377 -17.323 1.00 98.38 693 LEU A O 1
ATOM 5527 N N . ALA A 1 694 ? -2.775 -7.439 -16.615 1.00 98.06 694 ALA A N 1
ATOM 5528 C CA . ALA A 1 694 ? -3.434 -8.145 -15.522 1.00 98.06 694 ALA A CA 1
ATOM 5529 C C . ALA A 1 694 ? -4.014 -7.184 -14.464 1.00 98.06 694 ALA A C 1
ATOM 5531 O O . ALA A 1 694 ? -5.137 -7.404 -14.011 1.00 98.06 694 ALA A O 1
ATOM 5532 N N . CYS A 1 695 ? -3.331 -6.075 -14.147 1.00 96.69 695 CYS A N 1
ATOM 5533 C CA . CYS A 1 695 ? -3.887 -5.019 -13.291 1.00 96.69 695 CYS A CA 1
ATOM 5534 C C . CYS A 1 695 ? -5.168 -4.406 -13.876 1.00 96.69 695 CYS A C 1
ATOM 5536 O O . CYS A 1 695 ? -6.151 -4.253 -13.152 1.00 96.69 695 CYS A O 1
ATOM 5538 N N . HIS A 1 696 ? -5.193 -4.103 -15.179 1.00 95.81 696 HIS A N 1
ATOM 5539 C CA . HIS A 1 696 ? -6.395 -3.581 -15.844 1.00 95.81 696 HIS A CA 1
ATOM 5540 C C . HIS A 1 696 ? -7.554 -4.590 -15.874 1.00 95.81 696 HIS A C 1
ATOM 5542 O O . HIS A 1 696 ? -8.717 -4.191 -15.863 1.00 95.81 696 HIS A O 1
ATOM 5548 N N . LEU A 1 697 ? -7.249 -5.891 -15.867 1.00 95.94 697 LEU A N 1
ATOM 5549 C CA . LEU A 1 697 ? -8.236 -6.971 -15.774 1.00 95.94 697 LEU A CA 1
ATOM 5550 C C . LEU A 1 697 ? -8.666 -7.288 -14.327 1.00 95.94 697 LEU A C 1
ATOM 5552 O O . LEU A 1 697 ? -9.569 -8.102 -14.133 1.00 95.94 697 LEU A O 1
ATOM 5556 N N . GLY A 1 698 ? -8.043 -6.664 -13.321 1.00 94.00 698 GLY A N 1
ATOM 5557 C CA . GLY A 1 698 ? -8.299 -6.916 -11.900 1.00 94.00 698 GLY A CA 1
ATOM 5558 C C . GLY A 1 698 ? -7.709 -8.228 -11.365 1.00 94.00 698 GLY A C 1
ATOM 5559 O O . GLY A 1 698 ? -8.052 -8.641 -10.259 1.00 94.00 698 GLY A O 1
ATOM 5560 N N . ASP A 1 699 ? -6.830 -8.892 -12.123 1.00 96.06 699 ASP A N 1
ATOM 5561 C CA . ASP A 1 699 ? -6.129 -10.109 -11.695 1.00 96.06 699 ASP A CA 1
ATOM 5562 C C . ASP A 1 699 ? -4.774 -9.743 -11.069 1.00 96.06 699 ASP A C 1
ATOM 5564 O O . ASP A 1 699 ? -3.706 -9.864 -11.676 1.00 96.06 699 ASP A O 1
ATOM 5568 N N . TYR A 1 700 ? -4.826 -9.223 -9.842 1.00 94.25 700 TYR A N 1
ATOM 5569 C CA . TYR A 1 700 ? -3.643 -8.727 -9.134 1.00 94.25 700 TYR A CA 1
ATOM 5570 C C . TYR A 1 700 ? -2.655 -9.835 -8.743 1.00 94.25 700 TYR A C 1
ATOM 5572 O O . TYR A 1 700 ? -1.453 -9.575 -8.654 1.00 94.25 700 TYR A O 1
ATOM 5580 N N . ASP A 1 701 ? -3.133 -11.070 -8.558 1.00 95.38 701 ASP A N 1
ATOM 5581 C CA . ASP A 1 701 ? -2.276 -12.229 -8.295 1.00 95.38 701 ASP A CA 1
ATOM 5582 C C . ASP A 1 701 ? -1.422 -12.553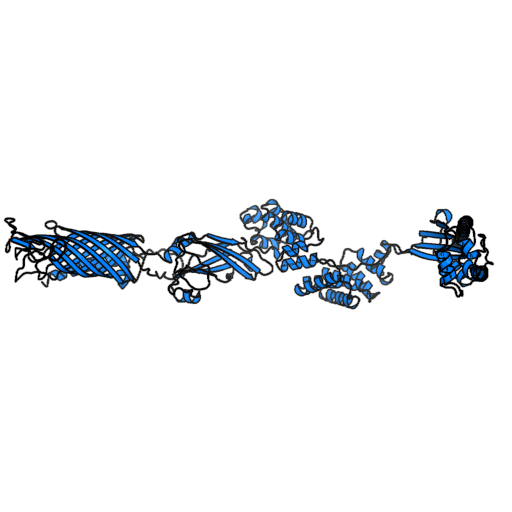 -9.530 1.00 95.38 701 ASP A C 1
ATOM 5584 O O . ASP A 1 701 ? -0.196 -12.667 -9.423 1.00 95.38 701 ASP A O 1
ATOM 5588 N N . ALA A 1 702 ? -2.043 -12.617 -10.716 1.00 97.12 702 ALA A N 1
ATOM 5589 C CA . ALA A 1 702 ? -1.315 -12.792 -11.971 1.00 97.12 702 ALA A CA 1
ATOM 5590 C C . ALA A 1 702 ? -0.385 -11.604 -12.260 1.00 97.12 702 ALA A C 1
ATOM 5592 O O . ALA A 1 702 ? 0.751 -11.798 -12.701 1.00 97.12 702 ALA A O 1
ATOM 5593 N N . ALA A 1 703 ? -0.827 -10.375 -11.967 1.00 97.81 703 ALA A N 1
ATOM 5594 C CA . ALA A 1 703 ? 0.003 -9.184 -12.123 1.00 97.81 703 ALA A CA 1
ATOM 5595 C C . ALA A 1 703 ? 1.294 -9.282 -11.300 1.00 97.81 703 ALA A C 1
ATOM 5597 O O . ALA A 1 703 ? 2.389 -9.050 -11.818 1.00 97.81 703 ALA A O 1
ATOM 5598 N N . LYS A 1 704 ? 1.181 -9.699 -10.033 1.00 96.88 704 LYS A N 1
ATOM 5599 C CA . LYS A 1 704 ? 2.320 -9.889 -9.129 1.00 96.88 704 LYS A CA 1
ATOM 5600 C C . LYS A 1 704 ? 3.303 -10.931 -9.662 1.00 96.88 704 LYS A C 1
ATOM 5602 O O . LYS A 1 704 ? 4.505 -10.671 -9.668 1.00 96.88 704 LYS A O 1
ATOM 5607 N N . GLU A 1 705 ? 2.814 -12.077 -10.140 1.00 97.94 705 GLU A N 1
ATOM 5608 C CA . GLU A 1 705 ? 3.655 -13.133 -10.729 1.00 97.94 705 GLU A CA 1
ATOM 5609 C C . GLU A 1 705 ? 4.434 -12.623 -11.952 1.00 97.94 705 GLU A C 1
ATOM 5611 O O . GLU A 1 705 ? 5.648 -12.832 -12.067 1.00 97.94 705 GLU A O 1
ATOM 5616 N N . HIS A 1 706 ? 3.755 -11.898 -12.840 1.00 98.44 706 HIS A N 1
ATOM 5617 C CA . HIS A 1 706 ? 4.356 -11.319 -14.035 1.00 98.44 706 HIS A CA 1
ATOM 5618 C C . HIS A 1 706 ? 5.408 -10.252 -13.713 1.00 98.44 706 HIS A C 1
ATOM 5620 O O . HIS A 1 706 ? 6.517 -10.308 -14.250 1.00 98.44 706 HIS A O 1
ATOM 5626 N N . PHE A 1 707 ? 5.128 -9.328 -12.789 1.00 98.06 707 PHE A N 1
ATOM 5627 C CA . PHE A 1 707 ? 6.120 -8.341 -12.360 1.00 98.06 707 PHE A CA 1
ATOM 5628 C C . PHE A 1 707 ? 7.332 -9.008 -11.701 1.00 98.06 707 PHE A C 1
ATOM 5630 O O . PHE A 1 707 ? 8.466 -8.691 -12.053 1.00 98.06 707 PHE A O 1
ATOM 5637 N N . MET A 1 708 ? 7.137 -9.987 -10.813 1.00 98.00 708 MET A N 1
ATOM 5638 C CA . MET A 1 708 ? 8.263 -10.723 -10.221 1.00 98.00 708 MET A CA 1
ATOM 5639 C C . MET A 1 708 ? 9.111 -11.428 -11.290 1.00 98.00 708 MET A C 1
ATOM 5641 O O . MET A 1 708 ? 10.338 -11.354 -11.245 1.00 98.00 708 MET A O 1
ATOM 5645 N N . THR A 1 709 ? 8.479 -12.025 -12.303 1.00 98.12 709 THR A N 1
ATOM 5646 C CA . THR A 1 709 ? 9.183 -12.641 -13.440 1.00 98.12 709 THR A CA 1
ATOM 5647 C C . THR A 1 709 ? 9.982 -11.611 -14.249 1.00 98.12 709 THR A C 1
ATOM 5649 O O . THR A 1 709 ? 11.129 -11.866 -14.622 1.00 98.12 709 THR A O 1
ATOM 5652 N N . ALA A 1 710 ? 9.417 -10.428 -14.502 1.00 98.12 710 ALA A N 1
ATOM 5653 C CA . ALA A 1 710 ? 10.122 -9.332 -15.167 1.00 98.12 710 ALA A CA 1
ATOM 5654 C C . ALA A 1 710 ? 11.345 -8.864 -14.354 1.00 98.12 710 ALA A C 1
ATOM 5656 O O . ALA A 1 710 ? 12.424 -8.657 -14.916 1.00 98.12 710 ALA A O 1
ATOM 5657 N N . GLN A 1 711 ? 11.203 -8.775 -13.026 1.00 97.19 711 GLN A N 1
ATOM 5658 C CA . GLN A 1 711 ? 12.288 -8.423 -12.109 1.00 97.19 711 GLN A CA 1
ATOM 5659 C C . GLN A 1 711 ? 13.421 -9.459 -12.137 1.00 97.19 711 GLN A C 1
ATOM 5661 O O . GLN A 1 711 ? 14.595 -9.093 -12.209 1.00 97.19 711 GLN A O 1
ATOM 5666 N N . GLU A 1 712 ? 13.092 -10.756 -12.146 1.00 97.81 712 GLU A N 1
ATOM 5667 C CA . GLU A 1 712 ? 14.073 -11.845 -12.279 1.00 97.81 712 GLU A CA 1
ATOM 5668 C C . GLU A 1 712 ? 14.861 -11.769 -13.596 1.00 97.81 712 GLU A C 1
ATOM 5670 O O . GLU A 1 712 ? 16.041 -12.130 -13.642 1.00 97.81 712 GLU A O 1
ATOM 5675 N N . LYS A 1 713 ? 14.233 -11.247 -14.656 1.00 97.56 713 LYS A N 1
ATOM 5676 C CA . LYS A 1 713 ? 14.854 -10.996 -15.967 1.00 97.56 713 LYS A CA 1
ATOM 5677 C C . LYS A 1 713 ? 15.620 -9.669 -16.043 1.00 97.56 713 LYS A C 1
ATOM 5679 O O . LYS A 1 713 ? 16.204 -9.364 -17.081 1.00 97.56 713 LYS A O 1
ATOM 5684 N N . GLY A 1 714 ? 15.692 -8.922 -14.941 1.00 96.06 714 GLY A N 1
ATOM 5685 C CA . GLY A 1 714 ? 16.514 -7.721 -14.798 1.00 96.06 714 GLY A CA 1
ATOM 5686 C C . GLY A 1 714 ? 15.804 -6.405 -15.111 1.00 96.06 714 GLY A C 1
ATOM 5687 O O . GLY A 1 714 ? 16.483 -5.381 -15.191 1.00 96.06 714 GLY A O 1
ATOM 5688 N N . GLU A 1 715 ? 14.479 -6.409 -15.277 1.00 96.25 715 GLU A N 1
ATOM 5689 C CA . GLU A 1 715 ? 13.710 -5.172 -15.422 1.00 96.25 715 GLU A CA 1
ATOM 5690 C C . GLU A 1 715 ? 13.481 -4.495 -14.065 1.00 96.25 715 GLU A C 1
ATOM 5692 O O . GLU A 1 715 ? 13.317 -5.152 -13.034 1.00 96.25 715 GLU A O 1
ATOM 5697 N N . ASN A 1 716 ? 13.436 -3.162 -14.062 1.00 94.75 716 ASN A N 1
ATOM 5698 C CA . ASN A 1 716 ? 12.997 -2.412 -12.891 1.00 94.75 716 ASN A CA 1
ATOM 5699 C C . ASN A 1 716 ? 11.472 -2.278 -12.922 1.00 94.75 716 ASN A C 1
ATOM 5701 O O . ASN A 1 716 ? 10.932 -1.503 -13.707 1.00 94.75 716 ASN A O 1
ATOM 5705 N N . VAL A 1 717 ? 10.808 -3.021 -12.043 1.00 95.56 717 VAL A N 1
ATOM 5706 C CA . VAL A 1 717 ? 9.346 -3.040 -11.894 1.00 95.56 717 VAL A CA 1
ATOM 5707 C C . VAL A 1 717 ? 8.907 -2.630 -10.491 1.00 95.56 717 VAL A C 1
ATOM 5709 O O . VAL A 1 717 ? 7.778 -2.912 -10.091 1.00 95.56 717 VAL A O 1
ATOM 5712 N N . ASP A 1 718 ? 9.803 -1.993 -9.729 1.00 95.06 718 ASP A N 1
ATOM 5713 C CA . ASP A 1 718 ? 9.574 -1.687 -8.316 1.00 95.06 718 ASP A CA 1
ATOM 5714 C C . ASP A 1 718 ? 8.265 -0.918 -8.151 1.00 95.06 718 ASP A C 1
ATOM 5716 O O . ASP A 1 718 ? 7.413 -1.349 -7.382 1.00 95.06 718 ASP A O 1
ATOM 5720 N N . TYR A 1 719 ? 8.057 0.126 -8.963 1.00 95.00 719 TYR A N 1
ATOM 5721 C CA . TYR A 1 719 ? 6.837 0.934 -8.939 1.00 95.00 719 TYR A CA 1
ATOM 5722 C C . TYR A 1 719 ? 5.565 0.084 -9.056 1.00 95.00 719 TYR A C 1
ATOM 5724 O O . TYR A 1 719 ? 4.660 0.208 -8.232 1.00 95.00 719 TYR A O 1
ATOM 5732 N N . ASN A 1 720 ? 5.518 -0.836 -10.022 1.00 95.69 720 ASN A N 1
ATOM 5733 C CA . ASN A 1 720 ? 4.352 -1.686 -10.255 1.00 95.69 720 ASN A CA 1
ATOM 5734 C C . ASN A 1 720 ? 4.088 -2.633 -9.076 1.00 95.69 720 ASN A C 1
ATOM 5736 O O . ASN A 1 720 ? 2.942 -2.796 -8.656 1.00 95.69 720 ASN A O 1
ATOM 5740 N N . LEU A 1 721 ? 5.144 -3.199 -8.483 1.00 95.44 721 LEU A N 1
ATOM 5741 C CA . LEU A 1 721 ? 5.037 -3.993 -7.255 1.00 95.44 721 LEU A CA 1
ATOM 5742 C C . LEU A 1 721 ? 4.615 -3.138 -6.049 1.00 95.44 721 LEU A C 1
ATOM 5744 O O . LEU A 1 721 ? 3.872 -3.614 -5.193 1.00 95.44 721 LEU A O 1
ATOM 5748 N N . GLY A 1 722 ? 5.058 -1.882 -5.986 1.00 93.88 722 GLY A N 1
ATOM 5749 C CA . GLY A 1 722 ? 4.676 -0.922 -4.955 1.00 93.88 722 GLY A CA 1
ATOM 5750 C C . GLY A 1 722 ? 3.189 -0.586 -4.994 1.00 93.88 722 GLY A C 1
ATOM 5751 O O . GLY A 1 722 ? 2.548 -0.579 -3.947 1.00 93.88 722 GLY A O 1
ATOM 5752 N N . VAL A 1 723 ? 2.622 -0.398 -6.190 1.00 93.94 723 VAL A N 1
ATOM 5753 C CA . VAL A 1 723 ? 1.174 -0.206 -6.379 1.00 93.94 723 VAL A CA 1
ATOM 5754 C C . VAL A 1 723 ? 0.394 -1.427 -5.873 1.00 93.94 723 VAL A C 1
ATOM 5756 O O . VAL A 1 723 ? -0.561 -1.267 -5.118 1.00 93.94 723 VAL A O 1
ATOM 5759 N N . LEU A 1 724 ? 0.834 -2.653 -6.187 1.00 93.44 724 LEU A N 1
ATOM 5760 C CA . LEU A 1 724 ? 0.191 -3.870 -5.667 1.00 93.44 724 LEU A CA 1
ATOM 5761 C C . LEU A 1 724 ? 0.316 -4.013 -4.141 1.00 93.44 724 LEU A C 1
ATOM 5763 O O . LEU A 1 724 ? -0.602 -4.506 -3.493 1.00 93.44 724 LEU A O 1
ATOM 5767 N N . ALA A 1 725 ? 1.410 -3.540 -3.539 1.00 93.25 725 ALA A N 1
ATOM 5768 C CA . ALA A 1 725 ? 1.585 -3.573 -2.087 1.00 93.25 725 ALA A CA 1
ATOM 5769 C C . ALA A 1 725 ? 0.590 -2.665 -1.330 1.00 93.25 725 ALA A C 1
ATOM 5771 O O . ALA A 1 725 ? 0.314 -2.920 -0.156 1.00 93.25 725 ALA A O 1
ATOM 5772 N N . ILE A 1 726 ? 0.007 -1.650 -1.988 1.00 92.44 726 ILE A N 1
ATOM 5773 C CA . ILE A 1 726 ? -1.116 -0.872 -1.431 1.00 92.44 726 ILE A CA 1
ATOM 5774 C C . ILE A 1 726 ? -2.326 -1.787 -1.207 1.00 92.44 726 ILE A C 1
ATOM 5776 O O . ILE A 1 726 ? -2.939 -1.740 -0.140 1.00 92.44 726 ILE A O 1
ATOM 5780 N N . LEU A 1 727 ? -2.632 -2.653 -2.180 1.00 88.62 727 LEU A N 1
ATOM 5781 C CA . LEU A 1 727 ? -3.750 -3.603 -2.118 1.00 88.62 727 LEU A CA 1
ATOM 5782 C C . LEU A 1 727 ? -3.541 -4.665 -1.029 1.00 88.62 727 LEU A C 1
ATOM 5784 O O . LEU A 1 727 ? -4.501 -5.108 -0.404 1.00 88.62 727 LEU A O 1
ATOM 5788 N N . ASP A 1 728 ? -2.284 -5.016 -0.744 1.00 88.19 728 ASP A N 1
ATOM 5789 C CA . ASP A 1 728 ? -1.913 -5.909 0.362 1.00 88.19 728 ASP A CA 1
ATOM 5790 C C . ASP A 1 728 ? -1.990 -5.217 1.747 1.00 88.19 728 ASP A C 1
ATOM 5792 O O . ASP A 1 728 ? -1.874 -5.879 2.780 1.00 88.19 728 ASP A O 1
ATOM 5796 N N . GLY A 1 729 ? -2.168 -3.889 1.799 1.00 90.00 729 GLY A N 1
ATOM 5797 C CA . GLY A 1 729 ? -2.154 -3.097 3.035 1.00 90.00 729 GLY A CA 1
ATOM 5798 C C . GLY A 1 729 ? -0.756 -2.854 3.628 1.00 90.00 729 GLY A C 1
ATOM 5799 O O . GLY A 1 729 ? -0.651 -2.264 4.706 1.00 90.00 729 GLY A O 1
ATOM 5800 N N . ASP A 1 730 ? 0.320 -3.274 2.948 1.00 91.19 730 ASP A N 1
ATOM 5801 C CA . ASP A 1 730 ? 1.713 -3.080 3.382 1.00 91.19 730 ASP A CA 1
ATOM 5802 C C . ASP A 1 730 ? 2.294 -1.787 2.795 1.00 91.19 730 ASP A C 1
ATOM 5804 O O . ASP A 1 730 ? 3.120 -1.771 1.875 1.00 91.19 730 ASP A O 1
ATOM 5808 N N . TYR A 1 731 ? 1.857 -0.661 3.355 1.00 91.81 731 TYR A N 1
ATOM 5809 C CA . TYR A 1 731 ? 2.262 0.663 2.883 1.00 91.81 731 TYR A CA 1
ATOM 5810 C C . TYR A 1 731 ? 3.763 0.915 3.077 1.00 91.81 731 TYR A C 1
ATOM 5812 O O . TYR A 1 731 ? 4.387 1.603 2.266 1.00 91.81 731 TYR A O 1
ATOM 5820 N N . ALA A 1 732 ? 4.377 0.324 4.104 1.00 92.12 732 ALA A N 1
ATOM 5821 C CA . ALA A 1 732 ? 5.805 0.471 4.362 1.00 92.12 732 ALA A CA 1
ATOM 5822 C C . ALA A 1 732 ? 6.656 -0.261 3.310 1.00 92.12 732 ALA A C 1
ATOM 5824 O O . ALA A 1 732 ? 7.734 0.220 2.943 1.00 92.12 732 ALA A O 1
ATOM 5825 N N . ALA A 1 733 ? 6.200 -1.420 2.822 1.00 92.44 733 ALA A N 1
ATOM 5826 C CA . ALA A 1 733 ? 6.795 -2.072 1.662 1.00 92.44 733 ALA A CA 1
ATOM 5827 C C . ALA A 1 733 ? 6.534 -1.268 0.384 1.00 92.44 733 ALA A C 1
ATOM 5829 O O . ALA A 1 733 ? 7.485 -1.017 -0.358 1.00 92.44 733 ALA A O 1
ATOM 5830 N N . ALA A 1 734 ? 5.302 -0.788 0.178 1.00 92.94 734 ALA A N 1
ATOM 5831 C CA . ALA A 1 734 ? 4.942 0.034 -0.976 1.00 92.94 734 ALA A CA 1
ATOM 5832 C C . ALA A 1 734 ? 5.854 1.267 -1.113 1.00 92.94 734 ALA A C 1
ATOM 5834 O O . ALA A 1 734 ? 6.371 1.534 -2.193 1.00 92.94 734 ALA A O 1
ATOM 5835 N N . GLN A 1 735 ? 6.157 1.965 -0.009 1.00 92.12 735 GLN A N 1
ATOM 5836 C CA . GLN A 1 735 ? 7.025 3.153 -0.018 1.00 92.12 735 GLN A CA 1
ATOM 5837 C C . GLN A 1 735 ? 8.469 2.853 -0.422 1.00 92.12 735 GLN A C 1
ATOM 5839 O O . GLN A 1 735 ? 9.133 3.692 -1.024 1.00 92.12 735 GLN A O 1
ATOM 5844 N N . LYS A 1 736 ? 8.974 1.654 -0.123 1.00 92.56 736 LYS A N 1
ATOM 5845 C CA . LYS A 1 736 ? 10.310 1.230 -0.579 1.00 92.56 736 LYS A CA 1
ATOM 5846 C C . LYS A 1 736 ? 10.329 0.890 -2.066 1.00 92.56 736 LYS A C 1
ATOM 5848 O O . LYS A 1 736 ? 11.403 0.855 -2.657 1.00 92.56 736 LYS A O 1
ATOM 5853 N N . LEU A 1 737 ? 9.155 0.628 -2.630 1.00 91.25 737 LEU A N 1
ATOM 5854 C CA . LEU A 1 737 ? 8.931 0.183 -3.994 1.00 91.25 737 LEU A CA 1
ATOM 5855 C C . LEU A 1 737 ? 8.357 1.297 -4.882 1.00 91.25 737 LEU A C 1
ATOM 5857 O O . LEU A 1 737 ? 7.982 1.027 -6.007 1.00 91.25 737 LEU A O 1
ATOM 5861 N N . THR A 1 738 ? 8.326 2.566 -4.465 1.00 83.56 738 THR A N 1
ATOM 5862 C CA . THR A 1 738 ? 7.849 3.656 -5.347 1.00 83.56 738 THR A CA 1
ATOM 5863 C C . THR A 1 738 ? 8.749 3.880 -6.571 1.00 83.56 738 THR A C 1
ATOM 5865 O O . THR A 1 738 ? 8.340 4.523 -7.536 1.00 83.56 738 THR A O 1
ATOM 5868 N N . GLY A 1 739 ? 9.981 3.353 -6.559 1.00 73.62 739 GLY A N 1
ATOM 5869 C CA . GLY A 1 739 ? 10.921 3.452 -7.675 1.00 73.62 739 GLY A CA 1
ATOM 5870 C C . GLY A 1 739 ? 11.293 4.903 -8.014 1.00 73.62 739 GLY A C 1
ATOM 5871 O O . GLY A 1 739 ? 11.464 5.732 -7.122 1.00 73.62 739 GLY A O 1
ATOM 5872 N N . GLY A 1 740 ? 11.438 5.195 -9.313 1.00 70.62 740 GLY A N 1
ATOM 5873 C CA . GLY A 1 740 ? 11.717 6.533 -9.860 1.00 70.62 740 GLY A CA 1
ATOM 5874 C C . GLY A 1 740 ? 10.475 7.313 -10.310 1.00 70.62 740 GLY A C 1
ATOM 5875 O O . GLY A 1 740 ? 10.616 8.266 -11.072 1.00 70.62 740 GLY A O 1
ATOM 5876 N N . ALA A 1 741 ? 9.271 6.897 -9.900 1.00 82.19 741 ALA A N 1
ATOM 5877 C CA . ALA A 1 741 ? 8.008 7.545 -10.258 1.00 82.19 741 ALA A CA 1
ATOM 5878 C C . ALA A 1 741 ? 7.789 8.836 -9.445 1.00 82.19 741 ALA A C 1
ATOM 5880 O O . ALA A 1 741 ? 6.915 8.914 -8.575 1.00 82.19 741 ALA A O 1
ATOM 5881 N N . GLU A 1 742 ? 8.629 9.836 -9.714 1.00 83.94 742 GLU A N 1
ATOM 5882 C CA . GLU A 1 742 ? 8.468 11.209 -9.234 1.00 83.94 742 GLU A CA 1
ATOM 5883 C C . GLU A 1 742 ? 7.204 11.811 -9.874 1.00 83.94 742 GLU A C 1
ATOM 5885 O O . GLU A 1 742 ? 6.950 11.583 -11.056 1.00 83.94 742 GLU A O 1
ATOM 5890 N N . CYS A 1 743 ? 6.397 12.559 -9.111 1.00 92.06 743 CYS A N 1
ATOM 5891 C CA . CYS A 1 743 ? 5.163 13.185 -9.611 1.00 92.06 743 CYS A CA 1
ATOM 5892 C C . CYS A 1 743 ? 4.106 12.190 -10.122 1.00 92.06 743 CYS A C 1
ATOM 5894 O O . CYS A 1 743 ? 3.629 12.276 -11.252 1.00 92.06 743 CYS A O 1
ATOM 5896 N N . ASN A 1 744 ? 3.731 11.224 -9.283 1.00 94.50 744 ASN A N 1
ATOM 5897 C CA . ASN A 1 744 ? 2.746 10.203 -9.625 1.00 94.50 744 ASN A CA 1
ATOM 5898 C C . ASN A 1 744 ? 1.686 10.056 -8.526 1.00 94.50 744 ASN A C 1
ATOM 5900 O O . ASN A 1 744 ? 2.018 10.022 -7.341 1.00 94.50 744 ASN A O 1
ATOM 5904 N N . HIS A 1 745 ? 0.423 9.906 -8.934 1.00 96.38 745 HIS A N 1
ATOM 5905 C CA . HIS A 1 745 ? -0.727 9.728 -8.047 1.00 96.38 745 HIS A CA 1
ATOM 5906 C C . HIS A 1 745 ? -0.513 8.628 -6.989 1.00 96.38 745 HIS A C 1
ATOM 5908 O O . HIS A 1 745 ? -0.557 8.902 -5.793 1.00 96.38 745 HIS A O 1
ATOM 5914 N N . ASN A 1 746 ? -0.211 7.394 -7.405 1.00 96.00 746 ASN A N 1
ATOM 5915 C CA . ASN A 1 746 ? -0.056 6.272 -6.474 1.00 96.00 746 ASN A CA 1
ATOM 5916 C C . ASN A 1 746 ? 1.176 6.439 -5.574 1.00 96.00 746 ASN A C 1
ATOM 5918 O O . ASN A 1 746 ? 1.145 6.039 -4.412 1.00 96.00 746 ASN A O 1
ATOM 5922 N N . THR A 1 747 ? 2.245 7.081 -6.062 1.00 95.94 747 THR A N 1
ATOM 5923 C CA . THR A 1 747 ? 3.396 7.443 -5.216 1.00 95.94 747 THR A CA 1
ATOM 5924 C C . THR A 1 747 ? 2.974 8.402 -4.099 1.00 95.94 747 THR A C 1
ATOM 5926 O O . THR A 1 747 ? 3.346 8.196 -2.942 1.00 95.94 747 THR A O 1
ATOM 5929 N N . GLY A 1 748 ? 2.170 9.421 -4.421 1.00 96.62 748 GLY A N 1
ATOM 5930 C CA . GLY A 1 748 ? 1.611 10.347 -3.435 1.00 96.62 748 GLY A CA 1
ATOM 5931 C C . GLY A 1 748 ? 0.673 9.645 -2.450 1.00 96.62 748 GLY A C 1
ATOM 5932 O O . GLY A 1 748 ? 0.783 9.859 -1.243 1.00 96.62 748 GLY A O 1
ATOM 5933 N N . LEU A 1 749 ? -0.180 8.733 -2.933 1.00 97.25 749 LEU A N 1
ATOM 5934 C CA . LEU A 1 749 ? -1.069 7.925 -2.093 1.00 97.25 749 LEU A CA 1
ATOM 5935 C C . LEU A 1 749 ? -0.276 7.080 -1.088 1.00 97.25 749 LEU A C 1
ATOM 5937 O O . LEU A 1 749 ? -0.583 7.079 0.102 1.00 97.25 749 LEU A O 1
ATOM 5941 N N . ILE A 1 750 ? 0.794 6.418 -1.531 1.00 95.75 750 ILE A N 1
ATOM 5942 C CA . ILE A 1 750 ? 1.683 5.644 -0.655 1.00 95.75 750 ILE A CA 1
ATOM 5943 C C . ILE A 1 750 ? 2.294 6.532 0.436 1.00 95.75 750 ILE A C 1
ATOM 5945 O O . ILE A 1 750 ? 2.355 6.132 1.601 1.00 95.75 750 ILE A O 1
ATOM 5949 N N . GLN A 1 751 ? 2.750 7.735 0.084 1.00 95.94 751 GLN A N 1
ATOM 5950 C CA . GLN A 1 751 ? 3.306 8.687 1.050 1.00 95.94 751 GLN A CA 1
ATOM 5951 C C . GLN A 1 751 ? 2.241 9.145 2.059 1.00 95.94 751 GLN A C 1
ATOM 5953 O O . GLN A 1 751 ? 2.501 9.149 3.264 1.00 95.94 751 GLN A O 1
ATOM 5958 N N . LEU A 1 752 ? 1.024 9.440 1.591 1.00 97.00 752 LEU A N 1
ATOM 5959 C CA . LEU A 1 752 ? -0.117 9.837 2.420 1.00 97.00 752 LEU A CA 1
ATOM 5960 C C . LEU A 1 752 ? -0.511 8.740 3.420 1.00 97.00 752 LEU A C 1
ATOM 5962 O O . LEU A 1 752 ? -0.702 9.020 4.607 1.00 97.00 752 LEU A O 1
ATOM 5966 N N . LEU A 1 753 ? -0.586 7.486 2.964 1.00 95.12 753 LEU A N 1
ATOM 5967 C CA . LEU A 1 753 ? -0.903 6.319 3.794 1.00 95.12 753 LEU A CA 1
ATOM 5968 C C . LEU A 1 753 ? 0.193 6.024 4.832 1.00 95.12 753 LEU A C 1
ATOM 5970 O O . LEU A 1 753 ? -0.112 5.613 5.950 1.00 95.12 753 LEU A O 1
ATOM 5974 N N . ASN A 1 754 ? 1.459 6.318 4.519 1.00 94.06 754 ASN A N 1
ATOM 5975 C CA . ASN A 1 754 ? 2.573 6.250 5.476 1.00 94.06 754 ASN A CA 1
ATOM 5976 C C . ASN A 1 754 ? 2.725 7.501 6.355 1.00 94.06 754 ASN A C 1
ATOM 5978 O O . ASN A 1 754 ? 3.690 7.605 7.115 1.00 94.06 754 ASN A O 1
ATOM 5982 N N . LYS A 1 755 ? 1.768 8.433 6.294 1.00 94.81 755 LYS A N 1
ATOM 5983 C CA . LYS A 1 755 ? 1.732 9.657 7.108 1.00 94.81 755 LYS A CA 1
ATOM 5984 C C . LYS A 1 755 ? 2.871 10.645 6.798 1.00 94.81 755 LYS A C 1
ATOM 5986 O O . LYS A 1 755 ? 3.183 11.505 7.620 1.00 94.81 755 LYS A O 1
ATOM 5991 N N . ASP A 1 756 ? 3.467 10.562 5.605 1.00 95.88 756 ASP A N 1
ATOM 5992 C CA . ASP A 1 756 ? 4.434 11.535 5.078 1.00 95.88 756 ASP A CA 1
ATOM 5993 C C . ASP A 1 756 ? 3.714 12.605 4.242 1.00 95.88 756 ASP A C 1
ATOM 5995 O O . ASP A 1 756 ? 3.788 12.647 3.012 1.00 95.88 756 ASP A O 1
ATOM 5999 N N . TYR A 1 757 ? 2.952 13.456 4.931 1.00 96.94 757 TYR A N 1
ATOM 6000 C CA . TYR A 1 757 ? 2.033 14.405 4.297 1.00 96.94 757 TYR A CA 1
ATOM 6001 C C . TYR A 1 757 ? 2.743 15.468 3.451 1.00 96.94 757 TYR A C 1
ATOM 6003 O O . TYR A 1 757 ? 2.241 15.858 2.402 1.00 96.94 757 TYR A O 1
ATOM 6011 N N . SER A 1 758 ? 3.931 15.915 3.867 1.00 96.06 758 SER A N 1
ATOM 6012 C CA . SER A 1 758 ? 4.702 16.914 3.115 1.00 96.06 758 SER A CA 1
ATOM 6013 C C . SER A 1 758 ? 5.215 16.357 1.786 1.00 96.06 758 SER A C 1
ATOM 6015 O O . SER A 1 758 ? 5.189 17.059 0.770 1.00 96.06 758 SER A O 1
ATOM 6017 N N . ALA A 1 759 ? 5.682 15.102 1.782 1.00 95.69 759 ALA A N 1
ATOM 6018 C CA . ALA A 1 759 ? 6.072 14.428 0.551 1.00 95.69 759 ALA A CA 1
ATOM 6019 C C . ALA A 1 759 ? 4.848 14.167 -0.333 1.00 95.69 759 ALA A C 1
ATOM 6021 O O . ALA A 1 759 ? 4.890 14.505 -1.515 1.00 95.69 759 ALA A O 1
ATOM 6022 N N . ALA A 1 760 ? 3.754 13.660 0.251 1.00 97.56 760 ALA A N 1
ATOM 6023 C CA . ALA A 1 760 ? 2.510 13.388 -0.466 1.00 97.56 760 ALA A CA 1
ATOM 6024 C C . ALA A 1 760 ? 1.996 14.635 -1.192 1.00 97.56 760 ALA A C 1
ATOM 6026 O O . ALA A 1 760 ? 1.787 14.594 -2.401 1.00 97.56 760 ALA A O 1
ATOM 6027 N N . GLN A 1 761 ? 1.897 15.766 -0.484 1.00 97.81 761 GLN A N 1
ATOM 6028 C CA . GLN A 1 761 ? 1.490 17.044 -1.064 1.00 97.81 761 GLN A CA 1
ATOM 6029 C C . GLN A 1 761 ? 2.381 17.435 -2.250 1.00 97.81 761 GLN A C 1
ATOM 6031 O O . GLN A 1 761 ? 1.871 17.700 -3.335 1.00 97.81 761 GLN A O 1
ATOM 6036 N N . SER A 1 762 ? 3.707 17.413 -2.069 1.00 97.00 762 SER A N 1
ATOM 6037 C CA . SER A 1 762 ? 4.656 17.777 -3.133 1.00 97.00 762 SER A CA 1
ATOM 6038 C C . SER A 1 762 ? 4.515 16.871 -4.362 1.00 97.00 762 SER A C 1
ATOM 6040 O O . SER A 1 762 ? 4.605 17.340 -5.494 1.00 97.00 762 SER A O 1
ATOM 6042 N N . THR A 1 763 ? 4.287 15.573 -4.144 1.00 97.06 763 THR A N 1
ATOM 6043 C CA . THR A 1 763 ? 4.118 14.584 -5.213 1.00 97.06 763 THR A CA 1
ATOM 6044 C C . THR A 1 763 ? 2.805 14.781 -5.961 1.00 97.06 763 THR A C 1
ATOM 6046 O O . THR A 1 763 ? 2.806 14.747 -7.190 1.00 97.06 763 THR A O 1
ATOM 6049 N N . PHE A 1 764 ? 1.696 15.002 -5.253 1.00 97.75 764 PHE A N 1
ATOM 6050 C CA . PHE A 1 764 ? 0.404 15.242 -5.890 1.00 97.75 764 PHE A CA 1
ATOM 6051 C C . PHE A 1 764 ? 0.365 16.581 -6.641 1.00 97.75 764 PHE A C 1
ATOM 6053 O O . PHE A 1 764 ? -0.218 16.645 -7.716 1.00 97.75 764 PHE A O 1
ATOM 6060 N N . GLU A 1 765 ? 1.013 17.636 -6.129 1.00 96.81 765 GLU A N 1
ATOM 6061 C CA . GLU A 1 765 ? 1.060 18.957 -6.780 1.00 96.81 765 GLU A CA 1
ATOM 6062 C C . GLU A 1 765 ? 1.762 18.942 -8.147 1.00 96.81 765 GLU A C 1
ATOM 6064 O O . GLU A 1 765 ? 1.458 19.782 -8.995 1.00 96.81 765 GLU A O 1
ATOM 6069 N N . CYS A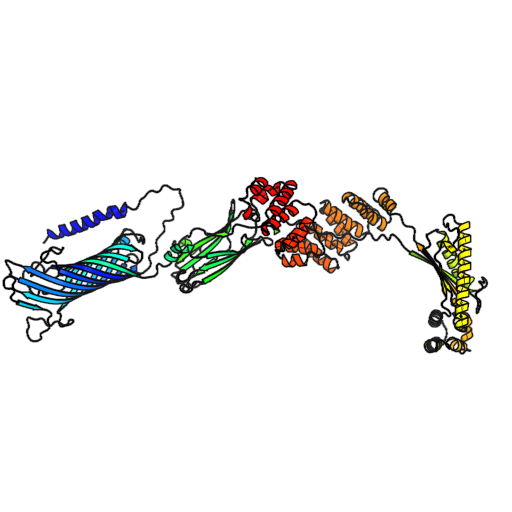 1 766 ? 2.701 18.015 -8.368 1.00 96.25 766 CYS A N 1
ATOM 6070 C CA . CYS A 1 766 ? 3.379 17.863 -9.655 1.00 96.25 766 CYS A CA 1
ATOM 6071 C C . CYS A 1 766 ? 2.869 16.690 -10.503 1.00 96.25 766 CYS A C 1
ATOM 6073 O O . CYS A 1 766 ? 3.281 16.570 -11.659 1.00 96.25 766 CYS A O 1
ATOM 6075 N N . ALA A 1 767 ? 2.002 15.833 -9.955 1.00 95.81 767 ALA A N 1
ATOM 6076 C CA . ALA A 1 767 ? 1.398 14.727 -10.690 1.00 95.81 767 ALA A CA 1
ATOM 6077 C C . ALA A 1 767 ? 0.440 15.229 -11.791 1.00 95.81 767 ALA A C 1
ATOM 6079 O O . ALA A 1 767 ? -0.045 16.361 -11.711 1.00 95.81 767 ALA A O 1
ATOM 6080 N N . PRO A 1 768 ? 0.158 14.409 -12.825 1.00 93.25 768 PRO A N 1
ATOM 6081 C CA . PRO A 1 768 ? -0.843 14.741 -13.837 1.00 93.25 768 PRO A CA 1
ATOM 6082 C C . PRO A 1 768 ? -2.189 15.139 -13.216 1.00 93.25 768 PRO A C 1
ATOM 6084 O O . PRO A 1 768 ? -2.611 14.554 -12.216 1.00 93.25 768 PRO A O 1
ATOM 6087 N N . GLU A 1 769 ? -2.851 16.131 -13.820 1.00 94.44 769 GLU A N 1
ATOM 6088 C CA . GLU A 1 769 ? -4.152 16.619 -13.355 1.00 94.44 769 GLU A CA 1
ATOM 6089 C C . GLU A 1 769 ? -5.199 15.502 -13.446 1.00 94.44 769 GLU A C 1
ATOM 6091 O O . GLU A 1 769 ? -5.497 15.001 -14.529 1.00 94.44 769 GLU A O 1
ATOM 6096 N N . ASP A 1 770 ? -5.750 15.118 -12.298 1.00 95.75 770 ASP A N 1
ATOM 6097 C CA . ASP A 1 770 ? -6.751 14.065 -12.165 1.00 95.75 770 ASP A CA 1
ATOM 6098 C C . ASP A 1 770 ? -7.652 14.362 -10.956 1.00 95.75 770 ASP A C 1
ATOM 6100 O O . ASP A 1 770 ? -7.204 14.938 -9.956 1.00 95.75 770 ASP A O 1
ATOM 6104 N N . ALA A 1 771 ? -8.931 13.989 -11.050 1.00 97.62 771 ALA A N 1
ATOM 6105 C CA . ALA A 1 771 ? -9.922 14.290 -10.022 1.00 97.62 771 ALA A CA 1
ATOM 6106 C C . ALA A 1 771 ? -9.565 13.652 -8.669 1.00 97.62 771 ALA A C 1
ATOM 6108 O O . ALA A 1 771 ? -9.608 14.331 -7.639 1.00 97.62 771 ALA A O 1
ATOM 6109 N N . LEU A 1 772 ? -9.132 12.385 -8.667 1.00 97.75 772 LEU A N 1
ATOM 6110 C CA . LEU A 1 772 ? -8.734 11.676 -7.452 1.00 97.75 772 LEU A CA 1
ATOM 6111 C C . LEU A 1 772 ? -7.406 12.199 -6.902 1.00 97.75 772 LEU A C 1
ATOM 6113 O O . LEU A 1 772 ? -7.242 12.266 -5.687 1.00 97.75 772 LEU A O 1
ATOM 6117 N N . THR A 1 773 ? -6.474 12.641 -7.752 1.00 98.00 773 THR A N 1
ATOM 6118 C CA . THR A 1 773 ? -5.248 13.324 -7.288 1.00 98.00 773 THR A CA 1
ATOM 6119 C C . THR A 1 773 ? -5.579 14.581 -6.479 1.00 98.00 773 THR A C 1
ATOM 6121 O O . THR A 1 773 ? -5.044 14.774 -5.385 1.00 98.00 773 THR A O 1
ATOM 6124 N N . TYR A 1 774 ? -6.492 15.428 -6.968 1.00 98.50 774 TYR A N 1
ATOM 6125 C CA . TYR A 1 774 ? -6.928 16.607 -6.215 1.00 98.50 774 TYR A CA 1
ATOM 6126 C C . TYR A 1 774 ? -7.732 16.241 -4.964 1.00 98.50 774 TYR A C 1
ATOM 6128 O O . TYR A 1 774 ? -7.583 16.888 -3.927 1.00 98.50 774 TYR A O 1
ATOM 6136 N N . TYR A 1 775 ? -8.533 15.179 -5.019 1.00 98.62 775 TYR A N 1
ATOM 6137 C CA . TYR A 1 775 ? -9.251 14.680 -3.850 1.00 98.62 775 TYR A CA 1
ATOM 6138 C C . TYR A 1 775 ? -8.287 14.221 -2.742 1.00 98.62 775 TYR A C 1
ATOM 6140 O O . TYR A 1 775 ? -8.430 14.611 -1.584 1.00 98.62 775 TYR A O 1
ATOM 6148 N N . LEU A 1 776 ? -7.228 13.488 -3.099 1.00 98.62 776 LEU A N 1
ATOM 6149 C CA . LEU A 1 776 ? -6.170 13.089 -2.168 1.00 98.62 776 LEU A CA 1
ATOM 6150 C C . LEU A 1 776 ? -5.353 14.279 -1.644 1.00 98.62 776 LEU A C 1
ATOM 6152 O O . LEU A 1 776 ? -4.920 14.253 -0.490 1.00 98.62 776 LEU A O 1
ATOM 6156 N N . LEU A 1 777 ? -5.174 15.350 -2.426 1.00 98.38 777 LEU A N 1
ATOM 6157 C CA . LEU A 1 777 ? -4.627 16.617 -1.918 1.00 98.38 777 LEU A CA 1
ATOM 6158 C C . LEU A 1 777 ? -5.539 17.255 -0.870 1.00 98.38 777 LEU A C 1
ATOM 6160 O O . LEU A 1 777 ? -5.041 17.751 0.142 1.00 98.38 777 LEU A O 1
ATOM 6164 N N . ALA A 1 778 ? -6.858 17.211 -1.069 1.00 98.62 778 ALA A N 1
ATOM 6165 C CA . ALA A 1 778 ? -7.806 17.688 -0.070 1.00 98.62 778 ALA A CA 1
ATOM 6166 C C . ALA A 1 778 ? -7.737 16.841 1.213 1.00 98.62 778 ALA A C 1
ATOM 6168 O O . ALA A 1 778 ? -7.663 17.406 2.302 1.00 98.62 778 ALA A O 1
ATOM 6169 N N . ILE A 1 779 ? -7.656 15.509 1.103 1.00 98.62 779 ILE A N 1
ATOM 6170 C CA . ILE A 1 779 ? -7.427 14.613 2.253 1.00 98.62 779 ILE A CA 1
ATOM 6171 C C . ILE A 1 779 ? -6.091 14.925 2.942 1.00 98.62 779 ILE A C 1
ATOM 6173 O O . ILE A 1 779 ? -6.015 14.983 4.169 1.00 98.62 779 ILE A O 1
ATOM 6177 N N . THR A 1 780 ? -5.032 15.174 2.169 1.00 98.56 780 THR A N 1
ATOM 6178 C CA . THR A 1 780 ? -3.716 15.556 2.704 1.00 98.56 780 THR A CA 1
ATOM 6179 C C . THR A 1 780 ? -3.824 16.835 3.535 1.00 98.56 780 THR A C 1
ATOM 6181 O O . THR A 1 780 ? -3.336 16.865 4.664 1.00 98.56 780 THR A O 1
ATOM 6184 N N . GLY A 1 781 ? -4.550 17.841 3.034 1.00 98.12 781 GLY A N 1
ATOM 6185 C CA . GLY A 1 781 ? -4.862 19.064 3.775 1.00 98.12 781 GLY A CA 1
ATOM 6186 C C . GLY A 1 781 ? -5.660 18.805 5.047 1.00 98.12 781 GLY A C 1
ATOM 6187 O O . GLY A 1 781 ? -5.313 19.340 6.098 1.00 98.12 781 GLY A O 1
ATOM 6188 N N . ALA A 1 782 ? -6.667 17.930 4.993 1.00 97.88 782 ALA A N 1
ATOM 6189 C CA . ALA A 1 782 ? -7.476 17.580 6.158 1.00 97.88 782 ALA A CA 1
ATOM 6190 C C . ALA A 1 782 ? -6.629 16.939 7.270 1.00 97.88 782 ALA A C 1
ATOM 6192 O O . ALA A 1 782 ? -6.746 17.314 8.434 1.00 97.88 782 ALA A O 1
ATOM 6193 N N . ARG A 1 783 ? -5.703 16.040 6.911 1.00 96.69 783 ARG A N 1
ATOM 6194 C CA . ARG A 1 783 ? -4.765 15.399 7.852 1.00 96.69 783 ARG A CA 1
ATOM 6195 C C . ARG A 1 783 ? -3.662 16.334 8.368 1.00 96.69 783 ARG A C 1
ATOM 6197 O O . ARG A 1 783 ? -2.997 16.005 9.351 1.00 96.69 783 ARG A O 1
ATOM 6204 N N . GLN A 1 784 ? -3.457 17.476 7.714 1.00 96.69 784 GLN A N 1
ATOM 6205 C CA . GLN A 1 784 ? -2.532 18.538 8.122 1.00 96.69 784 GLN A CA 1
ATOM 6206 C C . GLN A 1 784 ? -3.226 19.700 8.858 1.00 96.69 784 GLN A C 1
ATOM 6208 O O . GLN A 1 784 ? -2.543 20.654 9.233 1.00 96.69 784 GLN A O 1
ATOM 6213 N N . ASP A 1 785 ? -4.548 19.637 9.061 1.00 96.19 785 ASP A N 1
ATOM 6214 C CA . ASP A 1 785 ? -5.382 20.747 9.547 1.00 96.19 785 ASP A CA 1
ATOM 6215 C C . ASP A 1 785 ? -5.288 22.025 8.670 1.00 96.19 785 ASP A C 1
ATOM 6217 O O . ASP A 1 785 ? -5.456 23.149 9.153 1.00 96.19 785 ASP A O 1
ATOM 6221 N N . ASP A 1 786 ? -5.035 21.880 7.362 1.00 97.44 786 ASP A N 1
ATOM 6222 C CA . ASP A 1 786 ? -4.960 22.981 6.391 1.00 97.44 786 ASP A CA 1
ATOM 6223 C C . ASP A 1 786 ? -6.283 23.135 5.625 1.00 97.44 786 ASP A C 1
ATOM 6225 O O . ASP A 1 786 ? -6.499 22.554 4.558 1.00 97.44 786 ASP A O 1
ATOM 6229 N N . SER A 1 787 ? -7.190 23.957 6.164 1.00 97.25 787 SER A N 1
ATOM 6230 C CA . SER A 1 787 ? -8.499 24.212 5.547 1.00 97.25 787 SER A CA 1
ATOM 6231 C C . SER A 1 787 ? -8.410 24.798 4.137 1.00 97.25 787 SER A C 1
ATOM 6233 O O . SER A 1 787 ? -9.312 24.571 3.334 1.00 97.25 787 SER A O 1
ATOM 6235 N N . GLN A 1 788 ? -7.365 25.573 3.828 1.00 97.50 788 GLN A N 1
ATOM 6236 C CA . GLN A 1 788 ? -7.238 26.165 2.502 1.00 97.50 788 GLN A CA 1
ATOM 6237 C C . GLN A 1 788 ? -6.894 25.082 1.478 1.00 97.50 788 GLN A C 1
ATOM 6239 O O . GLN A 1 788 ? -7.539 25.013 0.432 1.00 97.50 788 GLN A O 1
ATOM 6244 N N . LEU A 1 789 ? -5.945 24.199 1.810 1.00 98.00 789 LEU A N 1
ATOM 6245 C CA . LEU A 1 789 ? -5.579 23.073 0.951 1.00 98.00 789 LEU A CA 1
ATOM 6246 C C . LEU A 1 789 ? -6.765 22.120 0.725 1.00 98.00 789 LEU A C 1
ATOM 6248 O O . LEU A 1 789 ? -6.942 21.639 -0.395 1.00 98.00 789 LEU A O 1
ATOM 6252 N N . VAL A 1 790 ? -7.606 21.908 1.748 1.00 98.56 790 VAL A N 1
ATOM 6253 C CA . VAL A 1 790 ? -8.863 21.147 1.629 1.00 98.56 790 VAL A CA 1
ATOM 6254 C C . VAL A 1 790 ? -9.792 21.785 0.598 1.00 98.56 790 VAL A C 1
ATOM 6256 O O . VAL A 1 790 ? -10.156 21.138 -0.381 1.00 98.56 790 VAL A O 1
ATOM 6259 N N . PHE A 1 791 ? -10.183 23.047 0.793 1.00 98.31 791 PHE A N 1
ATOM 6260 C CA . PHE A 1 791 ? -11.220 23.671 -0.034 1.00 98.31 791 PHE A CA 1
ATOM 6261 C C . PHE A 1 791 ? -10.764 23.902 -1.476 1.00 98.31 791 PHE A C 1
ATOM 6263 O O . PHE A 1 791 ? -11.515 23.597 -2.403 1.00 98.31 791 PHE A O 1
ATOM 6270 N N . ASP A 1 792 ? -9.535 24.387 -1.677 1.00 98.06 792 ASP A N 1
ATOM 6271 C CA . ASP A 1 792 ? -9.014 24.701 -3.010 1.00 98.06 792 ASP A CA 1
ATOM 6272 C C . ASP A 1 792 ? -8.929 23.445 -3.892 1.00 98.06 792 ASP A C 1
ATOM 6274 O O . ASP A 1 792 ? -9.224 23.509 -5.088 1.00 98.06 792 ASP A O 1
ATOM 6278 N N . ASN A 1 793 ? -8.546 22.297 -3.322 1.00 98.44 793 ASN A N 1
ATOM 6279 C CA . ASN A 1 793 ? -8.410 21.058 -4.089 1.00 98.44 793 ASN A CA 1
ATOM 6280 C C . ASN A 1 793 ? -9.707 20.255 -4.167 1.00 98.44 793 ASN A C 1
ATOM 6282 O O . ASN A 1 793 ? -9.955 19.642 -5.201 1.00 98.44 793 ASN A O 1
ATOM 6286 N N . LEU A 1 794 ? -10.581 20.317 -3.158 1.00 98.25 794 LEU A N 1
ATOM 6287 C CA . LEU A 1 794 ? -11.887 19.665 -3.240 1.00 98.25 794 LEU A CA 1
ATOM 6288 C C . LEU A 1 794 ? -12.763 20.291 -4.336 1.00 98.25 794 LEU A C 1
ATOM 6290 O O . LEU A 1 794 ? -13.442 19.570 -5.063 1.00 98.25 794 LEU A O 1
ATOM 6294 N N . ILE A 1 795 ? -12.696 21.617 -4.519 1.00 98.31 795 ILE A N 1
ATOM 6295 C CA . ILE A 1 795 ? -13.363 22.304 -5.637 1.00 98.31 795 ILE A CA 1
ATOM 6296 C C . ILE A 1 795 ? -12.850 21.771 -6.979 1.00 98.31 795 ILE A C 1
ATOM 6298 O O . ILE A 1 795 ? -13.656 21.378 -7.816 1.00 98.31 795 ILE A O 1
ATOM 6302 N N . LYS A 1 796 ? -11.526 21.700 -7.172 1.00 98.25 796 LYS A N 1
ATOM 6303 C CA . LYS A 1 796 ? -10.929 21.186 -8.419 1.00 98.25 796 LYS A CA 1
ATOM 6304 C C . LYS A 1 796 ? -11.291 19.727 -8.681 1.00 98.25 796 LYS A C 1
ATOM 6306 O O . LYS A 1 796 ? -11.612 19.377 -9.811 1.00 98.25 796 LYS A O 1
ATOM 6311 N N . ALA A 1 797 ? -11.258 18.891 -7.642 1.00 98.38 797 ALA A N 1
ATOM 6312 C CA . ALA A 1 797 ? -11.646 17.490 -7.734 1.00 98.38 797 ALA A CA 1
ATOM 6313 C C . ALA A 1 797 ? -13.088 17.356 -8.246 1.00 98.38 797 ALA A C 1
ATOM 6315 O O . ALA A 1 797 ? -13.325 16.637 -9.209 1.00 98.38 797 ALA A O 1
ATOM 6316 N N . ILE A 1 798 ? -14.026 18.124 -7.677 1.00 98.25 798 ILE A N 1
ATOM 6317 C CA . ILE A 1 798 ? -15.449 18.113 -8.056 1.00 98.25 798 ILE A CA 1
ATOM 6318 C C . ILE A 1 798 ? -15.697 18.743 -9.438 1.00 98.25 798 ILE A C 1
ATOM 6320 O O . ILE A 1 798 ? -16.617 18.341 -10.149 1.00 98.25 798 ILE A O 1
ATOM 6324 N N . GLU A 1 799 ? -14.900 19.738 -9.838 1.00 97.62 799 GLU A N 1
ATOM 6325 C CA . GLU A 1 799 ? -14.963 20.316 -11.187 1.00 97.62 799 GLU A CA 1
ATOM 6326 C C . GLU A 1 799 ? -14.580 19.297 -12.270 1.00 97.62 799 GLU A C 1
ATOM 6328 O O . GLU A 1 799 ? -15.169 19.318 -13.354 1.00 97.62 799 GLU A O 1
ATOM 6333 N N . LEU A 1 800 ? -13.621 18.411 -11.977 1.00 97.69 800 LEU A N 1
ATOM 6334 C CA . LEU A 1 800 ? -13.206 17.329 -12.873 1.00 97.69 800 LEU A CA 1
ATOM 6335 C C . LEU A 1 800 ? -14.139 16.112 -12.792 1.00 97.69 800 LEU A C 1
ATOM 6337 O O . LEU A 1 800 ? -14.473 15.544 -13.831 1.00 97.69 800 LEU A O 1
ATOM 6341 N N . ASP A 1 801 ? -14.585 15.746 -11.589 1.00 97.81 801 ASP A N 1
ATOM 6342 C CA . ASP A 1 801 ? -15.535 14.661 -11.341 1.00 97.81 801 ASP A CA 1
ATOM 6343 C C . ASP A 1 801 ? -16.618 15.067 -10.318 1.00 97.81 801 ASP A C 1
ATOM 6345 O O . ASP A 1 801 ? -16.402 15.011 -9.101 1.00 97.81 801 ASP A O 1
ATOM 6349 N N . PRO A 1 802 ? -17.826 15.435 -10.789 1.00 96.94 802 PRO A N 1
ATOM 6350 C CA . PRO A 1 802 ? -18.929 15.825 -9.919 1.00 96.94 802 PRO A CA 1
ATOM 6351 C C . PRO A 1 802 ? -19.412 14.746 -8.936 1.00 96.94 802 PRO A C 1
ATOM 6353 O O . PRO A 1 802 ? -20.107 15.097 -7.978 1.00 96.94 802 PRO A O 1
ATOM 6356 N N . GLU A 1 803 ? -19.099 13.459 -9.141 1.00 95.50 803 GLU A N 1
ATOM 6357 C CA . GLU A 1 803 ? -19.515 12.383 -8.226 1.00 95.50 803 GLU A CA 1
ATOM 6358 C C . GLU A 1 803 ? -18.796 12.466 -6.871 1.00 95.50 803 GLU A C 1
ATOM 6360 O O . GLU A 1 803 ? -19.402 12.174 -5.833 1.00 95.50 803 GLU A O 1
ATOM 6365 N N . LEU A 1 804 ? -17.572 13.013 -6.851 1.00 96.81 804 LEU A N 1
ATOM 6366 C CA . LEU A 1 804 ? -16.779 13.238 -5.635 1.00 96.81 804 LEU A CA 1
ATOM 6367 C C . LEU A 1 804 ? -17.441 14.200 -4.643 1.00 96.81 804 LEU A C 1
ATOM 6369 O O . LEU A 1 804 ? -17.077 14.235 -3.468 1.00 96.81 804 LEU A O 1
ATOM 6373 N N . LYS A 1 805 ? -18.457 14.951 -5.083 1.00 95.81 805 LYS A N 1
ATOM 6374 C CA . LYS A 1 805 ? -19.297 15.767 -4.204 1.00 95.81 805 LYS A CA 1
ATOM 6375 C C . LYS A 1 805 ? -20.011 14.907 -3.156 1.00 95.81 805 LYS A C 1
ATOM 6377 O O . LYS A 1 805 ? -20.017 15.253 -1.976 1.00 95.81 805 LYS A O 1
ATOM 6382 N N . ASN A 1 806 ? -20.614 13.798 -3.591 1.00 92.44 806 ASN A N 1
ATOM 6383 C CA . ASN A 1 806 ? -21.315 12.880 -2.693 1.00 92.44 806 ASN A CA 1
ATOM 6384 C C . ASN A 1 806 ? -20.326 12.095 -1.835 1.00 92.44 806 ASN A C 1
ATOM 6386 O O . ASN A 1 806 ? -20.598 11.896 -0.655 1.00 92.44 806 ASN A O 1
ATOM 6390 N N . GLU A 1 807 ? -19.184 11.706 -2.408 1.00 94.06 807 GLU A N 1
ATOM 6391 C CA . GLU A 1 807 ? -18.115 11.030 -1.669 1.00 94.06 807 GLU A CA 1
ATOM 6392 C C . GLU A 1 807 ? -17.651 11.896 -0.488 1.00 94.06 807 GLU A C 1
ATOM 6394 O O . GLU A 1 807 ? -17.784 11.496 0.669 1.00 94.06 807 GLU A O 1
ATOM 6399 N N . ALA A 1 808 ? -17.267 13.150 -0.750 1.00 96.19 808 ALA A N 1
ATOM 6400 C CA . ALA A 1 808 ? -16.794 14.087 0.270 1.00 96.19 808 ALA A CA 1
ATOM 6401 C C . ALA A 1 808 ? -17.808 14.353 1.390 1.00 96.19 808 ALA A C 1
ATOM 6403 O O . ALA A 1 808 ? -17.424 14.589 2.534 1.00 96.19 808 ALA A O 1
ATOM 6404 N N . MET A 1 809 ? -19.108 14.334 1.079 1.00 93.12 809 MET A N 1
ATOM 6405 C CA . MET A 1 809 ? -20.167 14.583 2.062 1.00 93.12 809 MET A CA 1
ATOM 6406 C C . MET A 1 809 ? -20.214 13.514 3.163 1.00 93.12 809 MET A C 1
ATOM 6408 O O . MET A 1 809 ? -20.666 13.798 4.275 1.00 93.12 809 MET A O 1
ATOM 6412 N N . TYR A 1 810 ? -19.759 12.297 2.860 1.00 90.75 810 TYR A N 1
ATOM 6413 C CA . TYR A 1 810 ? -19.807 11.158 3.771 1.00 90.75 810 TYR A CA 1
ATOM 6414 C C . TYR A 1 810 ? -18.433 10.609 4.156 1.00 90.75 810 TYR A C 1
ATOM 6416 O O . TYR A 1 810 ? -18.365 9.837 5.117 1.00 90.75 810 TYR A O 1
ATOM 6424 N N . ASP A 1 811 ? -17.369 11.018 3.473 1.00 95.31 811 ASP A N 1
ATOM 6425 C CA . ASP A 1 811 ? -15.999 10.588 3.733 1.00 95.31 811 ASP A CA 1
ATOM 6426 C C . ASP A 1 811 ? -15.504 11.075 5.104 1.00 95.31 811 ASP A C 1
ATOM 6428 O O . ASP A 1 811 ? -15.503 12.271 5.421 1.00 95.31 811 ASP A O 1
ATOM 6432 N N . ARG A 1 812 ? -15.079 10.127 5.946 1.00 94.94 812 ARG A N 1
ATOM 6433 C CA . ARG A 1 812 ? -14.650 10.408 7.320 1.00 94.94 812 ARG A CA 1
ATOM 6434 C C . ARG A 1 812 ? -13.328 11.177 7.387 1.00 94.94 812 ARG A C 1
ATOM 6436 O O . ARG A 1 812 ? -13.038 11.758 8.432 1.00 94.94 812 ARG A O 1
ATOM 6443 N N . GLU A 1 813 ? -12.573 11.268 6.290 1.00 96.44 813 GLU A N 1
ATOM 6444 C CA . GLU A 1 813 ? -11.386 12.133 6.200 1.00 96.44 813 GLU A CA 1
ATOM 6445 C C . GLU A 1 813 ? -11.728 13.611 6.466 1.00 96.44 813 GLU A C 1
ATOM 6447 O O . GLU A 1 813 ? -10.894 14.367 6.965 1.00 96.44 813 GLU A O 1
ATOM 6452 N N . PHE A 1 814 ? -12.977 14.028 6.212 1.00 97.00 814 PHE A N 1
ATOM 6453 C CA . PHE A 1 814 ? -13.433 15.409 6.388 1.00 97.00 814 PHE A CA 1
ATOM 6454 C C . PHE A 1 814 ? -14.320 15.633 7.623 1.00 97.00 814 PHE A C 1
ATOM 6456 O O . PHE A 1 814 ? -14.960 16.683 7.727 1.00 97.00 814 PHE A O 1
ATOM 6463 N N . LEU A 1 815 ? -14.337 14.712 8.599 1.00 93.69 815 LEU A N 1
ATOM 6464 C CA . LEU A 1 815 ? -15.167 14.808 9.817 1.00 93.69 815 LEU A CA 1
ATOM 6465 C C . LEU A 1 815 ? -15.081 16.176 10.513 1.00 93.69 815 LEU A C 1
ATOM 6467 O O . LEU A 1 815 ? -16.099 16.766 10.882 1.00 93.69 815 LEU A O 1
ATOM 6471 N N . ASN A 1 816 ? -13.866 16.712 10.643 1.00 94.62 816 ASN A N 1
ATOM 6472 C CA . ASN A 1 816 ? -13.621 18.000 11.296 1.00 94.62 816 ASN A CA 1
ATOM 6473 C C . ASN A 1 816 ? -14.155 19.202 10.491 1.00 94.62 816 ASN A C 1
ATOM 6475 O O . ASN A 1 816 ? -14.317 20.286 11.049 1.00 94.62 816 ASN A O 1
ATOM 6479 N N . TYR A 1 817 ? -14.475 19.011 9.209 1.00 96.62 817 TYR A N 1
ATOM 6480 C CA . TYR A 1 817 ? -14.905 20.047 8.271 1.00 96.62 817 TYR A CA 1
ATOM 6481 C C . TYR A 1 817 ? -16.409 20.024 7.975 1.00 96.62 817 TYR A C 1
ATOM 6483 O O . TYR A 1 817 ? -16.939 21.029 7.513 1.00 96.62 817 TYR A O 1
ATOM 6491 N N . PHE A 1 818 ? -17.143 18.956 8.305 1.00 94.88 818 PHE A N 1
ATOM 6492 C CA . PHE A 1 818 ? -18.586 18.831 8.015 1.00 94.88 818 PHE A CA 1
ATOM 6493 C C . PHE A 1 818 ? -19.456 19.982 8.549 1.00 94.88 818 PHE A C 1
ATOM 6495 O O . PHE A 1 818 ? -20.515 20.293 7.995 1.00 94.88 818 PHE A O 1
ATOM 6502 N N . SER A 1 819 ? -19.024 20.629 9.634 1.00 95.06 819 SER A N 1
ATOM 6503 C CA . SER A 1 819 ? -19.724 21.773 10.231 1.00 95.06 819 SER A CA 1
ATOM 6504 C C . SER A 1 819 ? -19.362 23.131 9.612 1.00 95.06 819 SER A C 1
ATOM 6506 O O . SER A 1 819 ? -20.008 24.131 9.930 1.00 95.06 819 SER A O 1
ATOM 6508 N N . PHE A 1 820 ? -18.348 23.189 8.742 1.00 97.00 820 PHE A N 1
ATOM 6509 C CA . PHE A 1 820 ? -17.848 24.430 8.160 1.00 97.00 820 PHE A CA 1
ATOM 6510 C C . PHE A 1 820 ? -18.787 24.879 7.029 1.00 97.00 820 PHE A C 1
ATOM 6512 O O . PHE A 1 820 ? -19.044 24.094 6.112 1.00 97.00 820 PHE A O 1
ATOM 6519 N N . PRO A 1 821 ? -19.287 26.130 7.041 1.00 96.69 821 PRO A N 1
ATOM 6520 C CA . PRO A 1 821 ? -20.169 26.633 5.987 1.00 96.69 821 PRO A CA 1
ATOM 6521 C C . PRO A 1 821 ? -19.551 26.552 4.588 1.00 96.69 821 PRO A C 1
ATOM 6523 O O . PRO A 1 821 ? -20.252 26.264 3.622 1.00 96.69 821 PRO A O 1
ATOM 6526 N N . GLU A 1 822 ? -18.244 26.792 4.477 1.00 96.25 822 GLU A N 1
ATOM 6527 C CA . GLU A 1 822 ? -17.490 26.699 3.228 1.00 96.25 822 GLU A CA 1
ATOM 6528 C C . GLU A 1 822 ? -17.478 25.266 2.686 1.00 96.25 822 GLU A C 1
ATOM 6530 O O . GLU A 1 822 ? -17.765 25.063 1.510 1.00 96.25 822 GLU A O 1
ATOM 6535 N N . PHE A 1 823 ? -17.231 24.270 3.546 1.00 97.50 823 PHE A N 1
ATOM 6536 C CA . PHE A 1 823 ? -17.285 22.857 3.165 1.00 97.50 823 PHE A CA 1
ATOM 6537 C C . PHE A 1 823 ? -18.693 22.465 2.707 1.00 97.50 823 PHE A C 1
ATOM 6539 O O . PHE A 1 823 ? -18.862 21.897 1.631 1.00 97.50 823 PHE A O 1
ATOM 6546 N N . GLN A 1 824 ? -19.720 22.843 3.476 1.00 96.56 824 GLN A N 1
ATOM 6547 C CA . GLN A 1 824 ? -21.119 22.592 3.121 1.00 96.56 824 GLN A CA 1
ATOM 6548 C C . GLN A 1 824 ? -21.490 23.218 1.774 1.00 96.56 824 GLN A C 1
ATOM 6550 O O . GLN A 1 824 ? -22.184 22.588 0.988 1.00 96.56 824 GLN A O 1
ATOM 6555 N N . ALA A 1 825 ? -21.000 24.422 1.468 1.00 96.50 825 ALA A N 1
ATOM 6556 C CA . ALA A 1 825 ? -21.245 25.068 0.181 1.00 96.50 825 ALA A CA 1
ATOM 6557 C C . ALA A 1 825 ? -20.588 24.340 -1.007 1.00 96.50 825 ALA A C 1
ATOM 6559 O O . ALA A 1 825 ? -21.079 24.464 -2.128 1.00 96.50 825 ALA A O 1
ATOM 6560 N N . ILE A 1 826 ? -19.498 23.602 -0.774 1.00 96.06 826 ILE A N 1
ATOM 6561 C CA . ILE A 1 826 ? -18.828 22.782 -1.792 1.00 96.06 826 ILE A CA 1
ATOM 6562 C C . ILE A 1 826 ? -19.604 21.472 -2.017 1.00 96.06 826 ILE A C 1
ATOM 6564 O O . ILE A 1 826 ? -19.829 21.081 -3.163 1.00 96.06 826 ILE A O 1
ATOM 6568 N N . VAL A 1 827 ? -20.053 20.814 -0.938 1.00 93.81 827 VAL A N 1
ATOM 6569 C CA . VAL A 1 827 ? -20.606 19.446 -1.002 1.00 93.81 827 VAL A CA 1
ATOM 6570 C C . VAL A 1 827 ? -22.138 19.336 -1.000 1.00 93.81 827 VAL A C 1
ATOM 6572 O O . VAL A 1 827 ? -22.645 18.246 -1.251 1.00 93.81 827 VAL A O 1
ATOM 6575 N N . GLN A 1 828 ? -22.900 20.419 -0.781 1.00 88.31 828 GLN A N 1
ATOM 6576 C CA . GLN A 1 828 ? -24.384 20.406 -0.747 1.00 88.31 828 GLN A CA 1
ATOM 6577 C C . GLN A 1 828 ? -25.052 20.983 -1.993 1.00 88.31 828 GLN A C 1
ATOM 6579 O O . GLN A 1 828 ? -24.490 21.893 -2.644 1.00 88.31 828 GLN A O 1
#

pLDDT: mean 87.54, std 14.5, range [28.19, 98.75]

Foldseek 3Di:
DVPPVVVVVVVVVCVVVVCVCCVVPVPDDDDDDDDDPCPPQPDDDDKWKKKKKWKFWKAKDAQQDHDDQDDDPVFTWMKMKIKIWIDPDLFKIKMKIWMKTWDKHHDDDPAQKIKTKMKIKIWIKIKTWPCCVPVNRDLPDQKTKIKIKTKIKMFMKMWMARNVPRHTDAIEQQCDPPDPRHYCAPDDNRTHMWIWIKIWMWMWRDPDSFKTWIWIKMKTWTPANCRNPDDDPDGPDHGIMMMTTIIMMMTMDDDPPLVQLQVCVVVKDKAKPPFAFEDFQFKTKIKIKIFWAAQRADQQKKKKKWKWKDFPPDIDIWDIFMEHHNLADDDHHYAYNGHGDMDMDMTMDGDDPRQQQIWIKIWMKMFGNNVSYDDDPVCRVVVSGIDTHPIHTHHRTYFHLLVLFDLPADFDADALPDDPWDKDKAKAKFFDDALDQAGDCPQPVNVDVVRVVSVVVRLVVLLQLFAFPAKEKEFFAALQDQQVSQQVSSLSNLVNVVVVVQVSLVVSCVVHPNHPDPHCVVRHHYHGYYDGHPLVQLLVLLVPDPDPCSVVLNVQQVPDDPRCSNVSLVVVVVCNVVCNPPRRRVRRIMMIMIMGIDDDDDLVRLLVCLQPPLLVDDSSSLLSNLVVDPQLVSSLNSLVSSCVNPVLPLSSLLSNLQSCVVVVVLVSSVVSLVSSCVSPVLQLSSLQSVLSSCVVVVNNVSSLVSLVSSVVSPDLSLCVVLSSVSSNSNLVSSQVSNPPPAQAQSNLSSCVSVVVLVSSLNSLVRHPDALSSLVVQLLSCLSVVNVVSNLVSLLSSCVRPVVVLQVLCSRPSCVVPNPPPSNVVSND

Secondary structure (DSSP, 8-state):
--SSHHHHHHHHHHHHHHHHHHHHHTT---------------PPPPPEEEEEEEEEEEEEESSS-B--SSPPTTS-EEEEEEEEEEE-SSSEEEEEEEEEEEEEEEE-SSS-EEEEEEEEEEEEEEEEEHHHHHH---TT-SEEEEEEEEEEEEEEEEEEE-TTT--EEEEESS--TT-TTS----SGGG-EEEEEEEEEEEEEEE-SSSEEEEEEEEEEEES-S-SSS---TT-S-SS-EEEEEEEEEEEEES--THHHHHHTGGGSEEEEESSSEEEETTEEEEEEEEEE-TTTS-TTEEEEEEEEEEETTEEEEPPPEEEE-TT-BSSSEE-BTTTBEEEEEEEEEE--GGGGG-EEEEEEEEEE-TTSBPPPHHHHHHHT--EEPPPEEEE--EE-GGG-----PPP-PPP----S--EEEEEEEEE--TT--S--TTSHHHHSHHHHHHHHHHHHHHHT-PPEEEEEEEEEE-SSS-HHHHHHHHHHHHHHHHHHHHHHHHHHHHH-SS---S-HHHHS-EEEEEEEE-HHHHHHHHHHS--TTHHHHHHHHHHS-TTTHHHHHHT-TTTHHHIIIIIHHHHSEEEEEEEEEPP---HHHHHHHHHH-GGGS-HHHHHHHHTT--SHHHHHHHHHHHHHH-TT-HHHHHHHHHHHHHTT-HHHHHHHHHHHHHH-TT-HHHHHHHHHHHHHTT-HHHHHHHHHHHHHTT---HHHHHHHHHHTT-HHHHHHT-TT--S-HHHHHHHHHTT-HHHHHHHHHHSPP-HHHHHHHHHHHHHTT-HHHHHHHHHHHHHH-TTHHHHHHH-GGGTTTTT-HHHHHHH-

Radius of gyration: 59.12 Å; chains: 1; bounding box: 136×52×165 Å

Sequence (828 aa):
MKKDYSSILKLLAVLIFAVMPILFFGQAEEEEQTEDQNTSQKSYFTKYGYVGASFGGIAYHGDVYAEPILPQWKHFNWGFDFIGGWQFHPVLGIRGNIGWANLSGERYGDVDRAFKGDALDYSVNATISLINLIAGYNPDRWFEMTVWAGIGQAQYRTALREHSTATELSRRGWGDAGDKDNGDGKGFGGRDLVTTYPVGLDFDFILSDHFNIRVTSSIKFTDSDGVDAYQHATAAVKKDFWHYTGLGLTYKFGNGGVKNMVKNFEDITWKATPNPLEVHGEYVEVTIEGTFPEKYFQDDAAMYVTPVLRYEGGAVAYEPFTVKGEDVAGDGFLVKYKEGGTITYTGKIPYTPEMNASELFLVPIIYPAKDGTLATEEEVLNSGKYYIIPDVKVDDGVIHTSKYILNNQMPIIAYHGYKKEVIVSKTAELFFLVNRYNLNWRVPLNKLDANKEQLAGLNEFVALGWKIREVEITGWASPEGEELFNRDLSESRSATAHNYMMKEMKKIAKESTCFNVECPKDEINWDITWQGPDWDGFISAVDNSSLTDKRAILNVIKSADQSKREEEIRNMILIYPEIEEDLLPPLRRAEITVNCYEPKRTDEQIMAYGLSNPDSLKVNELMYAATFYEDDADQLAIYRSAIEYFPKCYRAYNNAGEELISLGEYDEAGMMLAKAQELNAEYGGIDNNMGVLACHLGDYDAAKEHFMTAQEKGENVDYNLGVLAILDGDYAAAQKLTGGAECNHNTGLIQLLNKDYSAAQSTFECAPEDALTYYLLAITGARQDDSQLVFDNLIKAIELDPELKNEAMYDREFLNYFSFPEFQAIVQ